Protein 4PGN (pdb70)

InterPro domains:
  IPR018389 TRAP transporter solute receptor DctP [PF03480] (42-314)
  IPR018389 TRAP transporter solute receptor DctP [PTHR33376] (1-319)
  IPR038404 TRAP transporter solute receptor DctP superfamily [G3DSA:3.40.190.170] (29-340)

Solvent-accessible surface area: 48695 Å² total; per-residue (Å²): 120,52,60,5,47,0,0,0,9,3,52,61,56,4,8,8,1,53,0,0,48,45,0,0,50,36,0,11,39,87,6,158,5,127,1,5,2,54,27,59,42,44,29,108,45,2,23,13,99,56,1,25,64,2,0,58,88,40,106,1,24,0,0,0,1,2,2,2,43,14,52,32,40,7,23,10,0,17,0,1,6,3,33,20,62,23,123,31,0,46,15,0,0,17,0,0,29,68,0,14,37,60,62,136,14,71,41,2,128,172,13,30,2,1,0,0,0,0,4,5,14,0,21,0,0,0,54,70,43,0,136,14,30,160,52,0,58,19,28,33,0,2,0,4,26,13,0,10,34,0,0,119,86,8,27,7,57,35,5,50,18,11,20,59,74,0,22,89,7,10,113,102,45,22,2,80,0,0,0,6,2,14,2,7,0,86,20,22,54,0,5,106,42,0,26,34,4,0,139,5,67,10,4,6,8,0,13,0,0,0,0,8,26,97,3,32,126,172,13,56,95,109,16,40,128,39,0,70,47,3,2,62,94,3,0,17,71,0,0,113,55,0,36,56,28,24,120,64,0,21,123,52,0,79,134,148,66,49,8,96,76,20,93,10,49,134,122,22,44,58,31,7,157,184,19,5,106,66,12,58,109,41,6,25,104,96,0,48,87,126,72,28,79,18,102,26,6,61,156,34,2,97,49,18,75,85,135,135,210,78,49,74,5,48,0,0,0,9,2,53,61,58,4,7,8,1,56,0,0,74,44,1,0,98,40,0,83,79,88,13,227,46,101,0,58,4,97,27,59,42,44,29,108,56,2,22,12,147,54,0,20,63,1,0,56,67,39,108,1,26,0,0,0,1,2,3,4,37,24,113,54,64,6,17,9,0,18,0,1,6,3,9,4,30,23,125,31,0,46,15,0,0,15,0,0,32,74,0,11,44,61,61,144,15,70,38,2,113,166,5,20,4,2,0,0,0,0,3,6,14,0,19,0,0,0,64,70,41,0,134,11,45,157,52,1,54,15,27,40,0,2,0,4,27,15,0,10,37,0,0,53,42,2,9,7,24,20,13,72,18,10,22,57,66,0,25,109,10,15,121,142,42,85,1,92,0,0,0,6,2,15,3,7,0,86,18,22,56,0,5,108,44,0,27,35,3,0,128,20,75,19,4,6,7,0,12,0,0,0,0,8,70,93,4,21,110,178,13,44,113,110,4,40,116,33,0,62,39,3,2,59,95,3,0,18,70,0,0,116,56,0,37,60,25,16,124,53,0,20,135,55,0,82,134,144,66,51,9,97,75,19,93,14,46,80,120,22,74,56,47,12,89,104,48,0,40,18,18,12,50,24,4,4,35,105,0,48,87,127,68,29,77,12,33,21,5,2,137,36,0,31,39,25,49,68,139,130,144,70,58,8,46,0,0,0,10,2,54,61,57,5,8,8,1,54,0,0,38,42,1,0,33,35,0,9,29,88,9,165,5,111,2,5,2,63,28,55,39,43,30,109,45,1,22,13,182,53,0,26,138,0,0,61,79,39,97,1,26,0,0,0,0,1,3,5,31,19,117,68,64,7,22,11,0,17,0,0,6,2,26,22,42,7,106,31,0,60,8,0,0,20,0,0,25,56,3,9,43,71,79,137,12,72,37,3,115,178,5,18,6,1,0,0,0,0,3,5,13,0,24,0,0,0,50,64,45,2,144,30,34,197,68,0,88,50,18,70,0,2,0,4,33,15,0,9,38,0,0,98,80,7,26,6,59,43,41,74,19,14,23,55,87,0,26,101,4,14,125,131,51,89,1,86,0,0,0,6,2,15,3,6,0,76,17,20,63,0,5,120,43,0,26,42,2,0,126,11,66,17,5,6,8,0,12,0,0,0,0,8,75,98,3,21,112,177,16,46,100,71,13,42,132,36,0,69,48,4,4,50,98,3,0,18,74,0,0,119,53,0,38,61,28,16,123,88,0,21,47,57,0,75,126,104,62,50,10,99,61,16,95,8,65,152,127,31,46,41,23,5,150,161,43,1,86,68,13,49,94,33,6,25,112,120,0,56,127,147,72,26,86,12,112,30,8,37,163,51,1,87,58,28,50,77,145,97,64,36,143,72,78,12,49,0,0,0,9,3,54,58,58,4,8,7,1,57,0,0,71,42,1,0,96,38,0,79,76,84,14,213,55,124,1,64,5,96,28,55,41,44,29,108,44,2,22,12,182,73,0,27,193,4,0,62,87,39,105,1,25,0,0,0,1,2,3,3,31,22,110,75,63,5,17,9,0,17,0,1,6,3,28,20,44,8,109,30,0,60,9,0,0,20,0,0,20,13,2,13,28,52,81,103,14,69,39,3,131,170,13,28,6,2,0,0,0,0,3,5,15,0,24,0,0,0,71,71,50,0,133,10,34,178,56,0,93,45,18,62,0,1,0,4,28,16,0,9,34,0,0,114,88,4,25,7,60,42,39,72,20,12,24,53,88,0,26,99,4,15,129,135,57,92,2,101,0,0,0,5,2,18,3,6,0,84,18,23,57,0,6,129,41,0,26,33,1,0,132,20,68,19,5,6,8,0,12,0,0,0,0,9,29,100,4,31,92,175,15,53,72,103,20,40,90,34,0,66,47,3,4,39,97,3,0,20,66,0,0,116,51,0,38,60,28,24,137,57,0,18,122,43,0,81,127,143,85,59,9,93,72,16,94,7,62,84,75,27,74,45,25,9,155,161,36,3,90,71,16,48,92,31,6,23,112,120,0,53,121,144,73,29,85,13,82,27,8,37,48,45,1,15,8,10,13,6,13,31,54,28

Sequence (1237 aa):
PVTLNYANFPPASTFPCIQMEQWAHEVRTRTRGKVDVLTYPGGTLLGARNMLRGVMSGQADIGCISLAYHPGVFPVMSVFELPLGFTSAEAASSVLWELYSGLRPAELERVKVLTMFTSAPSHFMTVTPVRSLRDLQGMEIRGAGTLSAILEKLGATPVSMPMPEVPEAVQKGIIKGLFTSLDVMKDMNFAEMTGHVTRADQAVYPFAVIMNREAWERLSPDVQQVLDGLAAEHAAWTGRYLDAHVQDSMRWAEEKHGVQVHTLPEEDIAAMRRSVQPLFDAWAQRAADKGADPDAVMRTVDALKAQYQPVTLNYANFPPASTFPCIQMEQWAHEVRTRTRGKVDVLTYPGGTLLGARNMLRGVMSGQADIGCISLAYHPGVFPVMSVFELPLGFTSAEAASSVLWELYSGLRPAELERVKVLTMFTSAPSHFMTVTPVRSLRDLQGMEIRGAGTLSAILEKLGATPVSMPMPEVPEAVQKGIIKGLFTSLDVMKDMNFAEMTGHVTRADQAVYPFAVIMNREAWERLSPDVQQVLDGLAAEHAAWTGRYLDAHVQDSMRWAEEKHGVQVHTLPEEDIAAMRRSVQPLFDAWAQRAADKGADPDAVMRTVDALKAQYPVTLNYANFPPASTFPCIQMEQWAHEVRTRTRGKVDVLTYPGGTLLGARNMLRGVMSGQADIGCISLAYHPGVFPVMSVFELPLGFTSAEAASSVLWELYSGLRPAELERVKVLTMFTSAPSHFMTVTPVRSLRDLQGMEIRGAGTLSAILEKLGATPVSMPMPEVPEAVQKGIIKGLFTSLDVMKDMNFAEMTGHVTRADQAVYPFAVIMNREAWERLSPDVQQVLDGLAAEHAAWTGRYLDAHVQDSMRWAEEKHGVQVHTLPEEDIAAMRRSSVQPLFDAWAQRAADKGADPDAVMRTVDALKAQYGGPVTLNYANFPPASTFPCIQMEQWAHEVRTRTRGKVDVLTYPGGTLLGARNMLRGVMSGQADIGCISLAYHPGVFPVMSVFELPLGFTSAEAASSVLWELYSGLRPAELERVKVLTMFTSAPSHFMTVTPVRSLRDLQGMEIRGAGTLSAILEKLGATPVSMPMPEVPEAVQKGIIKGLFTSLDVMKDMNFAEMTGHVTRADQAVYPFAVIMNREAWERLSPDVQQVLDGLAAEHAAWTGRYLDAHVQDSMRWAEEKHGVQVHTLPEEDIAAMRRSVQPLFDAWAQRAADKGADPDAVMRTVDALKAQYGG

Foldseek 3Di:
DEEFEEEEAAACLDLVNVLVVVLQVLLCVLVVNPYHYHYDPNQPQHHAQCQVVCQQVVSGFKYKYFCLQDPLLCLQLCVLQAFPPDQFQLLSLLLSFVLCVVPVDPSQVQWDFLAKTWAGFKWKFFQDEDAELVVQAQAEEEDGHVRQVLSVLSRHHYDYDDPVCPVVCQVVVVGGIYIAAQLCCPSVVCLQRGQEIEGQRGGITMMTITGHPVSLVPDDPVSNVSSNVCHSVSSNVSRVVNRVSSVVSVVCSCPPRVRYYHYYDPVRSVVSVVSSVCVLVVSQVSQVVVPHHVVVSVVSSVVSSVVD/DAEEFEEEEAAACLDLVNVLVVVLQVLLCVLVVNRYHYDYDPNQPQHHAQCQVVCQQVPSGFKYKYFCLQPELLCLQLCVLQFFPPDQFQLLSLLLSFVLCVVPVDPSQVSWAFLAKTWAGFKWKFFQDEDAELVSQAAAEEEDGHVNQVLSVLSRHNYDYDDPVCPVVCLVVVVGGIYIAAQLCCPSVVCLQRGQEIEDQRTGITMMTITGHPVSLVPDDPVSNVSSNVCHSVSSNVSRVVNRVSSVVRVVCSCVPRVRYYYYYDPVSSVSSVVSSVCVLVVSQVSCVVVVHHVVVSVVSSVVSSVVD/DEEFEEEEAAACLDLVNVLVVVLQVLLCVVVVNPYHYDYHYRQPQHHAQCQVVCQQVPSGFKYKYFCLSPPPLCLQLCVLQAFLLDQFQLLSLLLSFVLCVVCVDPSQVSWAFLAKTWAGFKWKFFQDEDAELVSQAQAEEEDGHVVQVLSVLSRHHYDYDDPVCVVVCLVVVVHGIYIAAQLCCASVVCLQRGQEIEGQRGGITMMTITGHPVSLVPDDPVSNCSSNVCHSVSSSVSRVVNRVSSVVSVVCSCPVRVRYYHYYDPVRNVSSVVSRVCVLVVSCVSCVVVPDRNVVSVVSSVVSSVVSVD/DEEFEEEEAAACLDLVNVLVVVLQVLLCVVVVNPYHYHYHYRQPQHHAQCQVVCQQVVSGFKYKYFCLSPPLLCLQLCVQQAFLQDQFQLLSLLLSFVLCVVPVDPSQVSWAFLAKTWAGFKWKFFQDEDAELVSQAAAEEEDGHVNQVLSVLSRHHYDYDDDRCPVVCLVVVVGGIYIAAQLCCASVVCLVRGQEIEDQRGGITMMTMTGHPVSLVPDDPVSNCSSNVCHSVSSSVSRVVNRVSSVVSVVCSCPVRVRYYHYYDPVRSVSSVVSRPVVLVVSQVSQVVVVDHSVVSVVSSVVSSVVSVD

Secondary structure (DSSP, 8-state):
-EEEEEE--S-TTSHHHHHHHHHHHHHHHHTTTSEEEEEEGGGSSS-TTTHHHHHHTTSSSEEEEEGGGSTTT-TTGGGGGS------HHHHHHHHHHHHHHH--GGGTTSEEEEEEE-PPEEEEESS---SHHHHTT-EEEE-HHHHHHHHHHT-EEEE--GGGHHHHHHTTS-SEEEE-TTHHHHT-GGGT--EEEEEEEPPPEEEEEE-HHHHHTS-HHHHHHHHTTHHHHHHHHHHHHHHHHHHHHHHHHHHH--EEE---HHHHHHHHHHHTHHHHHHHHHHHHTT--HHHHHHHHHHHHHH-/--EEEEEE--S-TTSHHHHHHHHHHHHHHHHTTTSEEEEEEGGGSS--TTTHHHHHHTTSSSEEEEEGGGSTTT-TTGGGGGS------HHHHHHHHHHHHHHH--GGGTTSEEEEEEE-PPEEEEESS---SHHHHTT-EEEE-HHHHHHHHHTT-EEEE--GGGHHHHHHTTS-SEEEE-TTHHHHT-GGGT--EEEEEEEPPPEEEEEE-HHHHHTS-HHHHHHHHHHHHHHHHHHHHHHHHHHHHHHHHHHHHH--EEE---HHHHHHHHHHHHHHHHHHHHHHHHTT--HHHHHHHHHHHHHH-/-EEEEEE--S-TTSHHHHHHHHHHHHHHHHTTTSEEEEEEGGGSSS-TTTHHHHHHHTSSSEEEEEGGGSTTT-TTGGGGGS------HHHHHHHHHHHHHHH--GGGTTSEEEEEEE---EEEEESS---SHHHHTT-EEEE-HHHHHHHHHHT-EEEE--GGGHHHHHHTTS-SEEEE-TTHHHHT-GGGT--EEEEEEEPPPEEEEEE-HHHHHTS-HHHHHHHHHHHHHHHHHHHHHHHHHHHHHHHHHHHHH--EEE---HHHHHHHHHHHTHHHHHHHHHHHHTT--HHHHHHHHHHHHHHTT-/-EEEEEE--S-TTSHHHHHHHHHHHHHHHHTTTSEEEEEEGGGSSS-TTTHHHHHHHTSSSEEEEEGGGSTTT-TTGGGGGS------HHHHHHHHHHHHHHH--GGGTTEEEEEEEE---EEEEESS---STTTTTT-EEEE-HHHHHHHHHTT-EEEE--GGGHHHHHHTTS-SEEEE-TTHHHHT-GGGT--EEEEEEEPPPEEEEEEEHHHHHTS-HHHHHHHHHHHHHHHHHHHHHHHHHHHHHHHHHHHHH--EEE---HHHHHHHHHHHTHHHHHHHHHHHHTT--HHHHHHHHHHHHHHTT-

Radius of gyration: 35.67 Å; Cα contacts (8 Å, |Δi|>4): 2626; chains: 4; bounding box: 60×96×100 Å

Structure (mmCIF, N/CA/C/O backbone):
data_4PGN
#
_entry.id   4PGN
#
_cell.length_a   50.122
_cell.length_b   144.459
_cell.length_c   95.466
_cell.angle_alpha   90.000
_cell.angle_beta   90.330
_cell.angle_gamma   90.000
#
_symmetry.space_group_name_H-M   'P 1 21 1'
#
loop_
_entity.id
_entity.type
_entity.pdbx_description
1 polymer 'Extracellular solute-binding protein, family 7'
2 non-polymer '3-(1H-INDOL-3-YL)-2-OXOPROPANOIC ACID'
3 non-polymer 1,2-ETHANEDIOL
4 water water
#
loop_
_atom_site.group_PDB
_atom_site.id
_atom_site.type_symbol
_atom_site.label_atom_id
_atom_site.label_alt_id
_atom_site.label_comp_id
_atom_site.label_asym_id
_atom_site.label_entity_id
_atom_site.label_seq_id
_atom_site.pdbx_PDB_ins_code
_atom_site.Cartn_x
_atom_site.Cartn_y
_atom_site.Cartn_z
_atom_site.occupancy
_atom_site.B_iso_or_equiv
_atom_site.auth_seq_id
_atom_site.auth_comp_id
_atom_site.auth_asym_id
_atom_site.auth_atom_id
_atom_site.pdbx_PDB_model_num
ATOM 1 N N . PRO A 1 25 ? 12.418 35.164 41.819 1.00 43.83 32 PRO A N 1
ATOM 2 C CA . PRO A 1 25 ? 13.309 34.066 42.230 1.00 34.45 32 PRO A CA 1
ATOM 3 C C . PRO A 1 25 ? 13.402 33.906 43.736 1.00 28.57 32 PRO A C 1
ATOM 4 O O . PRO A 1 25 ? 13.540 34.889 44.451 1.00 33.74 32 PRO A O 1
ATOM 15 N N . VAL A 1 26 ? 13.368 32.666 44.205 1.00 35.05 33 VAL A N 1
ATOM 16 C CA . VAL A 1 26 ? 13.570 32.384 45.618 1.00 33.63 33 VAL A CA 1
ATOM 17 C C . VAL A 1 26 ? 14.895 31.638 45.771 1.00 28.41 33 VAL A C 1
ATOM 18 O O . VAL A 1 26 ? 15.244 30.823 44.916 1.00 27.34 33 VAL A O 1
ATOM 31 N N . THR A 1 27 ? 15.616 31.918 46.858 1.00 27.37 34 THR A N 1
ATOM 32 C CA . THR A 1 27 ? 16.824 31.173 47.190 1.00 23.74 34 THR A CA 1
ATOM 33 C C . THR A 1 27 ? 16.662 30.420 48.508 1.00 24.53 34 THR A C 1
ATOM 34 O O . THR A 1 27 ? 16.337 31.006 49.546 1.00 32.53 34 THR A O 1
ATOM 45 N N . LEU A 1 28 ? 16.883 29.107 48.435 1.00 25.89 35 LEU A N 1
ATOM 46 C CA . LEU A 1 28 ? 16.769 28.207 49.573 1.00 23.13 35 LEU A CA 1
ATOM 47 C C . LEU A 1 28 ? 18.156 27.801 50.096 1.00 24.06 35 LEU A C 1
ATOM 48 O O . LEU A 1 28 ? 19.017 27.374 49.332 1.00 24.57 35 LEU A O 1
ATOM 64 N N . ASN A 1 29 ? 18.359 27.930 51.403 1.00 22.68 36 ASN A N 1
ATOM 65 C CA . ASN A 1 29 ? 19.610 27.555 52.035 1.00 23.16 36 ASN A CA 1
ATOM 66 C C . ASN A 1 29 ? 19.528 26.090 52.428 1.00 22.69 36 ASN A C 1
ATOM 67 O O . ASN A 1 29 ? 18.644 25.702 53.189 1.00 21.79 36 ASN A O 1
ATOM 78 N N . TYR A 1 30 ? 20.440 25.299 51.878 1.00 19.50 37 TYR A N 1
ATOM 79 C CA . TYR A 1 30 ? 20.482 23.851 52.075 1.00 19.26 37 TYR A CA 1
ATOM 80 C C . TYR A 1 30 ? 21.698 23.526 52.945 1.00 20.01 37 TYR A C 1
ATOM 81 O O . TYR A 1 30 ? 22.843 23.617 52.486 1.00 21.75 37 TYR A O 1
ATOM 99 N N . ALA A 1 31 ? 21.423 23.112 54.186 1.00 19.32 38 ALA A N 1
ATOM 100 C CA . ALA A 1 31 ? 22.444 22.664 55.128 1.00 18.30 38 ALA A CA 1
ATOM 101 C C . ALA A 1 31 ? 22.778 21.183 54.963 1.00 20.08 38 ALA A C 1
ATOM 102 O O . ALA A 1 31 ? 21.906 20.366 54.690 1.00 16.27 38 ALA A O 1
ATOM 109 N N . ASN A 1 32 ? 24.043 20.845 55.168 1.00 17.80 39 ASN A N 1
ATOM 110 C CA . ASN A 1 32 ? 24.459 19.449 55.196 1.00 19.38 39 ASN A CA 1
ATOM 111 C C . ASN A 1 32 ? 25.591 19.313 56.197 1.00 16.24 39 ASN A C 1
ATOM 112 O O . ASN A 1 32 ? 26.208 20.319 56.555 1.00 14.15 39 ASN A O 1
ATOM 123 N N . PHE A 1 33 ? 25.861 18.086 56.663 1.00 13.18 40 PHE A N 1
ATOM 124 C CA . PHE A 1 33 ? 26.752 17.884 57.808 1.00 17.16 40 PHE A CA 1
ATOM 125 C C . PHE A 1 33 ? 28.159 17.357 57.492 1.00 18.53 40 PHE A C 1
ATOM 126 O O . PHE A 1 33 ? 29.108 17.794 58.127 1.00 18.11 40 PHE A O 1
ATOM 143 N N . PRO A 1 34 ? 28.306 16.483 56.489 1.00 14.72 41 PRO A N 1
ATOM 144 C CA . PRO A 1 34 ? 29.625 15.883 56.250 1.00 14.72 41 PRO A CA 1
ATOM 145 C C . PRO A 1 34 ? 30.391 16.695 55.195 1.00 15.56 41 PRO A C 1
ATOM 146 O O . PRO A 1 34 ? 29.889 17.685 54.643 1.00 13.38 41 PRO A O 1
ATOM 157 N N . PRO A 1 35 ? 31.626 16.277 54.901 1.00 14.30 42 PRO A N 1
ATOM 158 C CA . PRO A 1 35 ? 32.446 17.056 53.967 1.00 19.85 42 PRO A CA 1
ATOM 159 C C . PRO A 1 35 ? 31.890 17.058 52.547 1.00 20.73 42 PRO A C 1
ATOM 160 O O . PRO A 1 35 ? 31.192 16.131 52.153 1.00 17.38 42 PRO A O 1
ATOM 171 N N . ALA A 1 36 ? 32.234 18.087 51.784 1.00 18.19 43 ALA A N 1
ATOM 172 C CA . ALA A 1 36 ? 31.770 18.249 50.404 1.00 18.39 43 ALA A CA 1
ATOM 173 C C . ALA A 1 36 ? 32.070 17.040 49.522 1.00 15.11 43 ALA A C 1
ATOM 174 O O . ALA A 1 36 ? 31.352 16.769 48.577 1.00 22.50 43 ALA A O 1
ATOM 181 N N . SER A 1 37 ? 33.134 16.307 49.830 1.00 16.71 44 SER A N 1
ATOM 182 C CA . SER A 1 37 ? 33.545 15.190 48.992 1.00 18.16 44 SER A CA 1
ATOM 183 C C . SER A 1 37 ? 32.661 13.959 49.176 1.00 16.52 44 SER A C 1
ATOM 184 O O . SER A 1 37 ? 32.692 13.045 48.366 1.00 17.11 44 SER A O 1
ATOM 192 N N . THR A 1 38 ? 31.903 13.914 50.259 1.00 15.46 45 THR A N 1
ATOM 193 C CA . THR A 1 38 ? 31.165 12.700 50.573 1.00 14.58 45 THR A CA 1
ATOM 194 C C . THR A 1 38 ? 29.806 12.666 49.889 1.00 16.92 45 THR A C 1
ATOM 195 O O . THR A 1 38 ? 29.239 13.710 49.525 1.00 12.58 45 THR A O 1
ATOM 206 N N . PHE A 1 39 ? 29.241 11.468 49.770 1.00 15.63 46 PHE A N 1
ATOM 207 C CA . PHE A 1 39 ? 28.057 11.279 48.938 1.00 15.71 46 PHE A CA 1
ATOM 208 C C . PHE A 1 39 ? 26.804 12.070 49.348 1.00 11.32 46 PHE A C 1
ATOM 209 O O . PHE A 1 39 ? 26.081 12.513 48.487 1.00 15.19 46 PHE A O 1
ATOM 226 N N . PRO A 1 40 ? 26.568 12.315 50.651 1.00 12.05 47 PRO A N 1
ATOM 227 C CA . PRO A 1 40 ? 25.385 13.137 50.922 1.00 12.25 47 PRO A CA 1
ATOM 228 C C . PRO A 1 40 ? 25.530 14.567 50.424 1.00 18.20 47 PRO A C 1
ATOM 229 O O . PRO A 1 40 ? 24.509 15.203 50.159 1.00 15.03 47 PRO A O 1
ATOM 240 N N . CYS A 1 41 ? 26.755 15.064 50.310 1.00 16.77 48 CYS A N 1
ATOM 241 C CA . CYS A 1 41 ? 26.977 16.390 49.728 1.00 16.64 48 CYS A CA 1
ATOM 242 C C . CYS A 1 41 ? 26.992 16.358 48.194 1.00 18.22 48 CYS A C 1
ATOM 243 O O . CYS A 1 41 ? 26.461 17.253 47.557 1.00 16.25 48 CYS A O 1
ATOM 251 N N . ILE A 1 42 ? 27.591 15.332 47.611 1.00 13.50 49 ILE A N 1
ATOM 252 C CA . ILE A 1 42 ? 27.561 15.157 46.168 1.00 14.80 49 ILE A CA 1
ATOM 253 C C . ILE A 1 42 ? 26.101 15.163 45.658 1.00 17.04 49 ILE A C 1
ATOM 254 O O . ILE A 1 42 ? 25.769 15.844 44.693 1.00 15.67 49 ILE A O 1
ATOM 270 N N . GLN A 1 43 ? 25.234 14.424 46.326 1.00 14.99 50 GLN A N 1
ATOM 271 C CA . GLN A 1 43 ? 23.856 14.347 45.876 1.00 15.14 50 GLN A CA 1
ATOM 272 C C . GLN A 1 43 ? 23.165 15.681 46.047 1.00 13.25 50 GLN A C 1
ATOM 273 O O . GLN A 1 43 ? 22.303 16.028 45.257 1.00 14.76 50 GLN A O 1
ATOM 287 N N . MET A 1 44 ? 23.519 16.419 47.095 1.00 15.73 51 MET A N 1
ATOM 288 C CA . MET A 1 44 ? 22.910 17.735 47.339 1.00 15.70 51 MET A CA 1
ATOM 289 C C . MET A 1 44 ? 23.203 18.695 46.168 1.00 14.75 51 MET A C 1
ATOM 290 O O . MET A 1 44 ? 22.325 19.437 45.698 1.00 15.76 51 MET A O 1
ATOM 304 N N . GLU A 1 45 ? 24.442 18.660 45.694 1.00 14.71 52 GLU A N 1
ATOM 305 C CA . GLU A 1 45 ? 24.846 19.505 44.562 1.00 22.02 52 GLU A CA 1
ATOM 306 C C . GLU A 1 45 ? 24.112 19.148 43.272 1.00 24.27 52 GLU A C 1
ATOM 307 O O . GLU A 1 45 ? 23.718 20.044 42.504 1.00 17.02 52 GLU A O 1
ATOM 319 N N . GLN A 1 46 ? 23.939 17.843 43.038 1.00 17.22 53 GLN A N 1
ATOM 320 C CA . GLN A 1 46 ? 23.232 17.358 41.867 1.00 19.80 53 GLN A CA 1
ATOM 321 C C . GLN A 1 46 ? 21.776 17.808 41.922 1.00 17.83 53 GLN A C 1
ATOM 322 O O . GLN A 1 46 ? 21.247 18.331 40.928 1.00 18.87 53 GLN A O 1
ATOM 336 N N . TRP A 1 47 ? 21.138 17.601 43.082 1.00 16.90 54 TRP A N 1
ATOM 337 C CA . TRP A 1 47 ? 19.756 18.051 43.307 1.00 22.13 54 TRP A CA 1
ATOM 338 C C . TRP A 1 47 ? 19.622 19.567 43.075 1.00 21.95 54 TRP A C 1
ATOM 339 O O . TRP A 1 47 ? 18.700 20.014 42.413 1.00 20.88 54 TRP A O 1
ATOM 360 N N . ALA A 1 48 ? 20.534 20.369 43.631 1.00 17.70 55 ALA A N 1
ATOM 361 C CA . ALA A 1 48 ? 20.457 21.807 43.416 1.00 21.03 55 ALA A CA 1
ATOM 362 C C . ALA A 1 48 ? 20.531 22.118 41.933 1.00 18.56 55 ALA A C 1
ATOM 363 O O . ALA A 1 48 ? 19.798 22.973 41.451 1.00 18.63 55 ALA A O 1
ATOM 370 N N . HIS A 1 49 ? 21.423 21.443 41.203 1.00 17.57 56 HIS A N 1
ATOM 371 C CA . HIS A 1 49 ? 21.573 21.696 39.770 1.00 18.31 56 HIS A CA 1
ATOM 372 C C . HIS A 1 49 ? 20.260 21.448 39.026 1.00 20.81 56 HIS A C 1
ATOM 373 O O . HIS A 1 49 ? 19.821 22.250 38.176 1.00 19.81 56 HIS A O 1
ATOM 388 N N . GLU A 1 50 ? 19.618 20.333 39.351 1.00 21.17 57 GLU A N 1
ATOM 389 C CA . GLU A 1 50 ? 18.345 20.003 38.709 1.00 20.18 57 GLU A CA 1
ATOM 390 C C . GLU A 1 50 ? 17.246 20.985 39.061 1.00 19.61 57 GLU A C 1
ATOM 391 O O . GLU A 1 50 ? 16.422 21.304 38.211 1.00 20.53 57 GLU A O 1
ATOM 403 N N . VAL A 1 51 ? 17.194 21.415 40.316 1.00 22.07 58 VAL A N 1
ATOM 404 C CA . VAL A 1 51 ? 16.192 22.390 40.744 1.00 19.95 58 VAL A CA 1
ATOM 405 C C . VAL A 1 51 ? 16.333 23.712 39.963 1.00 21.75 58 VAL A C 1
ATOM 406 O O . VAL A 1 51 ? 15.350 24.237 39.471 1.00 22.28 58 VAL A O 1
ATOM 419 N N . ARG A 1 52 ? 17.558 24.227 39.844 1.00 20.76 59 ARG A N 1
ATOM 420 C CA . ARG A 1 52 ? 17.815 25.446 39.087 1.00 21.71 59 ARG A CA 1
ATOM 421 C C . ARG A 1 52 ? 17.352 25.268 37.650 1.00 26.20 59 ARG A C 1
ATOM 422 O O . ARG A 1 52 ? 16.671 26.120 37.071 1.00 25.88 59 ARG A O 1
ATOM 443 N N . THR A 1 53 ? 17.743 24.148 37.071 1.00 24.31 60 THR A N 1
ATOM 444 C CA . THR A 1 53 ? 17.431 23.869 35.677 1.00 23.97 60 THR A CA 1
ATOM 445 C C . THR A 1 53 ? 15.919 23.736 35.477 1.00 23.53 60 THR A C 1
ATOM 446 O O . THR A 1 53 ? 15.316 24.395 34.625 1.00 24.70 60 THR A O 1
ATOM 457 N N . ARG A 1 54 ? 15.299 22.845 36.250 1.00 25.13 61 ARG A N 1
ATOM 458 C CA . ARG A 1 54 ? 13.879 22.551 36.035 1.00 26.71 61 ARG A CA 1
ATOM 459 C C . ARG A 1 54 ? 12.906 23.685 36.403 1.00 27.37 61 ARG A C 1
ATOM 460 O O . ARG A 1 54 ? 11.796 23.727 35.879 1.00 29.51 61 ARG A O 1
ATOM 481 N N . THR A 1 55 ? 13.292 24.576 37.312 1.00 27.18 62 THR A N 1
ATOM 482 C CA . THR A 1 55 ? 12.470 25.739 37.622 1.00 25.29 62 THR A CA 1
ATOM 483 C C . THR A 1 55 ? 12.854 26.929 36.747 1.00 27.80 62 THR A C 1
ATOM 484 O O . THR A 1 55 ? 12.367 28.028 36.965 1.00 31.09 62 THR A O 1
ATOM 495 N N . ARG A 1 56 ? 13.715 26.701 35.756 1.00 27.43 63 ARG A N 1
ATOM 496 C CA . ARG A 1 56 ? 14.171 27.773 34.865 1.00 27.12 63 ARG A CA 1
ATOM 497 C C . ARG A 1 56 ? 14.675 28.988 35.628 1.00 29.95 63 ARG A C 1
ATOM 498 O O . ARG A 1 56 ? 14.398 30.125 35.255 1.00 28.34 63 ARG A O 1
ATOM 519 N N . GLY A 1 57 ? 15.411 28.751 36.701 1.00 26.06 64 GLY A N 1
ATOM 520 C CA . GLY A 1 57 ? 16.015 29.836 37.456 1.00 30.13 64 GLY A CA 1
ATOM 521 C C . GLY A 1 57 ? 15.092 30.487 38.474 1.00 33.70 64 GLY A C 1
ATOM 522 O O . GLY A 1 57 ? 15.494 31.426 39.154 1.00 35.81 64 GLY A O 1
ATOM 526 N N . LYS A 1 58 ? 13.866 29.987 38.601 1.00 26.84 65 LYS A N 1
ATOM 527 C CA . LYS A 1 58 ? 12.924 30.536 39.566 1.00 31.70 65 LYS A CA 1
ATOM 528 C C . LYS A 1 58 ? 13.310 30.194 41.001 1.00 30.27 65 LYS A C 1
ATOM 529 O O . LYS A 1 58 ? 13.077 30.991 41.920 1.00 28.39 65 LYS A O 1
ATOM 548 N N . VAL A 1 59 ? 13.929 29.029 41.188 1.00 25.22 66 VAL A N 1
ATOM 549 C CA . VAL A 1 59 ? 14.415 28.624 42.495 1.00 27.06 66 VAL A CA 1
ATOM 550 C C . VAL A 1 59 ? 15.933 28.395 42.431 1.00 25.78 66 VAL A C 1
ATOM 551 O O . VAL A 1 59 ? 16.414 27.717 41.520 1.00 27.48 66 VAL A O 1
ATOM 564 N N . ASP A 1 60 ? 16.661 29.003 43.365 1.00 22.91 67 ASP A N 1
ATOM 565 C CA . ASP A 1 60 ? 18.093 28.756 43.523 1.00 22.06 67 ASP A CA 1
ATOM 566 C C . ASP A 1 60 ? 18.325 28.103 44.879 1.00 21.16 67 ASP A C 1
ATOM 567 O O . ASP A 1 60 ? 17.474 28.149 45.769 1.00 24.34 67 ASP A O 1
ATOM 576 N N . VAL A 1 61 ? 19.472 27.449 45.010 1.00 20.27 68 VAL A N 1
ATOM 577 C CA . VAL A 1 61 ? 19.845 26.750 46.227 1.00 21.73 68 VAL A CA 1
ATOM 578 C C . VAL A 1 61 ? 21.264 27.205 46.582 1.00 24.60 68 VAL A C 1
ATOM 579 O O . VAL A 1 61 ? 22.161 27.198 45.739 1.00 26.43 68 VAL A O 1
ATOM 592 N N . LEU A 1 62 ? 21.430 27.648 47.821 1.00 19.43 69 LEU A N 1
ATOM 593 C CA . LEU A 1 62 ? 22.738 27.981 48.358 1.00 19.09 69 LEU A CA 1
ATOM 594 C C . LEU A 1 62 ? 23.097 26.851 49.345 1.00 18.16 69 LEU A C 1
ATOM 595 O O . LEU A 1 62 ? 22.387 26.627 50.346 1.00 20.56 69 LEU A O 1
ATOM 611 N N . THR A 1 63 ? 24.161 26.117 49.035 1.00 17.53 70 THR A N 1
ATOM 612 C CA . THR A 1 63 ? 24.526 24.943 49.832 1.00 16.68 70 THR A CA 1
ATOM 613 C C . THR A 1 63 ? 25.604 25.230 50.878 1.00 18.78 70 THR A C 1
ATOM 614 O O . THR A 1 63 ? 26.497 26.074 50.668 1.00 17.13 70 THR A O 1
ATOM 625 N N . TYR A 1 64 ? 25.510 24.512 51.998 1.00 17.84 71 TYR A N 1
ATOM 626 C CA . TYR A 1 64 ? 26.412 24.676 53.147 1.00 16.57 71 TYR A CA 1
ATOM 627 C C . TYR A 1 64 ? 26.975 23.321 53.570 1.00 16.76 71 TYR A C 1
ATOM 628 O O . TYR A 1 64 ? 26.523 22.739 54.572 1.00 18.11 71 TYR A O 1
ATOM 646 N N . PRO A 1 65 ? 27.932 22.788 52.792 1.00 17.27 72 PRO A N 1
ATOM 647 C CA . PRO A 1 65 ? 28.498 21.495 53.204 1.00 14.67 72 PRO A CA 1
ATOM 648 C C . PRO A 1 65 ? 29.345 21.643 54.439 1.00 21.37 72 PRO A C 1
ATOM 649 O O . PRO A 1 65 ? 29.754 22.774 54.755 1.00 17.40 72 PRO A O 1
ATOM 660 N N . GLY A 1 66 ? 29.636 20.520 55.097 1.00 18.00 73 GLY A N 1
ATOM 661 C CA . GLY A 1 66 ? 30.602 20.480 56.165 1.00 22.72 73 GLY A CA 1
ATOM 662 C C . GLY A 1 66 ? 30.140 21.127 57.447 1.00 22.25 73 GLY A C 1
ATOM 663 O O . GLY A 1 66 ? 30.973 21.513 58.280 1.00 22.16 73 GLY A O 1
ATOM 667 N N . GLY A 1 67 ? 28.825 21.238 57.620 1.00 17.41 74 GLY A N 1
ATOM 668 C CA . GLY A 1 67 ? 28.243 21.659 58.891 1.00 19.24 74 GLY A CA 1
ATOM 669 C C . GLY A 1 67 ? 28.366 23.124 59.274 1.00 21.64 74 GLY A C 1
ATOM 670 O O . GLY A 1 67 ? 28.222 23.493 60.450 1.00 23.40 74 GLY A O 1
ATOM 674 N N . THR A 1 68 ? 28.611 23.972 58.287 1.00 18.66 75 THR A N 1
ATOM 675 C CA . THR A 1 68 ? 28.814 25.395 58.527 1.00 27.49 75 THR A CA 1
ATOM 676 C C . THR A 1 68 ? 27.527 26.148 58.853 1.00 23.27 75 THR A C 1
ATOM 677 O O . THR A 1 68 ? 27.572 27.199 59.454 1.00 23.06 75 THR A O 1
ATOM 688 N N . LEU A 1 69 ? 26.375 25.600 58.491 1.00 20.55 76 LEU A N 1
ATOM 689 C CA . LEU A 1 69 ? 25.104 26.239 58.862 1.00 20.98 76 LEU A CA 1
ATOM 690 C C . LEU A 1 69 ? 24.415 25.435 59.952 1.00 20.54 76 LEU A C 1
ATOM 691 O O . LEU A 1 69 ? 24.085 25.954 61.022 1.00 22.51 76 LEU A O 1
ATOM 707 N N . LEU A 1 70 ? 24.149 24.168 59.652 1.00 20.09 77 LEU A N 1
ATOM 708 C CA . LEU A 1 70 ? 23.697 23.207 60.658 1.00 19.68 77 LEU A CA 1
ATOM 709 C C . LEU A 1 70 ? 24.569 21.958 60.584 1.00 19.82 77 LEU A C 1
ATOM 710 O O . LEU A 1 70 ? 25.008 21.567 59.489 1.00 19.79 77 LEU A O 1
ATOM 726 N N . GLY A 1 71 ? 24.807 21.372 61.755 1.00 23.77 78 GLY A N 1
ATOM 727 C CA . GLY A 1 71 ? 25.565 20.138 61.906 1.00 23.13 78 GLY A CA 1
ATOM 728 C C . GLY A 1 71 ? 24.671 18.915 62.058 1.00 20.07 78 GLY A C 1
ATOM 729 O O . GLY A 1 71 ? 23.452 18.959 61.899 1.00 24.45 78 GLY A O 1
ATOM 733 N N . ALA A 1 72 ? 25.281 17.779 62.360 1.00 19.15 79 ALA A N 1
ATOM 734 C CA . ALA A 1 72 ? 24.525 16.524 62.304 1.00 21.26 79 ALA A CA 1
ATOM 735 C C . ALA A 1 72 ? 23.418 16.450 63.358 1.00 25.25 79 ALA A C 1
ATOM 736 O O . ALA A 1 72 ? 22.333 15.893 63.104 1.00 33.54 79 ALA A O 1
ATOM 743 N N . ARG A 1 73 ? 23.690 17.019 64.527 1.00 23.34 80 ARG A N 1
ATOM 744 C CA . ARG A 1 73 ? 22.790 16.905 65.667 1.00 33.49 80 ARG A CA 1
ATOM 745 C C . ARG A 1 73 ? 21.614 17.876 65.619 1.00 34.96 80 ARG A C 1
ATOM 746 O O . ARG A 1 73 ? 20.478 17.506 65.957 1.00 32.65 80 ARG A O 1
ATOM 767 N N . ASN A 1 74 ? 21.889 19.106 65.209 1.00 29.51 81 ASN A N 1
ATOM 768 C CA . ASN A 1 74 ? 20.869 20.136 65.240 1.00 26.40 81 ASN A CA 1
ATOM 769 C C . ASN A 1 74 ? 20.220 20.298 63.864 1.00 22.68 81 ASN A C 1
ATOM 770 O O . ASN A 1 74 ? 19.526 21.268 63.611 1.00 27.26 81 ASN A O 1
ATOM 781 N N . MET A 1 75 ? 20.460 19.349 62.965 1.00 21.61 82 MET A N 1
ATOM 782 C CA . MET A 1 75 ? 19.952 19.463 61.602 1.00 18.24 82 MET A CA 1
ATOM 783 C C . MET A 1 75 ? 18.421 19.501 61.572 1.00 23.08 82 MET A C 1
ATOM 784 O O . MET A 1 75 ? 17.812 20.411 60.969 1.00 22.95 82 MET A O 1
ATOM 798 N N . LEU A 1 76 ? 17.812 18.527 62.240 1.00 20.01 83 LEU A N 1
ATOM 799 C CA . LEU A 1 76 ? 16.363 18.390 62.268 1.00 23.35 83 LEU A CA 1
ATOM 800 C C . LEU A 1 76 ? 15.713 19.589 62.939 1.00 25.46 83 LEU A C 1
ATOM 801 O O . LEU A 1 76 ? 14.801 20.209 62.371 1.00 21.82 83 LEU A O 1
ATOM 817 N N . ARG A 1 77 ? 16.196 19.974 64.118 1.00 27.98 84 ARG A N 1
ATOM 818 C CA . ARG A 1 77 ? 15.589 21.107 64.818 1.00 29.04 84 ARG A CA 1
ATOM 819 C C . ARG A 1 77 ? 15.872 22.429 64.111 1.00 29.58 84 ARG A C 1
ATOM 820 O O . ARG A 1 77 ? 15.079 23.365 64.166 1.00 25.51 84 ARG A O 1
ATOM 841 N N . GLY A 1 78 ? 17.002 22.512 63.422 1.00 19.69 85 GLY A N 1
ATOM 842 C CA . GLY A 1 78 ? 17.384 23.761 62.771 1.00 25.00 85 GLY A CA 1
ATOM 843 C C . GLY A 1 78 ? 16.617 24.002 61.492 1.00 20.16 85 GLY A C 1
ATOM 844 O O . GLY A 1 78 ? 16.341 25.146 61.114 1.00 26.78 85 GLY A O 1
ATOM 848 N N . VAL A 1 79 ? 16.258 22.919 60.816 1.00 24.95 86 VAL A N 1
ATOM 849 C CA . VAL A 1 79 ? 15.370 23.029 59.669 1.00 21.34 86 VAL A CA 1
ATOM 850 C C . VAL A 1 79 ? 13.966 23.391 60.175 1.00 24.23 86 VAL A C 1
ATOM 851 O O . VAL A 1 79 ? 13.298 24.227 59.580 1.00 24.65 86 VAL A O 1
ATOM 864 N N . MET A 1 80 ? 13.520 22.781 61.275 1.00 22.83 87 MET A N 1
ATOM 865 C CA . MET A 1 80 ? 12.171 23.052 61.786 1.00 29.03 87 MET A CA 1
ATOM 866 C C . MET A 1 80 ? 12.009 24.477 62.320 1.00 36.12 87 MET A C 1
ATOM 867 O O . MET A 1 80 ? 10.911 25.045 62.248 1.00 33.90 87 MET A O 1
ATOM 881 N N . SER A 1 81 ? 13.088 25.061 62.842 1.00 30.40 88 SER A N 1
ATOM 882 C CA . SER A 1 81 ? 13.044 26.443 63.334 1.00 33.24 88 SER A CA 1
ATOM 883 C C . SER A 1 81 ? 13.286 27.416 62.206 1.00 34.84 88 SER A C 1
ATOM 884 O O . SER A 1 81 ? 13.155 28.626 62.387 1.00 36.15 88 SER A O 1
ATOM 892 N N . GLY A 1 82 ? 13.684 26.893 61.049 1.00 33.44 89 GLY A N 1
ATOM 893 C CA . GLY A 1 82 ? 13.898 27.723 59.874 1.00 30.89 89 GLY A CA 1
ATOM 894 C C . GLY A 1 82 ? 15.271 28.364 59.798 1.00 31.19 89 GLY A C 1
ATOM 895 O O . GLY A 1 82 ? 15.492 29.284 59.019 1.00 31.52 89 GLY A O 1
ATOM 899 N N . GLN A 1 83 ? 16.211 27.877 60.597 1.00 30.60 90 GLN A N 1
ATOM 900 C CA . GLN A 1 83 ? 17.583 28.364 60.538 1.00 27.53 90 GLN A CA 1
ATOM 901 C C . GLN A 1 83 ? 18.173 27.985 59.180 1.00 31.19 90 GLN A C 1
ATOM 902 O O . GLN A 1 83 ? 19.087 28.634 58.674 1.00 29.63 90 GLN A O 1
ATOM 916 N N . ALA A 1 84 ? 17.641 26.916 58.604 1.00 29.10 91 ALA A N 1
ATOM 917 C CA . ALA A 1 84 ? 17.959 26.518 57.242 1.00 26.47 91 ALA A CA 1
ATOM 918 C C . ALA A 1 84 ? 16.643 26.187 56.566 1.00 20.35 91 ALA A C 1
ATOM 919 O O . ALA A 1 84 ? 15.704 25.755 57.229 1.00 26.18 91 ALA A O 1
ATOM 926 N N . ASP A 1 85 ? 16.557 26.361 55.254 1.00 21.70 92 ASP A N 1
ATOM 927 C CA . ASP A 1 85 ? 15.341 25.956 54.559 1.00 21.31 92 ASP A CA 1
ATOM 928 C C . ASP A 1 85 ? 15.282 24.457 54.322 1.00 19.43 92 ASP A C 1
ATOM 929 O O . ASP A 1 85 ? 14.217 23.825 54.453 1.00 20.88 92 ASP A O 1
ATOM 938 N N . ILE A 1 86 ? 16.432 23.898 53.964 1.00 20.45 93 ILE A N 1
ATOM 939 C CA . ILE A 1 86 ? 16.551 22.489 53.635 1.00 17.46 93 ILE A CA 1
ATOM 940 C C . ILE A 1 86 ? 17.748 21.886 54.366 1.00 16.64 93 ILE A C 1
ATOM 941 O O . ILE A 1 86 ? 18.725 22.579 54.679 1.00 17.58 93 ILE A O 1
ATOM 957 N N . GLY A 1 87 ? 17.652 20.592 54.650 1.00 15.93 94 GLY A N 1
ATOM 958 C CA . GLY A 1 87 ? 18.717 19.876 55.321 1.00 15.96 94 GLY A CA 1
ATOM 959 C C . GLY A 1 87 ? 18.687 18.398 54.980 1.00 18.53 94 GLY A C 1
ATOM 960 O O . GLY A 1 87 ? 17.746 17.882 54.364 1.00 18.60 94 GLY A O 1
ATOM 964 N N . CYS A 1 88 ? 19.759 17.717 55.368 1.00 15.22 95 CYS A N 1
ATOM 965 C CA . CYS A 1 88 ? 19.941 16.318 55.060 1.00 13.87 95 CYS A CA 1
ATOM 966 C C . CYS A 1 88 ? 20.174 15.618 56.393 1.00 13.78 95 CYS A C 1
ATOM 967 O O . CYS A 1 88 ? 21.084 15.982 57.133 1.00 16.90 95 CYS A O 1
ATOM 975 N N . ILE A 1 89 ? 19.308 14.694 56.755 1.00 12.65 96 ILE A N 1
ATOM 976 C CA . ILE A 1 89 ? 19.462 14.011 58.031 1.00 12.50 96 ILE A CA 1
ATOM 977 C C . ILE A 1 89 ? 19.751 12.523 57.810 1.00 17.33 96 ILE A C 1
ATOM 978 O O . ILE A 1 89 ? 19.182 11.881 56.915 1.00 13.26 96 ILE A O 1
ATOM 994 N N . SER A 1 90 ? 20.632 11.992 58.639 1.00 13.32 97 SER A N 1
ATOM 995 C CA . SER A 1 90 ? 20.820 10.558 58.772 1.00 16.83 97 SER A CA 1
ATOM 996 C C . SER A 1 90 ? 19.865 10.041 59.832 1.00 15.39 97 SER A C 1
ATOM 997 O O . SER A 1 90 ? 20.020 10.350 60.999 1.00 12.98 97 SER A O 1
ATOM 1005 N N . LEU A 1 91 ? 18.875 9.233 59.450 1.00 12.63 98 LEU A N 1
ATOM 1006 C CA . LEU A 1 91 ? 17.841 8.849 60.404 1.00 11.55 98 LEU A CA 1
ATOM 1007 C C . LEU A 1 91 ? 18.369 8.151 61.655 1.00 11.78 98 LEU A C 1
ATOM 1008 O O . LEU A 1 91 ? 17.773 8.252 62.740 1.00 13.28 98 LEU A O 1
ATOM 1024 N N . ALA A 1 92 ? 19.459 7.417 61.504 1.00 10.96 99 ALA A N 1
ATOM 1025 C CA . ALA A 1 92 ? 20.030 6.666 62.602 1.00 11.58 99 ALA A CA 1
ATOM 1026 C C . ALA A 1 92 ? 20.540 7.555 63.715 1.00 12.46 99 ALA A C 1
ATOM 1027 O O . ALA A 1 92 ? 20.706 7.093 64.814 1.00 14.79 99 ALA A O 1
ATOM 1034 N N . TYR A 1 93 ? 20.761 8.833 63.426 1.00 13.72 100 TYR A N 1
ATOM 1035 C CA . TYR A 1 93 ? 21.267 9.752 64.433 1.00 16.13 100 TYR A CA 1
ATOM 1036 C C . TYR A 1 93 ? 20.184 10.169 65.436 1.00 23.20 100 TYR A C 1
ATOM 1037 O O . TYR A 1 93 ? 20.485 10.820 66.446 1.00 21.23 100 TYR A O 1
ATOM 1055 N N . HIS A 1 94 ? 18.939 9.781 65.165 1.00 21.54 101 HIS A N 1
ATOM 1056 C CA . HIS A 1 94 ? 17.783 10.236 65.946 1.00 23.48 101 HIS A CA 1
ATOM 1057 C C . HIS A 1 94 ? 16.984 9.091 66.560 1.00 20.15 101 HIS A C 1
ATOM 1058 O O . HIS A 1 94 ? 15.867 8.832 66.136 1.00 24.19 101 HIS A O 1
ATOM 1073 N N . PRO A 1 95 ? 17.560 8.398 67.546 1.00 32.08 102 PRO A N 1
ATOM 1074 C CA . PRO A 1 95 ? 16.847 7.295 68.206 1.00 33.39 102 PRO A CA 1
ATOM 1075 C C . PRO A 1 95 ? 15.445 7.685 68.671 1.00 30.39 102 PRO A C 1
ATOM 1076 O O . PRO A 1 95 ? 15.184 8.834 69.089 1.00 29.12 102 PRO A O 1
ATOM 1087 N N . GLY A 1 96 ? 14.514 6.741 68.548 1.00 26.50 103 GLY A N 1
ATOM 1088 C CA . GLY A 1 96 ? 13.175 6.960 69.048 1.00 21.48 103 GLY A CA 1
ATOM 1089 C C . GLY A 1 96 ? 12.306 7.838 68.188 1.00 28.14 103 GLY A C 1
ATOM 1090 O O . GLY A 1 96 ? 11.100 7.836 68.332 1.00 36.44 103 GLY A O 1
ATOM 1094 N N . VAL A 1 97 ? 12.904 8.578 67.270 1.00 28.09 104 VAL A N 1
ATOM 1095 C CA . VAL A 1 97 ? 12.180 9.625 66.568 1.00 23.90 104 VAL A CA 1
ATOM 1096 C C . VAL A 1 97 ? 11.421 9.134 65.327 1.00 26.95 104 VAL A C 1
ATOM 1097 O O . VAL A 1 97 ? 10.391 9.693 64.941 1.00 22.71 104 VAL A O 1
ATOM 1110 N N . PHE A 1 98 ? 11.922 8.074 64.709 1.00 18.50 105 PHE A N 1
ATOM 1111 C CA . PHE A 1 98 ? 11.369 7.568 63.454 1.00 19.13 105 PHE A CA 1
ATOM 1112 C C . PHE A 1 98 ? 11.021 6.064 63.587 1.00 20.69 105 PHE A C 1
ATOM 1113 O O . PHE A 1 98 ? 11.699 5.192 63.019 1.00 18.31 105 PHE A O 1
ATOM 1130 N N . PRO A 1 99 ? 9.965 5.757 64.344 1.00 18.68 106 PRO A N 1
ATOM 1131 C CA . PRO A 1 99 ? 9.612 4.353 64.569 1.00 18.45 106 PRO A CA 1
ATOM 1132 C C . PRO A 1 99 ? 9.334 3.576 63.288 1.00 17.84 106 PRO A C 1
ATOM 1133 O O . PRO A 1 99 ? 9.710 2.392 63.213 1.00 20.88 106 PRO A O 1
ATOM 1144 N N . VAL A 1 100 ? 8.710 4.189 62.294 1.00 15.19 107 VAL A N 1
ATOM 1145 C CA . VAL A 1 100 ? 8.445 3.475 61.051 1.00 16.71 107 VAL A CA 1
ATOM 1146 C C . VAL A 1 100 ? 9.639 3.437 60.084 1.00 21.74 107 VAL A C 1
ATOM 1147 O O . VAL A 1 100 ? 10.064 2.353 59.649 1.00 17.45 107 VAL A O 1
ATOM 1160 N N . MET A 1 101 ? 10.202 4.600 59.744 1.00 16.25 108 MET A N 1
ATOM 1161 C CA . MET A 1 101 ? 11.249 4.615 58.719 1.00 13.59 108 MET A CA 1
ATOM 1162 C C . MET A 1 101 ? 12.558 3.980 59.196 1.00 12.71 108 MET A C 1
ATOM 1163 O O . MET A 1 101 ? 13.362 3.571 58.357 1.00 13.46 108 MET A O 1
ATOM 1177 N N . SER A 1 102 ? 12.737 3.834 60.512 1.00 18.03 109 SER A N 1
ATOM 1178 C CA . SER A 1 102 ? 13.893 3.111 61.051 1.00 20.21 109 SER A CA 1
ATOM 1179 C C . SER A 1 102 ? 13.915 1.612 60.687 1.00 15.03 109 SER A C 1
ATOM 1180 O O . SER A 1 102 ? 14.898 0.927 60.958 1.00 15.33 109 SER A O 1
ATOM 1188 N N . VAL A 1 103 ? 12.840 1.100 60.078 1.00 11.68 110 VAL A N 1
ATOM 1189 C CA . VAL A 1 103 ? 12.856 -0.264 59.570 1.00 12.40 110 VAL A CA 1
ATOM 1190 C C . VAL A 1 103 ? 14.022 -0.418 58.586 1.00 18.41 110 VAL A C 1
ATOM 1191 O O . VAL A 1 103 ? 14.589 -1.499 58.445 1.00 11.04 110 VAL A O 1
ATOM 1204 N N . PHE A 1 104 ? 14.381 0.673 57.910 1.00 12.25 111 PHE A N 1
ATOM 1205 C CA . PHE A 1 104 ? 15.446 0.640 56.927 1.00 10.37 111 PHE A CA 1
ATOM 1206 C C . PHE A 1 104 ? 16.866 0.629 57.510 1.00 10.99 111 PHE A C 1
ATOM 1207 O O . PHE A 1 104 ? 17.825 0.680 56.751 1.00 13.25 111 PHE A O 1
ATOM 1224 N N . GLU A 1 105 ? 16.981 0.564 58.841 1.00 12.58 112 GLU A N 1
ATOM 1225 C CA . GLU A 1 105 ? 18.260 0.355 59.502 1.00 11.98 112 GLU A CA 1
ATOM 1226 C C . GLU A 1 105 ? 18.466 -1.111 59.893 1.00 12.79 112 GLU A C 1
ATOM 1227 O O . GLU A 1 105 ? 19.503 -1.459 60.473 1.00 11.83 112 GLU A O 1
ATOM 1239 N N . LEU A 1 106 ? 17.452 -1.941 59.628 1.00 10.70 113 LEU A N 1
ATOM 1240 C CA . LEU A 1 106 ? 17.520 -3.394 59.811 1.00 11.25 113 LEU A CA 1
ATOM 1241 C C . LEU A 1 106 ? 18.136 -4.016 58.556 1.00 10.26 113 LEU A C 1
ATOM 1242 O O . LEU A 1 106 ? 18.125 -3.402 57.478 1.00 11.20 113 LEU A O 1
ATOM 1258 N N . PRO A 1 107 ? 18.679 -5.236 58.675 1.00 11.61 114 PRO A N 1
ATOM 1259 C CA . PRO A 1 107 ? 19.183 -5.881 57.459 1.00 12.08 114 PRO A CA 1
ATOM 1260 C C . PRO A 1 107 ? 18.060 -6.429 56.561 1.00 15.32 114 PRO A C 1
ATOM 1261 O O . PRO A 1 107 ? 17.473 -7.465 56.867 1.00 16.62 114 PRO A O 1
ATOM 1272 N N . LEU A 1 108 ? 17.779 -5.726 55.463 1.00 14.45 115 LEU A N 1
ATOM 1273 C CA . LEU A 1 108 ? 16.601 -5.987 54.632 1.00 13.11 115 LEU A CA 1
ATOM 1274 C C . LEU A 1 108 ? 17.043 -6.633 53.326 1.00 12.76 115 LEU A C 1
ATOM 1275 O O . LEU A 1 108 ? 16.264 -6.758 52.351 1.00 13.88 115 LEU A O 1
ATOM 1291 N N . GLY A 1 109 ? 18.302 -7.060 53.301 1.00 15.05 116 GLY A N 1
ATOM 1292 C CA . GLY A 1 109 ? 18.817 -7.845 52.189 1.00 17.17 116 GLY A CA 1
ATOM 1293 C C . GLY A 1 109 ? 19.337 -7.088 50.980 1.00 17.23 116 GLY A C 1
ATOM 1294 O O . GLY A 1 109 ? 19.764 -7.708 49.987 1.00 17.16 116 GLY A O 1
ATOM 1298 N N . PHE A 1 110 ? 19.309 -5.759 51.025 1.00 16.29 117 PHE A N 1
ATOM 1299 C CA . PHE A 1 110 ? 19.764 -4.983 49.881 1.00 14.12 117 PHE A CA 1
ATOM 1300 C C . PHE A 1 110 ? 21.272 -5.150 49.625 1.00 14.49 117 PHE A C 1
ATOM 1301 O O . PHE A 1 110 ? 22.084 -5.144 50.547 1.00 14.13 117 PHE A O 1
ATOM 1318 N N . THR A 1 111 ? 21.619 -5.293 48.357 1.00 15.22 118 THR A N 1
ATOM 1319 C CA . THR A 1 111 ? 23.009 -5.408 47.967 1.00 18.36 118 THR A CA 1
ATOM 1320 C C . THR A 1 111 ? 23.465 -4.161 47.239 1.00 17.87 118 THR A C 1
ATOM 1321 O O . THR A 1 111 ? 24.621 -4.067 46.853 1.00 16.62 118 THR A O 1
ATOM 1332 N N . SER A 1 112 ? 22.577 -3.195 47.019 1.00 14.58 119 SER A N 1
ATOM 1333 C CA . SER A 1 112 ? 23.014 -1.967 46.360 1.00 21.03 119 SER A CA 1
ATOM 1334 C C . SER A 1 112 ? 22.279 -0.767 46.926 1.00 18.17 119 SER A C 1
ATOM 1335 O O . SER A 1 112 ? 21.136 -0.898 47.361 1.00 16.29 119 SER A O 1
ATOM 1343 N N . ALA A 1 113 ? 22.958 0.383 46.941 1.00 15.37 120 ALA A N 1
ATOM 1344 C CA . ALA A 1 113 ? 22.367 1.642 47.379 1.00 14.97 120 ALA A CA 1
ATOM 1345 C C . ALA A 1 113 ? 21.271 2.100 46.401 1.00 15.62 120 ALA A C 1
ATOM 1346 O O . ALA A 1 113 ? 20.313 2.741 46.787 1.00 14.37 120 ALA A O 1
ATOM 1353 N N . GLU A 1 114 ? 21.417 1.779 45.129 1.00 15.39 121 GLU A N 1
ATOM 1354 C CA . GLU A 1 114 ? 20.416 2.208 44.152 1.00 17.76 121 GLU A CA 1
ATOM 1355 C C . GLU A 1 114 ? 19.031 1.583 44.444 1.00 16.88 121 GLU A C 1
ATOM 1356 O O . GLU A 1 114 ? 18.022 2.291 44.523 1.00 15.96 121 GLU A O 1
ATOM 1368 N N . ALA A 1 115 ? 19.009 0.284 44.693 1.00 17.76 122 ALA A N 1
ATOM 1369 C CA . ALA A 1 115 ? 17.758 -0.408 45.017 1.00 20.06 122 ALA A CA 1
ATOM 1370 C C . ALA A 1 115 ? 17.205 0.012 46.381 1.00 14.74 122 ALA A C 1
ATOM 1371 O O . ALA A 1 115 ? 16.022 0.288 46.521 1.00 14.58 122 ALA A O 1
ATOM 1378 N N . ALA A 1 116 ? 18.076 0.067 47.388 1.00 13.89 123 ALA A N 1
ATOM 1379 C CA . ALA A 1 116 ? 17.658 0.451 48.721 1.00 13.14 123 ALA A CA 1
ATOM 1380 C C . ALA A 1 116 ? 17.095 1.866 48.726 1.00 14.00 123 ALA A C 1
ATOM 1381 O O . ALA A 1 116 ? 16.076 2.106 49.364 1.00 12.82 123 ALA A O 1
ATOM 1388 N N . SER A 1 117 ? 17.743 2.797 48.018 1.00 11.74 124 SER A N 1
ATOM 1389 C CA . SER A 1 117 ? 17.295 4.199 47.974 1.00 15.87 124 SER A CA 1
ATOM 1390 C C . SER A 1 117 ? 15.913 4.317 47.338 1.00 14.02 124 SER A C 1
ATOM 1391 O O . SER A 1 117 ? 15.029 5.053 47.803 1.00 14.97 124 SER A O 1
ATOM 1399 N N . SER A 1 118 ? 15.736 3.594 46.247 1.00 14.17 125 SER A N 1
ATOM 1400 C CA . SER A 1 118 ? 14.472 3.613 45.522 1.00 17.65 125 SER A CA 1
ATOM 1401 C C . SER A 1 118 ? 13.356 3.044 46.372 1.00 19.68 125 SER A C 1
ATOM 1402 O O . SER A 1 118 ? 12.277 3.644 46.476 1.00 17.15 125 SER A O 1
ATOM 1410 N N . VAL A 1 119 ? 13.603 1.908 47.010 1.00 16.57 126 VAL A N 1
ATOM 1411 C CA . VAL A 1 119 ? 12.580 1.320 47.862 1.00 14.06 126 VAL A CA 1
ATOM 1412 C C . VAL A 1 119 ? 12.286 2.153 49.099 1.00 12.95 126 VAL A C 1
ATOM 1413 O O . VAL A 1 119 ? 11.125 2.244 49.498 1.00 17.08 126 VAL A O 1
ATOM 1426 N N . LEU A 1 120 ? 13.305 2.777 49.678 1.00 12.74 127 LEU A N 1
ATOM 1427 C CA . LEU A 1 120 ? 13.095 3.679 50.808 1.00 13.60 127 LEU A CA 1
ATOM 1428 C C . LEU A 1 120 ? 12.151 4.846 50.432 1.00 12.95 127 LEU A C 1
ATOM 1429 O O . LEU A 1 120 ? 11.199 5.173 51.165 1.00 13.79 127 LEU A O 1
ATOM 1445 N N . TRP A 1 121 ? 12.408 5.464 49.293 1.00 13.00 128 TRP A N 1
ATOM 1446 C CA . TRP A 1 121 ? 11.597 6.606 48.889 1.00 13.71 128 TRP A CA 1
ATOM 1447 C C . TRP A 1 121 ? 10.159 6.165 48.602 1.00 14.48 128 TRP A C 1
ATOM 1448 O O . TRP A 1 121 ? 9.195 6.853 48.963 1.00 16.98 128 TRP A O 1
ATOM 1469 N N . GLU A 1 122 ? 10.008 4.991 47.998 1.00 17.69 129 GLU A N 1
ATOM 1470 C CA . GLU A 1 122 ? 8.672 4.459 47.698 1.00 19.95 129 GLU A CA 1
ATOM 1471 C C . GLU A 1 122 ? 7.919 4.090 48.968 1.00 20.57 129 GLU A C 1
ATOM 1472 O O . GLU A 1 122 ? 6.703 4.251 49.042 1.00 20.05 129 GLU A O 1
ATOM 1484 N N . LEU A 1 123 ? 8.626 3.598 49.977 1.00 15.79 130 LEU A N 1
ATOM 1485 C CA . LEU A 1 123 ? 7.993 3.262 51.245 1.00 19.32 130 LEU A CA 1
ATOM 1486 C C . LEU A 1 123 ? 7.492 4.518 51.943 1.00 17.48 130 LEU A C 1
ATOM 1487 O O . LEU A 1 123 ? 6.359 4.553 52.465 1.00 16.84 130 LEU A O 1
ATOM 1503 N N . TYR A 1 124 ? 8.348 5.538 51.994 1.00 16.78 131 TYR A N 1
ATOM 1504 C CA . TYR A 1 124 ? 7.921 6.782 52.589 1.00 15.35 131 TYR A CA 1
ATOM 1505 C C . TYR A 1 124 ? 6.727 7.336 51.838 1.00 19.76 131 TYR A C 1
ATOM 1506 O O . TYR A 1 124 ? 5.719 7.764 52.426 1.00 23.19 131 TYR A O 1
ATOM 1524 N N . SER A 1 125 ? 6.840 7.318 50.519 1.00 16.92 132 SER A N 1
ATOM 1525 C CA . SER A 1 125 ? 5.852 7.959 49.665 1.00 25.27 132 SER A CA 1
ATOM 1526 C C . SER A 1 125 ? 4.512 7.309 49.865 1.00 29.48 132 SER A C 1
ATOM 1527 O O . SER A 1 125 ? 3.469 7.974 49.833 1.00 27.59 132 SER A O 1
ATOM 1535 N N . GLY A 1 126 ? 4.542 5.996 50.068 1.00 25.91 133 GLY A N 1
ATOM 1536 C CA . GLY A 1 126 ? 3.323 5.215 50.136 1.00 27.30 133 GLY A CA 1
ATOM 1537 C C . GLY A 1 126 ? 2.678 5.165 51.503 1.00 35.75 133 GLY A C 1
ATOM 1538 O O . GLY A 1 126 ? 1.485 4.888 51.605 1.00 36.96 133 GLY A O 1
ATOM 1542 N N . LEU A 1 127 ? 3.453 5.412 52.554 1.00 25.91 134 LEU A N 1
ATOM 1543 C CA . LEU A 1 127 ? 2.925 5.353 53.911 1.00 21.28 134 LEU A CA 1
ATOM 1544 C C . LEU A 1 127 ? 2.789 6.720 54.598 1.00 28.74 134 LEU A C 1
ATOM 1545 O O . LEU A 1 127 ? 1.961 6.898 55.487 1.00 27.47 134 LEU A O 1
ATOM 1561 N N . ARG A 1 128 ? 3.615 7.671 54.192 1.00 25.04 135 ARG A N 1
ATOM 1562 C CA . ARG A 1 128 ? 3.644 8.992 54.795 1.00 25.01 135 ARG A CA 1
ATOM 1563 C C . ARG A 1 128 ? 3.400 8.968 56.287 1.00 34.23 135 ARG A C 1
ATOM 1564 O O . ARG A 1 128 ? 2.419 9.515 56.780 1.00 31.64 135 ARG A O 1
ATOM 1585 N N . PRO A 1 129 ? 4.322 8.354 57.021 1.00 24.43 136 PRO A N 1
ATOM 1586 C CA . PRO A 1 129 ? 4.153 8.147 58.458 1.00 28.28 136 PRO A CA 1
ATOM 1587 C C . PRO A 1 129 ? 4.193 9.458 59.239 1.00 28.38 136 PRO A C 1
ATOM 1588 O O . PRO A 1 129 ? 4.926 10.377 58.882 1.00 26.66 136 PRO A O 1
ATOM 1599 N N . ALA A 1 130 ? 3.420 9.518 60.316 1.00 32.81 137 ALA A N 1
ATOM 1600 C CA . ALA A 1 130 ? 3.238 10.755 61.083 1.00 32.75 137 ALA A CA 1
ATOM 1601 C C . ALA A 1 130 ? 4.534 11.284 61.682 1.00 31.77 137 ALA A C 1
ATOM 1602 O O . ALA A 1 130 ? 4.647 12.464 62.022 1.00 32.64 137 ALA A O 1
ATOM 1609 N N . GLU A 1 131 ? 5.524 10.412 61.816 1.00 28.79 138 GLU A N 1
ATOM 1610 C CA . GLU A 1 131 ? 6.798 10.816 62.401 1.00 28.15 138 GLU A CA 1
ATOM 1611 C C . GLU A 1 131 ? 7.488 11.923 61.610 1.00 28.35 138 GLU A C 1
ATOM 1612 O O . GLU A 1 131 ? 8.332 12.621 62.159 1.00 28.56 138 GLU A O 1
ATOM 1624 N N . LEU A 1 132 ? 7.155 12.065 60.327 1.00 22.78 139 LEU A N 1
ATOM 1625 C CA . LEU A 1 132 ? 7.792 13.060 59.495 1.00 24.51 139 LEU A CA 1
ATOM 1626 C C . LEU A 1 132 ? 6.841 14.187 59.070 1.00 27.01 139 LEU A C 1
ATOM 1627 O O . LEU A 1 132 ? 7.215 15.007 58.241 1.00 28.82 139 LEU A O 1
ATOM 1643 N N . GLU A 1 133 ? 5.644 14.245 59.667 1.00 28.19 140 GLU A N 1
ATOM 1644 C CA . GLU A 1 133 ? 4.602 15.179 59.227 1.00 32.24 140 GLU A CA 1
ATOM 1645 C C . GLU A 1 133 ? 4.987 16.645 59.420 1.00 34.85 140 GLU A C 1
ATOM 1646 O O . GLU A 1 133 ? 4.436 17.518 58.765 1.00 30.77 140 GLU A O 1
ATOM 1658 N N . ARG A 1 134 ? 5.942 16.919 60.299 1.00 33.87 141 ARG A N 1
ATOM 1659 C CA . ARG A 1 134 ? 6.226 18.297 60.686 1.00 41.34 141 ARG A CA 1
ATOM 1660 C C . ARG A 1 134 ? 7.298 18.938 59.830 1.00 36.27 141 ARG A C 1
ATOM 1661 O O . ARG A 1 134 ? 7.626 20.106 60.012 1.00 34.72 141 ARG A O 1
ATOM 1682 N N . VAL A 1 135 ? 7.843 18.160 58.898 1.00 26.02 142 VAL A N 1
ATOM 1683 C CA . VAL A 1 135 ? 8.679 18.706 57.839 1.00 27.06 142 VAL A CA 1
ATOM 1684 C C . VAL A 1 135 ? 8.116 18.244 56.507 1.00 25.61 142 VAL A C 1
ATOM 1685 O O . VAL A 1 135 ? 7.279 17.364 56.460 1.00 28.14 142 VAL A O 1
ATOM 1698 N N . LYS A 1 136 ? 8.561 18.871 55.430 1.00 25.23 143 LYS A N 1
ATOM 1699 C CA . LYS A 1 136 ? 8.313 18.355 54.099 1.00 22.88 143 LYS A CA 1
ATOM 1700 C C . LYS A 1 136 ? 9.483 17.447 53.731 1.00 25.24 143 LYS A C 1
ATOM 1701 O O . LYS A 1 136 ? 10.624 17.859 53.862 1.00 21.13 143 LYS A O 1
ATOM 1720 N N . VAL A 1 137 ? 9.205 16.233 53.252 1.00 21.58 144 VAL A N 1
ATOM 1721 C CA . VAL A 1 137 ? 10.276 15.329 52.800 1.00 20.51 144 VAL A CA 1
ATOM 1722 C C . VAL A 1 137 ? 10.437 15.428 51.297 1.00 22.51 144 VAL A C 1
ATOM 1723 O O . VAL A 1 137 ? 9.542 15.057 50.539 1.00 22.57 144 VAL A O 1
ATOM 1736 N N . LEU A 1 138 ? 11.576 15.962 50.854 1.00 19.38 145 LEU A N 1
ATOM 1737 C CA . LEU A 1 138 ? 11.763 16.249 49.435 1.00 19.63 145 LEU A CA 1
ATOM 1738 C C . LEU A 1 138 ? 12.210 15.015 48.652 1.00 19.35 145 LEU A C 1
ATOM 1739 O O . LEU A 1 138 ? 11.888 14.862 47.481 1.00 19.57 145 LEU A O 1
ATOM 1755 N N . THR A 1 139 ? 13.026 14.181 49.292 1.00 18.25 146 THR A N 1
ATOM 1756 C CA . THR A 1 139 ? 13.480 12.922 48.719 1.00 17.36 146 THR A CA 1
ATOM 1757 C C . THR A 1 139 ? 14.190 12.151 49.838 1.00 16.37 146 THR A C 1
ATOM 1758 O O . THR A 1 139 ? 14.315 12.669 50.966 1.00 18.30 146 THR A O 1
ATOM 1769 N N . MET A 1 140 ? 14.561 10.899 49.554 1.00 16.15 147 MET A N 1
ATOM 1770 C CA . MET A 1 140 ? 15.274 10.053 50.495 1.00 15.04 147 MET A CA 1
ATOM 1771 C C . MET A 1 140 ? 16.258 9.173 49.744 1.00 14.38 147 MET A C 1
ATOM 1772 O O . MET A 1 140 ? 16.123 8.957 48.552 1.00 21.89 147 MET A O 1
ATOM 1786 N N . PHE A 1 141 ? 17.230 8.631 50.472 1.00 13.54 148 PHE A N 1
ATOM 1787 C CA . PHE A 1 141 ? 18.214 7.737 49.865 1.00 12.95 148 PHE A CA 1
ATOM 1788 C C . PHE A 1 141 ? 18.987 7.023 50.963 1.00 13.88 148 PHE A C 1
ATOM 1789 O O . PHE A 1 141 ? 18.814 7.315 52.149 1.00 13.54 148 PHE A O 1
ATOM 1806 N N . THR A 1 142 ? 19.823 6.062 50.581 1.00 12.24 149 THR A N 1
ATOM 1807 C CA . THR A 1 142 ? 20.548 5.301 51.582 1.00 11.24 149 THR A CA 1
ATOM 1808 C C . THR A 1 142 ? 22.034 5.217 51.238 1.00 10.76 149 THR A C 1
ATOM 1809 O O . THR A 1 142 ? 22.464 5.450 50.104 1.00 12.31 149 THR A O 1
ATOM 1820 N N . SER A 1 143 ? 22.822 4.853 52.224 1.00 12.73 150 SER A N 1
ATOM 1821 C CA . SER A 1 143 ? 24.174 4.397 51.928 1.00 11.33 150 SER A CA 1
ATOM 1822 C C . SER A 1 143 ? 24.132 3.045 51.220 1.00 12.86 150 SER A C 1
ATOM 1823 O O . SER A 1 143 ? 23.061 2.444 51.034 1.00 12.22 150 SER A O 1
ATOM 1831 N N . ALA A 1 144 ? 25.318 2.541 50.860 1.00 14.55 151 ALA A N 1
ATOM 1832 C CA . ALA A 1 144 ? 25.463 1.171 50.390 1.00 14.17 151 ALA A CA 1
ATOM 1833 C C . ALA A 1 144 ? 25.562 0.205 51.584 1.00 11.01 151 ALA A C 1
ATOM 1834 O O . ALA A 1 144 ? 25.575 0.632 52.758 1.00 12.35 151 ALA A O 1
ATOM 1841 N N . PRO A 1 145 ? 25.560 -1.110 51.327 1.00 12.96 152 PRO A N 1
ATOM 1842 C CA . PRO A 1 145 ? 25.608 -2.018 52.484 1.00 13.70 152 PRO A CA 1
ATOM 1843 C C . PRO A 1 145 ? 26.805 -1.775 53.417 1.00 11.68 152 PRO A C 1
ATOM 1844 O O . PRO A 1 145 ? 27.884 -1.360 52.976 1.00 12.71 152 PRO A O 1
ATOM 1855 N N . SER A 1 146 ? 26.609 -2.006 54.696 1.00 11.23 153 SER A N 1
ATOM 1856 C CA . SER A 1 146 ? 27.668 -1.712 55.668 1.00 11.15 153 SER A CA 1
ATOM 1857 C C . SER A 1 146 ? 28.664 -2.880 55.709 1.00 11.41 153 SER A C 1
ATOM 1858 O O . SER A 1 146 ? 28.286 -4.025 55.563 1.00 11.47 153 SER A O 1
ATOM 1866 N N . HIS A 1 147 ? 29.929 -2.536 55.934 1.00 10.42 154 HIS A N 1
ATOM 1867 C CA . HIS A 1 147 ? 31.022 -3.497 56.136 1.00 12.53 154 HIS A CA 1
ATOM 1868 C C . HIS A 1 147 ? 31.867 -3.007 57.306 1.00 14.06 154 HIS A C 1
ATOM 1869 O O . HIS A 1 147 ? 31.684 -1.885 57.770 1.00 11.57 154 HIS A O 1
ATOM 1884 N N . PHE A 1 148 ? 32.810 -3.828 57.786 1.00 13.59 155 PHE A N 1
ATOM 1885 C CA . PHE A 1 148 ? 33.685 -3.415 58.867 1.00 10.99 155 PHE A CA 1
ATOM 1886 C C . PHE A 1 148 ? 34.973 -2.797 58.294 1.00 18.76 155 PHE A C 1
ATOM 1887 O O . PHE A 1 148 ? 35.601 -3.357 57.393 1.00 14.53 155 PHE A O 1
ATOM 1904 N N . MET A 1 149 ? 35.333 -1.626 58.802 1.00 11.22 156 MET A N 1
ATOM 1905 C CA . MET A 1 149 ? 36.652 -1.018 58.566 1.00 14.17 156 MET A CA 1
ATOM 1906 C C . MET A 1 149 ? 37.346 -0.948 59.918 1.00 15.99 156 MET A C 1
ATOM 1907 O O . MET A 1 149 ? 36.847 -0.311 60.855 1.00 13.13 156 MET A O 1
ATOM 1921 N N . THR A 1 150 ? 38.508 -1.582 60.043 1.00 16.45 157 THR A N 1
ATOM 1922 C CA . THR A 1 150 ? 39.130 -1.716 61.361 1.00 13.67 157 THR A CA 1
ATOM 1923 C C . THR A 1 150 ? 40.634 -1.510 61.318 1.00 15.97 157 THR A C 1
ATOM 1924 O O . THR A 1 150 ? 41.260 -1.655 60.264 1.00 13.99 157 THR A O 1
ATOM 1935 N N . VAL A 1 151 ? 41.210 -1.225 62.479 1.00 14.71 158 VAL A N 1
ATOM 1936 C CA . VAL A 1 151 ? 42.645 -0.970 62.574 1.00 15.56 158 VAL A CA 1
ATOM 1937 C C . VAL A 1 151 ? 43.451 -2.268 62.611 1.00 21.58 158 VAL A C 1
ATOM 1938 O O . VAL A 1 151 ? 44.628 -2.275 62.227 1.00 21.76 158 VAL A O 1
ATOM 1951 N N . THR A 1 152 ? 42.821 -3.350 63.084 1.00 17.76 159 THR A N 1
ATOM 1952 C CA . THR A 1 152 ? 43.436 -4.686 63.139 1.00 17.57 159 THR A CA 1
ATOM 1953 C C . THR A 1 152 ? 42.499 -5.664 62.442 1.00 17.86 159 THR A C 1
ATOM 1954 O O . THR A 1 152 ? 41.298 -5.407 62.344 1.00 17.80 159 THR A O 1
ATOM 1965 N N . PRO A 1 153 ? 43.041 -6.761 61.914 1.00 16.41 160 PRO A N 1
ATOM 1966 C CA . PRO A 1 153 ? 42.181 -7.636 61.099 1.00 17.29 160 PRO A CA 1
ATOM 1967 C C . PRO A 1 153 ? 41.080 -8.381 61.855 1.00 21.67 160 PRO A C 1
ATOM 1968 O O . PRO A 1 153 ? 41.285 -8.876 62.963 1.00 25.48 160 PRO A O 1
ATOM 1979 N N . VAL A 1 154 ? 39.906 -8.423 61.230 1.00 20.42 161 VAL A N 1
ATOM 1980 C CA . VAL A 1 154 ? 38.793 -9.207 61.699 1.00 19.41 161 VAL A CA 1
ATOM 1981 C C . VAL A 1 154 ? 38.522 -10.281 60.667 1.00 16.27 161 VAL A C 1
ATOM 1982 O O . VAL A 1 154 ? 37.998 -10.003 59.569 1.00 21.20 161 VAL A O 1
ATOM 1995 N N . ARG A 1 155 ? 38.909 -11.517 61.011 1.00 17.47 162 ARG A N 1
ATOM 1996 C CA . ARG A 1 155 ? 38.697 -12.657 60.108 1.00 18.61 162 ARG A CA 1
ATOM 1997 C C . ARG A 1 155 ? 37.654 -13.615 60.631 1.00 21.54 162 ARG A C 1
ATOM 1998 O O . ARG A 1 155 ? 37.433 -14.665 60.044 1.00 25.00 162 ARG A O 1
ATOM 2019 N N . SER A 1 156 ? 37.058 -13.293 61.768 1.00 23.24 163 SER A N 1
ATOM 2020 C CA . SER A 1 156 ? 36.020 -14.147 62.353 1.00 34.65 163 SER A CA 1
ATOM 2021 C C . SER A 1 156 ? 35.260 -13.391 63.429 1.00 27.79 163 SER A C 1
ATOM 2022 O O . SER A 1 156 ? 35.710 -12.351 63.889 1.00 22.62 163 SER A O 1
ATOM 2030 N N . LEU A 1 157 ? 34.125 -13.930 63.856 1.00 22.23 164 LEU A N 1
ATOM 2031 C CA . LEU A 1 157 ? 33.299 -13.228 64.846 1.00 24.98 164 LEU A CA 1
ATOM 2032 C C . LEU A 1 157 ? 34.028 -13.133 66.168 1.00 16.10 164 LEU A C 1
ATOM 2033 O O . LEU A 1 157 ? 33.843 -12.175 66.914 1.00 20.82 164 LEU A O 1
ATOM 2049 N N . ARG A 1 158 ? 34.858 -14.132 66.444 1.00 17.80 165 ARG A N 1
ATOM 2050 C CA . ARG A 1 158 ? 35.681 -14.137 67.621 1.00 18.94 165 ARG A CA 1
ATOM 2051 C C . ARG A 1 158 ? 36.486 -12.839 67.735 1.00 27.77 165 ARG A C 1
ATOM 2052 O O . ARG A 1 158 ? 36.587 -12.270 68.829 1.00 23.92 165 ARG A O 1
ATOM 2073 N N . ASP A 1 159 ? 37.063 -12.388 66.614 1.00 25.65 166 ASP A N 1
ATOM 2074 C CA . ASP A 1 159 ? 37.881 -11.164 66.588 1.00 21.22 166 ASP A CA 1
ATOM 2075 C C . ASP A 1 159 ? 37.112 -9.868 66.946 1.00 22.83 166 ASP A C 1
ATOM 2076 O O . ASP A 1 159 ? 37.717 -8.881 67.347 1.00 22.35 166 ASP A O 1
ATOM 2085 N N . LEU A 1 160 ? 35.785 -9.884 66.822 1.00 17.62 167 LEU A N 1
ATOM 2086 C CA . LEU A 1 160 ? 34.948 -8.711 67.024 1.00 16.17 167 LEU A CA 1
ATOM 2087 C C . LEU A 1 160 ? 34.583 -8.559 68.492 1.00 25.00 167 LEU A C 1
ATOM 2088 O O . LEU A 1 160 ? 34.131 -7.497 68.927 1.00 24.86 167 LEU A O 1
ATOM 2104 N N . GLN A 1 161 ? 34.739 -9.632 69.269 1.00 23.44 168 GLN A N 1
ATOM 2105 C CA . GLN A 1 161 ? 34.164 -9.639 70.608 1.00 17.64 168 GLN A CA 1
ATOM 2106 C C . GLN A 1 161 ? 34.821 -8.564 71.482 1.00 24.64 168 GLN A C 1
ATOM 2107 O O . GLN A 1 161 ? 36.030 -8.559 71.679 1.00 25.47 168 GLN A O 1
ATOM 2121 N N . GLY A 1 162 ? 33.993 -7.657 71.989 1.00 20.20 169 GLY A N 1
ATOM 2122 C CA . GLY A 1 162 ? 34.436 -6.562 72.813 1.00 20.88 169 GLY A CA 1
ATOM 2123 C C . GLY A 1 162 ? 35.175 -5.450 72.073 1.00 23.25 169 GLY A C 1
ATOM 2124 O O . GLY A 1 162 ? 35.717 -4.542 72.709 1.00 23.56 169 GLY A O 1
ATOM 2128 N N . MET A 1 163 ? 35.209 -5.514 70.751 1.00 18.77 170 MET A N 1
ATOM 2129 C CA . MET A 1 163 ? 35.923 -4.505 69.970 1.00 19.07 170 MET A CA 1
ATOM 2130 C C . MET A 1 163 ? 35.064 -3.256 69.842 1.00 18.03 170 MET A C 1
ATOM 2131 O O . MET A 1 163 ? 33.901 -3.343 69.478 1.00 15.05 170 MET A O 1
ATOM 2145 N N . GLU A 1 164 ? 35.645 -2.102 70.144 1.00 17.28 171 GLU A N 1
ATOM 2146 C CA . GLU A 1 164 ? 34.908 -0.831 70.064 1.00 14.57 171 GLU A CA 1
ATOM 2147 C C . GLU A 1 164 ? 34.772 -0.423 68.599 1.00 13.76 171 GLU A C 1
ATOM 2148 O O . GLU A 1 164 ? 35.753 -0.067 67.961 1.00 16.64 171 GLU A O 1
ATOM 2160 N N . ILE A 1 165 ? 33.547 -0.497 68.067 1.00 13.03 172 ILE A N 1
ATOM 2161 C CA . ILE A 1 165 ? 33.266 -0.179 66.666 1.00 12.19 172 ILE A CA 1
ATOM 2162 C C . ILE A 1 165 ? 32.181 0.892 66.574 1.00 13.44 172 ILE A C 1
ATOM 2163 O O . ILE A 1 165 ? 31.131 0.791 67.230 1.00 13.67 172 ILE A O 1
ATOM 2179 N N . ARG A 1 166 ? 32.416 1.899 65.748 1.00 12.26 173 ARG A N 1
ATOM 2180 C CA . ARG A 1 166 ? 31.418 2.942 65.547 1.00 12.78 173 ARG A CA 1
ATOM 2181 C C . ARG A 1 166 ? 30.239 2.513 64.672 1.00 11.07 173 ARG A C 1
ATOM 2182 O O . ARG A 1 166 ? 30.416 1.905 63.627 1.00 11.43 173 ARG A O 1
ATOM 2203 N N . GLY A 1 167 ? 29.044 2.874 65.129 1.00 13.33 174 GLY A N 1
ATOM 2204 C CA . GLY A 1 167 ? 27.824 2.785 64.360 1.00 11.23 174 GLY A CA 1
ATOM 2205 C C . GLY A 1 167 ? 26.933 3.951 64.772 1.00 11.06 174 GLY A C 1
ATOM 2206 O O . GLY A 1 167 ? 27.389 4.915 65.413 1.00 11.81 174 GLY A O 1
ATOM 2210 N N . ALA A 1 168 ? 25.670 3.881 64.375 1.00 11.53 175 ALA A N 1
ATOM 2211 C CA . ALA A 1 168 ? 24.624 4.746 64.913 1.00 11.78 175 ALA A CA 1
ATOM 2212 C C . ALA A 1 168 ? 23.291 4.030 64.817 1.00 12.93 175 ALA A C 1
ATOM 2213 O O . ALA A 1 168 ? 23.111 3.175 63.950 1.00 16.32 175 ALA A O 1
ATOM 2220 N N . GLY A 1 169 ? 22.382 4.358 65.739 1.00 15.10 176 GLY A N 1
ATOM 2221 C CA . GLY A 1 169 ? 21.010 3.871 65.681 1.00 17.31 176 GLY A CA 1
ATOM 2222 C C . GLY A 1 169 ? 21.000 2.357 65.693 1.00 13.84 176 GLY A C 1
ATOM 2223 O O . GLY A 1 169 ? 21.713 1.730 66.486 1.00 15.00 176 GLY A O 1
ATOM 2227 N N . THR A 1 170 ? 20.205 1.760 64.807 1.00 16.65 177 THR A N 1
ATOM 2228 C CA . THR A 1 170 ? 20.066 0.298 64.808 1.00 15.54 177 THR A CA 1
ATOM 2229 C C . THR A 1 170 ? 21.311 -0.386 64.322 1.00 14.65 177 THR A C 1
ATOM 2230 O O . THR A 1 170 ? 21.572 -1.525 64.719 1.00 13.29 177 THR A O 1
ATOM 2241 N N . LEU A 1 171 ? 22.145 0.312 63.538 1.00 12.97 178 LEU A N 1
ATOM 2242 C CA . LEU A 1 171 ? 23.444 -0.243 63.198 1.00 14.63 178 LEU A CA 1
ATOM 2243 C C . LEU A 1 171 ? 24.338 -0.499 64.415 1.00 17.06 178 LEU A C 1
ATOM 2244 O O . LEU A 1 171 ? 25.069 -1.498 64.465 1.00 13.66 178 LEU A O 1
ATOM 2260 N N . SER A 1 172 ? 24.258 0.367 65.413 1.00 13.92 179 SER A N 1
ATOM 2261 C CA . SER A 1 172 ? 24.903 0.097 66.685 1.00 11.90 179 SER A CA 1
ATOM 2262 C C . SER A 1 172 ? 24.283 -1.107 67.406 1.00 14.08 179 SER A C 1
ATOM 2263 O O . SER A 1 172 ? 24.989 -1.910 68.034 1.00 13.71 179 SER A O 1
ATOM 2271 N N . ALA A 1 173 ? 22.979 -1.232 67.326 1.00 11.99 180 ALA A N 1
ATOM 2272 C CA . ALA A 1 173 ? 22.290 -2.388 67.937 1.00 14.73 180 ALA A CA 1
ATOM 2273 C C . ALA A 1 173 ? 22.756 -3.699 67.306 1.00 15.45 180 ALA A C 1
ATOM 2274 O O . ALA A 1 173 ? 22.869 -4.731 67.979 1.00 15.55 180 ALA A O 1
ATOM 2281 N N . ILE A 1 174 ? 22.977 -3.658 65.995 1.00 12.13 181 ILE A N 1
ATOM 2282 C CA . ILE A 1 174 ? 23.501 -4.807 65.257 1.00 14.56 181 ILE A CA 1
ATOM 2283 C C . ILE A 1 174 ? 24.884 -5.169 65.779 1.00 19.79 181 ILE A C 1
ATOM 2284 O O . ILE A 1 174 ? 25.169 -6.345 66.022 1.00 17.12 181 ILE A O 1
ATOM 2300 N N . LEU A 1 175 ? 25.748 -4.164 65.960 1.00 13.87 182 LEU A N 1
ATOM 2301 C CA . LEU A 1 175 ? 27.057 -4.410 66.559 1.00 12.59 182 LEU A CA 1
ATOM 2302 C C . LEU A 1 175 ? 26.972 -5.072 67.936 1.00 12.56 182 LEU A C 1
ATOM 2303 O O . LEU A 1 175 ? 27.724 -6.009 68.249 1.00 14.26 182 LEU A O 1
ATOM 2319 N N . GLU A 1 176 ? 26.077 -4.587 68.778 1.00 16.75 183 GLU A N 1
ATOM 2320 C CA . GLU A 1 176 ? 25.916 -5.153 70.103 1.00 15.23 183 GLU A CA 1
ATOM 2321 C C . GLU A 1 176 ? 25.455 -6.624 70.012 1.00 15.10 183 GLU A C 1
ATOM 2322 O O . GLU A 1 176 ? 25.964 -7.466 70.751 1.00 15.87 183 GLU A O 1
ATOM 2334 N N . LYS A 1 177 ? 24.515 -6.935 69.113 1.00 13.27 184 LYS A N 1
ATOM 2335 C CA . LYS A 1 177 ? 24.067 -8.327 68.957 1.00 20.57 184 LYS A CA 1
ATOM 2336 C C . LYS A 1 177 ? 25.211 -9.245 68.515 1.00 20.54 184 LYS A C 1
ATOM 2337 O O . LYS A 1 177 ? 25.257 -10.418 68.888 1.00 18.84 184 LYS A O 1
ATOM 2356 N N . LEU A 1 178 ? 26.123 -8.711 67.712 1.00 17.97 185 LEU A N 1
ATOM 2357 C CA . LEU A 1 178 ? 27.259 -9.473 67.211 1.00 20.75 185 LEU A CA 1
ATOM 2358 C C . LEU A 1 178 ? 28.376 -9.616 68.233 1.00 21.02 185 LEU A C 1
ATOM 2359 O O . LEU A 1 178 ? 29.334 -10.377 68.031 1.00 22.10 185 LEU A O 1
ATOM 2375 N N . GLY A 1 179 ? 28.258 -8.897 69.343 1.00 17.92 186 GLY A N 1
ATOM 2376 C CA . GLY A 1 179 ? 29.199 -9.057 70.438 1.00 16.12 186 GLY A CA 1
ATOM 2377 C C . GLY A 1 179 ? 30.264 -7.978 70.459 1.00 18.36 186 GLY A C 1
ATOM 2378 O O . GLY A 1 179 ? 31.156 -8.022 71.297 1.00 18.63 186 GLY A O 1
ATOM 2382 N N . ALA A 1 180 ? 30.174 -7.023 69.539 1.00 17.03 187 ALA A N 1
ATOM 2383 C CA . ALA A 1 180 ? 31.069 -5.880 69.564 1.00 15.10 187 ALA A CA 1
ATOM 2384 C C . ALA A 1 180 ? 30.599 -4.884 70.596 1.00 17.95 187 ALA A C 1
ATOM 2385 O O . ALA A 1 180 ? 29.496 -5.014 71.157 1.00 17.89 187 ALA A O 1
ATOM 2392 N N . THR A 1 181 ? 31.456 -3.901 70.888 1.00 15.69 188 THR A N 1
ATOM 2393 C CA . THR A 1 181 ? 31.049 -2.769 71.715 1.00 16.76 188 THR A CA 1
ATOM 2394 C C . THR A 1 181 ? 30.763 -1.583 70.815 1.00 20.10 188 THR A C 1
ATOM 2395 O O . THR A 1 181 ? 31.692 -0.894 70.359 1.00 17.19 188 THR A O 1
ATOM 2406 N N . PRO A 1 182 ? 29.484 -1.327 70.557 1.00 18.21 189 PRO A N 1
ATOM 2407 C CA . PRO A 1 182 ? 29.179 -0.139 69.748 1.00 12.71 189 PRO A CA 1
ATOM 2408 C C . PRO A 1 182 ? 29.496 1.161 70.464 1.00 13.23 189 PRO A C 1
ATOM 2409 O O . PRO A 1 182 ? 29.297 1.282 71.672 1.00 15.75 189 PRO A O 1
ATOM 2420 N N . VAL A 1 183 ? 29.973 2.126 69.698 1.00 13.09 190 VAL A N 1
ATOM 2421 C CA . VAL A 1 183 ? 30.058 3.508 70.148 1.00 15.32 190 VAL A CA 1
ATOM 2422 C C . VAL A 1 183 ? 29.349 4.345 69.105 1.00 14.98 190 VAL A C 1
ATOM 2423 O O . VAL A 1 183 ? 29.785 4.436 67.952 1.00 16.60 190 VAL A O 1
ATOM 2436 N N . SER A 1 184 ? 28.206 4.912 69.480 1.00 13.30 191 SER A N 1
ATOM 2437 C CA . SER A 1 184 ? 27.466 5.724 68.533 1.00 13.01 191 SER A CA 1
ATOM 2438 C C . SER A 1 184 ? 27.985 7.157 68.407 1.00 17.38 191 SER A C 1
ATOM 2439 O O . SER A 1 184 ? 28.177 7.847 69.404 1.00 17.73 191 SER A O 1
ATOM 2447 N N . MET A 1 185 ? 28.150 7.617 67.170 1.00 15.29 192 MET A N 1
ATOM 2448 C CA . MET A 1 185 ? 28.519 9.000 66.915 1.00 13.98 192 MET A CA 1
ATOM 2449 C C . MET A 1 185 ? 28.237 9.368 65.466 1.00 14.83 192 MET A C 1
ATOM 2450 O O . MET A 1 185 ? 28.155 8.495 64.590 1.00 14.09 192 MET A O 1
ATOM 2464 N N . PRO A 1 186 ? 28.073 10.662 65.205 1.00 16.49 193 PRO A N 1
ATOM 2465 C CA . PRO A 1 186 ? 27.880 11.107 63.825 1.00 15.07 193 PRO A CA 1
ATOM 2466 C C . PRO A 1 186 ? 29.174 11.051 63.005 1.00 16.69 193 PRO A C 1
ATOM 2467 O O . PRO A 1 186 ? 30.276 11.122 63.572 1.00 17.72 193 PRO A O 1
ATOM 2478 N N . MET A 1 187 ? 29.042 10.915 61.688 1.00 17.94 194 MET A N 1
ATOM 2479 C CA . MET A 1 187 ? 30.186 10.618 60.828 1.00 19.72 194 MET A CA 1
ATOM 2480 C C . MET A 1 187 ? 31.345 11.639 60.961 1.00 20.20 194 MET A C 1
ATOM 2481 O O . MET A 1 187 ? 32.501 11.238 60.964 1.00 17.99 194 MET A O 1
ATOM 2495 N N . PRO A 1 188 ? 31.046 12.944 61.083 1.00 18.91 195 PRO A N 1
ATOM 2496 C CA . PRO A 1 188 ? 32.190 13.868 61.163 1.00 19.90 195 PRO A CA 1
ATOM 2497 C C . PRO A 1 188 ? 33.113 13.676 62.391 1.00 22.31 195 PRO A C 1
ATOM 2498 O O . PRO A 1 188 ? 34.264 14.117 62.367 1.00 23.43 195 PRO A O 1
ATOM 2509 N N . GLU A 1 189 ? 32.628 13.029 63.442 1.00 20.72 196 GLU A N 1
ATOM 2510 C CA . GLU A 1 189 ? 33.457 12.772 64.622 1.00 20.02 196 GLU A CA 1
ATOM 2511 C C . GLU A 1 189 ? 34.285 11.493 64.523 1.00 16.07 196 GLU A C 1
ATOM 2512 O O . GLU A 1 189 ? 35.144 11.246 65.375 1.00 19.79 196 GLU A O 1
ATOM 2524 N N . VAL A 1 190 ? 34.021 10.678 63.516 1.00 16.48 197 VAL A N 1
ATOM 2525 C CA . VAL A 1 190 ? 34.635 9.355 63.455 1.00 14.02 197 VAL A CA 1
ATOM 2526 C C . VAL A 1 190 ? 36.164 9.336 63.213 1.00 17.50 197 VAL A C 1
ATOM 2527 O O . VAL A 1 190 ? 36.880 8.560 63.853 1.00 19.92 197 VAL A O 1
ATOM 2540 N N . PRO A 1 191 ? 36.669 10.177 62.299 1.00 17.44 198 PRO A N 1
ATOM 2541 C CA . PRO A 1 191 ? 38.124 10.149 62.092 1.00 21.44 198 PRO A CA 1
ATOM 2542 C C . PRO A 1 191 ? 38.932 10.384 63.366 1.00 22.25 198 PRO A C 1
ATOM 2543 O O . PRO A 1 191 ? 39.890 9.645 63.611 1.00 22.76 198 PRO A O 1
ATOM 2554 N N . GLU A 1 192 ? 38.572 11.390 64.158 1.00 21.17 199 GLU A N 1
ATOM 2555 C CA . GLU A 1 192 ? 39.351 11.707 65.362 1.00 26.20 199 GLU A CA 1
ATOM 2556 C C . GLU A 1 192 ? 39.281 10.527 66.345 1.00 21.54 199 GLU A C 1
ATOM 2557 O O . GLU A 1 192 ? 40.286 10.143 66.959 1.00 26.61 199 GLU A O 1
ATOM 2569 N N . ALA A 1 193 ? 38.089 9.932 66.455 1.00 19.08 200 ALA A N 1
ATOM 2570 C CA . ALA A 1 193 ? 37.856 8.837 67.388 1.00 24.42 200 ALA A CA 1
ATOM 2571 C C . ALA A 1 193 ? 38.764 7.655 67.053 1.00 24.19 200 ALA A C 1
ATOM 2572 O O . ALA A 1 193 ? 39.308 7.027 67.957 1.00 22.70 200 ALA A O 1
ATOM 2579 N N . VAL A 1 194 ? 38.920 7.367 65.759 1.00 20.77 201 VAL A N 1
ATOM 2580 C CA . VAL A 1 194 ? 39.833 6.324 65.323 1.00 19.25 201 VAL A CA 1
ATOM 2581 C C . VAL A 1 194 ? 41.274 6.732 65.542 1.00 22.15 201 VAL A C 1
ATOM 2582 O O . VAL A 1 194 ? 42.093 5.952 66.062 1.00 23.60 201 VAL A O 1
ATOM 2595 N N . GLN A 1 195 ? 41.609 7.929 65.080 1.00 23.93 202 GLN A N 1
ATOM 2596 C CA . GLN A 1 195 ? 42.989 8.407 65.179 1.00 26.69 202 GLN A CA 1
ATOM 2597 C C . GLN A 1 195 ? 43.487 8.330 66.615 1.00 29.44 202 GLN A C 1
ATOM 2598 O O . GLN A 1 195 ? 44.639 7.988 66.878 1.00 29.90 202 GLN A O 1
ATOM 2612 N N . LYS A 1 196 ? 42.609 8.628 67.559 1.00 29.36 203 LYS A N 1
ATOM 2613 C CA . LYS A 1 196 ? 43.023 8.747 68.948 1.00 30.29 203 LYS A CA 1
ATOM 2614 C C . LYS A 1 196 ? 42.706 7.504 69.779 1.00 32.83 203 LYS A C 1
ATOM 2615 O O . LYS A 1 196 ? 42.909 7.490 70.991 1.00 36.12 203 LYS A O 1
ATOM 2634 N N . GLY A 1 197 ? 42.209 6.463 69.127 1.00 24.35 204 GLY A N 1
ATOM 2635 C CA . GLY A 1 197 ? 42.053 5.170 69.765 1.00 24.25 204 GLY A CA 1
ATOM 2636 C C . GLY A 1 197 ? 40.800 4.995 70.608 1.00 29.47 204 GLY A C 1
ATOM 2637 O O . GLY A 1 197 ? 40.652 4.006 71.315 1.00 33.14 204 GLY A O 1
ATOM 2641 N N . ILE A 1 198 ? 39.875 5.939 70.509 1.00 30.23 205 ILE A N 1
ATOM 2642 C CA . ILE A 1 198 ? 38.586 5.807 71.181 1.00 29.81 205 ILE A CA 1
ATOM 2643 C C . ILE A 1 198 ? 37.740 4.670 70.583 1.00 31.30 205 ILE A C 1
ATOM 2644 O O . ILE A 1 198 ? 36.953 4.027 71.280 1.00 29.71 205 ILE A O 1
ATOM 2660 N N . ILE A 1 199 ? 37.917 4.409 69.292 1.00 21.20 206 ILE A N 1
ATOM 2661 C CA . ILE A 1 199 ? 37.304 3.260 68.661 1.00 15.45 206 ILE A CA 1
ATOM 2662 C C . ILE A 1 199 ? 38.391 2.556 67.844 1.00 17.27 206 ILE A C 1
ATOM 2663 O O . ILE A 1 199 ? 39.427 3.155 67.571 1.00 16.06 206 ILE A O 1
ATOM 2679 N N . LYS A 1 200 ? 38.147 1.299 67.467 1.00 18.88 207 LYS A N 1
ATOM 2680 C CA . LYS A 1 200 ? 39.082 0.506 66.645 1.00 17.15 207 LYS A CA 1
ATOM 2681 C C . LYS A 1 200 ? 38.595 0.339 65.229 1.00 17.32 207 LYS A C 1
ATOM 2682 O O . LYS A 1 200 ? 39.249 -0.329 64.421 1.00 15.09 207 LYS A O 1
ATOM 2701 N N . GLY A 1 201 ? 37.410 0.857 64.924 1.00 14.61 208 GLY A N 1
ATOM 2702 C CA . GLY A 1 201 ? 36.889 0.690 63.593 1.00 13.41 208 GLY A CA 1
ATOM 2703 C C . GLY A 1 201 ? 35.517 1.297 63.473 1.00 17.43 208 GLY A C 1
ATOM 2704 O O . GLY A 1 201 ? 35.011 1.881 64.423 1.00 13.70 208 GLY A O 1
ATOM 2708 N N . LEU A 1 202 ? 34.930 1.140 62.301 1.00 12.05 209 LEU A N 1
ATOM 2709 C CA . LEU A 1 202 ? 33.607 1.694 62.008 1.00 11.33 209 LEU A CA 1
ATOM 2710 C C . LEU A 1 202 ? 32.844 0.741 61.089 1.00 12.78 209 LEU A C 1
ATOM 2711 O O . LEU A 1 202 ? 33.445 -0.060 60.384 1.00 14.09 209 LEU A O 1
ATOM 2727 N N . PHE A 1 203 ? 31.515 0.853 61.108 1.00 11.56 210 PHE A N 1
ATOM 2728 C CA . PHE A 1 203 ? 30.603 -0.069 60.443 1.00 10.14 210 PHE A CA 1
ATOM 2729 C C . PHE A 1 203 ? 29.712 0.793 59.539 1.00 12.69 210 PHE A C 1
ATOM 2730 O O . PHE A 1 203 ? 28.768 1.427 60.006 1.00 11.92 210 PHE A O 1
ATOM 2747 N N . THR A 1 204 ? 30.039 0.841 58.262 1.00 12.29 211 THR A N 1
ATOM 2748 C CA . THR A 1 204 ? 29.265 1.611 57.304 1.00 9.96 211 THR A CA 1
ATOM 2749 C C . THR A 1 204 ? 29.719 1.302 55.894 1.00 12.34 211 THR A C 1
ATOM 2750 O O . THR A 1 204 ? 30.462 0.327 55.689 1.00 11.08 211 THR A O 1
ATOM 2761 N N . SER A 1 205 ? 29.283 2.076 54.904 1.00 10.24 212 SER A N 1
ATOM 2762 C CA . SER A 1 205 ? 29.661 1.766 53.510 1.00 10.51 212 SER A CA 1
ATOM 2763 C C . SER A 1 205 ? 31.077 2.217 53.187 1.00 12.38 212 SER A C 1
ATOM 2764 O O . SER A 1 205 ? 31.638 3.060 53.892 1.00 14.36 212 SER A O 1
ATOM 2772 N N . LEU A 1 206 ? 31.655 1.613 52.150 1.00 13.05 213 LEU A N 1
ATOM 2773 C CA . LEU A 1 206 ? 33.097 1.733 51.901 1.00 15.19 213 LEU A CA 1
ATOM 2774 C C . LEU A 1 206 ? 33.543 2.971 51.141 1.00 12.67 213 LEU A C 1
ATOM 2775 O O . LEU A 1 206 ? 34.760 3.206 50.983 1.00 11.84 213 LEU A O 1
ATOM 2791 N N . ASP A 1 207 ? 32.584 3.773 50.666 1.00 13.42 214 ASP A N 1
ATOM 2792 C CA . ASP A 1 207 ? 32.893 5.075 50.068 1.00 14.62 214 ASP A CA 1
ATOM 2793 C C . ASP A 1 207 ? 33.796 5.942 50.972 1.00 13.02 214 ASP A C 1
ATOM 2794 O O . ASP A 1 207 ? 34.581 6.751 50.467 1.00 14.15 214 ASP A O 1
ATOM 2803 N N . VAL A 1 208 ? 33.684 5.782 52.282 1.00 11.57 215 VAL A N 1
ATOM 2804 C CA . VAL A 1 208 ? 34.409 6.652 53.215 1.00 14.29 215 VAL A CA 1
ATOM 2805 C C . VAL A 1 208 ? 35.911 6.296 53.269 1.00 12.09 215 VAL A C 1
ATOM 2806 O O . VAL A 1 208 ? 36.729 7.087 53.752 1.00 14.04 215 VAL A O 1
ATOM 2819 N N . MET A 1 209 ? 36.266 5.130 52.757 1.00 11.96 216 MET A N 1
ATOM 2820 C CA . MET A 1 209 ? 37.689 4.758 52.685 1.00 13.18 216 MET A CA 1
ATOM 2821 C C . MET A 1 209 ? 38.481 5.811 51.897 1.00 14.68 216 MET A C 1
ATOM 2822 O O . MET A 1 209 ? 39.610 6.215 52.286 1.00 16.96 216 MET A O 1
ATOM 2836 N N . LYS A 1 210 ? 37.869 6.313 50.825 1.00 14.48 217 LYS A N 1
ATOM 2837 C CA . LYS A 1 210 ? 38.425 7.430 50.067 1.00 17.54 217 LYS A CA 1
ATOM 2838 C C . LYS A 1 210 ? 37.914 8.787 50.522 1.00 18.67 217 LYS A C 1
ATOM 2839 O O . LYS A 1 210 ? 38.712 9.696 50.759 1.00 16.77 217 LYS A O 1
ATOM 2858 N N . ASP A 1 211 ? 36.593 8.943 50.635 1.00 17.22 218 ASP A N 1
ATOM 2859 C CA . ASP A 1 211 ? 36.007 10.267 50.734 1.00 17.22 218 ASP A CA 1
ATOM 2860 C C . ASP A 1 211 ? 36.331 10.913 52.072 1.00 18.63 218 ASP A C 1
ATOM 2861 O O . ASP A 1 211 ? 36.328 12.138 52.195 1.00 19.87 218 ASP A O 1
ATOM 2870 N N . MET A 1 212 ? 36.559 10.083 53.079 1.00 16.75 219 MET A N 1
ATOM 2871 C CA . MET A 1 212 ? 37.066 10.578 54.342 1.00 14.42 219 MET A CA 1
ATOM 2872 C C . MET A 1 212 ? 38.424 10.023 54.730 1.00 16.61 219 MET A C 1
ATOM 2873 O O . MET A 1 212 ? 38.851 10.142 55.875 1.00 19.27 219 MET A O 1
ATOM 2887 N N . ASN A 1 213 ? 39.097 9.432 53.758 1.00 17.02 220 ASN A N 1
ATOM 2888 C CA . ASN A 1 213 ? 40.460 8.967 53.930 1.00 16.90 220 ASN A CA 1
ATOM 2889 C C . ASN A 1 213 ? 40.600 7.913 55.017 1.00 21.04 220 ASN A C 1
ATOM 2890 O O . ASN A 1 213 ? 41.652 7.819 55.654 1.00 19.59 220 ASN A O 1
ATOM 2901 N N . PHE A 1 214 ? 39.562 7.089 55.231 1.00 14.14 221 PHE A N 1
ATOM 2902 C CA . PHE A 1 214 ? 39.751 6.008 56.204 1.00 15.21 221 PHE A CA 1
ATOM 2903 C C . PHE A 1 214 ? 40.781 4.974 55.764 1.00 13.96 221 PHE A C 1
ATOM 2904 O O . PHE A 1 214 ? 41.313 4.235 56.604 1.00 20.00 221 PHE A O 1
ATOM 2921 N N . ALA A 1 215 ? 41.121 4.947 54.474 1.00 16.55 222 ALA A N 1
ATOM 2922 C CA . ALA A 1 215 ? 42.178 4.044 54.008 1.00 18.73 222 ALA A CA 1
ATOM 2923 C C . ALA A 1 215 ? 43.519 4.278 54.713 1.00 22.22 222 ALA A C 1
ATOM 2924 O O . ALA A 1 215 ? 44.349 3.356 54.818 1.00 21.49 222 ALA A O 1
ATOM 2931 N N . GLU A 1 216 ? 43.731 5.495 55.216 1.00 18.41 223 GLU A N 1
ATOM 2932 C CA . GLU A 1 216 ? 44.965 5.833 55.942 1.00 21.48 223 GLU A CA 1
ATOM 2933 C C . GLU A 1 216 ? 44.860 5.654 57.449 1.00 24.53 223 GLU A C 1
ATOM 2934 O O . GLU A 1 216 ? 45.841 5.868 58.169 1.00 26.23 223 GLU A O 1
ATOM 2946 N N . MET A 1 217 ? 43.692 5.223 57.911 1.00 17.99 224 MET A N 1
ATOM 2947 C CA . MET A 1 217 ? 43.406 5.085 59.329 1.00 22.19 224 MET A CA 1
ATOM 2948 C C . MET A 1 217 ? 43.047 3.628 59.674 1.00 21.86 224 MET A C 1
ATOM 2949 O O . MET A 1 217 ? 43.510 3.070 60.674 1.00 23.39 224 MET A O 1
ATOM 2963 N N . THR A 1 218 ? 42.178 3.045 58.866 1.00 20.98 225 THR A N 1
ATOM 2964 C CA . THR A 1 218 ? 41.741 1.661 59.038 1.00 19.10 225 THR A CA 1
ATOM 2965 C C . THR A 1 218 ? 42.216 0.842 57.832 1.00 22.71 225 THR A C 1
ATOM 2966 O O . THR A 1 218 ? 41.623 0.882 56.765 1.00 21.44 225 THR A O 1
ATOM 2977 N N . GLY A 1 219 ? 43.280 0.086 58.031 1.00 19.44 226 GLY A N 1
ATOM 2978 C CA . GLY A 1 219 ? 43.907 -0.669 56.945 1.00 24.38 226 GLY A CA 1
ATOM 2979 C C . GLY A 1 219 ? 43.336 -2.047 56.648 1.00 17.52 226 GLY A C 1
ATOM 2980 O O . GLY A 1 219 ? 43.925 -2.802 55.846 1.00 17.84 226 GLY A O 1
ATOM 2984 N N . HIS A 1 220 ? 42.213 -2.379 57.290 1.00 14.90 227 HIS A N 1
ATOM 2985 C CA . HIS A 1 220 ? 41.558 -3.696 57.171 1.00 14.04 227 HIS A CA 1
ATOM 2986 C C . HIS A 1 220 ? 40.061 -3.540 56.967 1.00 15.07 227 HIS A C 1
ATOM 2987 O O . HIS A 1 220 ? 39.418 -2.760 57.661 1.00 15.91 227 HIS A O 1
ATOM 3002 N N . VAL A 1 221 ? 39.532 -4.267 55.987 1.00 13.46 228 VAL A N 1
ATOM 3003 C CA . VAL A 1 221 ? 38.106 -4.282 55.691 1.00 12.98 228 VAL A CA 1
ATOM 3004 C C . VAL A 1 221 ? 37.595 -5.722 55.742 1.00 19.92 228 VAL A C 1
ATOM 3005 O O . VAL A 1 221 ? 38.204 -6.627 55.171 1.00 17.59 228 VAL A O 1
ATOM 3018 N N . THR A 1 222 ? 36.486 -5.931 56.438 1.00 15.97 229 THR A N 1
ATOM 3019 C CA . THR A 1 222 ? 35.855 -7.242 56.511 1.00 13.31 229 THR A CA 1
ATOM 3020 C C . THR A 1 222 ? 34.445 -7.121 55.957 1.00 12.99 229 THR A C 1
ATOM 3021 O O . THR A 1 222 ? 33.654 -6.290 56.418 1.00 12.38 229 THR A O 1
ATOM 3032 N N . ARG A 1 223 ? 34.164 -7.932 54.943 1.00 17.05 230 ARG A N 1
ATOM 3033 C CA . ARG A 1 223 ? 32.847 -7.985 54.332 1.00 18.41 230 ARG A CA 1
ATOM 3034 C C . ARG A 1 223 ? 31.821 -8.408 55.375 1.00 18.66 230 ARG A C 1
ATOM 3035 O O . ARG A 1 223 ? 32.046 -9.337 56.143 1.00 17.23 230 ARG A O 1
ATOM 3056 N N . ALA A 1 224 ? 30.663 -7.754 55.359 1.00 12.97 231 ALA A N 1
ATOM 3057 C CA . ALA A 1 224 ? 29.583 -8.015 56.306 1.00 17.19 231 ALA A CA 1
ATOM 3058 C C . ALA A 1 224 ? 28.244 -8.050 55.557 1.00 14.32 231 ALA A C 1
ATOM 3059 O O . ALA A 1 224 ? 27.328 -8.751 55.991 1.00 16.32 231 ALA A O 1
ATOM 3066 N N . ASP A 1 225 ? 28.140 -7.311 54.441 1.00 12.86 232 ASP A N 1
ATOM 3067 C CA . ASP A 1 225 ? 26.913 -7.220 53.627 1.00 19.51 232 ASP A CA 1
ATOM 3068 C C . ASP A 1 225 ? 25.729 -6.860 54.504 1.00 17.02 232 ASP A C 1
ATOM 3069 O O . ASP A 1 225 ? 24.664 -7.497 54.465 1.00 15.76 232 ASP A O 1
ATOM 3078 N N . GLN A 1 226 ? 25.919 -5.832 55.314 1.00 13.71 233 GLN A N 1
ATOM 3079 C CA . GLN A 1 226 ? 24.981 -5.539 56.369 1.00 12.01 233 GLN A CA 1
ATOM 3080 C C . GLN A 1 226 ? 24.007 -4.394 55.995 1.00 12.98 233 GLN A C 1
ATOM 3081 O O . GLN A 1 226 ? 23.998 -3.939 54.848 1.00 12.85 233 GLN A O 1
ATOM 3095 N N . ALA A 1 227 ? 23.166 -4.001 56.957 1.00 11.33 234 ALA A N 1
ATOM 3096 C CA . ALA A 1 227 ? 22.163 -2.949 56.780 1.00 10.43 234 ALA A CA 1
ATOM 3097 C C . ALA A 1 227 ? 22.766 -1.656 56.245 1.00 10.72 234 ALA A C 1
ATOM 3098 O O . ALA A 1 227 ? 23.981 -1.413 56.393 1.00 11.32 234 ALA A O 1
ATOM 3105 N N . VAL A 1 228 ? 21.896 -0.843 55.645 1.00 11.43 235 VAL A N 1
ATOM 3106 C CA . VAL A 1 228 ? 22.255 0.489 55.159 1.00 11.47 235 VAL A CA 1
ATOM 3107 C C . VAL A 1 228 ? 21.805 1.578 56.134 1.00 13.83 235 VAL A C 1
ATOM 3108 O O . VAL A 1 228 ? 21.022 1.310 57.050 1.00 11.18 235 VAL A O 1
ATOM 3121 N N . TYR A 1 229 ? 22.342 2.796 55.957 1.00 11.19 236 TYR A N 1
ATOM 3122 C CA . TYR A 1 229 ? 21.922 3.966 56.709 1.00 9.11 236 TYR A CA 1
ATOM 3123 C C . TYR A 1 229 ? 20.965 4.767 55.822 1.00 9.18 236 TYR A C 1
ATOM 3124 O O . TYR A 1 229 ? 21.351 5.147 54.719 1.00 10.94 236 TYR A O 1
ATOM 3142 N N . PRO A 1 230 ? 19.697 4.968 56.277 1.00 9.29 237 PRO A N 1
ATOM 3143 C CA . PRO A 1 230 ? 18.731 5.779 55.547 1.00 10.93 237 PRO A CA 1
ATOM 3144 C C . PRO A 1 230 ? 18.834 7.251 55.833 1.00 9.52 237 PRO A C 1
ATOM 3145 O O . PRO A 1 230 ? 19.101 7.627 56.994 1.00 9.57 237 PRO A O 1
ATOM 3156 N N . PHE A 1 231 ? 18.585 8.064 54.808 1.00 12.06 238 PHE A N 1
ATOM 3157 C CA . PHE A 1 231 ? 18.660 9.517 54.923 1.00 12.64 238 PHE A CA 1
ATOM 3158 C C . PHE A 1 231 ? 17.364 10.123 54.426 1.00 19.59 238 PHE A C 1
ATOM 3159 O O . PHE A 1 231 ? 16.679 9.552 53.549 1.00 13.56 238 PHE A O 1
ATOM 3176 N N . ALA A 1 232 ? 17.035 11.297 54.957 1.00 12.82 239 ALA A N 1
ATOM 3177 C CA . ALA A 1 232 ? 15.984 12.115 54.371 1.00 14.34 239 ALA A CA 1
ATOM 3178 C C . ALA A 1 232 ? 16.492 13.495 54.045 1.00 15.59 239 ALA A C 1
ATOM 3179 O O . ALA A 1 232 ? 17.285 14.071 54.781 1.00 17.16 239 ALA A O 1
ATOM 3186 N N . VAL A 1 233 ? 16.004 14.031 52.935 1.00 14.53 240 VAL A N 1
ATOM 3187 C CA . VAL A 1 233 ? 16.196 15.428 52.611 1.00 16.05 240 VAL A CA 1
ATOM 3188 C C . VAL A 1 233 ? 14.904 16.110 53.014 1.00 18.48 240 VAL A C 1
ATOM 3189 O O . VAL A 1 233 ? 13.826 15.833 52.463 1.00 19.71 240 VAL A O 1
ATOM 3202 N N . ILE A 1 234 ? 15.031 16.972 54.015 1.00 16.29 241 ILE A N 1
ATOM 3203 C CA . ILE A 1 234 ? 13.881 17.608 54.660 1.00 16.81 241 ILE A CA 1
ATOM 3204 C C . ILE A 1 234 ? 13.849 19.097 54.402 1.00 18.73 241 ILE A C 1
ATOM 3205 O O . ILE A 1 234 ? 14.909 19.748 54.257 1.00 19.51 241 ILE A O 1
ATOM 3221 N N . MET A 1 235 ? 12.628 19.646 54.366 1.00 19.21 242 MET A N 1
ATOM 3222 C CA . MET A 1 235 ? 12.436 21.074 54.141 1.00 20.47 242 MET A CA 1
ATOM 3223 C C . MET A 1 235 ? 11.514 21.656 55.195 1.00 21.75 242 MET A C 1
ATOM 3224 O O . MET A 1 235 ? 10.536 21.024 55.612 1.00 22.19 242 MET A O 1
ATOM 3238 N N . ASN A 1 236 ? 11.875 22.831 55.678 1.00 22.47 243 ASN A N 1
ATOM 3239 C CA . ASN A 1 236 ? 11.020 23.599 56.582 1.00 25.98 243 ASN A CA 1
ATOM 3240 C C . ASN A 1 236 ? 9.627 23.734 55.989 1.00 26.65 243 ASN A C 1
ATOM 3241 O O . ASN A 1 236 ? 9.478 24.103 54.834 1.00 27.22 243 ASN A O 1
ATOM 3252 N N . ARG A 1 237 ? 8.614 23.383 56.773 1.00 28.41 244 ARG A N 1
ATOM 3253 C CA . ARG A 1 237 ? 7.229 23.363 56.303 1.00 33.68 244 ARG A CA 1
ATOM 3254 C C . ARG A 1 237 ? 6.789 24.708 55.742 1.00 33.43 244 ARG A C 1
ATOM 3255 O O . ARG A 1 237 ? 6.171 24.778 54.686 1.00 30.07 244 ARG A O 1
ATOM 3259 N N . GLU A 1 238 ? 7.130 25.770 56.458 1.00 31.92 245 GLU A N 1
ATOM 3260 C CA . GLU A 1 238 ? 6.765 27.123 56.049 1.00 37.01 245 GLU A CA 1
ATOM 3261 C C . GLU A 1 238 ? 7.464 27.548 54.753 1.00 33.85 245 GLU A C 1
ATOM 3262 O O . GLU A 1 238 ? 6.873 28.240 53.920 1.00 32.78 245 GLU A O 1
ATOM 3274 N N . ALA A 1 239 ? 8.711 27.134 54.566 1.00 32.49 246 ALA A N 1
ATOM 3275 C CA . ALA A 1 239 ? 9.416 27.447 53.332 1.00 35.71 246 ALA A CA 1
ATOM 3276 C C . ALA A 1 239 ? 8.765 26.717 52.163 1.00 29.04 246 ALA A C 1
ATOM 3277 O O . ALA A 1 239 ? 8.646 27.254 51.079 1.00 29.77 246 ALA A O 1
ATOM 3284 N N . TRP A 1 240 ? 8.331 25.486 52.394 1.00 32.42 247 TRP A N 1
ATOM 3285 C CA . TRP A 1 240 ? 7.725 24.704 51.331 1.00 28.22 247 TRP A CA 1
ATOM 3286 C C . TRP A 1 240 ? 6.395 25.351 50.952 1.00 33.99 247 TRP A C 1
ATOM 3287 O O . TRP A 1 240 ? 6.070 25.472 49.773 1.00 30.96 247 TRP A O 1
ATOM 3308 N N . GLU A 1 241 ? 5.647 25.770 51.968 1.00 33.92 248 GLU A N 1
ATOM 3309 C CA . GLU A 1 241 ? 4.310 26.328 51.763 1.00 39.88 248 GLU A CA 1
ATOM 3310 C C . GLU A 1 241 ? 4.363 27.698 51.086 1.00 41.89 248 GLU A C 1
ATOM 3311 O O . GLU A 1 241 ? 3.357 28.153 50.509 1.00 43.42 248 GLU A O 1
ATOM 3323 N N . ARG A 1 242 ? 5.521 28.358 51.165 1.00 42.13 249 ARG A N 1
ATOM 3324 C CA . ARG A 1 242 ? 5.731 29.636 50.483 1.00 40.21 249 ARG A CA 1
ATOM 3325 C C . ARG A 1 242 ? 6.076 29.446 49.012 1.00 38.77 249 ARG A C 1
ATOM 3326 O O . ARG A 1 242 ? 6.170 30.421 48.274 1.00 37.93 249 ARG A O 1
ATOM 3347 N N . LEU A 1 243 ? 6.262 28.200 48.580 1.00 38.46 250 LEU A N 1
ATOM 3348 C CA . LEU A 1 243 ? 6.477 27.922 47.156 1.00 34.94 250 LEU A CA 1
ATOM 3349 C C . LEU A 1 243 ? 5.151 27.778 46.424 1.00 34.96 250 LEU A C 1
ATOM 3350 O O . LEU A 1 243 ? 4.182 27.250 46.970 1.00 40.95 250 LEU A O 1
ATOM 3366 N N . SER A 1 244 ? 5.112 28.240 45.178 1.00 35.85 251 SER A N 1
ATOM 3367 C CA . SER A 1 244 ? 3.903 28.160 44.366 1.00 37.50 251 SER A CA 1
ATOM 3368 C C . SER A 1 244 ? 3.605 26.719 43.990 1.00 36.63 251 SER A C 1
ATOM 3369 O O . SER A 1 244 ? 4.526 25.901 43.950 1.00 34.78 251 SER A O 1
ATOM 3377 N N . PRO A 1 245 ? 2.322 26.395 43.709 1.00 38.09 252 PRO A N 1
ATOM 3378 C CA . PRO A 1 245 ? 2.009 25.027 43.265 1.00 37.48 252 PRO A CA 1
ATOM 3379 C C . PRO A 1 245 ? 2.905 24.511 42.108 1.00 40.20 252 PRO A C 1
ATOM 3380 O O . PRO A 1 245 ? 3.362 23.369 42.146 1.00 35.44 252 PRO A O 1
ATOM 3391 N N . ASP A 1 246 ? 3.184 25.336 41.108 1.00 37.31 253 ASP A N 1
ATOM 3392 C CA . ASP A 1 246 ? 4.016 24.883 39.989 1.00 37.25 253 ASP A CA 1
ATOM 3393 C C . ASP A 1 246 ? 5.457 24.500 40.398 1.00 35.28 253 ASP A C 1
ATOM 3394 O O . ASP A 1 246 ? 6.000 23.494 39.926 1.00 36.80 253 ASP A O 1
ATOM 3403 N N . VAL A 1 247 ? 6.071 25.298 41.264 1.00 33.81 254 VAL A N 1
ATOM 3404 C CA . VAL A 1 247 ? 7.407 24.987 41.775 1.00 31.86 254 VAL A CA 1
ATOM 3405 C C . VAL A 1 247 ? 7.382 23.731 42.663 1.00 30.40 254 VAL A C 1
ATOM 3406 O O . VAL A 1 247 ? 8.301 22.904 42.612 1.00 28.88 254 VAL A O 1
ATOM 3419 N N . GLN A 1 248 ? 6.338 23.580 43.474 1.00 30.98 255 GLN A N 1
ATOM 3420 C CA . GLN A 1 248 ? 6.200 22.369 44.272 1.00 33.93 255 GLN A CA 1
ATOM 3421 C C . GLN A 1 248 ? 6.184 21.100 43.410 1.00 34.18 255 GLN A C 1
ATOM 3422 O O . GLN A 1 248 ? 6.836 20.105 43.748 1.00 27.85 255 GLN A O 1
ATOM 3436 N N . GLN A 1 249 ? 5.423 21.125 42.314 1.00 31.15 256 GLN A N 1
ATOM 3437 C CA . GLN A 1 249 ? 5.315 19.955 41.442 1.00 30.72 256 GLN A CA 1
ATOM 3438 C C . GLN A 1 249 ? 6.657 19.636 40.807 1.00 31.76 256 GLN A C 1
ATOM 3439 O O . GLN A 1 249 ? 6.955 18.475 40.544 1.00 28.83 256 GLN A O 1
ATOM 3453 N N . VAL A 1 250 ? 7.480 20.652 40.578 1.00 29.40 257 VAL A N 1
ATOM 3454 C CA . VAL A 1 250 ? 8.805 20.395 40.034 1.00 31.61 257 VAL A CA 1
ATOM 3455 C C . VAL A 1 250 ? 9.671 19.642 41.049 1.00 26.41 257 VAL A C 1
ATOM 3456 O O . VAL A 1 250 ? 10.335 18.679 40.694 1.00 25.55 257 VAL A O 1
ATOM 3469 N N . LEU A 1 251 ? 9.677 20.106 42.296 1.00 25.91 258 LEU A N 1
ATOM 3470 C CA . LEU A 1 251 ? 10.501 19.477 43.324 1.00 24.18 258 LEU A CA 1
ATOM 3471 C C . LEU A 1 251 ? 9.981 18.061 43.632 1.00 25.14 258 LEU A C 1
ATOM 3472 O O . LEU A 1 251 ? 10.758 17.129 43.802 1.00 24.04 258 LEU A O 1
ATOM 3488 N N . ASP A 1 252 ? 8.664 17.904 43.677 1.00 27.75 259 ASP A N 1
ATOM 3489 C CA . ASP A 1 252 ? 8.066 16.584 43.879 1.00 29.90 259 ASP A CA 1
ATOM 3490 C C . ASP A 1 252 ? 8.417 15.649 42.730 1.00 26.77 259 ASP A C 1
ATOM 3491 O O . ASP A 1 252 ? 8.673 14.465 42.942 1.00 25.62 259 ASP A O 1
ATOM 3500 N N . GLY A 1 253 ? 8.469 16.199 41.523 1.00 29.45 260 GLY A N 1
ATOM 3501 C CA . GLY A 1 253 ? 8.730 15.414 40.333 1.00 25.74 260 GLY A CA 1
ATOM 3502 C C . GLY A 1 253 ? 10.178 15.016 40.164 1.00 32.13 260 GLY A C 1
ATOM 3503 O O . GLY A 1 253 ? 10.517 14.279 39.250 1.00 27.13 260 GLY A O 1
ATOM 3507 N N . LEU A 1 254 ? 11.039 15.523 41.042 1.00 27.37 261 LEU A N 1
ATOM 3508 C CA . LEU A 1 254 ? 12.457 15.203 41.013 1.00 25.13 261 LEU A CA 1
ATOM 3509 C C . LEU A 1 254 ? 12.777 14.053 41.983 1.00 21.65 261 LEU A C 1
ATOM 3510 O O . LEU A 1 254 ? 13.817 13.386 41.860 1.00 22.52 261 LEU A O 1
ATOM 3526 N N . ALA A 1 255 ? 11.878 13.822 42.937 1.00 20.64 262 ALA A N 1
ATOM 3527 C CA . ALA A 1 255 ? 12.214 13.064 44.157 1.00 21.18 262 ALA A CA 1
ATOM 3528 C C . ALA A 1 255 ? 12.641 11.621 43.868 1.00 18.79 262 ALA A C 1
ATOM 3529 O O . ALA A 1 255 ? 13.651 11.131 44.398 1.00 18.66 262 ALA A O 1
ATOM 3536 N N . ALA A 1 256 ? 11.860 10.935 43.036 1.00 20.26 263 ALA A N 1
ATOM 3537 C CA . ALA A 1 256 ? 12.078 9.508 42.797 1.00 20.80 263 ALA A CA 1
ATOM 3538 C C . ALA A 1 256 ? 13.344 9.317 41.965 1.00 20.88 263 ALA A C 1
ATOM 3539 O O . ALA A 1 256 ? 14.162 8.433 42.220 1.00 20.84 263 ALA A O 1
ATOM 3546 N N . GLU A 1 257 ? 13.477 10.140 40.935 1.00 21.61 264 GLU A N 1
ATOM 3547 C CA . GLU A 1 257 ? 14.623 10.057 40.036 1.00 22.37 264 GLU A CA 1
ATOM 3548 C C . GLU A 1 257 ? 15.886 10.307 40.783 1.00 18.77 264 GLU A C 1
ATOM 3549 O O . GLU A 1 257 ? 16.916 9.667 40.529 1.00 19.73 264 GLU A O 1
ATOM 3561 N N . HIS A 1 258 ? 15.830 11.258 41.713 1.00 19.47 265 HIS A N 1
ATOM 3562 C CA . HIS A 1 258 ? 17.018 11.625 42.486 1.00 18.92 265 HIS A CA 1
ATOM 3563 C C . HIS A 1 258 ? 17.443 10.552 43.526 1.00 16.10 265 HIS A C 1
ATOM 3564 O O . HIS A 1 258 ? 18.647 10.320 43.728 1.00 15.93 265 HIS A O 1
ATOM 3579 N N . ALA A 1 259 ? 16.466 9.913 44.167 1.00 16.35 266 ALA A N 1
ATOM 3580 C CA . ALA A 1 259 ? 16.738 8.789 45.061 1.00 14.93 266 ALA A CA 1
ATOM 3581 C C . ALA A 1 259 ? 17.581 7.731 44.348 1.00 14.84 266 ALA A C 1
ATOM 3582 O O . ALA A 1 259 ? 18.630 7.311 44.853 1.00 13.99 266 ALA A O 1
ATOM 3589 N N . ALA A 1 260 ? 17.142 7.350 43.159 1.00 15.90 267 ALA A N 1
ATOM 3590 C CA . ALA A 1 260 ? 17.824 6.348 42.350 1.00 16.76 267 ALA A CA 1
ATOM 3591 C C . ALA A 1 260 ? 19.203 6.835 41.923 1.00 16.78 267 ALA A C 1
ATOM 3592 O O . ALA A 1 260 ? 20.202 6.109 42.046 1.00 15.59 267 ALA A O 1
ATOM 3599 N N . TRP A 1 261 ? 19.247 8.058 41.409 1.00 19.64 268 TRP A N 1
ATOM 3600 C CA . TRP A 1 261 ? 20.516 8.685 41.008 1.00 17.51 268 TRP A CA 1
ATOM 3601 C C . TRP A 1 261 ? 21.557 8.621 42.141 1.00 18.89 268 TRP A C 1
ATOM 3602 O O . TRP A 1 261 ? 22.717 8.268 41.916 1.00 15.50 268 TRP A O 1
ATOM 3623 N N . THR A 1 262 ? 21.139 8.947 43.367 1.00 14.50 269 THR A N 1
ATOM 3624 C CA . THR A 1 262 ? 22.041 8.996 44.498 1.00 14.70 269 THR A CA 1
ATOM 3625 C C . THR A 1 262 ? 22.596 7.613 44.797 1.00 14.20 269 THR A C 1
ATOM 3626 O O . THR A 1 262 ? 23.807 7.448 44.934 1.00 14.06 269 THR A O 1
ATOM 3637 N N . GLY A 1 263 ? 21.724 6.604 44.864 1.00 16.68 270 GLY A N 1
ATOM 3638 C CA . GLY A 1 263 ? 22.191 5.243 45.064 1.00 15.50 270 GLY A CA 1
ATOM 3639 C C . GLY A 1 263 ? 23.116 4.751 43.945 1.00 14.92 270 GLY A C 1
ATOM 3640 O O . GLY A 1 263 ? 24.104 4.064 44.192 1.00 16.48 270 GLY A O 1
ATOM 3644 N N . ARG A 1 264 ? 22.777 5.075 42.717 1.00 16.80 271 ARG A N 1
ATOM 3645 C CA . ARG A 1 264 ? 23.571 4.668 41.559 1.00 20.54 271 ARG A CA 1
ATOM 3646 C C . ARG A 1 264 ? 24.980 5.271 41.586 1.00 15.21 271 ARG A C 1
ATOM 3647 O O . ARG A 1 264 ? 25.987 4.580 41.334 1.00 18.17 271 ARG A O 1
ATOM 3668 N N . TYR A 1 265 ? 25.040 6.555 41.897 1.00 16.47 272 TYR A N 1
ATOM 3669 C CA . TYR A 1 265 ? 26.330 7.237 42.060 1.00 16.45 272 TYR A CA 1
ATOM 3670 C C . TYR A 1 265 ? 27.138 6.488 43.125 1.00 15.13 272 TYR A C 1
ATOM 3671 O O . TYR A 1 265 ? 28.309 6.128 42.914 1.00 18.15 272 TYR A O 1
ATOM 3689 N N . LEU A 1 266 ? 26.500 6.222 44.260 1.00 15.21 273 LEU A N 1
ATOM 3690 C CA . LEU A 1 266 ? 27.210 5.680 45.403 1.00 14.41 273 LEU A CA 1
ATOM 3691 C C . LEU A 1 266 ? 27.742 4.275 45.117 1.00 18.57 273 LEU A C 1
ATOM 3692 O O . LEU A 1 266 ? 28.889 3.964 45.472 1.00 15.21 273 LEU A O 1
ATOM 3708 N N . ASP A 1 267 ? 26.918 3.446 44.479 1.00 18.32 274 ASP A N 1
ATOM 3709 C CA . ASP A 1 267 ? 27.324 2.098 44.113 1.00 20.43 274 ASP A CA 1
ATOM 3710 C C . ASP A 1 267 ? 28.624 2.102 43.290 1.00 23.88 274 ASP A C 1
ATOM 3711 O O . ASP A 1 267 ? 29.541 1.350 43.584 1.00 23.49 274 ASP A O 1
ATOM 3720 N N . ALA A 1 268 ? 28.695 2.943 42.269 1.00 16.73 275 ALA A N 1
ATOM 3721 C CA . ALA A 1 268 ? 29.880 3.016 41.430 1.00 22.81 275 ALA A CA 1
ATOM 3722 C C . ALA A 1 268 ? 31.061 3.585 42.235 1.00 18.64 275 ALA A C 1
ATOM 3723 O O . ALA A 1 268 ? 32.188 3.130 42.138 1.00 21.39 275 ALA A O 1
ATOM 3730 N N . HIS A 1 269 ? 30.772 4.586 43.049 1.00 16.16 276 HIS A N 1
ATOM 3731 C CA . HIS A 1 269 ? 31.811 5.254 43.778 1.00 16.48 276 HIS A CA 1
ATOM 3732 C C . HIS A 1 269 ? 32.412 4.347 44.862 1.00 18.11 276 HIS A C 1
ATOM 3733 O O . HIS A 1 269 ? 33.617 4.439 45.158 1.00 17.72 276 HIS A O 1
ATOM 3748 N N . VAL A 1 270 ? 31.605 3.457 45.433 1.00 17.31 277 VAL A N 1
ATOM 3749 C CA . VAL A 1 270 ? 32.139 2.489 46.395 1.00 16.14 277 VAL A CA 1
ATOM 3750 C C . VAL A 1 270 ? 33.209 1.625 45.721 1.00 18.61 277 VAL A C 1
ATOM 3751 O O . VAL A 1 270 ? 34.261 1.357 46.298 1.00 18.01 277 VAL A O 1
ATOM 3764 N N . GLN A 1 271 ? 32.980 1.216 44.484 1.00 17.28 278 GLN A N 1
ATOM 3765 C CA . GLN A 1 271 ? 33.954 0.384 43.810 1.00 19.99 278 GLN A CA 1
ATOM 3766 C C . GLN A 1 271 ? 35.246 1.166 43.542 1.00 20.30 278 GLN A C 1
ATOM 3767 O O . GLN A 1 271 ? 36.337 0.652 43.753 1.00 22.03 278 GLN A O 1
ATOM 3781 N N . ASP A 1 272 ? 35.119 2.401 43.066 1.00 22.88 279 ASP A N 1
ATOM 3782 C CA . ASP A 1 272 ? 36.277 3.274 42.865 1.00 22.19 279 ASP A CA 1
ATOM 3783 C C . ASP A 1 272 ? 37.065 3.486 44.164 1.00 28.72 279 ASP A C 1
ATOM 3784 O O . ASP A 1 272 ? 38.298 3.486 44.177 1.00 23.83 279 ASP A O 1
ATOM 3793 N N . SER A 1 273 ? 36.343 3.731 45.244 1.00 17.38 280 SER A N 1
ATOM 3794 C CA . SER A 1 273 ? 36.951 3.976 46.548 1.00 18.39 280 SER A CA 1
ATOM 3795 C C . SER A 1 273 ? 37.770 2.790 47.037 1.00 18.49 280 SER A C 1
ATOM 3796 O O . SER A 1 273 ? 38.900 2.955 47.486 1.00 19.82 280 SER A O 1
ATOM 3804 N N . MET A 1 274 ? 37.236 1.581 46.918 1.00 16.22 281 MET A N 1
ATOM 3805 C CA . MET A 1 274 ? 37.986 0.403 47.345 1.00 18.29 281 MET A CA 1
ATOM 3806 C C . MET A 1 274 ? 39.170 0.085 46.450 1.00 27.09 281 MET A C 1
ATOM 3807 O O . MET A 1 274 ? 40.199 -0.396 46.929 1.00 23.47 281 MET A O 1
ATOM 3821 N N . ARG A 1 275 ? 39.027 0.348 45.160 1.00 28.64 282 ARG A N 1
ATOM 3822 C CA . ARG A 1 275 ? 40.127 0.164 44.231 1.00 30.94 282 ARG A CA 1
ATOM 3823 C C . ARG A 1 275 ? 41.302 1.063 44.640 1.00 28.70 282 ARG A C 1
ATOM 3824 O O . ARG A 1 275 ? 42.452 0.628 44.732 1.00 25.89 282 ARG A O 1
ATOM 3845 N N . TRP A 1 276 ? 41.008 2.329 44.884 1.00 23.87 283 TRP A N 1
ATOM 3846 C CA . TRP A 1 276 ? 42.018 3.282 45.344 1.00 25.50 283 TRP A CA 1
ATOM 3847 C C . TRP A 1 276 ? 42.609 2.842 46.689 1.00 25.03 283 TRP A C 1
ATOM 3848 O O . TRP A 1 276 ? 43.821 2.885 46.894 1.00 25.91 283 TRP A O 1
ATOM 3869 N N . ALA A 1 277 ? 41.763 2.396 47.604 1.00 22.07 284 ALA A N 1
ATOM 3870 C CA . ALA A 1 277 ? 42.250 1.999 48.924 1.00 21.52 284 ALA A CA 1
ATOM 3871 C C . ALA A 1 277 ? 43.233 0.805 48.849 1.00 19.08 284 ALA A C 1
ATOM 3872 O O . ALA A 1 277 ? 44.306 0.819 49.469 1.00 25.19 284 ALA A O 1
ATOM 3879 N N . GLU A 1 278 ? 42.881 -0.202 48.051 1.00 22.99 285 GLU A N 1
ATOM 3880 C CA . GLU A 1 278 ? 43.700 -1.402 47.942 1.00 21.24 285 GLU A CA 1
ATOM 3881 C C . GLU A 1 278 ? 45.000 -1.110 47.201 1.00 33.80 285 GLU A C 1
ATOM 3882 O O . GLU A 1 278 ? 46.083 -1.557 47.608 1.00 31.09 285 GLU A O 1
ATOM 3894 N N . GLU A 1 279 ? 44.890 -0.364 46.110 1.00 29.32 286 GLU A N 1
ATOM 3895 C CA . GLU A 1 279 ? 46.031 -0.165 45.217 1.00 35.78 286 GLU A CA 1
ATOM 3896 C C . GLU A 1 279 ? 47.003 0.858 45.770 1.00 37.04 286 GLU A C 1
ATOM 3897 O O . GLU A 1 279 ? 48.216 0.698 45.641 1.00 35.50 286 GLU A O 1
ATOM 3909 N N . LYS A 1 280 ? 46.477 1.907 46.385 1.00 27.86 287 LYS A N 1
ATOM 3910 C CA . LYS A 1 280 ? 47.316 3.012 46.817 1.00 32.46 287 LYS A CA 1
ATOM 3911 C C . LYS A 1 280 ? 47.624 3.049 48.312 1.00 33.04 287 LYS A C 1
ATOM 3912 O O . LYS A 1 280 ? 48.559 3.731 48.731 1.00 33.23 287 LYS A O 1
ATOM 3931 N N . HIS A 1 281 ? 46.873 2.307 49.121 1.00 26.65 288 HIS A N 1
ATOM 3932 C CA . HIS A 1 281 ? 47.109 2.323 50.553 1.00 22.56 288 HIS A CA 1
ATOM 3933 C C . HIS A 1 281 ? 47.187 0.948 51.186 1.00 23.99 288 HIS A C 1
ATOM 3934 O O . HIS A 1 281 ? 47.075 0.820 52.395 1.00 23.58 288 HIS A O 1
ATOM 3949 N N . GLY A 1 282 ? 47.347 -0.075 50.363 1.00 19.35 289 GLY A N 1
ATOM 3950 C CA . GLY A 1 282 ? 47.572 -1.425 50.851 1.00 22.48 289 GLY A CA 1
ATOM 3951 C C . GLY A 1 282 ? 46.519 -2.035 51.775 1.00 20.58 289 GLY A C 1
ATOM 3952 O O . GLY A 1 282 ? 46.841 -2.903 52.607 1.00 23.11 289 GLY A O 1
ATOM 3956 N N . VAL A 1 283 ? 45.265 -1.589 51.649 1.00 18.61 290 VAL A N 1
ATOM 3957 C CA . VAL A 1 283 ? 44.209 -2.065 52.524 1.00 17.96 290 VAL A CA 1
ATOM 3958 C C . VAL A 1 283 ? 44.007 -3.560 52.286 1.00 18.50 290 VAL A C 1
ATOM 3959 O O . VAL A 1 283 ? 44.048 -4.027 51.150 1.00 22.66 290 VAL A O 1
ATOM 3972 N N . GLN A 1 284 ? 43.869 -4.300 53.378 1.00 19.37 291 GLN A N 1
ATOM 3973 C CA . GLN A 1 284 ? 43.671 -5.753 53.350 1.00 21.75 291 GLN A CA 1
ATOM 3974 C C . GLN A 1 284 ? 42.183 -6.042 53.509 1.00 24.31 291 GLN A C 1
ATOM 3975 O O . GLN A 1 284 ? 41.512 -5.447 54.352 1.00 18.02 291 GLN A O 1
ATOM 3989 N N . VAL A 1 285 ? 41.694 -6.983 52.713 1.00 19.48 292 VAL A N 1
ATOM 3990 C CA . VAL A 1 285 ? 40.272 -7.337 52.707 1.00 20.88 292 VAL A CA 1
ATOM 3991 C C . VAL A 1 285 ? 40.098 -8.751 53.234 1.00 22.95 292 VAL A C 1
ATOM 3992 O O . VAL A 1 285 ? 40.863 -9.650 52.885 1.00 26.09 292 VAL A O 1
ATOM 4005 N N . HIS A 1 286 ? 39.115 -8.936 54.108 1.00 19.58 293 HIS A N 1
ATOM 4006 C CA . HIS A 1 286 ? 38.874 -10.224 54.722 1.00 20.19 293 HIS A CA 1
ATOM 4007 C C . HIS A 1 286 ? 37.422 -10.647 54.596 1.00 20.27 293 HIS A C 1
ATOM 4008 O O . HIS A 1 286 ? 36.547 -9.814 54.522 1.00 19.55 293 HIS A O 1
ATOM 4023 N N . THR A 1 287 ? 37.195 -11.947 54.631 1.00 21.27 294 THR A N 1
ATOM 4024 C CA . THR A 1 287 ? 35.852 -12.481 54.599 1.00 26.41 294 THR A CA 1
ATOM 4025 C C . THR A 1 287 ? 35.678 -13.405 55.779 1.00 28.35 294 THR A C 1
ATOM 4026 O O . THR A 1 287 ? 36.614 -14.107 56.190 1.00 31.03 294 THR A O 1
ATOM 4037 N N . LEU A 1 288 ? 34.468 -13.436 56.297 1.00 22.06 295 LEU A N 1
ATOM 4038 C CA . LEU A 1 288 ? 34.135 -14.302 57.409 1.00 25.07 295 LEU A CA 1
ATOM 4039 C C . LEU A 1 288 ? 33.790 -15.728 56.957 1.00 28.21 295 LEU A C 1
ATOM 4040 O O . LEU A 1 288 ? 33.301 -15.924 55.857 1.00 28.50 295 LEU A O 1
ATOM 4056 N N . PRO A 1 289 ? 34.023 -16.729 57.822 1.00 27.71 296 PRO A N 1
ATOM 4057 C CA . PRO A 1 289 ? 33.666 -18.091 57.413 1.00 29.76 296 PRO A CA 1
ATOM 4058 C C . PRO A 1 289 ? 32.160 -18.208 57.233 1.00 26.64 296 PRO A C 1
ATOM 4059 O O . PRO A 1 289 ? 31.401 -17.432 57.827 1.00 24.36 296 PRO A O 1
ATOM 4070 N N . GLU A 1 290 ? 31.719 -19.167 56.432 1.00 27.00 297 GLU A N 1
ATOM 4071 C CA . GLU A 1 290 ? 30.298 -19.379 56.225 1.00 27.20 297 GLU A CA 1
ATOM 4072 C C . GLU A 1 290 ? 29.522 -19.546 57.524 1.00 28.41 297 GLU A C 1
ATOM 4073 O O . GLU A 1 290 ? 28.419 -19.029 57.647 1.00 29.55 297 GLU A O 1
ATOM 4085 N N . GLU A 1 291 ? 30.090 -20.252 58.492 1.00 27.66 298 GLU A N 1
ATOM 4086 C CA . GLU A 1 291 ? 29.384 -20.527 59.741 1.00 32.00 298 GLU A CA 1
ATOM 4087 C C . GLU A 1 291 ? 29.206 -19.229 60.554 1.00 33.45 298 GLU A C 1
ATOM 4088 O O . GLU A 1 291 ? 28.218 -19.043 61.276 1.00 24.92 298 GLU A O 1
ATOM 4100 N N . ASP A 1 292 ? 30.149 -18.313 60.411 1.00 23.72 299 ASP A N 1
ATOM 4101 C CA . ASP A 1 292 ? 30.036 -17.045 61.113 1.00 25.58 299 ASP A CA 1
ATOM 4102 C C . ASP A 1 292 ? 28.945 -16.215 60.459 1.00 22.17 299 ASP A C 1
ATOM 4103 O O . ASP A 1 292 ? 28.184 -15.528 61.141 1.00 28.37 299 ASP A O 1
ATOM 4112 N N . ILE A 1 293 ? 28.838 -16.295 59.137 1.00 23.44 300 ILE A N 1
ATOM 4113 C CA . ILE A 1 293 ? 27.821 -15.529 58.438 1.00 21.73 300 ILE A CA 1
ATOM 4114 C C . ILE A 1 293 ? 26.438 -16.005 58.847 1.00 27.81 300 ILE A C 1
ATOM 4115 O O . ILE A 1 293 ? 25.538 -15.198 59.038 1.00 23.96 300 ILE A O 1
ATOM 4131 N N . ALA A 1 294 ? 26.275 -17.313 59.022 1.00 27.00 301 ALA A N 1
ATOM 4132 C CA . ALA A 1 294 ? 24.981 -17.858 59.413 1.00 24.12 301 ALA A CA 1
ATOM 4133 C C . ALA A 1 294 ? 24.646 -17.467 60.839 1.00 25.25 301 ALA A C 1
ATOM 4134 O O . ALA A 1 294 ? 23.502 -17.096 61.147 1.00 24.58 301 ALA A O 1
ATOM 4141 N N . ALA A 1 295 ? 25.641 -17.555 61.718 1.00 24.88 302 ALA A N 1
ATOM 4142 C CA . ALA A 1 295 ? 25.424 -17.185 63.112 1.00 27.41 302 ALA A CA 1
ATOM 4143 C C . ALA A 1 295 ? 25.119 -15.695 63.246 1.00 21.66 302 ALA A C 1
ATOM 4144 O O . ALA A 1 295 ? 24.284 -15.297 64.079 1.00 20.14 302 ALA A O 1
ATOM 4151 N N . MET A 1 296 ? 25.785 -14.866 62.433 1.00 20.55 303 MET A N 1
ATOM 4152 C CA . MET A 1 296 ? 25.553 -13.432 62.431 1.00 22.60 303 MET A CA 1
ATOM 4153 C C . MET A 1 296 ? 24.105 -13.140 62.085 1.00 21.83 303 MET A C 1
ATOM 4154 O O . MET A 1 296 ? 23.425 -12.318 62.732 1.00 21.33 303 MET A O 1
ATOM 4168 N N . ARG A 1 297 ? 23.600 -13.824 61.068 1.00 19.39 304 ARG A N 1
ATOM 4169 C CA . ARG A 1 297 ? 22.213 -13.616 60.689 1.00 18.95 304 ARG A CA 1
ATOM 4170 C C . ARG A 1 297 ? 21.255 -13.975 61.804 1.00 25.74 304 ARG A C 1
ATOM 4171 O O . ARG A 1 297 ? 20.260 -13.287 62.043 1.00 19.74 304 ARG A O 1
ATOM 4192 N N . ARG A 1 298 ? 21.532 -15.067 62.508 1.00 19.25 305 ARG A N 1
ATOM 4193 C CA . ARG A 1 298 ? 20.621 -15.476 63.557 1.00 19.20 305 ARG A CA 1
ATOM 4194 C C . ARG A 1 298 ? 20.651 -14.508 64.721 1.00 18.68 305 ARG A C 1
ATOM 4195 O O . ARG A 1 298 ? 19.618 -14.258 65.336 1.00 17.80 305 ARG A O 1
ATOM 4216 N N . SER A 1 299 ? 21.835 -13.997 65.053 1.00 17.61 306 SER A N 1
ATOM 4217 C CA . SER A 1 299 ? 21.950 -13.152 66.230 1.00 17.67 306 SER A CA 1
ATOM 4218 C C . SER A 1 299 ? 21.237 -11.801 66.033 1.00 18.55 306 SER A C 1
ATOM 4219 O O . SER A 1 299 ? 20.853 -11.168 66.998 1.00 15.97 306 SER A O 1
ATOM 4227 N N . VAL A 1 300 ? 21.056 -11.361 64.795 1.00 19.86 307 VAL A N 1
ATOM 4228 C CA . VAL A 1 300 ? 20.383 -10.067 64.589 1.00 17.49 307 VAL A CA 1
ATOM 4229 C C . VAL A 1 300 ? 18.867 -10.223 64.391 1.00 16.87 307 VAL A C 1
ATOM 4230 O O . VAL A 1 300 ? 18.157 -9.228 64.388 1.00 16.43 307 VAL A O 1
ATOM 4243 N N . GLN A 1 301 ? 18.389 -11.449 64.219 1.00 16.68 308 GLN A N 1
ATOM 4244 C CA . GLN A 1 301 ? 16.963 -11.687 63.984 1.00 18.59 308 GLN A CA 1
ATOM 4245 C C . GLN A 1 301 ? 16.047 -10.979 64.984 1.00 16.71 308 GLN A C 1
ATOM 4246 O O . GLN A 1 301 ? 15.015 -10.381 64.572 1.00 16.49 308 GLN A O 1
ATOM 4260 N N . PRO A 1 302 ? 16.380 -11.049 66.292 1.00 15.93 309 PRO A N 1
ATOM 4261 C CA . PRO A 1 302 ? 15.512 -10.430 67.309 1.00 21.73 309 PRO A CA 1
ATOM 4262 C C . PRO A 1 302 ? 15.339 -8.907 67.166 1.00 15.19 309 PRO A C 1
ATOM 4263 O O . PRO A 1 302 ? 14.400 -8.343 67.749 1.00 17.05 309 PRO A O 1
ATOM 4274 N N . LEU A 1 303 ? 16.249 -8.228 66.459 1.00 14.79 310 LEU A N 1
ATOM 4275 C CA . LEU A 1 303 ? 16.078 -6.783 66.267 1.00 18.79 310 LEU A CA 1
ATOM 4276 C C . LEU A 1 303 ? 14.822 -6.456 65.481 1.00 15.38 310 LEU A C 1
ATOM 4277 O O . LEU A 1 303 ? 14.291 -5.355 65.611 1.00 13.84 310 LEU A O 1
ATOM 4293 N N . PHE A 1 304 ? 14.351 -7.384 64.654 1.00 13.42 311 PHE A N 1
ATOM 4294 C CA . PHE A 1 304 ? 13.123 -7.140 63.884 1.00 13.12 311 PHE A CA 1
ATOM 4295 C C . PHE A 1 304 ? 11.947 -7.055 64.835 1.00 14.13 311 PHE A C 1
ATOM 4296 O O . PHE A 1 304 ? 11.063 -6.198 64.691 1.00 15.91 311 PHE A O 1
ATOM 4313 N N . ASP A 1 305 ? 11.915 -7.965 65.810 1.00 17.35 312 ASP A N 1
ATOM 4314 C CA . ASP A 1 305 ? 10.858 -7.973 66.806 1.00 18.95 312 ASP A CA 1
ATOM 4315 C C . ASP A 1 305 ? 10.913 -6.733 67.693 1.00 19.18 312 ASP A C 1
ATOM 4316 O O . ASP A 1 305 ? 9.877 -6.173 68.060 1.00 22.34 312 ASP A O 1
ATOM 4325 N N . ALA A 1 306 ? 12.114 -6.303 68.034 1.00 20.27 313 ALA A N 1
ATOM 4326 C CA . ALA A 1 306 ? 12.259 -5.119 68.884 1.00 18.03 313 ALA A CA 1
ATOM 4327 C C . ALA A 1 306 ? 11.803 -3.883 68.101 1.00 15.78 313 ALA A C 1
ATOM 4328 O O . ALA A 1 306 ? 11.125 -3.023 68.656 1.00 19.58 313 ALA A O 1
ATOM 4335 N N . TRP A 1 307 ? 12.159 -3.805 66.816 1.00 17.96 314 TRP A N 1
ATOM 4336 C CA . TRP A 1 307 ? 11.699 -2.694 65.957 1.00 16.25 314 TRP A CA 1
ATOM 4337 C C . TRP A 1 307 ? 10.163 -2.640 65.920 1.00 17.22 314 TRP A C 1
ATOM 4338 O O . TRP A 1 307 ? 9.553 -1.543 66.077 1.00 14.70 314 TRP A O 1
ATOM 4359 N N . ALA A 1 308 ? 9.551 -3.806 65.702 1.00 16.57 315 ALA A N 1
ATOM 4360 C CA . ALA A 1 308 ? 8.077 -3.921 65.622 1.00 15.51 315 ALA A CA 1
ATOM 4361 C C . ALA A 1 308 ? 7.394 -3.481 66.907 1.00 20.20 315 ALA A C 1
ATOM 4362 O O . ALA A 1 308 ? 6.351 -2.785 66.899 1.00 18.90 315 ALA A O 1
ATOM 4369 N N . GLN A 1 309 ? 7.958 -3.910 68.026 1.00 22.35 316 GLN A N 1
ATOM 4370 C CA . GLN A 1 309 ? 7.377 -3.577 69.318 1.00 28.07 316 GLN A CA 1
ATOM 4371 C C . GLN A 1 309 ? 7.453 -2.072 69.586 1.00 26.55 316 GLN A C 1
ATOM 4372 O O . GLN A 1 309 ? 6.492 -1.486 70.057 1.00 24.21 316 GLN A O 1
ATOM 4386 N N . ARG A 1 310 ? 8.585 -1.438 69.294 1.00 20.49 317 ARG A N 1
ATOM 4387 C CA . ARG A 1 310 ? 8.675 0.013 69.441 1.00 21.60 317 ARG A CA 1
ATOM 4388 C C . ARG A 1 310 ? 7.680 0.714 68.507 1.00 25.49 317 ARG A C 1
ATOM 4389 O O . ARG A 1 310 ? 7.069 1.718 68.868 1.00 26.38 317 ARG A O 1
ATOM 4410 N N . ALA A 1 311 ? 7.524 0.191 67.295 1.00 23.79 318 ALA A N 1
ATOM 4411 C CA . ALA A 1 311 ? 6.632 0.823 66.341 1.00 19.18 318 ALA A CA 1
ATOM 4412 C C . ALA A 1 311 ? 5.202 0.783 66.883 1.00 18.35 318 ALA A C 1
ATOM 4413 O O . ALA A 1 311 ? 4.479 1.778 66.863 1.00 23.57 318 ALA A O 1
ATOM 4420 N N . ALA A 1 312 ? 4.793 -0.388 67.335 1.00 22.15 319 ALA A N 1
ATOM 4421 C CA . ALA A 1 312 ? 3.450 -0.541 67.886 1.00 20.97 319 ALA A CA 1
ATOM 4422 C C . ALA A 1 312 ? 3.292 0.308 69.151 1.00 28.51 319 ALA A C 1
ATOM 4423 O O . ALA A 1 312 ? 2.256 0.933 69.360 1.00 25.91 319 ALA A O 1
ATOM 4430 N N . ASP A 1 313 ? 4.324 0.371 69.986 1.00 31.02 320 ASP A N 1
ATOM 4431 C CA . ASP A 1 313 ? 4.223 1.198 71.192 1.00 28.73 320 ASP A CA 1
ATOM 4432 C C . ASP A 1 313 ? 3.928 2.653 70.811 1.00 34.52 320 ASP A C 1
ATOM 4433 O O . ASP A 1 313 ? 3.265 3.379 71.566 1.00 33.77 320 ASP A O 1
ATOM 4442 N N . LYS A 1 314 ? 4.384 3.068 69.629 1.00 34.29 321 LYS A N 1
ATOM 4443 C CA . LYS A 1 314 ? 4.180 4.440 69.157 1.00 33.71 321 LYS A CA 1
ATOM 4444 C C . LYS A 1 314 ? 2.938 4.605 68.271 1.00 33.88 321 LYS A C 1
ATOM 4445 O O . LYS A 1 314 ? 2.712 5.666 67.698 1.00 31.33 321 LYS A O 1
ATOM 4464 N N . GLY A 1 315 ? 2.133 3.567 68.148 1.00 33.57 322 GLY A N 1
ATOM 4465 C CA . GLY A 1 315 ? 0.872 3.693 67.446 1.00 30.50 322 GLY A CA 1
ATOM 4466 C C . GLY A 1 315 ? 0.908 3.302 65.984 1.00 29.63 322 GLY A C 1
ATOM 4467 O O . GLY A 1 315 ? -0.100 3.407 65.279 1.00 29.44 322 GLY A O 1
ATOM 4471 N N . ALA A 1 316 ? 2.064 2.853 65.508 1.00 23.78 323 ALA A N 1
ATOM 4472 C CA . ALA A 1 316 ? 2.192 2.469 64.120 1.00 25.57 323 ALA A CA 1
ATOM 4473 C C . ALA A 1 316 ? 1.859 0.979 63.938 1.00 26.27 323 ALA A C 1
ATOM 4474 O O . ALA A 1 316 ? 1.733 0.240 64.915 1.00 22.88 323 ALA A O 1
ATOM 4481 N N . ASP A 1 317 ? 1.705 0.567 62.683 1.00 25.97 324 ASP A N 1
ATOM 4482 C CA . ASP A 1 317 ? 1.387 -0.823 62.324 1.00 19.05 324 ASP A CA 1
ATOM 4483 C C . ASP A 1 317 ? 2.570 -1.546 61.644 1.00 16.89 324 ASP A C 1
ATOM 4484 O O . ASP A 1 317 ? 2.726 -1.520 60.427 1.00 18.15 324 ASP A O 1
ATOM 4493 N N . PRO A 1 318 ? 3.398 -2.235 62.438 1.00 16.05 325 PRO A N 1
ATOM 4494 C CA . PRO A 1 318 ? 4.581 -2.832 61.806 1.00 14.32 325 PRO A CA 1
ATOM 4495 C C . PRO A 1 318 ? 4.266 -3.943 60.824 1.00 16.28 325 PRO A C 1
ATOM 4496 O O . PRO A 1 318 ? 5.045 -4.151 59.894 1.00 16.66 325 PRO A O 1
ATOM 4507 N N . ASP A 1 319 ? 3.164 -4.661 61.008 1.00 15.45 326 ASP A N 1
ATOM 4508 C CA . ASP A 1 319 ? 2.805 -5.693 60.019 1.00 14.91 326 ASP A CA 1
ATOM 4509 C C . ASP A 1 319 ? 2.589 -5.049 58.654 1.00 22.97 326 ASP A C 1
ATOM 4510 O O . ASP A 1 319 ? 3.023 -5.558 57.612 1.00 16.21 326 ASP A O 1
ATOM 4519 N N . ALA A 1 320 ? 1.891 -3.925 58.650 1.00 16.78 327 ALA A N 1
ATOM 4520 C CA . ALA A 1 320 ? 1.615 -3.223 57.402 1.00 16.58 327 ALA A CA 1
ATOM 4521 C C . ALA A 1 320 ? 2.924 -2.714 56.783 1.00 14.33 327 ALA A C 1
ATOM 4522 O O . ALA A 1 320 ? 3.132 -2.778 55.588 1.00 16.47 327 ALA A O 1
ATOM 4529 N N . VAL A 1 321 ? 3.794 -2.185 57.619 1.00 14.62 328 VAL A N 1
ATOM 4530 C CA . VAL A 1 321 ? 5.064 -1.659 57.127 1.00 14.24 328 VAL A CA 1
ATOM 4531 C C . VAL A 1 321 ? 5.843 -2.785 56.454 1.00 15.01 328 VAL A C 1
ATOM 4532 O O . VAL A 1 321 ? 6.384 -2.607 55.372 1.00 15.82 328 VAL A O 1
ATOM 4545 N N . MET A 1 322 ? 5.936 -3.933 57.120 1.00 15.36 329 MET A N 1
ATOM 4546 C CA . MET A 1 322 ? 6.699 -5.059 56.562 1.00 15.54 329 MET A CA 1
ATOM 4547 C C . MET A 1 322 ? 6.055 -5.654 55.313 1.00 17.46 329 MET A C 1
ATOM 4548 O O . MET A 1 322 ? 6.767 -6.053 54.386 1.00 17.47 329 MET A O 1
ATOM 4562 N N . ARG A 1 323 ? 4.712 -5.702 55.271 1.00 17.03 330 ARG A N 1
ATOM 4563 C CA . ARG A 1 323 ? 3.992 -6.093 54.062 1.00 15.92 330 ARG A CA 1
ATOM 4564 C C . ARG A 1 323 ? 4.385 -5.149 52.885 1.00 16.66 330 ARG A C 1
ATOM 4565 O O . ARG A 1 323 ? 4.581 -5.575 51.744 1.00 18.62 330 ARG A O 1
ATOM 4586 N N . THR A 1 324 ? 4.496 -3.854 53.159 1.00 14.55 331 THR A N 1
ATOM 4587 C CA . THR A 1 324 ? 4.869 -2.886 52.121 1.00 15.50 331 THR A CA 1
ATOM 4588 C C . THR A 1 324 ? 6.339 -2.970 51.701 1.00 17.72 331 THR A C 1
ATOM 4589 O O . THR A 1 324 ? 6.650 -2.894 50.510 1.00 18.41 331 THR A O 1
ATOM 4600 N N . VAL A 1 325 ? 7.230 -3.139 52.672 1.00 14.51 332 VAL A N 1
ATOM 4601 C CA . VAL A 1 325 ? 8.648 -3.365 52.352 1.00 12.76 332 VAL A CA 1
ATOM 4602 C C . VAL A 1 325 ? 8.733 -4.590 51.407 1.00 14.57 332 VAL A C 1
ATOM 4603 O O . VAL A 1 325 ? 9.413 -4.560 50.403 1.00 14.48 332 VAL A O 1
ATOM 4616 N N . ASP A 1 326 ? 8.041 -5.675 51.749 1.00 18.73 333 ASP A N 1
ATOM 4617 C CA . ASP A 1 326 ? 8.129 -6.927 50.986 1.00 17.03 333 ASP A CA 1
ATOM 4618 C C . ASP A 1 326 ? 7.636 -6.725 49.561 1.00 17.28 333 ASP A C 1
ATOM 4619 O O . ASP A 1 326 ? 8.296 -7.143 48.623 1.00 19.39 333 ASP A O 1
ATOM 4628 N N . ALA A 1 327 ? 6.486 -6.059 49.406 1.00 16.03 334 ALA A N 1
ATOM 4629 C CA . ALA A 1 327 ? 5.899 -5.776 48.105 1.00 19.48 334 ALA A CA 1
ATOM 4630 C C . ALA A 1 327 ? 6.805 -4.877 47.261 1.00 18.27 334 ALA A C 1
ATOM 4631 O O . ALA A 1 327 ? 6.986 -5.092 46.069 1.00 18.73 334 ALA A O 1
ATOM 4638 N N . LEU A 1 328 ? 7.370 -3.857 47.874 1.00 16.36 335 LEU A N 1
ATOM 4639 C CA . LEU A 1 328 ? 8.198 -2.934 47.101 1.00 19.21 335 LEU A CA 1
ATOM 4640 C C . LEU A 1 328 ? 9.502 -3.604 46.646 1.00 22.34 335 LEU A C 1
ATOM 4641 O O . LEU A 1 328 ? 9.948 -3.408 45.512 1.00 23.05 335 LEU A O 1
ATOM 4657 N N . LYS A 1 329 ? 10.107 -4.415 47.508 1.00 17.61 336 LYS A N 1
ATOM 4658 C CA . LYS A 1 329 ? 11.269 -5.205 47.086 1.00 19.93 336 LYS A CA 1
ATOM 4659 C C . LYS A 1 329 ? 10.937 -6.154 45.919 1.00 27.59 336 LYS A C 1
ATOM 4660 O O . LYS A 1 329 ? 11.762 -6.376 45.016 1.00 22.31 336 LYS A O 1
ATOM 4679 N N . ALA A 1 330 ? 9.741 -6.733 45.939 1.00 23.70 337 ALA A N 1
ATOM 4680 C CA . ALA A 1 330 ? 9.362 -7.701 44.897 1.00 30.71 337 ALA A CA 1
ATOM 4681 C C . ALA A 1 330 ? 9.134 -7.009 43.550 1.00 34.91 337 ALA A C 1
ATOM 4682 O O . ALA A 1 330 ? 9.492 -7.532 42.496 1.00 40.93 337 ALA A O 1
ATOM 4689 N N . GLN A 1 331 ? 8.507 -5.839 43.613 1.00 30.16 338 GLN A N 1
ATOM 4690 C CA . GLN A 1 331 ? 8.222 -5.008 42.457 1.00 41.07 338 GLN A CA 1
ATOM 4691 C C . GLN A 1 331 ? 9.496 -4.624 41.754 1.00 43.39 338 GLN A C 1
ATOM 4692 O O . GLN A 1 331 ? 9.563 -4.579 40.527 1.00 51.26 338 GLN A O 1
ATOM 4706 N N . TYR A 1 332 ? 10.504 -4.312 42.557 1.00 39.80 339 TYR A N 1
ATOM 4707 C CA . TYR A 1 332 ? 11.651 -3.571 42.079 1.00 35.56 339 TYR A CA 1
ATOM 4708 C C . TYR A 1 332 ? 12.258 -4.130 40.781 1.00 38.74 339 TYR A C 1
ATOM 4709 O O . TYR A 1 332 ? 12.589 -5.316 40.675 1.00 46.23 339 TYR A O 1
ATOM 4727 N N . GLN B 1 24 ? 37.155 56.167 100.292 1.00 61.41 31 GLN B N 1
ATOM 4728 C CA . GLN B 1 24 ? 38.038 55.155 100.865 1.00 52.78 31 GLN B CA 1
ATOM 4729 C C . GLN B 1 24 ? 37.639 53.714 100.506 1.00 37.20 31 GLN B C 1
ATOM 4730 O O . GLN B 1 24 ? 38.470 52.937 100.064 1.00 29.39 31 GLN B O 1
ATOM 4743 N N . PRO B 1 25 ? 36.363 53.342 100.680 1.00 36.90 32 PRO B N 1
ATOM 4744 C CA . PRO B 1 25 ? 36.112 51.962 100.261 1.00 22.76 32 PRO B CA 1
ATOM 4745 C C . PRO B 1 25 ? 36.067 51.759 98.733 1.00 19.29 32 PRO B C 1
ATOM 4746 O O . PRO B 1 25 ? 35.946 52.704 97.947 1.00 24.48 32 PRO B O 1
ATOM 4757 N N . VAL B 1 26 ? 36.134 50.498 98.334 1.00 18.50 33 VAL B N 1
ATOM 4758 C CA . VAL B 1 26 ? 35.977 50.098 96.952 1.00 18.51 33 VAL B CA 1
ATOM 4759 C C . VAL B 1 26 ? 34.671 49.309 96.856 1.00 22.76 33 VAL B C 1
ATOM 4760 O O . VAL B 1 26 ? 34.375 48.501 97.710 1.00 26.57 33 VAL B O 1
ATOM 4773 N N . THR B 1 27 ? 33.903 49.573 95.806 1.00 17.62 34 THR B N 1
ATOM 4774 C CA . THR B 1 27 ? 32.706 48.810 95.516 1.00 16.03 34 THR B CA 1
ATOM 4775 C C . THR B 1 27 ? 32.895 48.065 94.198 1.00 23.55 34 THR B C 1
ATOM 4776 O O . THR B 1 27 ? 33.231 48.657 93.164 1.00 21.76 34 THR B O 1
ATOM 4787 N N . LEU B 1 28 ? 32.683 46.760 94.267 1.00 20.13 35 LEU B N 1
ATOM 4788 C CA . LEU B 1 28 ? 32.767 45.892 93.112 1.00 18.12 35 LEU B CA 1
ATOM 4789 C C . LEU B 1 28 ? 31.374 45.523 92.600 1.00 20.20 35 LEU B C 1
ATOM 4790 O O . LEU B 1 28 ? 30.492 45.114 93.365 1.00 18.61 35 LEU B O 1
ATOM 4806 N N . ASN B 1 29 ? 31.199 45.617 91.296 1.00 14.05 36 ASN B N 1
ATOM 4807 C CA . ASN B 1 29 ? 29.971 45.157 90.674 1.00 14.83 36 ASN B CA 1
ATOM 4808 C C . ASN B 1 29 ? 30.006 43.661 90.349 1.00 16.99 36 ASN B C 1
ATOM 4809 O O . ASN B 1 29 ? 30.883 43.189 89.623 1.00 16.93 36 ASN B O 1
ATOM 4820 N N . TYR B 1 30 ? 29.029 42.927 90.873 1.00 14.05 37 TYR B N 1
ATOM 4821 C CA . TYR B 1 30 ? 28.973 41.458 90.707 1.00 12.86 37 TYR B CA 1
ATOM 4822 C C . TYR B 1 30 ? 27.748 41.072 89.862 1.00 12.64 37 TYR B C 1
ATOM 4823 O O . TYR B 1 30 ? 26.602 41.198 90.308 1.00 14.52 37 TYR B O 1
ATOM 4841 N N . ALA B 1 31 ? 28.010 40.611 88.648 1.00 13.07 38 ALA B N 1
ATOM 4842 C CA . ALA B 1 31 ? 26.965 40.207 87.704 1.00 14.32 38 ALA B CA 1
ATOM 4843 C C . ALA B 1 31 ? 26.609 38.753 87.912 1.00 15.70 38 ALA B C 1
ATOM 4844 O O . ALA B 1 31 ? 27.483 37.931 88.156 1.00 14.13 38 ALA B O 1
ATOM 4851 N N . ASN B 1 32 ? 25.325 38.434 87.815 1.00 14.28 39 ASN B N 1
ATOM 4852 C CA . ASN B 1 32 ? 24.924 37.045 87.791 1.00 12.28 39 ASN B CA 1
ATOM 4853 C C . ASN B 1 32 ? 23.782 36.861 86.796 1.00 13.14 39 ASN B C 1
ATOM 4854 O O . ASN B 1 32 ? 23.129 37.839 86.398 1.00 12.75 39 ASN B O 1
ATOM 4865 N N . PHE B 1 33 ? 23.521 35.612 86.396 1.00 10.64 40 PHE B N 1
ATOM 4866 C CA . PHE B 1 33 ? 22.622 35.374 85.253 1.00 11.67 40 PHE B CA 1
ATOM 4867 C C . PHE B 1 33 ? 21.222 34.841 85.600 1.00 14.95 40 PHE B C 1
ATOM 4868 O O . PHE B 1 33 ? 20.266 35.253 84.963 1.00 13.92 40 PHE B O 1
ATOM 4885 N N . PRO B 1 34 ? 21.082 33.995 86.638 1.00 13.83 41 PRO B N 1
ATOM 4886 C CA . PRO B 1 34 ? 19.734 33.500 86.928 1.00 10.78 41 PRO B CA 1
ATOM 4887 C C . PRO B 1 34 ? 18.986 34.345 87.958 1.00 11.94 41 PRO B C 1
ATOM 4888 O O . PRO B 1 34 ? 19.510 35.301 88.509 1.00 10.81 41 PRO B O 1
ATOM 4899 N N . PRO B 1 35 ? 17.723 33.991 88.233 1.00 13.75 42 PRO B N 1
ATOM 4900 C CA . PRO B 1 35 ? 16.967 34.793 89.196 1.00 14.40 42 PRO B CA 1
ATOM 4901 C C . PRO B 1 35 ? 17.568 34.796 90.598 1.00 14.46 42 PRO B C 1
ATOM 4902 O O . PRO B 1 35 ? 18.246 33.843 90.995 1.00 14.48 42 PRO B O 1
ATOM 4913 N N . ALA B 1 36 ? 17.252 35.853 91.347 1.00 13.92 43 ALA B N 1
ATOM 4914 C CA . ALA B 1 36 ? 17.702 36.051 92.721 1.00 13.37 43 ALA B CA 1
ATOM 4915 C C . ALA B 1 36 ? 17.369 34.890 93.633 1.00 14.00 43 ALA B C 1
ATOM 4916 O O . ALA B 1 36 ? 18.113 34.620 94.576 1.00 18.09 43 ALA B O 1
ATOM 4923 N N . SER B 1 37 ? 16.281 34.174 93.356 1.00 16.18 44 SER B N 1
ATOM 4924 C CA . SER B 1 37 ? 15.904 33.049 94.215 1.00 13.50 44 SER B CA 1
ATOM 4925 C C . SER B 1 37 ? 16.786 31.802 94.068 1.00 14.91 44 SER B C 1
ATOM 4926 O O . SER B 1 37 ? 16.751 30.919 94.923 1.00 14.85 44 SER B O 1
ATOM 4934 N N . THR B 1 38 ? 17.531 31.711 92.973 1.00 12.34 45 THR B N 1
ATOM 4935 C CA . THR B 1 38 ? 18.274 30.480 92.666 1.00 10.91 45 THR B CA 1
ATOM 4936 C C . THR B 1 38 ? 19.623 30.428 93.354 1.00 12.49 45 THR B C 1
ATOM 4937 O O . THR B 1 38 ? 20.150 31.461 93.791 1.00 11.90 45 THR B O 1
ATOM 4948 N N . PHE B 1 39 ? 20.197 29.232 93.452 1.00 13.30 46 PHE B N 1
ATOM 4949 C CA . PHE B 1 39 ? 21.353 29.050 94.334 1.00 9.99 46 PHE B CA 1
ATOM 4950 C C . PHE B 1 39 ? 22.605 29.845 93.891 1.00 9.72 46 PHE B C 1
ATOM 4951 O O . PHE B 1 39 ? 23.330 30.332 94.742 1.00 12.39 46 PHE B O 1
ATOM 4968 N N . PRO B 1 40 ? 22.820 30.019 92.579 1.00 12.24 47 PRO B N 1
ATOM 4969 C CA . PRO B 1 40 ? 23.998 30.835 92.260 1.00 11.10 47 PRO B CA 1
ATOM 4970 C C . PRO B 1 40 ? 23.876 32.287 92.723 1.00 13.09 47 PRO B C 1
ATOM 4971 O O . PRO B 1 40 ? 24.903 32.937 92.933 1.00 13.45 47 PRO B O 1
ATOM 4982 N N . CYS B 1 41 ? 22.649 32.796 92.874 1.00 11.06 48 CYS B N 1
ATOM 4983 C CA . CYS B 1 41 ? 22.468 34.152 93.387 1.00 12.15 48 CYS B CA 1
ATOM 4984 C C . CYS B 1 41 ? 22.488 34.169 94.910 1.00 12.69 48 CYS B C 1
ATOM 4985 O O . CYS B 1 41 ? 23.064 35.081 95.513 1.00 13.79 48 CYS B O 1
ATOM 4993 N N . ILE B 1 42 ? 21.928 33.135 95.524 1.00 12.31 49 ILE B N 1
ATOM 4994 C CA . ILE B 1 42 ? 21.942 33.018 96.976 1.00 12.80 49 ILE B CA 1
ATOM 4995 C C . ILE B 1 42 ? 23.396 33.025 97.462 1.00 12.36 49 ILE B C 1
ATOM 4996 O O . ILE B 1 42 ? 23.759 33.733 98.427 1.00 13.25 49 ILE B O 1
ATOM 5012 N N . GLN B 1 43 ? 24.241 32.240 96.804 1.00 11.49 50 GLN B N 1
ATOM 5013 C CA . GLN B 1 43 ? 25.628 32.171 97.228 1.00 15.61 50 GLN B CA 1
ATOM 5014 C C . GLN B 1 43 ? 26.341 33.482 97.024 1.00 12.87 50 GLN B C 1
ATOM 5015 O O . GLN B 1 43 ? 27.200 33.832 97.816 1.00 12.23 50 GLN B O 1
ATOM 5029 N N . MET B 1 44 ? 25.989 34.199 95.959 1.00 11.20 51 MET B N 1
ATOM 5030 C CA . MET B 1 44 ? 26.585 35.499 95.678 1.00 13.12 51 MET B CA 1
ATOM 5031 C C . MET B 1 44 ? 26.305 36.518 96.808 1.00 13.06 51 MET B C 1
ATOM 5032 O O . MET B 1 44 ? 27.218 37.263 97.256 1.00 11.41 51 MET B O 1
ATOM 5046 N N . GLU B 1 45 ? 25.063 36.511 97.299 1.00 12.66 52 GLU B N 1
ATOM 5047 C CA . GLU B 1 45 ? 24.671 37.377 98.410 1.00 14.84 52 GLU B CA 1
ATOM 5048 C C . GLU B 1 45 ? 25.415 36.995 99.708 1.00 15.19 52 GLU B C 1
ATOM 5049 O O . GLU B 1 45 ? 25.837 37.884 100.477 1.00 15.55 52 GLU B O 1
ATOM 5061 N N . GLN B 1 46 ? 25.623 35.693 99.939 1.00 16.17 53 GLN B N 1
ATOM 5062 C CA . GLN B 1 46 ? 26.353 35.250 101.116 1.00 13.23 53 GLN B CA 1
ATOM 5063 C C . GLN B 1 46 ? 27.815 35.677 101.032 1.00 12.31 53 GLN B C 1
ATOM 5064 O O . GLN B 1 46 ? 28.389 36.187 102.010 1.00 12.88 53 GLN B O 1
ATOM 5078 N N . TRP B 1 47 ? 28.412 35.476 99.870 1.00 11.94 54 TRP B N 1
ATOM 5079 C CA . TRP B 1 47 ? 29.808 35.883 99.648 1.00 15.53 54 TRP B CA 1
ATOM 5080 C C . TRP B 1 47 ? 29.986 37.389 99.866 1.00 15.57 54 TRP B C 1
ATOM 5081 O O . TRP B 1 47 ? 30.943 37.833 100.517 1.00 14.83 54 TRP B O 1
ATOM 5102 N N . ALA B 1 48 ? 29.064 38.184 99.332 1.00 14.61 55 ALA B N 1
ATOM 5103 C CA . ALA B 1 48 ? 29.138 39.618 99.463 1.00 14.20 55 ALA B CA 1
ATOM 5104 C C . ALA B 1 48 ? 29.080 39.996 100.953 1.00 12.23 55 ALA B C 1
ATOM 5105 O O . ALA B 1 48 ? 29.867 40.830 101.425 1.00 12.51 55 ALA B O 1
ATOM 5112 N N . HIS B 1 49 ? 28.184 39.339 101.696 1.00 13.04 56 HIS B N 1
ATOM 5113 C CA . HIS B 1 49 ? 28.068 39.587 103.131 1.00 17.14 56 HIS B CA 1
ATOM 5114 C C . HIS B 1 49 ? 29.379 39.323 103.854 1.00 18.31 56 HIS B C 1
ATOM 5115 O O . HIS B 1 49 ? 29.841 40.115 104.683 1.00 14.86 56 HIS B O 1
ATOM 5130 N N . GLU B 1 50 ? 30.014 38.209 103.521 1.00 14.61 57 GLU B N 1
ATOM 5131 C CA . GLU B 1 50 ? 31.262 37.873 104.189 1.00 13.71 57 GLU B CA 1
ATOM 5132 C C . GLU B 1 50 ? 32.377 38.826 103.753 1.00 13.48 57 GLU B C 1
ATOM 5133 O O . GLU B 1 50 ? 33.246 39.166 104.566 1.00 14.15 57 GLU B O 1
ATOM 5145 N N . VAL B 1 51 ? 32.371 39.266 102.499 1.00 13.09 58 VAL B N 1
ATOM 5146 C CA . VAL B 1 51 ? 33.411 40.213 102.063 1.00 16.34 58 VAL B CA 1
ATOM 5147 C C . VAL B 1 51 ? 33.312 41.531 102.852 1.00 14.50 58 VAL B C 1
ATOM 5148 O O . VAL B 1 51 ? 34.323 42.059 103.341 1.00 14.75 58 VAL B O 1
ATOM 5161 N N . ARG B 1 52 ? 32.091 42.043 102.987 1.00 16.15 59 ARG B N 1
ATOM 5162 C CA . ARG B 1 52 ? 31.854 43.277 103.708 1.00 15.14 59 ARG B CA 1
ATOM 5163 C C . ARG B 1 52 ? 32.325 43.170 105.156 1.00 19.49 59 ARG B C 1
ATOM 5164 O O . ARG B 1 52 ? 32.950 44.074 105.689 1.00 18.23 59 ARG B O 1
ATOM 5185 N N . THR B 1 53 ? 31.987 42.051 105.773 1.00 14.99 60 THR B N 1
ATOM 5186 C CA . THR B 1 53 ? 32.272 41.777 107.168 1.00 15.67 60 THR B CA 1
ATOM 5187 C C . THR B 1 53 ? 33.767 41.624 107.405 1.00 16.54 60 THR B C 1
ATOM 5188 O O . THR B 1 53 ? 34.347 42.246 108.303 1.00 17.28 60 THR B O 1
ATOM 5199 N N . ARG B 1 54 ? 34.383 40.766 106.599 1.00 20.74 61 ARG B N 1
ATOM 5200 C CA . ARG B 1 54 ? 35.786 40.437 106.777 1.00 19.11 61 ARG B CA 1
ATOM 5201 C C . ARG B 1 54 ? 36.744 41.592 106.399 1.00 21.18 61 ARG B C 1
ATOM 5202 O O . ARG B 1 54 ? 37.822 41.714 106.995 1.00 21.92 61 ARG B O 1
ATOM 5223 N N . THR B 1 55 ? 36.355 42.454 105.451 1.00 17.50 62 THR B N 1
ATOM 5224 C CA . THR B 1 55 ? 37.174 43.619 105.114 1.00 21.30 62 THR B CA 1
ATOM 5225 C C . THR B 1 55 ? 36.811 44.847 105.971 1.00 21.72 62 THR B C 1
ATOM 5226 O O . THR B 1 55 ? 37.274 45.955 105.681 1.00 21.62 62 THR B O 1
ATOM 5237 N N . ARG B 1 56 ? 35.965 44.641 106.986 1.00 21.10 63 ARG B N 1
ATOM 5238 C CA . ARG B 1 56 ? 35.453 45.717 107.852 1.00 19.94 63 ARG B CA 1
ATOM 5239 C C . ARG B 1 56 ? 34.970 46.916 107.058 1.00 22.25 63 ARG B C 1
ATOM 5240 O O . ARG B 1 56 ? 35.326 48.064 107.338 1.00 22.04 63 ARG B O 1
ATOM 5261 N N . GLY B 1 57 ? 34.166 46.625 106.052 1.00 19.08 64 GLY B N 1
ATOM 5262 C CA . GLY B 1 57 ? 33.573 47.665 105.244 1.00 24.81 64 GLY B CA 1
ATOM 5263 C C . GLY B 1 57 ? 34.496 48.276 104.195 1.00 22.31 64 GLY B C 1
ATOM 5264 O O . GLY B 1 57 ? 34.058 49.177 103.512 1.00 25.09 64 GLY B O 1
ATOM 5268 N N . LYS B 1 58 ? 35.748 47.819 104.055 1.00 17.94 65 LYS B N 1
ATOM 5269 C CA . LYS B 1 58 ? 36.636 48.426 103.072 1.00 24.24 65 LYS B CA 1
ATOM 5270 C C . LYS B 1 58 ? 36.289 48.004 101.638 1.00 22.06 65 LYS B C 1
ATOM 5271 O O . LYS B 1 58 ? 36.595 48.718 100.668 1.00 18.91 65 LYS B O 1
ATOM 5290 N N . VAL B 1 59 ? 35.645 46.854 101.492 1.00 16.63 66 VAL B N 1
ATOM 5291 C CA . VAL B 1 59 ? 35.163 46.438 100.190 1.00 15.92 66 VAL B CA 1
ATOM 5292 C C . VAL B 1 59 ? 33.644 46.209 100.268 1.00 15.26 66 VAL B C 1
ATOM 5293 O O . VAL B 1 59 ? 33.152 45.510 101.172 1.00 20.41 66 VAL B O 1
ATOM 5306 N N . ASP B 1 60 ? 32.930 46.768 99.303 1.00 16.23 67 ASP B N 1
ATOM 5307 C CA . ASP B 1 60 ? 31.501 46.498 99.173 1.00 14.59 67 ASP B CA 1
ATOM 5308 C C . ASP B 1 60 ? 31.264 45.844 97.816 1.00 14.99 67 ASP B C 1
ATOM 5309 O O . ASP B 1 60 ? 32.126 45.904 96.925 1.00 15.18 67 ASP B O 1
ATOM 5318 N N . VAL B 1 61 ? 30.102 45.221 97.676 1.00 15.00 68 VAL B N 1
ATOM 5319 C CA . VAL B 1 61 ? 29.703 44.518 96.470 1.00 16.20 68 VAL B CA 1
ATOM 5320 C C . VAL B 1 61 ? 28.271 44.923 96.105 1.00 15.81 68 VAL B C 1
ATOM 5321 O O . VAL B 1 61 ? 27.376 44.885 96.943 1.00 19.35 68 VAL B O 1
ATOM 5334 N N . LEU B 1 62 ? 28.086 45.382 94.880 1.00 14.10 69 LEU B N 1
ATOM 5335 C CA . LEU B 1 62 ? 26.768 45.683 94.354 1.00 14.14 69 LEU B CA 1
ATOM 5336 C C . LEU B 1 62 ? 26.402 44.560 93.405 1.00 16.38 69 LEU B C 1
ATOM 5337 O O . LEU B 1 62 ? 27.103 44.308 92.419 1.00 15.41 69 LEU B O 1
ATOM 5353 N N . THR B 1 63 ? 25.332 43.858 93.736 1.00 15.14 70 THR B N 1
ATOM 5354 C CA . THR B 1 63 ? 24.973 42.666 92.974 1.00 18.35 70 THR B CA 1
ATOM 5355 C C . THR B 1 63 ? 23.918 42.979 91.923 1.00 14.37 70 THR B C 1
ATOM 5356 O O . THR B 1 63 ? 23.067 43.876 92.098 1.00 14.81 70 THR B O 1
ATOM 5367 N N . TYR B 1 64 ? 23.982 42.218 90.833 1.00 13.96 71 TYR B N 1
ATOM 5368 C CA . TYR B 1 64 ? 23.041 42.325 89.726 1.00 12.22 71 TYR B CA 1
ATOM 5369 C C . TYR B 1 64 ? 22.488 40.953 89.360 1.00 14.22 71 TYR B C 1
ATOM 5370 O O . TYR B 1 64 ? 22.918 40.334 88.377 1.00 19.76 71 TYR B O 1
ATOM 5388 N N . PRO B 1 65 ? 21.560 40.449 90.174 1.00 14.92 72 PRO B N 1
ATOM 5389 C CA . PRO B 1 65 ? 20.938 39.170 89.800 1.00 13.27 72 PRO B CA 1
ATOM 5390 C C . PRO B 1 65 ? 20.116 39.266 88.531 1.00 15.67 72 PRO B C 1
ATOM 5391 O O . PRO B 1 65 ? 19.709 40.362 88.127 1.00 15.07 72 PRO B O 1
ATOM 5402 N N . GLY B 1 66 ? 19.831 38.120 87.912 1.00 17.42 73 GLY B N 1
ATOM 5403 C CA . GLY B 1 66 ? 18.829 38.070 86.845 1.00 13.62 73 GLY B CA 1
ATOM 5404 C C . GLY B 1 66 ? 19.265 38.651 85.523 1.00 14.13 73 GLY B C 1
ATOM 5405 O O . GLY B 1 66 ? 18.430 39.012 84.690 1.00 16.51 73 GLY B O 1
ATOM 5409 N N . GLY B 1 67 ? 20.575 38.764 85.326 1.00 14.04 74 GLY B N 1
ATOM 5410 C CA . GLY B 1 67 ? 21.124 39.108 84.031 1.00 16.45 74 GLY B CA 1
ATOM 5411 C C . GLY B 1 67 ? 21.010 40.570 83.636 1.00 21.48 74 GLY B C 1
ATOM 5412 O O . GLY B 1 67 ? 21.124 40.899 82.465 1.00 19.01 74 GLY B O 1
ATOM 5416 N N . THR B 1 68 ? 20.833 41.464 84.609 1.00 16.46 75 THR B N 1
ATOM 5417 C CA . THR B 1 68 ? 20.636 42.889 84.308 1.00 16.64 75 THR B CA 1
ATOM 5418 C C . THR B 1 68 ? 21.907 43.633 83.894 1.00 19.85 75 THR B C 1
ATOM 5419 O O . THR B 1 68 ? 21.854 44.671 83.235 1.00 20.87 75 THR B O 1
ATOM 5430 N N . LEU B 1 69 ? 23.051 43.106 84.294 1.00 16.38 76 LEU B N 1
ATOM 5431 C CA . LEU B 1 69 ? 24.327 43.704 83.918 1.00 15.91 76 LEU B CA 1
ATOM 5432 C C . LEU B 1 69 ? 25.008 42.826 82.855 1.00 22.93 76 LEU B C 1
ATOM 5433 O O . LEU B 1 69 ? 25.345 43.308 81.777 1.00 21.54 76 LEU B O 1
ATOM 5449 N N . LEU B 1 70 ? 25.208 41.545 83.175 1.00 16.46 77 LEU B N 1
ATOM 5450 C CA . LEU B 1 70 ? 25.601 40.536 82.194 1.00 17.84 77 LEU B CA 1
ATOM 5451 C C . LEU B 1 70 ? 24.719 39.303 82.347 1.00 13.68 77 LEU B C 1
ATOM 5452 O O . LEU B 1 70 ? 24.278 38.973 83.446 1.00 15.54 77 LEU B O 1
ATOM 5468 N N . GLY B 1 71 ? 24.471 38.645 81.225 1.00 14.57 78 GLY B N 1
ATOM 5469 C CA . GLY B 1 71 ? 23.715 37.419 81.173 1.00 15.93 78 GLY B CA 1
ATOM 5470 C C . GLY B 1 71 ? 24.609 36.206 80.982 1.00 16.18 78 GLY B C 1
ATOM 5471 O O . GLY B 1 71 ? 25.840 36.269 81.054 1.00 17.51 78 GLY B O 1
ATOM 5475 N N . ALA B 1 72 ? 23.978 35.061 80.742 1.00 13.28 79 ALA B N 1
ATOM 5476 C CA . ALA B 1 72 ? 24.697 33.805 80.841 1.00 15.02 79 ALA B CA 1
ATOM 5477 C C . ALA B 1 72 ? 25.802 33.704 79.804 1.00 19.71 79 ALA B C 1
ATOM 5478 O O . ALA B 1 72 ? 26.878 33.207 80.102 1.00 25.25 79 ALA B O 1
ATOM 5485 N N . ARG B 1 73 ? 25.500 34.155 78.590 1.00 19.91 80 ARG B N 1
ATOM 5486 C CA . ARG B 1 73 ? 26.377 33.945 77.437 1.00 30.16 80 ARG B CA 1
ATOM 5487 C C . ARG B 1 73 ? 27.507 34.972 77.352 1.00 33.09 80 ARG B C 1
ATOM 5488 O O . ARG B 1 73 ? 28.587 34.668 76.847 1.00 30.58 80 ARG B O 1
ATOM 5509 N N . ASN B 1 74 ? 27.262 36.179 77.840 1.00 23.82 81 ASN B N 1
ATOM 5510 C CA . ASN B 1 74 ? 28.294 37.209 77.779 1.00 21.92 81 ASN B CA 1
ATOM 5511 C C . ASN B 1 74 ? 29.000 37.440 79.103 1.00 17.92 81 ASN B C 1
ATOM 5512 O O . ASN B 1 74 ? 29.776 38.392 79.240 1.00 17.65 81 ASN B O 1
ATOM 5523 N N . MET B 1 75 ? 28.735 36.574 80.076 1.00 16.31 82 MET B N 1
ATOM 5524 C CA . MET B 1 75 ? 29.333 36.716 81.405 1.00 18.38 82 MET B CA 1
ATOM 5525 C C . MET B 1 75 ? 30.854 36.725 81.366 1.00 23.05 82 MET B C 1
ATOM 5526 O O . MET B 1 75 ? 31.481 37.617 81.934 1.00 20.54 82 MET B O 1
ATOM 5540 N N . LEU B 1 76 ? 31.442 35.736 80.691 1.00 18.26 83 LEU B N 1
ATOM 5541 C CA . LEU B 1 76 ? 32.894 35.586 80.662 1.00 20.13 83 LEU B CA 1
ATOM 5542 C C . LEU B 1 76 ? 33.556 36.781 79.951 1.00 17.22 83 LEU B C 1
ATOM 5543 O O . LEU B 1 76 ? 34.455 37.415 80.510 1.00 16.32 83 LEU B O 1
ATOM 5559 N N . ARG B 1 77 ? 33.070 37.121 78.759 1.00 21.91 84 ARG B N 1
ATOM 5560 C CA . ARG B 1 77 ? 33.628 38.230 77.988 1.00 25.32 84 ARG B CA 1
ATOM 5561 C C . ARG B 1 77 ? 33.390 39.561 78.694 1.00 25.06 84 ARG B C 1
ATOM 5562 O O . ARG B 1 77 ? 34.231 40.461 78.633 1.00 25.00 84 ARG B O 1
ATOM 5583 N N . GLY B 1 78 ? 32.259 39.683 79.387 1.00 18.64 85 GLY B N 1
ATOM 5584 C CA . GLY B 1 78 ? 31.917 40.934 80.050 1.00 22.35 85 GLY B CA 1
ATOM 5585 C C . GLY B 1 78 ? 32.742 41.195 81.307 1.00 19.44 85 GLY B C 1
ATOM 5586 O O . GLY B 1 78 ? 33.046 42.343 81.657 1.00 19.09 85 GLY B O 1
ATOM 5590 N N . VAL B 1 79 ? 33.124 40.129 81.988 1.00 16.53 86 VAL B N 1
ATOM 5591 C CA . VAL B 1 79 ? 34.014 40.262 83.136 1.00 14.48 86 VAL B CA 1
ATOM 5592 C C . VAL B 1 79 ? 35.430 40.577 82.648 1.00 17.00 86 VAL B C 1
ATOM 5593 O O . VAL B 1 79 ? 36.133 41.416 83.252 1.00 19.95 86 VAL B O 1
ATOM 5606 N N . MET B 1 80 ? 35.868 39.907 81.584 1.00 18.21 87 MET B N 1
ATOM 5607 C CA . MET B 1 80 ? 37.211 40.176 81.044 1.00 20.11 87 MET B CA 1
ATOM 5608 C C . MET B 1 80 ? 37.357 41.598 80.520 1.00 25.60 87 MET B C 1
ATOM 5609 O O . MET B 1 80 ? 38.416 42.222 80.653 1.00 23.94 87 MET B O 1
ATOM 5623 N N . SER B 1 81 ? 36.298 42.116 79.919 1.00 24.45 88 SER B N 1
ATOM 5624 C CA . SER B 1 81 ? 36.329 43.469 79.385 1.00 30.10 88 SER B CA 1
ATOM 5625 C C . SER B 1 81 ? 36.075 44.522 80.456 1.00 30.28 88 SER B C 1
ATOM 5626 O O . SER B 1 81 ? 36.169 45.710 80.175 1.00 28.32 88 SER B O 1
ATOM 5634 N N . GLY B 1 82 ? 35.701 44.099 81.668 1.00 25.36 89 GLY B N 1
ATOM 5635 C CA . GLY B 1 82 ? 35.498 45.050 82.750 1.00 28.04 89 GLY B CA 1
ATOM 5636 C C . GLY B 1 82 ? 34.106 45.639 82.886 1.00 26.77 89 GLY B C 1
ATOM 5637 O O . GLY B 1 82 ? 33.884 46.473 83.741 1.00 26.80 89 GLY B O 1
ATOM 5641 N N . GLN B 1 83 ? 33.153 45.188 82.075 1.00 22.67 90 GLN B N 1
ATOM 5642 C CA . GLN B 1 83 ? 31.768 45.633 82.210 1.00 22.33 90 GLN B CA 1
ATOM 5643 C C . GLN B 1 83 ? 31.208 45.268 83.573 1.00 20.77 90 GLN B C 1
ATOM 5644 O O . GLN B 1 83 ? 30.289 45.925 84.078 1.00 20.52 90 GLN B O 1
ATOM 5658 N N . ALA B 1 84 ? 31.710 44.169 84.137 1.00 18.24 91 ALA B N 1
ATOM 5659 C CA . ALA B 1 84 ? 31.486 43.843 85.532 1.00 18.52 91 ALA B CA 1
ATOM 5660 C C . ALA B 1 84 ? 32.839 43.552 86.141 1.00 16.23 91 ALA B C 1
ATOM 5661 O O . ALA B 1 84 ? 33.740 43.097 85.436 1.00 21.45 91 ALA B O 1
ATOM 5668 N N . ASP B 1 85 ? 32.967 43.793 87.443 1.00 19.48 92 ASP B N 1
ATOM 5669 C CA . ASP B 1 85 ? 34.155 43.405 88.186 1.00 13.58 92 ASP B CA 1
ATOM 5670 C C . ASP B 1 85 ? 34.205 41.903 88.464 1.00 13.33 92 ASP B C 1
ATOM 5671 O O . ASP B 1 85 ? 35.275 41.296 88.380 1.00 15.80 92 ASP B O 1
ATOM 5680 N N . ILE B 1 86 ? 33.061 41.338 88.831 1.00 15.36 93 ILE B N 1
ATOM 5681 C CA . ILE B 1 86 ? 32.938 39.923 89.207 1.00 14.92 93 ILE B CA 1
ATOM 5682 C C . ILE B 1 86 ? 31.708 39.349 88.501 1.00 13.83 93 ILE B C 1
ATOM 5683 O O . ILE B 1 86 ? 30.725 40.039 88.286 1.00 12.64 93 ILE B O 1
ATOM 5699 N N . GLY B 1 87 ? 31.782 38.080 88.124 1.00 11.38 94 GLY B N 1
ATOM 5700 C CA . GLY B 1 87 ? 30.665 37.369 87.505 1.00 10.95 94 GLY B CA 1
ATOM 5701 C C . GLY B 1 87 ? 30.666 35.919 87.909 1.00 16.25 94 GLY B C 1
ATOM 5702 O O . GLY B 1 87 ? 31.604 35.423 88.513 1.00 13.84 94 GLY B O 1
ATOM 5706 N N . CYS B 1 88 ? 29.585 35.233 87.571 1.00 12.26 95 CYS B N 1
ATOM 5707 C CA . CYS B 1 88 ? 29.416 33.844 87.943 1.00 12.62 95 CYS B CA 1
ATOM 5708 C C . CYS B 1 88 ? 29.164 33.082 86.647 1.00 9.92 95 CYS B C 1
ATOM 5709 O O . CYS B 1 88 ? 28.200 33.357 85.956 1.00 14.42 95 CYS B O 1
ATOM 5717 N N . ILE B 1 89 ? 30.073 32.175 86.286 1.00 10.35 96 ILE B N 1
ATOM 5718 C CA . ILE B 1 89 ? 29.935 31.378 85.077 1.00 15.69 96 ILE B CA 1
ATOM 5719 C C . ILE B 1 89 ? 29.643 29.905 85.353 1.00 13.54 96 ILE B C 1
ATOM 5720 O O . ILE B 1 89 ? 30.219 29.278 86.246 1.00 11.21 96 ILE B O 1
ATOM 5736 N N . SER B 1 90 ? 28.760 29.369 84.543 1.00 9.87 97 SER B N 1
ATOM 5737 C CA . SER B 1 90 ? 28.544 27.925 84.467 1.00 12.43 97 SER B CA 1
ATOM 5738 C C . SER B 1 90 ? 29.495 27.389 83.387 1.00 10.33 97 SER B C 1
ATOM 5739 O O . SER B 1 90 ? 29.346 27.706 82.193 1.00 13.68 97 SER B O 1
ATOM 5747 N N . LEU B 1 91 ? 30.495 26.575 83.775 1.00 9.88 98 LEU B N 1
ATOM 5748 C CA . LEU B 1 91 ? 31.521 26.174 82.820 1.00 12.03 98 LEU B CA 1
ATOM 5749 C C . LEU B 1 91 ? 30.943 25.484 81.571 1.00 13.84 98 LEU B C 1
ATOM 5750 O O . LEU B 1 91 ? 31.465 25.622 80.460 1.00 13.87 98 LEU B O 1
ATOM 5766 N N . ALA B 1 92 ? 29.856 24.752 81.767 1.00 10.24 99 ALA B N 1
ATOM 5767 C CA . ALA B 1 92 ? 29.184 24.023 80.707 1.00 10.48 99 ALA B CA 1
ATOM 5768 C C . ALA B 1 92 ? 28.703 24.892 79.589 1.00 12.93 99 ALA B C 1
ATOM 5769 O O . ALA B 1 92 ? 28.505 24.424 78.465 1.00 15.25 99 ALA B O 1
ATOM 5776 N N . TYR B 1 93 ? 28.562 26.177 79.873 1.00 12.13 100 TYR B N 1
ATOM 5777 C CA . TYR B 1 93 ? 28.088 27.100 78.853 1.00 14.33 100 TYR B CA 1
ATOM 5778 C C . TYR B 1 93 ? 29.187 27.466 77.815 1.00 21.38 100 TYR B C 1
ATOM 5779 O O . TYR B 1 93 ? 28.910 28.136 76.824 1.00 17.10 100 TYR B O 1
ATOM 5797 N N . HIS B 1 94 ? 30.414 27.003 78.025 1.00 17.83 101 HIS B N 1
ATOM 5798 C CA . HIS B 1 94 ? 31.563 27.475 77.234 1.00 17.57 101 HIS B CA 1
ATOM 5799 C C . HIS B 1 94 ? 32.349 26.320 76.675 1.00 19.65 101 HIS B C 1
ATOM 5800 O O . HIS B 1 94 ? 33.432 26.016 77.162 1.00 22.25 101 HIS B O 1
ATOM 5815 N N . PRO B 1 95 ? 31.786 25.639 75.665 1.00 29.91 102 PRO B N 1
ATOM 5816 C CA . PRO B 1 95 ? 32.409 24.440 75.082 1.00 32.59 102 PRO B CA 1
ATOM 5817 C C . PRO B 1 95 ? 33.829 24.709 74.573 1.00 21.77 102 PRO B C 1
ATOM 5818 O O . PRO B 1 95 ? 34.082 25.765 74.002 1.00 24.67 102 PRO B O 1
ATOM 5829 N N . GLY B 1 96 ? 34.743 23.781 74.847 1.00 26.83 103 GLY B N 1
ATOM 5830 C CA . GLY B 1 96 ? 36.119 23.915 74.412 1.00 28.07 103 GLY B CA 1
ATOM 5831 C C . GLY B 1 96 ? 37.003 24.848 75.229 1.00 27.96 103 GLY B C 1
ATOM 5832 O O . GLY B 1 96 ? 38.225 24.746 75.171 1.00 31.26 103 GLY B O 1
ATOM 5836 N N . VAL B 1 97 ? 36.405 25.749 75.995 1.00 20.33 104 VAL B N 1
ATOM 5837 C CA . VAL B 1 97 ? 37.171 26.767 76.715 1.00 20.58 104 VAL B CA 1
ATOM 5838 C C . VAL B 1 97 ? 37.894 26.223 77.958 1.00 24.03 104 VAL B C 1
ATOM 5839 O O . VAL B 1 97 ? 38.944 26.735 78.346 1.00 17.40 104 VAL B O 1
ATOM 5852 N N . PHE B 1 98 ? 37.350 25.174 78.569 1.00 18.38 105 PHE B N 1
ATOM 5853 C CA . PHE B 1 98 ? 37.861 24.684 79.845 1.00 15.20 105 PHE B CA 1
ATOM 5854 C C . PHE B 1 98 ? 38.217 23.194 79.768 1.00 14.76 105 PHE B C 1
ATOM 5855 O O . PHE B 1 98 ? 37.556 22.355 80.391 1.00 14.75 105 PHE B O 1
ATOM 5872 N N . PRO B 1 99 ? 39.291 22.865 79.043 1.00 15.74 106 PRO B N 1
ATOM 5873 C CA . PRO B 1 99 ? 39.619 21.442 78.837 1.00 17.23 106 PRO B CA 1
ATOM 5874 C C . PRO B 1 99 ? 39.861 20.694 80.130 1.00 20.55 106 PRO B C 1
ATOM 5875 O O . PRO B 1 99 ? 39.435 19.542 80.258 1.00 20.24 106 PRO B O 1
ATOM 5886 N N . VAL B 1 100 ? 40.513 21.343 81.091 1.00 15.10 107 VAL B N 1
ATOM 5887 C CA . VAL B 1 100 ? 40.802 20.681 82.343 1.00 14.99 107 VAL B CA 1
ATOM 5888 C C . VAL B 1 100 ? 39.601 20.671 83.302 1.00 19.46 107 VAL B C 1
ATOM 5889 O O . VAL B 1 100 ? 39.160 19.602 83.767 1.00 20.02 107 VAL B O 1
ATOM 5902 N N . MET B 1 101 ? 39.053 21.850 83.594 1.00 13.47 108 MET B N 1
ATOM 5903 C CA . MET B 1 101 ? 38.023 21.948 84.617 1.00 11.87 108 MET B CA 1
ATOM 5904 C C . MET B 1 101 ? 36.704 21.282 84.193 1.00 12.37 108 MET B C 1
ATOM 5905 O O . MET B 1 101 ? 35.876 20.913 85.053 1.00 12.46 108 MET B O 1
ATOM 5919 N N . SER B 1 102 ? 36.517 21.108 82.888 1.00 14.09 109 SER B N 1
ATOM 5920 C CA . SER B 1 102 ? 35.351 20.375 82.383 1.00 16.29 109 SER B CA 1
ATOM 5921 C C . SER B 1 102 ? 35.316 18.898 82.774 1.00 17.47 109 SER B C 1
ATOM 5922 O O . SER B 1 102 ? 34.327 18.227 82.534 1.00 15.54 109 SER B O 1
ATOM 5930 N N . VAL B 1 103 ? 36.392 18.382 83.360 1.00 11.78 110 VAL B N 1
ATOM 5931 C CA . VAL B 1 103 ? 36.350 17.067 83.960 1.00 12.83 110 VAL B CA 1
ATOM 5932 C C . VAL B 1 103 ? 35.176 16.955 84.947 1.00 15.23 110 VAL B C 1
ATOM 5933 O O . VAL B 1 103 ? 34.611 15.894 85.073 1.00 13.30 110 VAL B O 1
ATOM 5946 N N . PHE B 1 104 ? 34.810 18.057 85.615 1.00 12.08 111 PHE B N 1
ATOM 5947 C CA . PHE B 1 104 ? 33.714 18.067 86.573 1.00 10.31 111 PHE B CA 1
ATOM 5948 C C . PHE B 1 104 ? 32.307 18.104 85.964 1.00 11.56 111 PHE B C 1
ATOM 5949 O O . PHE B 1 104 ? 31.349 18.261 86.689 1.00 15.09 111 PHE B O 1
ATOM 5966 N N . GLU B 1 105 ? 32.201 18.002 84.641 1.00 10.27 112 GLU B N 1
ATOM 5967 C CA . GLU B 1 105 ? 30.935 17.810 83.966 1.00 12.14 112 GLU B CA 1
ATOM 5968 C C . GLU B 1 105 ? 30.700 16.331 83.653 1.00 12.41 112 GLU B C 1
ATOM 5969 O O . GLU B 1 105 ? 29.688 15.976 83.036 1.00 13.85 112 GLU B O 1
ATOM 5981 N N . LEU B 1 106 ? 31.651 15.485 84.040 1.00 12.34 113 LEU B N 1
ATOM 5982 C CA . LEU B 1 106 ? 31.526 14.044 83.857 1.00 12.26 113 LEU B CA 1
ATOM 5983 C C . LEU B 1 106 ? 30.965 13.448 85.139 1.00 10.67 113 LEU B C 1
ATOM 5984 O O . LEU B 1 106 ? 31.036 14.050 86.199 1.00 11.81 113 LEU B O 1
ATOM 6000 N N . PRO B 1 107 ? 30.425 12.232 85.055 1.00 13.22 114 PRO B N 1
ATOM 6001 C CA . PRO B 1 107 ? 29.941 11.626 86.296 1.00 18.10 114 PRO B CA 1
ATOM 6002 C C . PRO B 1 107 ? 31.097 11.088 87.173 1.00 15.40 114 PRO B C 1
ATOM 6003 O O . PRO B 1 107 ? 31.659 10.013 86.914 1.00 16.84 114 PRO B O 1
ATOM 6014 N N . LEU B 1 108 ? 31.436 11.868 88.198 1.00 15.02 115 LEU B N 1
ATOM 6015 C CA . LEU B 1 108 ? 32.565 11.575 89.085 1.00 12.80 115 LEU B CA 1
ATOM 6016 C C . LEU B 1 108 ? 32.126 10.940 90.400 1.00 13.85 115 LEU B C 1
ATOM 6017 O O . LEU B 1 108 ? 32.931 10.716 91.290 1.00 15.65 115 LEU B O 1
ATOM 6033 N N . GLY B 1 109 ? 30.849 10.593 90.493 1.00 19.10 116 GLY B N 1
ATOM 6034 C CA . GLY B 1 109 ? 30.379 9.812 91.613 1.00 19.13 116 GLY B CA 1
ATOM 6035 C C . GLY B 1 109 ? 29.905 10.612 92.798 1.00 18.19 116 GLY B C 1
ATOM 6036 O O . GLY B 1 109 ? 29.494 10.035 93.810 1.00 18.36 116 GLY B O 1
ATOM 6040 N N . PHE B 1 110 ? 29.946 11.939 92.707 1.00 13.00 117 PHE B N 1
ATOM 6041 C CA . PHE B 1 110 ? 29.516 12.727 93.849 1.00 10.88 117 PHE B CA 1
ATOM 6042 C C . PHE B 1 110 ? 28.024 12.566 94.094 1.00 10.77 117 PHE B C 1
ATOM 6043 O O . PHE B 1 110 ? 27.232 12.530 93.157 1.00 15.04 117 PHE B O 1
ATOM 6060 N N . THR B 1 111 ? 27.675 12.481 95.369 1.00 13.59 118 THR B N 1
ATOM 6061 C CA . THR B 1 111 ? 26.274 12.370 95.787 1.00 16.32 118 THR B CA 1
ATOM 6062 C C . THR B 1 111 ? 25.818 13.647 96.471 1.00 20.42 118 THR B C 1
ATOM 6063 O O . THR B 1 111 ? 24.652 13.785 96.830 1.00 17.42 118 THR B O 1
ATOM 6074 N N . SER B 1 112 ? 26.726 14.590 96.684 1.00 14.09 119 SER B N 1
ATOM 6075 C CA . SER B 1 112 ? 26.328 15.852 97.317 1.00 19.78 119 SER B CA 1
ATOM 6076 C C . SER B 1 112 ? 27.033 17.031 96.677 1.00 21.82 119 SER B C 1
ATOM 6077 O O . SER B 1 112 ? 28.175 16.906 96.223 1.00 16.06 119 SER B O 1
ATOM 6085 N N . ALA B 1 113 ? 26.349 18.167 96.635 1.00 13.47 120 ALA B N 1
ATOM 6086 C CA . ALA B 1 113 ? 26.984 19.405 96.184 1.00 11.87 120 ALA B CA 1
ATOM 6087 C C . ALA B 1 113 ? 28.090 19.902 97.114 1.00 10.35 120 ALA B C 1
ATOM 6088 O O . ALA B 1 113 ? 29.063 20.535 96.677 1.00 12.48 120 ALA B O 1
ATOM 6095 N N . GLU B 1 114 ? 27.952 19.626 98.401 1.00 11.70 121 GLU B N 1
ATOM 6096 C CA . GLU B 1 114 ? 28.977 20.017 99.361 1.00 16.79 121 GLU B CA 1
ATOM 6097 C C . GLU B 1 114 ? 30.328 19.362 99.051 1.00 13.59 121 GLU B C 1
ATOM 6098 O O . GLU B 1 114 ? 31.361 20.024 98.986 1.00 16.80 121 GLU B O 1
ATOM 6110 N N . ALA B 1 115 ? 30.325 18.055 98.874 1.00 14.59 122 ALA B N 1
ATOM 6111 C CA . ALA B 1 115 ? 31.561 17.350 98.557 1.00 14.89 122 ALA B CA 1
ATOM 6112 C C . ALA B 1 115 ? 32.105 17.763 97.181 1.00 15.51 122 ALA B C 1
ATOM 6113 O O . ALA B 1 115 ? 33.296 18.042 97.024 1.00 15.46 122 ALA B O 1
ATOM 6120 N N . ALA B 1 116 ? 31.228 17.813 96.187 1.00 14.24 123 ALA B N 1
ATOM 6121 C CA . ALA B 1 116 ? 31.640 18.131 94.833 1.00 10.57 123 ALA B CA 1
ATOM 6122 C C . ALA B 1 116 ? 32.236 19.520 94.775 1.00 10.04 123 ALA B C 1
ATOM 6123 O O . ALA B 1 116 ? 33.255 19.727 94.118 1.00 11.08 123 ALA B O 1
ATOM 6130 N N . SER B 1 117 ? 31.597 20.466 95.466 1.00 12.04 124 SER B N 1
ATOM 6131 C CA . SER B 1 117 ? 32.064 21.864 95.477 1.00 12.14 124 SER B CA 1
ATOM 6132 C C . SER B 1 117 ? 33.442 21.981 96.063 1.00 13.71 124 SER B C 1
ATOM 6133 O O . SER B 1 117 ? 34.312 22.668 95.508 1.00 10.81 124 SER B O 1
ATOM 6141 N N . SER B 1 118 ? 33.644 21.327 97.201 1.00 14.08 125 SER B N 1
ATOM 6142 C CA . SER B 1 118 ? 34.924 21.342 97.852 1.00 15.65 125 SER B CA 1
ATOM 6143 C C . SER B 1 118 ? 36.040 20.731 97.007 1.00 17.74 125 SER B C 1
ATOM 6144 O O . SER B 1 118 ? 37.137 21.275 96.956 1.00 17.22 125 SER B O 1
ATOM 6152 N N . VAL B 1 119 ? 35.780 19.597 96.367 1.00 13.20 126 VAL B N 1
ATOM 6153 C CA . VAL B 1 119 ? 36.789 18.948 95.558 1.00 14.86 126 VAL B CA 1
ATOM 6154 C C . VAL B 1 119 ? 37.076 19.763 94.291 1.00 12.33 126 VAL B C 1
ATOM 6155 O O . VAL B 1 119 ? 38.231 19.904 93.891 1.00 13.11 126 VAL B O 1
ATOM 6168 N N . LEU B 1 120 ? 36.042 20.361 93.702 1.00 14.80 127 LEU B N 1
ATOM 6169 C CA . LEU B 1 120 ? 36.222 21.221 92.554 1.00 10.78 127 LEU B CA 1
ATOM 6170 C C . LEU B 1 120 ? 37.162 22.408 92.887 1.00 12.78 127 LEU B C 1
ATOM 6171 O O . LEU B 1 120 ? 38.099 22.699 92.136 1.00 12.37 127 LEU B O 1
ATOM 6187 N N . TRP B 1 121 ? 36.905 23.081 94.002 1.00 12.13 128 TRP B N 1
ATOM 6188 C CA . TRP B 1 121 ? 37.770 24.188 94.406 1.00 13.57 128 TRP B CA 1
ATOM 6189 C C . TRP B 1 121 ? 39.206 23.694 94.690 1.00 16.73 128 TRP B C 1
ATOM 6190 O O . TRP B 1 121 ? 40.188 24.291 94.257 1.00 14.53 128 TRP B O 1
ATOM 6211 N N . GLU B 1 122 ? 39.340 22.575 95.395 1.00 16.77 129 GLU B N 1
ATOM 6212 C CA . GLU B 1 122 ? 40.671 22.053 95.702 1.00 16.89 129 GLU B CA 1
ATOM 6213 C C . GLU B 1 122 ? 41.409 21.658 94.421 1.00 22.02 129 GLU B C 1
ATOM 6214 O O . GLU B 1 122 ? 42.621 21.869 94.286 1.00 16.72 129 GLU B O 1
ATOM 6226 N N . LEU B 1 123 ? 40.685 21.110 93.460 1.00 16.91 130 LEU B N 1
ATOM 6227 C CA . LEU B 1 123 ? 41.300 20.714 92.204 1.00 14.28 130 LEU B CA 1
ATOM 6228 C C . LEU B 1 123 ? 41.857 21.949 91.487 1.00 17.31 130 LEU B C 1
ATOM 6229 O O . LEU B 1 123 ? 43.004 21.926 91.021 1.00 15.32 130 LEU B O 1
ATOM 6245 N N . TYR B 1 124 ? 41.030 22.993 91.376 1.00 14.90 131 TYR B N 1
ATOM 6246 C CA . TYR B 1 124 ? 41.433 24.241 90.732 1.00 12.90 131 TYR B CA 1
ATOM 6247 C C . TYR B 1 124 ? 42.647 24.850 91.458 1.00 15.64 131 TYR B C 1
ATOM 6248 O O . TYR B 1 124 ? 43.659 25.160 90.829 1.00 16.99 131 TYR B O 1
ATOM 6266 N N . SER B 1 125 ? 42.561 24.938 92.784 1.00 16.05 132 SER B N 1
ATOM 6267 C CA . SER B 1 125 ? 43.557 25.647 93.576 1.00 21.00 132 SER B CA 1
ATOM 6268 C C . SER B 1 125 ? 44.895 24.947 93.437 1.00 18.04 132 SER B C 1
ATOM 6269 O O . SER B 1 125 ? 45.952 25.603 93.447 1.00 24.01 132 SER B O 1
ATOM 6277 N N . GLY B 1 126 ? 44.840 23.622 93.304 1.00 23.49 133 GLY B N 1
ATOM 6278 C CA . GLY B 1 126 ? 46.056 22.824 93.198 1.00 30.71 133 GLY B CA 1
ATOM 6279 C C . GLY B 1 126 ? 46.669 22.803 91.809 1.00 30.55 133 GLY B C 1
ATOM 6280 O O . GLY B 1 126 ? 47.888 22.698 91.666 1.00 27.96 133 GLY B O 1
ATOM 6284 N N . LEU B 1 127 ? 45.847 22.881 90.764 1.00 24.12 134 LEU B N 1
ATOM 6285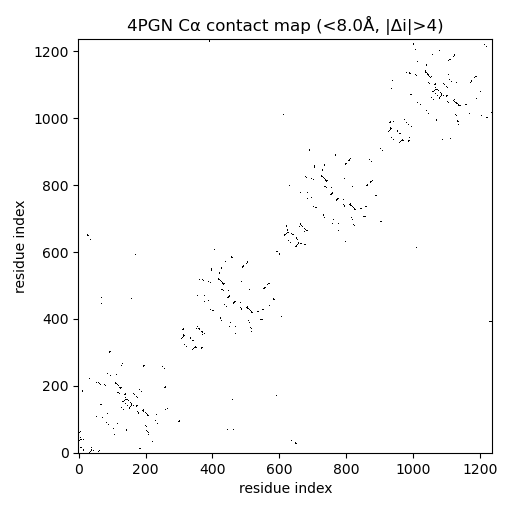 C CA . LEU B 1 127 ? 46.393 22.779 89.411 1.00 18.30 134 LEU B CA 1
ATOM 6286 C C . LEU B 1 127 ? 46.591 24.127 88.727 1.00 22.28 134 LEU B C 1
ATOM 6287 O O . LEU B 1 127 ? 47.495 24.288 87.912 1.00 24.39 134 LEU B O 1
ATOM 6303 N N . ARG B 1 128 ? 45.732 25.090 89.046 1.00 23.46 135 ARG B N 1
ATOM 6304 C CA . ARG B 1 128 ? 45.724 26.387 88.382 1.00 18.12 135 ARG B CA 1
ATOM 6305 C C . ARG B 1 128 ? 45.889 26.303 86.878 1.00 20.60 135 ARG B C 1
ATOM 6306 O O . ARG B 1 128 ? 46.820 26.897 86.322 1.00 21.52 135 ARG B O 1
ATOM 6327 N N . PRO B 1 129 ? 44.997 25.587 86.204 1.00 17.26 136 PRO B N 1
ATOM 6328 C CA . PRO B 1 129 ? 45.149 25.402 84.760 1.00 26.46 136 PRO B CA 1
ATOM 6329 C C . PRO B 1 129 ? 45.105 26.712 83.968 1.00 25.56 136 PRO B C 1
ATOM 6330 O O . PRO B 1 129 ? 44.361 27.647 84.295 1.00 21.35 136 PRO B O 1
ATOM 6341 N N . ALA B 1 130 ? 45.917 26.762 82.919 1.00 24.22 137 ALA B N 1
ATOM 6342 C CA . ALA B 1 130 ? 46.101 27.967 82.110 1.00 24.36 137 ALA B CA 1
ATOM 6343 C C . ALA B 1 130 ? 44.821 28.451 81.440 1.00 28.14 137 ALA B C 1
ATOM 6344 O O . ALA B 1 130 ? 44.715 29.620 81.086 1.00 23.64 137 ALA B O 1
ATOM 6351 N N . GLU B 1 131 ? 43.850 27.559 81.254 1.00 23.19 138 GLU B N 1
ATOM 6352 C CA . GLU B 1 131 ? 42.558 27.947 80.678 1.00 22.32 138 GLU B CA 1
ATOM 6353 C C . GLU B 1 131 ? 41.858 29.067 81.463 1.00 21.92 138 GLU B C 1
ATOM 6354 O O . GLU B 1 131 ? 40.994 29.769 80.918 1.00 23.67 138 GLU B O 1
ATOM 6366 N N . LEU B 1 132 ? 42.185 29.205 82.747 1.00 18.54 139 LEU B N 1
ATOM 6367 C CA . LEU B 1 132 ? 41.551 30.208 83.583 1.00 16.68 139 LEU B CA 1
ATOM 6368 C C . LEU B 1 132 ? 42.480 31.368 83.927 1.00 23.54 139 LEU B C 1
ATOM 6369 O O . LEU B 1 132 ? 42.111 32.215 84.713 1.00 19.52 139 LEU B O 1
ATOM 6385 N N . GLU B 1 133 ? 43.656 31.431 83.308 1.00 18.78 140 GLU B N 1
ATOM 6386 C CA . GLU B 1 133 ? 44.648 32.444 83.676 1.00 19.79 140 GLU B CA 1
ATOM 6387 C C . GLU B 1 133 ? 44.293 33.888 83.320 1.00 23.64 140 GLU B C 1
ATOM 6388 O O . GLU B 1 133 ? 44.928 34.819 83.808 1.00 21.75 140 GLU B O 1
ATOM 6400 N N . ARG B 1 134 ? 43.319 34.093 82.452 1.00 25.94 141 ARG B N 1
ATOM 6401 C CA . ARG B 1 134 ? 42.997 35.453 82.026 1.00 31.38 141 ARG B CA 1
ATOM 6402 C C . ARG B 1 134 ? 42.028 36.187 82.978 1.00 30.14 141 ARG B C 1
ATOM 6403 O O . ARG B 1 134 ? 41.750 37.363 82.786 1.00 24.64 141 ARG B O 1
ATOM 6424 N N . VAL B 1 135 ? 41.528 35.472 83.987 1.00 20.59 142 VAL B N 1
ATOM 6425 C CA . VAL B 1 135 ? 40.713 36.042 85.052 1.00 18.79 142 VAL B CA 1
ATOM 6426 C C . VAL B 1 135 ? 41.281 35.602 86.389 1.00 21.89 142 VAL B C 1
ATOM 6427 O O . VAL B 1 135 ? 42.115 34.700 86.462 1.00 22.27 142 VAL B O 1
ATOM 6440 N N . LYS B 1 136 ? 40.826 36.244 87.450 1.00 21.59 143 LYS B N 1
ATOM 6441 C CA . LYS B 1 136 ? 41.078 35.776 88.792 1.00 16.27 143 LYS B CA 1
ATOM 6442 C C . LYS B 1 136 ? 39.904 34.888 89.184 1.00 18.58 143 LYS B C 1
ATOM 6443 O O . LYS B 1 136 ? 38.760 35.311 89.058 1.00 16.96 143 LYS B O 1
ATOM 6462 N N . VAL B 1 137 ? 40.181 33.675 89.661 1.00 15.68 144 VAL B N 1
ATOM 6463 C CA . VAL B 1 137 ? 39.114 32.789 90.156 1.00 13.85 144 VAL B CA 1
ATOM 6464 C C . VAL B 1 137 ? 39.031 32.957 91.669 1.00 17.09 144 VAL B C 1
ATOM 6465 O O . VAL B 1 137 ? 39.947 32.574 92.412 1.00 17.26 144 VAL B O 1
ATOM 6478 N N . LEU B 1 138 ? 37.922 33.545 92.111 1.00 13.32 145 LEU B N 1
ATOM 6479 C CA . LEU B 1 138 ? 37.686 33.827 93.513 1.00 13.27 145 LEU B CA 1
ATOM 6480 C C . LEU B 1 138 ? 37.241 32.615 94.352 1.00 14.41 145 LEU B C 1
ATOM 6481 O O . LEU B 1 138 ? 37.591 32.497 95.532 1.00 13.56 145 LEU B O 1
ATOM 6497 N N . THR B 1 139 ? 36.408 31.774 93.752 1.00 14.93 146 THR B N 1
ATOM 6498 C CA . THR B 1 139 ? 35.943 30.534 94.368 1.00 12.91 146 THR B CA 1
ATOM 6499 C C . THR B 1 139 ? 35.225 29.734 93.286 1.00 14.13 146 THR B C 1
ATOM 6500 O O . THR B 1 139 ? 35.057 30.221 92.172 1.00 12.77 146 THR B O 1
ATOM 6511 N N . MET B 1 140 ? 34.817 28.507 93.607 1.00 10.78 147 MET B N 1
ATOM 6512 C CA . MET B 1 140 ? 34.076 27.656 92.667 1.00 12.53 147 MET B CA 1
ATOM 6513 C C . MET B 1 140 ? 33.147 26.799 93.481 1.00 10.01 147 MET B C 1
ATOM 6514 O O . MET B 1 140 ? 33.322 26.665 94.689 1.00 13.92 147 MET B O 1
ATOM 6528 N N . PHE B 1 141 ? 32.146 26.247 92.811 1.00 10.50 148 PHE B N 1
ATOM 6529 C CA . PHE B 1 141 ? 31.157 25.367 93.422 1.00 11.63 148 PHE B CA 1
ATOM 6530 C C . PHE B 1 141 ? 30.401 24.637 92.335 1.00 11.16 148 PHE B C 1
ATOM 6531 O O . PHE B 1 141 ? 30.554 24.918 91.147 1.00 12.33 148 PHE B O 1
ATOM 6548 N N . THR B 1 142 ? 29.548 23.721 92.740 1.00 11.37 149 THR B N 1
ATOM 6549 C CA . THR B 1 142 ? 28.782 22.951 91.782 1.00 10.58 149 THR B CA 1
ATOM 6550 C C . THR B 1 142 ? 27.317 22.900 92.176 1.00 10.90 149 THR B C 1
ATOM 6551 O O . THR B 1 142 ? 26.940 23.195 93.314 1.00 11.37 149 THR B O 1
ATOM 6562 N N . SER B 1 143 ? 26.497 22.458 91.226 1.00 12.65 150 SER B N 1
ATOM 6563 C CA . SER B 1 143 ? 25.124 22.079 91.512 1.00 10.99 150 SER B CA 1
ATOM 6564 C C . SER B 1 143 ? 25.128 20.742 92.248 1.00 11.56 150 SER B C 1
ATOM 6565 O O . SER B 1 143 ? 26.181 20.126 92.452 1.00 11.95 150 SER B O 1
ATOM 6573 N N . ALA B 1 144 ? 23.944 20.270 92.626 1.00 11.35 151 ALA B N 1
ATOM 6574 C CA . ALA B 1 144 ? 23.805 18.913 93.153 1.00 8.68 151 ALA B CA 1
ATOM 6575 C C . ALA B 1 144 ? 23.714 17.911 91.995 1.00 10.74 151 ALA B C 1
ATOM 6576 O O . ALA B 1 144 ? 23.659 18.307 90.843 1.00 12.23 151 ALA B O 1
ATOM 6583 N N . PRO B 1 145 ? 23.731 16.597 92.284 1.00 11.10 152 PRO B N 1
ATOM 6584 C CA . PRO B 1 145 ? 23.627 15.628 91.175 1.00 10.22 152 PRO B CA 1
ATOM 6585 C C . PRO B 1 145 ? 22.419 15.838 90.251 1.00 9.53 152 PRO B C 1
ATOM 6586 O O . PRO B 1 145 ? 21.328 16.271 90.683 1.00 13.42 152 PRO B O 1
ATOM 6597 N N . SER B 1 146 ? 22.628 15.604 88.958 1.00 11.24 153 SER B N 1
ATOM 6598 C CA . SER B 1 146 ? 21.580 15.877 87.976 1.00 12.17 153 SER B CA 1
ATOM 6599 C C . SER B 1 146 ? 20.552 14.731 87.992 1.00 15.38 153 SER B C 1
ATOM 6600 O O . SER B 1 146 ? 20.915 13.590 88.171 1.00 13.29 153 SER B O 1
ATOM 6608 N N . HIS B 1 147 ? 19.283 15.085 87.801 1.00 10.52 154 HIS B N 1
ATOM 6609 C CA . HIS B 1 147 ? 18.185 14.133 87.646 1.00 10.74 154 HIS B CA 1
ATOM 6610 C C . HIS B 1 147 ? 17.341 14.632 86.473 1.00 11.24 154 HIS B C 1
ATOM 6611 O O . HIS B 1 147 ? 17.549 15.734 85.989 1.00 13.47 154 HIS B O 1
ATOM 6626 N N . PHE B 1 148 ? 16.377 13.837 86.019 1.00 12.33 155 PHE B N 1
ATOM 6627 C CA . PHE B 1 148 ? 15.470 14.266 84.947 1.00 12.59 155 PHE B CA 1
ATOM 6628 C C . PHE B 1 148 ? 14.210 14.893 85.542 1.00 14.53 155 PHE B C 1
ATOM 6629 O O . PHE B 1 148 ? 13.616 14.354 86.493 1.00 15.98 155 PHE B O 1
ATOM 6646 N N . MET B 1 149 ? 13.802 16.018 84.967 1.00 13.04 156 MET B N 1
ATOM 6647 C CA . MET B 1 149 ? 12.501 16.632 85.213 1.00 11.71 156 MET B CA 1
ATOM 6648 C C . MET B 1 149 ? 11.788 16.689 83.873 1.00 17.28 156 MET B C 1
ATOM 6649 O O . MET B 1 149 ? 12.302 17.281 82.942 1.00 14.53 156 MET B O 1
ATOM 6663 N N . THR B 1 150 ? 10.625 16.047 83.754 1.00 15.25 157 THR B N 1
ATOM 6664 C CA . THR B 1 150 ? 9.997 15.822 82.450 1.00 14.49 157 THR B CA 1
ATOM 6665 C C . THR B 1 150 ? 8.497 16.077 82.501 1.00 14.97 157 THR B C 1
ATOM 6666 O O . THR B 1 150 ? 7.891 16.068 83.575 1.00 15.25 157 THR B O 1
ATOM 6677 N N . VAL B 1 151 ? 7.922 16.312 81.333 1.00 15.85 158 VAL B N 1
ATOM 6678 C CA . VAL B 1 151 ? 6.503 16.593 81.211 1.00 16.49 158 VAL B CA 1
ATOM 6679 C C . VAL B 1 151 ? 5.685 15.318 81.281 1.00 21.85 158 VAL B C 1
ATOM 6680 O O . VAL B 1 151 ? 4.550 15.345 81.777 1.00 21.49 158 VAL B O 1
ATOM 6693 N N . THR B 1 152 ? 6.259 14.231 80.763 1.00 17.41 159 THR B N 1
ATOM 6694 C CA . THR B 1 152 ? 5.678 12.896 80.849 1.00 19.10 159 THR B CA 1
ATOM 6695 C C . THR B 1 152 ? 6.627 11.957 81.612 1.00 20.02 159 THR B C 1
ATOM 6696 O O . THR B 1 152 ? 7.817 12.219 81.729 1.00 17.13 159 THR B O 1
ATOM 6707 N N . PRO B 1 153 ? 6.088 10.871 82.165 1.00 17.96 160 PRO B N 1
ATOM 6708 C CA . PRO B 1 153 ? 6.939 10.051 83.040 1.00 16.80 160 PRO B CA 1
ATOM 6709 C C . PRO B 1 153 ? 8.028 9.298 82.267 1.00 19.01 160 PRO B C 1
ATOM 6710 O O . PRO B 1 153 ? 7.785 8.803 81.167 1.00 25.74 160 PRO B O 1
ATOM 6721 N N . VAL B 1 154 ? 9.217 9.203 82.856 1.00 16.99 161 VAL B N 1
ATOM 6722 C CA . VAL B 1 154 ? 10.279 8.384 82.309 1.00 17.90 161 VAL B CA 1
ATOM 6723 C C . VAL B 1 154 ? 10.587 7.327 83.352 1.00 16.34 161 VAL B C 1
ATOM 6724 O O . VAL B 1 154 ? 11.128 7.641 84.434 1.00 20.70 161 VAL B O 1
ATOM 6737 N N . ARG B 1 155 ? 10.183 6.091 83.056 1.00 17.37 162 ARG B N 1
ATOM 6738 C CA . ARG B 1 155 ? 10.391 4.958 83.961 1.00 20.00 162 ARG B CA 1
ATOM 6739 C C . ARG B 1 155 ? 11.401 3.969 83.405 1.00 22.15 162 ARG B C 1
ATOM 6740 O O . ARG B 1 155 ? 11.621 2.888 83.979 1.00 23.32 162 ARG B O 1
ATOM 6761 N N . SER B 1 156 ? 11.974 4.297 82.257 1.00 21.55 163 SER B N 1
ATOM 6762 C CA . SER B 1 156 ? 12.844 3.349 81.574 1.00 25.46 163 SER B CA 1
ATOM 6763 C C . SER B 1 156 ? 13.689 4.078 80.569 1.00 24.48 163 SER B C 1
ATOM 6764 O O . SER B 1 156 ? 13.344 5.175 80.167 1.00 20.98 163 SER B O 1
ATOM 6772 N N . LEU B 1 157 ? 14.785 3.441 80.153 1.00 18.40 164 LEU B N 1
ATOM 6773 C CA . LEU B 1 157 ? 15.636 3.993 79.100 1.00 19.92 164 LEU B CA 1
ATOM 6774 C C . LEU B 1 157 ? 14.812 4.069 77.809 1.00 20.99 164 LEU B C 1
ATOM 6775 O O . LEU B 1 157 ? 14.916 5.016 77.028 1.00 24.79 164 LEU B O 1
ATOM 6791 N N . ARG B 1 158 ? 13.933 3.087 77.626 1.00 19.01 165 ARG B N 1
ATOM 6792 C CA . ARG B 1 158 ? 13.008 3.096 76.497 1.00 19.55 165 ARG B CA 1
ATOM 6793 C C . ARG B 1 158 ? 12.198 4.400 76.442 1.00 21.25 165 ARG B C 1
ATOM 6794 O O . ARG B 1 158 ? 12.045 4.975 75.369 1.00 24.91 165 ARG B O 1
ATOM 6815 N N . ASP B 1 159 ? 11.688 4.863 77.584 1.00 22.29 166 ASP B N 1
ATOM 6816 C CA . ASP B 1 159 ? 10.878 6.094 77.633 1.00 23.61 166 ASP B CA 1
ATOM 6817 C C . ASP B 1 159 ? 11.679 7.334 77.225 1.00 23.32 166 ASP B C 1
ATOM 6818 O O . ASP B 1 159 ? 11.129 8.301 76.704 1.00 22.42 166 ASP B O 1
ATOM 6827 N N . LEU B 1 160 ? 12.988 7.308 77.460 1.00 22.06 167 LEU B N 1
ATOM 6828 C CA . LEU B 1 160 ? 13.840 8.449 77.205 1.00 20.07 167 LEU B CA 1
ATOM 6829 C C . LEU B 1 160 ? 14.204 8.592 75.712 1.00 21.22 167 LEU B C 1
ATOM 6830 O O . LEU B 1 160 ? 14.534 9.690 75.234 1.00 20.71 167 LEU B O 1
ATOM 6846 N N . GLN B 1 161 ? 14.143 7.491 74.964 1.00 19.81 168 GLN B N 1
ATOM 6847 C CA . GLN B 1 161 ? 14.639 7.492 73.592 1.00 22.23 168 GLN B CA 1
ATOM 6848 C C . GLN B 1 161 ? 14.006 8.591 72.732 1.00 19.62 168 GLN B C 1
ATOM 6849 O O . GLN B 1 161 ? 12.795 8.639 72.562 1.00 24.16 168 GLN B O 1
ATOM 6863 N N . GLY B 1 162 ? 14.832 9.503 72.233 1.00 24.34 169 GLY B N 1
ATOM 6864 C CA . GLY B 1 162 ? 14.355 10.557 71.356 1.00 32.92 169 GLY B CA 1
ATOM 6865 C C . GLY B 1 162 ? 13.698 11.745 72.056 1.00 31.69 169 GLY B C 1
ATOM 6866 O O . GLY B 1 162 ? 13.348 12.721 71.399 1.00 32.24 169 GLY B O 1
ATOM 6870 N N . MET B 1 163 ? 13.514 11.661 73.374 1.00 24.01 170 MET B N 1
ATOM 6871 C CA . MET B 1 163 ? 12.879 12.741 74.120 1.00 18.99 170 MET B CA 1
ATOM 6872 C C . MET B 1 163 ? 13.805 13.927 74.148 1.00 15.40 170 MET B C 1
ATOM 6873 O O . MET B 1 163 ? 15.009 13.791 74.424 1.00 15.69 170 MET B O 1
ATOM 6887 N N . GLU B 1 164 ? 13.270 15.099 73.829 1.00 15.97 171 GLU B N 1
ATOM 6888 C CA . GLU B 1 164 ? 14.087 16.326 73.831 1.00 15.49 171 GLU B CA 1
ATOM 6889 C C . GLU B 1 164 ? 14.280 16.840 75.255 1.00 20.60 171 GLU B C 1
ATOM 6890 O O . GLU B 1 164 ? 13.327 17.260 75.916 1.00 16.30 171 GLU B O 1
ATOM 6902 N N . ILE B 1 165 ? 15.514 16.764 75.745 1.00 12.32 172 ILE B N 1
ATOM 6903 C CA . ILE B 1 165 ? 15.819 17.167 77.117 1.00 11.42 172 ILE B CA 1
ATOM 6904 C C . ILE B 1 165 ? 16.942 18.198 77.126 1.00 12.25 172 ILE B C 1
ATOM 6905 O O . ILE B 1 165 ? 17.973 18.003 76.479 1.00 13.99 172 ILE B O 1
ATOM 6921 N N . ARG B 1 166 ? 16.758 19.268 77.885 1.00 11.54 173 ARG B N 1
ATOM 6922 C CA . ARG B 1 166 ? 17.780 20.284 78.008 1.00 10.81 173 ARG B CA 1
ATOM 6923 C C . ARG B 1 166 ? 18.968 19.869 78.882 1.00 13.17 173 ARG B C 1
ATOM 6924 O O . ARG B 1 166 ? 18.805 19.320 79.965 1.00 11.34 173 ARG B O 1
ATOM 6945 N N . GLY B 1 167 ? 20.161 20.176 78.383 1.00 11.68 174 GLY B N 1
ATOM 6946 C CA . GLY B 1 167 ? 21.410 20.082 79.143 1.00 11.60 174 GLY B CA 1
ATOM 6947 C C . GLY B 1 167 ? 22.299 21.241 78.710 1.00 15.28 174 GLY B C 1
ATOM 6948 O O . GLY B 1 167 ? 21.829 22.175 78.043 1.00 12.43 174 GLY B O 1
ATOM 6952 N N . ALA B 1 168 ? 23.573 21.206 79.106 1.00 13.85 175 ALA B N 1
ATOM 6953 C CA . ALA B 1 168 ? 24.585 22.118 78.577 1.00 9.77 175 ALA B CA 1
ATOM 6954 C C . ALA B 1 168 ? 25.912 21.354 78.592 1.00 10.79 175 ALA B C 1
ATOM 6955 O O . ALA B 1 168 ? 26.083 20.469 79.420 1.00 13.21 175 ALA B O 1
ATOM 6962 N N . GLY B 1 169 ? 26.799 21.689 77.664 1.00 13.92 176 GLY B N 1
ATOM 6963 C CA . GLY B 1 169 ? 28.160 21.163 77.670 1.00 17.38 176 GLY B CA 1
ATOM 6964 C C . GLY B 1 169 ? 28.183 19.644 77.718 1.00 14.88 176 GLY B C 1
ATOM 6965 O O . GLY B 1 169 ? 27.450 18.976 76.986 1.00 14.47 176 GLY B O 1
ATOM 6969 N N . THR B 1 170 ? 29.030 19.082 78.575 1.00 16.55 177 THR B N 1
ATOM 6970 C CA . THR B 1 170 ? 29.152 17.627 78.657 1.00 14.40 177 THR B CA 1
ATOM 6971 C C . THR B 1 170 ? 27.916 16.957 79.205 1.00 12.25 177 THR B C 1
ATOM 6972 O O . THR B 1 170 ? 27.654 15.788 78.892 1.00 15.62 177 THR B O 1
ATOM 6983 N N . LEU B 1 171 ? 27.099 17.693 79.975 1.00 11.74 178 LEU B N 1
ATOM 6984 C CA . LEU B 1 171 ? 25.835 17.138 80.411 1.00 15.41 178 LEU B CA 1
ATOM 6985 C C . LEU B 1 171 ? 24.929 16.838 79.211 1.00 14.02 178 LEU B C 1
ATOM 6986 O O . LEU B 1 171 ? 24.176 15.852 79.235 1.00 12.90 178 LEU B O 1
ATOM 7002 N N . SER B 1 172 ? 25.001 17.651 78.159 1.00 11.95 179 SER B N 1
ATOM 7003 C CA . SER B 1 172 ? 24.318 17.288 76.910 1.00 12.09 179 SER B CA 1
ATOM 7004 C C . SER B 1 172 ? 24.933 16.058 76.249 1.00 11.42 179 SER B C 1
ATOM 7005 O O . SER B 1 172 ? 24.208 15.214 75.671 1.00 15.58 179 SER B O 1
ATOM 7013 N N . ALA B 1 173 ? 26.257 15.944 76.319 1.00 11.40 180 ALA B N 1
ATOM 7014 C CA . ALA B 1 173 ? 26.890 14.748 75.739 1.00 13.62 180 ALA B CA 1
ATOM 7015 C C . ALA B 1 173 ? 26.404 13.495 76.485 1.00 12.25 180 ALA B C 1
ATOM 7016 O O . ALA B 1 173 ? 26.150 12.434 75.884 1.00 15.86 180 ALA B O 1
ATOM 7023 N N . ILE B 1 174 ? 26.271 13.616 77.796 1.00 12.27 181 ILE B N 1
ATOM 7024 C CA . ILE B 1 174 ? 25.722 12.522 78.593 1.00 14.87 181 ILE B CA 1
ATOM 7025 C C . ILE B 1 174 ? 24.310 12.188 78.141 1.00 18.80 181 ILE B C 1
ATOM 7026 O O . ILE B 1 174 ? 23.973 11.026 77.950 1.00 15.98 181 ILE B O 1
ATOM 7042 N N . LEU B 1 175 ? 23.465 13.188 77.951 1.00 16.99 182 LEU B N 1
ATOM 7043 C CA . LEU B 1 175 ? 22.093 12.914 77.526 1.00 17.63 182 LEU B CA 1
ATOM 7044 C C . LEU B 1 175 ? 22.043 12.141 76.208 1.00 17.18 182 LEU B C 1
ATOM 7045 O O . LEU B 1 175 ? 21.234 11.223 76.012 1.00 19.53 182 LEU B O 1
ATOM 7061 N N . GLU B 1 176 ? 22.901 12.507 75.282 1.00 17.65 183 GLU B N 1
ATOM 7062 C CA . GLU B 1 176 ? 22.915 11.831 74.014 1.00 18.90 183 GLU B CA 1
ATOM 7063 C C . GLU B 1 176 ? 23.348 10.378 74.142 1.00 25.75 183 GLU B C 1
ATOM 7064 O O . GLU B 1 176 ? 22.850 9.520 73.409 1.00 24.28 183 GLU B O 1
ATOM 7076 N N . LYS B 1 177 ? 24.274 10.095 75.051 1.00 21.99 184 LYS B N 1
ATOM 7077 C CA . LYS B 1 177 ? 24.709 8.714 75.275 1.00 23.70 184 LYS B CA 1
ATOM 7078 C C . LYS B 1 177 ? 23.608 7.914 75.936 1.00 31.65 184 LYS B C 1
ATOM 7079 O O . LYS B 1 177 ? 23.526 6.701 75.748 1.00 29.52 184 LYS B O 1
ATOM 7098 N N . LEU B 1 178 ? 22.787 8.588 76.739 1.00 25.09 185 LEU B N 1
ATOM 7099 C CA . LEU B 1 178 ? 21.612 7.939 77.330 1.00 29.27 185 LEU B CA 1
ATOM 7100 C C . LEU B 1 178 ? 20.459 7.761 76.347 1.00 25.82 185 LEU B C 1
ATOM 7101 O O . LEU B 1 178 ? 19.464 7.129 76.684 1.00 38.75 185 LEU B O 1
ATOM 7117 N N . GLY B 1 179 ? 20.579 8.263 75.126 1.00 25.78 186 GLY B N 1
ATOM 7118 C CA . GLY B 1 179 ? 19.539 8.057 74.129 1.00 33.03 186 GLY B CA 1
ATOM 7119 C C . GLY B 1 179 ? 18.524 9.200 73.999 1.00 28.39 186 GLY B C 1
ATOM 7120 O O . GLY B 1 179 ? 17.689 9.196 73.084 1.00 23.38 186 GLY B O 1
ATOM 7124 N N . ALA B 1 180 ? 18.620 10.207 74.869 1.00 20.31 187 ALA B N 1
ATOM 7125 C CA . ALA B 1 180 ? 17.753 11.374 74.748 1.00 18.57 187 ALA B CA 1
ATOM 7126 C C . ALA B 1 180 ? 18.236 12.235 73.585 1.00 23.08 187 ALA B C 1
ATOM 7127 O O . ALA B 1 180 ? 19.317 12.009 73.044 1.00 25.27 187 ALA B O 1
ATOM 7134 N N . THR B 1 181 ? 17.402 13.172 73.152 1.00 19.34 188 THR B N 1
ATOM 7135 C CA . THR B 1 181 ? 17.827 14.210 72.215 1.00 22.03 188 THR B CA 1
ATOM 7136 C C . THR B 1 181 ? 18.173 15.435 73.038 1.00 17.63 188 THR B C 1
ATOM 7137 O O . THR B 1 181 ? 17.273 16.138 73.514 1.00 15.89 188 THR B O 1
ATOM 7148 N N . PRO B 1 182 ? 19.466 15.715 73.198 1.00 15.44 189 PRO B N 1
ATOM 7149 C CA . PRO B 1 182 ? 19.799 16.914 73.971 1.00 13.70 189 PRO B CA 1
ATOM 7150 C C . PRO B 1 182 ? 19.565 18.206 73.228 1.00 19.07 189 PRO B C 1
ATOM 7151 O O . PRO B 1 182 ? 19.803 18.314 72.023 1.00 18.46 189 PRO B O 1
ATOM 7162 N N . VAL B 1 183 ? 19.115 19.202 73.977 1.00 16.20 190 VAL B N 1
ATOM 7163 C CA . VAL B 1 183 ? 19.021 20.545 73.466 1.00 13.68 190 VAL B CA 1
ATOM 7164 C C . VAL B 1 183 ? 19.795 21.443 74.438 1.00 15.33 190 VAL B C 1
ATOM 7165 O O . VAL B 1 183 ? 19.435 21.545 75.603 1.00 16.09 190 VAL B O 1
ATOM 7178 N N . SER B 1 184 ? 20.896 22.037 73.980 1.00 14.32 191 SER B N 1
ATOM 7179 C CA . SER B 1 184 ? 21.762 22.825 74.876 1.00 14.72 191 SER B CA 1
ATOM 7180 C C . SER B 1 184 ? 21.332 24.291 74.971 1.00 16.97 191 SER B C 1
ATOM 7181 O O . SER B 1 184 ? 21.151 24.962 73.952 1.00 15.44 191 SER B O 1
ATOM 7189 N N . MET B 1 185 ? 21.201 24.789 76.189 1.00 12.20 192 MET B N 1
ATOM 7190 C CA . MET B 1 185 ? 20.860 26.180 76.409 1.00 11.44 192 MET B CA 1
ATOM 7191 C C . MET B 1 185 ? 21.125 26.545 77.867 1.00 10.91 192 MET B C 1
ATOM 7192 O O . MET B 1 185 ? 21.132 25.695 78.757 1.00 14.87 192 MET B O 1
ATOM 7206 N N . PRO B 1 186 ? 21.393 27.825 78.112 1.00 14.10 193 PRO B N 1
ATOM 7207 C CA . PRO B 1 186 ? 21.573 28.302 79.483 1.00 13.62 193 PRO B CA 1
ATOM 7208 C C . PRO B 1 186 ? 20.256 28.330 80.273 1.00 16.26 193 PRO B C 1
ATOM 7209 O O . PRO B 1 186 ? 19.171 28.438 79.666 1.00 17.12 193 PRO B O 1
ATOM 7220 N N . MET B 1 187 ? 20.356 28.196 81.598 1.00 14.29 194 MET B N 1
ATOM 7221 C CA . MET B 1 187 ? 19.186 28.030 82.467 1.00 17.42 194 MET B CA 1
ATOM 7222 C C . MET B 1 187 ? 18.064 29.073 82.238 1.00 17.57 194 MET B C 1
ATOM 7223 O O . MET B 1 187 ? 16.892 28.705 82.227 1.00 16.09 194 MET B O 1
ATOM 7237 N N . PRO B 1 188 ? 18.415 30.358 82.024 1.00 15.63 195 PRO B N 1
ATOM 7238 C CA . PRO B 1 188 ? 17.295 31.314 81.935 1.00 18.07 195 PRO B CA 1
ATOM 7239 C C . PRO B 1 188 ? 16.377 31.091 80.717 1.00 21.96 195 PRO B C 1
ATOM 7240 O O . PRO B 1 188 ? 15.273 31.619 80.694 1.00 22.49 195 PRO B O 1
ATOM 7251 N N . GLU B 1 189 ? 16.830 30.321 79.741 1.00 18.32 196 GLU B N 1
ATOM 7252 C CA . GLU B 1 189 ? 16.056 30.069 78.528 1.00 15.80 196 GLU B CA 1
ATOM 7253 C C . GLU B 1 189 ? 15.130 28.860 78.651 1.00 16.85 196 GLU B C 1
ATOM 7254 O O . GLU B 1 189 ? 14.267 28.637 77.784 1.00 19.14 196 GLU B O 1
ATOM 7266 N N . VAL B 1 190 ? 15.314 28.068 79.691 1.00 15.00 197 VAL B N 1
ATOM 7267 C CA . VAL B 1 190 ? 14.629 26.780 79.793 1.00 13.57 197 VAL B CA 1
ATOM 7268 C C . VAL B 1 190 ? 13.102 26.865 80.055 1.00 17.42 197 VAL B C 1
ATOM 7269 O O . VAL B 1 190 ? 12.320 26.092 79.480 1.00 19.07 197 VAL B O 1
ATOM 7282 N N . PRO B 1 191 ? 12.654 27.787 80.917 1.00 16.91 198 PRO B N 1
ATOM 7283 C CA . PRO B 1 191 ? 11.190 27.848 81.095 1.00 22.35 198 PRO B CA 1
ATOM 7284 C C . PRO B 1 191 ? 10.435 28.089 79.786 1.00 26.01 198 PRO B C 1
ATOM 7285 O O . PRO B 1 191 ? 9.494 27.345 79.505 1.00 24.73 198 PRO B O 1
ATOM 7296 N N . GLU B 1 192 ? 10.864 29.059 78.987 1.00 20.14 199 GLU B N 1
ATOM 7297 C CA . GLU B 1 192 ? 10.258 29.302 77.666 1.00 22.94 199 GLU B CA 1
ATOM 7298 C C . GLU B 1 192 ? 10.333 28.093 76.722 1.00 27.92 199 GLU B C 1
ATOM 7299 O O . GLU B 1 192 ? 9.359 27.778 76.009 1.00 28.77 199 GLU B O 1
ATOM 7311 N N . ALA B 1 193 ? 11.477 27.406 76.712 1.00 23.72 200 ALA B N 1
ATOM 7312 C CA . ALA B 1 193 ? 11.614 26.220 75.882 1.00 22.70 200 ALA B CA 1
ATOM 7313 C C . ALA B 1 193 ? 10.601 25.161 76.288 1.00 20.78 200 ALA B C 1
ATOM 7314 O O . ALA B 1 193 ? 10.063 24.479 75.426 1.00 24.54 200 ALA B O 1
ATOM 7321 N N . VAL B 1 194 ? 10.345 25.001 77.588 1.00 16.37 201 VAL B N 1
ATOM 7322 C CA . VAL B 1 194 ? 9.408 23.960 78.036 1.00 19.67 201 VAL B CA 1
ATOM 7323 C C . VAL B 1 194 ? 8.009 24.382 77.681 1.00 24.22 201 VAL B C 1
ATOM 7324 O O . VAL B 1 194 ? 7.206 23.596 77.141 1.00 23.85 201 VAL B O 1
ATOM 7337 N N . GLN B 1 195 ? 7.715 25.629 78.013 1.00 25.26 202 GLN B N 1
ATOM 7338 C CA . GLN B 1 195 ? 6.414 26.230 77.729 1.00 32.88 202 GLN B CA 1
ATOM 7339 C C . GLN B 1 195 ? 6.029 26.136 76.252 1.00 27.20 202 GLN B C 1
ATOM 7340 O O . GLN B 1 195 ? 4.882 25.838 75.927 1.00 32.96 202 GLN B O 1
ATOM 7354 N N . LYS B 1 196 ? 6.981 26.382 75.361 1.00 28.24 203 LYS B N 1
ATOM 7355 C CA . LYS B 1 196 ? 6.724 26.364 73.919 1.00 33.76 203 LYS B CA 1
ATOM 7356 C C . LYS B 1 196 ? 6.879 24.972 73.290 1.00 33.20 203 LYS B C 1
ATOM 7357 O O . LYS B 1 196 ? 6.692 24.825 72.090 1.00 35.43 203 LYS B O 1
ATOM 7376 N N . GLY B 1 197 ? 7.264 23.967 74.077 1.00 25.78 204 GLY B N 1
ATOM 7377 C CA . GLY B 1 197 ? 7.412 22.615 73.565 1.00 28.34 204 GLY B CA 1
ATOM 7378 C C . GLY B 1 197 ? 8.651 22.307 72.739 1.00 30.60 204 GLY B C 1
ATOM 7379 O O . GLY B 1 197 ? 8.712 21.280 72.055 1.00 30.69 204 GLY B O 1
ATOM 7383 N N . ILE B 1 198 ? 9.665 23.155 72.828 1.00 24.27 205 ILE B N 1
ATOM 7384 C CA . ILE B 1 198 ? 10.939 22.898 72.175 1.00 25.08 205 ILE B CA 1
ATOM 7385 C C . ILE B 1 198 ? 11.670 21.776 72.908 1.00 19.22 205 ILE B C 1
ATOM 7386 O O . ILE B 1 198 ? 12.499 21.077 72.327 1.00 24.58 205 ILE B O 1
ATOM 7402 N N . ILE B 1 199 ? 11.404 21.648 74.203 1.00 22.04 206 ILE B N 1
ATOM 7403 C CA . ILE B 1 199 ? 11.944 20.534 74.990 1.00 13.80 206 ILE B CA 1
ATOM 7404 C C . ILE B 1 199 ? 10.819 19.974 75.841 1.00 20.83 206 ILE B C 1
ATOM 7405 O O . ILE B 1 199 ? 9.840 20.664 76.076 1.00 19.69 206 ILE B O 1
ATOM 7421 N N . LYS B 1 200 ? 10.976 18.727 76.288 1.00 19.50 207 LYS B N 1
ATOM 7422 C CA . LYS B 1 200 ? 9.997 18.043 77.144 1.00 17.90 207 LYS B CA 1
ATOM 7423 C C . LYS B 1 200 ? 10.524 17.798 78.537 1.00 17.67 207 LYS B C 1
ATOM 7424 O O . LYS B 1 200 ? 9.887 17.117 79.345 1.00 15.37 207 LYS B O 1
ATOM 7443 N N . GLY B 1 201 ? 11.699 18.335 78.844 1.00 14.50 208 GLY B N 1
ATOM 7444 C CA . GLY B 1 201 ? 12.272 18.132 80.145 1.00 13.76 208 GLY B CA 1
ATOM 7445 C C . GLY B 1 201 ? 13.643 18.774 80.247 1.00 14.22 208 GLY B C 1
ATOM 7446 O O . GLY B 1 201 ? 14.097 19.397 79.296 1.00 12.85 208 GLY B O 1
ATOM 7450 N N . LEU B 1 202 ? 14.267 18.620 81.411 1.00 12.04 209 LEU B N 1
ATOM 7451 C CA . LEU B 1 202 ? 15.593 19.165 81.654 1.00 13.64 209 LEU B CA 1
ATOM 7452 C C . LEU B 1 202 ? 16.335 18.233 82.621 1.00 11.95 209 LEU B C 1
ATOM 7453 O O . LEU B 1 202 ? 15.737 17.427 83.320 1.00 12.04 209 LEU B O 1
ATOM 7469 N N . PHE B 1 203 ? 17.648 18.382 82.648 1.00 9.62 210 PHE B N 1
ATOM 7470 C CA . PHE B 1 203 ? 18.553 17.439 83.279 1.00 9.52 210 PHE B CA 1
ATOM 7471 C C . PHE B 1 203 ? 19.479 18.309 84.087 1.00 11.18 210 PHE B C 1
ATOM 7472 O O . PHE B 1 203 ? 20.404 18.930 83.541 1.00 12.92 210 PHE B O 1
ATOM 7489 N N . THR B 1 204 ? 19.158 18.424 85.363 1.00 12.60 211 THR B N 1
ATOM 7490 C CA . THR B 1 204 ? 19.936 19.223 86.276 1.00 9.13 211 THR B CA 1
ATOM 7491 C C . THR B 1 204 ? 19.497 18.921 87.700 1.00 11.29 211 THR B C 1
ATOM 7492 O O . THR B 1 204 ? 18.773 17.951 87.917 1.00 11.07 211 THR B O 1
ATOM 7503 N N . SER B 1 205 ? 19.952 19.709 88.670 1.00 9.49 212 SER B N 1
ATOM 7504 C CA . SER B 1 205 ? 19.595 19.464 90.072 1.00 9.95 212 SER B CA 1
ATOM 7505 C C . SER B 1 205 ? 18.175 19.962 90.390 1.00 13.81 212 SER B C 1
ATOM 7506 O O . SER B 1 205 ? 17.608 20.756 89.654 1.00 13.40 212 SER B O 1
ATOM 7514 N N . LEU B 1 206 ? 17.603 19.411 91.452 1.00 11.13 213 LEU B N 1
ATOM 7515 C CA . LEU B 1 206 ? 16.156 19.526 91.690 1.00 14.50 213 LEU B CA 1
ATOM 7516 C C . LEU B 1 206 ? 15.741 20.785 92.446 1.00 15.84 213 LEU B C 1
ATOM 7517 O O . LEU B 1 206 ? 14.544 21.010 92.647 1.00 15.20 213 LEU B O 1
ATOM 7533 N N . ASP B 1 207 ? 16.726 21.585 92.875 1.00 13.93 214 ASP B N 1
ATOM 7534 C CA . ASP B 1 207 ? 16.449 22.897 93.469 1.00 13.50 214 ASP B CA 1
ATOM 7535 C C . ASP B 1 207 ? 15.543 23.724 92.575 1.00 17.38 214 ASP B C 1
ATOM 7536 O O . ASP B 1 207 ? 14.741 24.516 93.048 1.00 15.16 214 ASP B O 1
ATOM 7545 N N . VAL B 1 208 ? 15.674 23.546 91.269 1.00 12.47 215 VAL B N 1
ATOM 7546 C CA . VAL B 1 208 ? 14.939 24.407 90.331 1.00 12.09 215 VAL B CA 1
ATOM 7547 C C . VAL B 1 208 ? 13.441 24.063 90.276 1.00 13.62 215 VAL B C 1
ATOM 7548 O O . VAL B 1 208 ? 12.632 24.830 89.744 1.00 14.83 215 VAL B O 1
ATOM 7561 N N . MET B 1 209 ? 13.068 22.918 90.827 1.00 12.79 216 MET B N 1
ATOM 7562 C CA . MET B 1 209 ? 11.623 22.589 90.882 1.00 15.96 216 MET B CA 1
ATOM 7563 C C . MET B 1 209 ? 10.867 23.697 91.595 1.00 15.77 216 MET B C 1
ATOM 7564 O O . MET B 1 209 ? 9.787 24.122 91.154 1.00 16.92 216 MET B O 1
ATOM 7578 N N . LYS B 1 210 ? 11.443 24.166 92.702 1.00 16.32 217 LYS B N 1
ATOM 7579 C CA . LYS B 1 210 ? 10.924 25.315 93.434 1.00 18.50 217 LYS B CA 1
ATOM 7580 C C . LYS B 1 210 ? 11.476 26.644 92.950 1.00 21.25 217 LYS B C 1
ATOM 7581 O O . LYS B 1 210 ? 10.703 27.573 92.752 1.00 19.68 217 LYS B O 1
ATOM 7600 N N . ASP B 1 211 ? 12.804 26.752 92.777 1.00 17.05 218 ASP B N 1
ATOM 7601 C CA . ASP B 1 211 ? 13.440 28.055 92.587 1.00 17.31 218 ASP B CA 1
ATOM 7602 C C . ASP B 1 211 ? 13.119 28.695 91.230 1.00 17.81 218 ASP B C 1
ATOM 7603 O O . ASP B 1 211 ? 13.089 29.921 91.120 1.00 22.35 218 ASP B O 1
ATOM 7612 N N . MET B 1 212 ? 12.814 27.871 90.228 1.00 16.55 219 MET B N 1
ATOM 7613 C CA . MET B 1 212 ? 12.304 28.376 88.953 1.00 16.60 219 MET B CA 1
ATOM 7614 C C . MET B 1 212 ? 10.921 27.843 88.582 1.00 19.34 219 MET B C 1
ATOM 7615 O O . MET B 1 212 ? 10.451 27.939 87.428 1.00 19.94 219 MET B O 1
ATOM 7629 N N . ASN B 1 213 ? 10.257 27.317 89.590 1.00 16.08 220 ASN B N 1
ATOM 7630 C CA . ASN B 1 213 ? 8.900 26.853 89.434 1.00 18.35 220 ASN B CA 1
ATOM 7631 C C . ASN B 1 213 ? 8.751 25.760 88.383 1.00 21.76 220 ASN B C 1
ATOM 7632 O O . ASN B 1 213 ? 7.704 25.662 87.761 1.00 20.29 220 ASN B O 1
ATOM 7643 N N . PHE B 1 214 ? 9.768 24.920 88.176 1.00 15.71 221 PHE B N 1
ATOM 7644 C CA . PHE B 1 214 ? 9.564 23.814 87.232 1.00 17.72 221 PHE B CA 1
ATOM 7645 C C . PHE B 1 214 ? 8.517 22.806 87.714 1.00 18.01 221 PHE B C 1
ATOM 7646 O O . PHE B 1 214 ? 7.942 22.111 86.896 1.00 20.38 221 PHE B O 1
ATOM 7663 N N . ALA B 1 215 ? 8.251 22.760 89.021 1.00 16.67 222 ALA B N 1
ATOM 7664 C CA . ALA B 1 215 ? 7.155 21.932 89.570 1.00 20.54 222 ALA B CA 1
ATOM 7665 C C . ALA B 1 215 ? 5.814 22.144 88.868 1.00 26.13 222 ALA B C 1
ATOM 7666 O O . ALA B 1 215 ? 5.002 21.217 88.789 1.00 25.47 222 ALA B O 1
ATOM 7673 N N . GLU B 1 216 ? 5.592 23.361 88.365 1.00 19.33 223 GLU B N 1
ATOM 7674 C CA . GLU B 1 216 ? 4.362 23.702 87.660 1.00 27.27 223 GLU B CA 1
ATOM 7675 C C . GLU B 1 216 ? 4.454 23.483 86.142 1.00 29.38 223 GLU B C 1
ATOM 7676 O O . GLU B 1 216 ? 3.504 23.788 85.409 1.00 26.13 223 GLU B O 1
ATOM 7688 N N . MET B 1 217 ? 5.587 22.945 85.687 1.00 22.71 224 MET B N 1
ATOM 7689 C CA . MET B 1 217 ? 5.864 22.773 84.262 1.00 22.78 224 MET B CA 1
ATOM 7690 C C . MET B 1 217 ? 6.200 21.316 83.913 1.00 24.17 224 MET B C 1
ATOM 7691 O O . MET B 1 217 ? 5.748 20.791 82.901 1.00 24.06 224 MET B O 1
ATOM 7705 N N . THR B 1 218 ? 7.031 20.700 84.746 1.00 18.73 225 THR B N 1
ATOM 7706 C CA . THR B 1 218 ? 7.461 19.317 84.604 1.00 22.68 225 THR B CA 1
ATOM 7707 C C . THR B 1 218 ? 7.035 18.580 85.872 1.00 22.97 225 THR B C 1
ATOM 7708 O O . THR B 1 218 ? 7.676 18.687 86.920 1.00 27.24 225 THR B O 1
ATOM 7719 N N . GLY B 1 219 ? 5.952 17.820 85.777 1.00 18.15 226 GLY B N 1
ATOM 7720 C CA . GLY B 1 219 ? 5.407 17.132 86.937 1.00 19.55 226 GLY B CA 1
ATOM 7721 C C . GLY B 1 219 ? 5.934 15.743 87.231 1.00 25.08 226 GLY B C 1
ATOM 7722 O O . GLY B 1 219 ? 5.390 15.032 88.078 1.00 20.75 226 GLY B O 1
ATOM 7726 N N . HIS B 1 220 ? 6.993 15.351 86.531 1.00 16.70 227 HIS B N 1
ATOM 7727 C CA . HIS B 1 220 ? 7.617 14.057 86.753 1.00 15.33 227 HIS B CA 1
ATOM 7728 C C . HIS B 1 220 ? 9.120 14.202 86.945 1.00 15.41 227 HIS B C 1
ATOM 7729 O O . HIS B 1 220 ? 9.778 14.962 86.250 1.00 16.62 227 HIS B O 1
ATOM 7744 N N . VAL B 1 221 ? 9.644 13.457 87.900 1.00 14.40 228 VAL B N 1
ATOM 7745 C CA . VAL B 1 221 ? 11.078 13.450 88.170 1.00 13.80 228 VAL B CA 1
ATOM 7746 C C . VAL B 1 221 ? 11.544 12.025 88.139 1.00 16.00 228 VAL B C 1
ATOM 7747 O O . VAL B 1 221 ? 10.910 11.127 88.732 1.00 17.00 228 VAL B O 1
ATOM 7760 N N . THR B 1 222 ? 12.643 11.791 87.437 1.00 13.70 229 THR B N 1
ATOM 7761 C CA . THR B 1 222 ? 13.257 10.487 87.409 1.00 13.80 229 THR B CA 1
ATOM 7762 C C . THR B 1 222 ? 14.678 10.578 87.943 1.00 17.41 229 THR B C 1
ATOM 7763 O O . THR B 1 222 ? 15.501 11.328 87.417 1.00 14.21 229 THR B O 1
ATOM 7774 N N . ARG B 1 223 ? 14.938 9.808 88.994 1.00 13.80 230 ARG B N 1
ATOM 7775 C CA . ARG B 1 223 ? 16.276 9.695 89.565 1.00 15.73 230 ARG B CA 1
ATOM 7776 C C . ARG B 1 223 ? 17.294 9.219 88.520 1.00 17.96 230 ARG B C 1
ATOM 7777 O O . ARG B 1 223 ? 17.051 8.252 87.821 1.00 19.41 230 ARG B O 1
ATOM 7798 N N . ALA B 1 224 ? 18.424 9.931 88.406 1.00 18.15 231 ALA B N 1
ATOM 7799 C CA . ALA B 1 224 ? 19.528 9.567 87.532 1.00 19.24 231 ALA B CA 1
ATOM 7800 C C . ALA B 1 224 ? 20.856 9.555 88.270 1.00 19.15 231 ALA B C 1
ATOM 7801 O O . ALA B 1 224 ? 21.775 8.876 87.824 1.00 15.32 231 ALA B O 1
ATOM 7808 N N . ASP B 1 225 ? 20.964 10.331 89.351 1.00 14.03 232 ASP B N 1
ATOM 7809 C CA . ASP B 1 225 ? 22.207 10.424 90.154 1.00 15.80 232 ASP B CA 1
ATOM 7810 C C . ASP B 1 225 ? 23.409 10.735 89.253 1.00 17.50 232 ASP B C 1
ATOM 7811 O O . ASP B 1 225 ? 24.459 10.041 89.272 1.00 17.78 232 ASP B O 1
ATOM 7820 N N . GLN B 1 226 ? 23.278 11.790 88.471 1.00 15.30 233 GLN B N 1
ATOM 7821 C CA . GLN B 1 226 ? 24.233 12.026 87.411 1.00 11.28 233 GLN B CA 1
ATOM 7822 C C . GLN B 1 226 ? 25.209 13.167 87.746 1.00 12.22 233 GLN B C 1
ATOM 7823 O O . GLN B 1 226 ? 25.229 13.672 88.877 1.00 12.24 233 GLN B O 1
ATOM 7837 N N . ALA B 1 227 ? 26.040 13.495 86.766 1.00 11.26 234 ALA B N 1
ATOM 7838 C CA . ALA B 1 227 ? 27.039 14.554 86.875 1.00 11.57 234 ALA B CA 1
ATOM 7839 C C . ALA B 1 227 ? 26.441 15.855 87.398 1.00 9.85 234 ALA B C 1
ATOM 7840 O O . ALA B 1 227 ? 25.223 16.069 87.343 1.00 11.05 234 ALA B O 1
ATOM 7847 N N . VAL B 1 228 ? 27.321 16.684 87.968 1.00 12.39 235 VAL B N 1
ATOM 7848 C CA . VAL B 1 228 ? 26.993 18.045 88.430 1.00 13.13 235 VAL B CA 1
ATOM 7849 C C . VAL B 1 228 ? 27.429 19.103 87.391 1.00 10.57 235 VAL B C 1
ATOM 7850 O O . VAL B 1 228 ? 28.199 18.822 86.473 1.00 10.83 235 VAL B O 1
ATOM 7863 N N . TYR B 1 229 ? 26.875 20.308 87.497 1.00 9.43 236 TYR B N 1
ATOM 7864 C CA . TYR B 1 229 ? 27.359 21.454 86.729 1.00 10.12 236 TYR B CA 1
ATOM 7865 C C . TYR B 1 229 ? 28.332 22.270 87.611 1.00 8.81 236 TYR B C 1
ATOM 7866 O O . TYR B 1 229 ? 27.949 22.732 88.683 1.00 11.72 236 TYR B O 1
ATOM 7884 N N . PRO B 1 230 ? 29.589 22.455 87.155 1.00 9.28 237 PRO B N 1
ATOM 7885 C CA . PRO B 1 230 ? 30.584 23.276 87.852 1.00 10.15 237 PRO B CA 1
ATOM 7886 C C . PRO B 1 230 ? 30.496 24.753 87.473 1.00 8.84 237 PRO B C 1
ATOM 7887 O O . PRO B 1 230 ? 30.276 25.082 86.300 1.00 9.43 237 PRO B O 1
ATOM 7898 N N . PHE B 1 231 ? 30.729 25.616 88.458 1.00 9.84 238 PHE B N 1
ATOM 7899 C CA . PHE B 1 231 ? 30.689 27.052 88.278 1.00 8.17 238 PHE B CA 1
ATOM 7900 C C . PHE B 1 231 ? 32.000 27.642 88.753 1.00 13.19 238 PHE B C 1
ATOM 7901 O O . PHE B 1 231 ? 32.674 27.085 89.645 1.00 12.44 238 PHE B O 1
ATOM 7918 N N . ALA B 1 232 ? 32.348 28.778 88.171 1.00 13.72 239 ALA B N 1
ATOM 7919 C CA . ALA B 1 232 ? 33.429 29.626 88.704 1.00 12.31 239 ALA B CA 1
ATOM 7920 C C . ALA B 1 232 ? 32.935 31.048 88.998 1.00 11.13 239 ALA B C 1
ATOM 7921 O O . ALA B 1 232 ? 32.139 31.594 88.255 1.00 12.97 239 ALA B O 1
ATOM 7928 N N . VAL B 1 233 ? 33.407 31.614 90.107 1.00 10.79 240 VAL B N 1
ATOM 7929 C CA . VAL B 1 233 ? 33.153 33.017 90.433 1.00 12.80 240 VAL B CA 1
ATOM 7930 C C . VAL B 1 233 ? 34.464 33.687 89.998 1.00 12.50 240 VAL B C 1
ATOM 7931 O O . VAL B 1 233 ? 35.543 33.382 90.518 1.00 11.52 240 VAL B O 1
ATOM 7944 N N . ILE B 1 234 ? 34.357 34.506 88.967 1.00 10.64 241 ILE B N 1
ATOM 7945 C CA . ILE B 1 234 ? 35.529 35.082 88.330 1.00 13.85 241 ILE B CA 1
ATOM 7946 C C . ILE B 1 234 ? 35.584 36.580 88.505 1.00 13.29 241 ILE B C 1
ATOM 7947 O O . ILE B 1 234 ? 34.553 37.269 88.592 1.00 13.87 241 ILE B O 1
ATOM 7963 N N . MET B 1 235 ? 36.806 37.107 88.504 1.00 15.40 242 MET B N 1
ATOM 7964 C CA . MET B 1 235 ? 36.987 38.532 88.681 1.00 13.91 242 MET B CA 1
ATOM 7965 C C . MET B 1 235 ? 37.918 39.068 87.621 1.00 14.13 242 MET B C 1
ATOM 7966 O O . MET B 1 235 ? 38.892 38.402 87.228 1.00 17.90 242 MET B O 1
ATOM 7980 N N . ASN B 1 236 ? 37.588 40.256 87.137 1.00 14.81 243 ASN B N 1
ATOM 7981 C CA . ASN B 1 236 ? 38.405 40.983 86.174 1.00 16.01 243 ASN B CA 1
ATOM 7982 C C . ASN B 1 236 ? 39.808 41.152 86.737 1.00 16.70 243 ASN B C 1
ATOM 7983 O O . ASN B 1 236 ? 39.999 41.560 87.886 1.00 17.37 243 ASN B O 1
ATOM 7994 N N . ARG B 1 237 ? 40.798 40.791 85.936 1.00 20.17 244 ARG B N 1
ATOM 7995 C CA . ARG B 1 237 ? 42.193 40.765 86.397 1.00 21.27 244 ARG B CA 1
ATOM 7996 C C . ARG B 1 237 ? 42.657 42.141 86.887 1.00 21.68 244 ARG B C 1
ATOM 7997 O O . ARG B 1 237 ? 43.294 42.269 87.927 1.00 23.44 244 ARG B O 1
ATOM 8018 N N . GLU B 1 238 ? 42.323 43.187 86.142 1.00 27.01 245 GLU B N 1
ATOM 8019 C CA . GLU B 1 238 ? 42.733 44.538 86.523 1.00 25.16 245 GLU B CA 1
ATOM 8020 C C . GLU B 1 238 ? 42.044 44.976 87.833 1.00 25.06 245 GLU B C 1
ATOM 8021 O O . GLU B 1 238 ? 42.625 45.654 88.685 1.00 23.35 245 GLU B O 1
ATOM 8033 N N . ALA B 1 239 ? 40.810 44.538 88.027 1.00 19.87 246 ALA B N 1
ATOM 8034 C CA . ALA B 1 239 ? 40.089 44.894 89.236 1.00 20.68 246 ALA B CA 1
ATOM 8035 C C . ALA B 1 239 ? 40.725 44.218 90.435 1.00 22.60 246 ALA B C 1
ATOM 8036 O O . ALA B 1 239 ? 40.827 44.819 91.495 1.00 19.78 246 ALA B O 1
ATOM 8043 N N . TRP B 1 240 ? 41.111 42.952 90.266 1.00 18.72 247 TRP B N 1
ATOM 8044 C CA . TRP B 1 240 ? 41.769 42.190 91.320 1.00 18.55 247 TRP B CA 1
ATOM 8045 C C . TRP B 1 240 ? 43.095 42.842 91.670 1.00 23.65 247 TRP B C 1
ATOM 8046 O O . TRP B 1 240 ? 43.422 43.001 92.829 1.00 20.02 247 TRP B O 1
ATOM 8067 N N . GLU B 1 241 ? 43.841 43.223 90.647 1.00 23.64 248 GLU B N 1
ATOM 8068 C CA . GLU B 1 241 ? 45.144 43.852 90.830 1.00 28.79 248 GLU B CA 1
ATOM 8069 C C . GLU B 1 241 ? 45.070 45.212 91.528 1.00 31.00 248 GLU B C 1
ATOM 8070 O O . GLU B 1 241 ? 46.055 45.648 92.143 1.00 30.44 248 GLU B O 1
ATOM 8082 N N . ARG B 1 242 ? 43.912 45.873 91.454 1.00 26.76 249 ARG B N 1
ATOM 8083 C CA . ARG B 1 242 ? 43.720 47.157 92.124 1.00 28.20 249 ARG B CA 1
ATOM 8084 C C . ARG B 1 242 ? 43.418 47.007 93.606 1.00 25.66 249 ARG B C 1
ATOM 8085 O O . ARG B 1 242 ? 43.405 48.001 94.319 1.00 27.85 249 ARG B O 1
ATOM 8106 N N . LEU B 1 243 ? 43.174 45.779 94.065 1.00 25.95 250 LEU B N 1
ATOM 8107 C CA . LEU B 1 243 ? 42.972 45.509 95.492 1.00 22.01 250 LEU B CA 1
ATOM 8108 C C . LEU B 1 243 ? 44.325 45.413 96.205 1.00 25.88 250 LEU B C 1
ATOM 8109 O O . LEU B 1 243 ? 45.307 44.963 95.620 1.00 28.91 250 LEU B O 1
ATOM 8125 N N . SER B 1 244 ? 44.359 45.815 97.474 1.00 30.11 251 SER B N 1
ATOM 8126 C CA . SER B 1 244 ? 45.580 45.763 98.265 1.00 29.69 251 SER B CA 1
ATOM 8127 C C . SER B 1 244 ? 45.890 44.347 98.693 1.00 22.49 251 SER B C 1
ATOM 8128 O O . SER B 1 244 ? 45.012 43.473 98.694 1.00 21.44 251 SER B O 1
ATOM 8136 N N . PRO B 1 245 ? 47.154 44.091 99.055 1.00 26.88 252 PRO B N 1
ATOM 8137 C CA . PRO B 1 245 ? 47.477 42.713 99.451 1.00 30.71 252 PRO B CA 1
ATOM 8138 C C . PRO B 1 245 ? 46.617 42.208 100.615 1.00 27.35 252 PRO B C 1
ATOM 8139 O O . PRO B 1 245 ? 46.208 41.063 100.585 1.00 25.36 252 PRO B O 1
ATOM 8150 N N . ASP B 1 246 ? 46.339 43.051 101.602 1.00 26.19 253 ASP B N 1
ATOM 8151 C CA . ASP B 1 246 ? 45.499 42.675 102.748 1.00 29.16 253 ASP B CA 1
ATOM 8152 C C . ASP B 1 246 ? 44.079 42.249 102.331 1.00 24.57 253 ASP B C 1
ATOM 8153 O O . ASP B 1 246 ? 43.562 41.217 102.791 1.00 28.14 253 ASP B O 1
ATOM 8162 N N . VAL B 1 247 ? 43.465 43.031 101.445 1.00 24.26 254 VAL B N 1
ATOM 8163 C CA . VAL B 1 247 ? 42.148 42.703 100.924 1.00 24.53 254 VAL B CA 1
ATOM 8164 C C . VAL B 1 247 ? 42.203 41.449 100.058 1.00 25.11 254 VAL B C 1
ATOM 8165 O O . VAL B 1 247 ? 41.323 40.582 100.142 1.00 20.66 254 VAL B O 1
ATOM 8178 N N . GLN B 1 248 ? 43.233 41.323 99.226 1.00 22.27 255 GLN B N 1
ATOM 8179 C CA . GLN B 1 248 ? 43.364 40.103 98.426 1.00 22.67 255 GLN B CA 1
ATOM 8180 C C . GLN B 1 248 ? 43.406 38.874 99.310 1.00 20.29 255 GLN B C 1
ATOM 8181 O O . GLN B 1 248 ? 42.770 37.863 99.009 1.00 18.95 255 GLN B O 1
ATOM 8195 N N . GLN B 1 249 ? 44.151 38.958 100.410 1.00 18.62 256 GLN B N 1
ATOM 8196 C CA . GLN B 1 249 ? 44.271 37.821 101.329 1.00 19.27 256 GLN B CA 1
ATOM 8197 C C . GLN B 1 249 ? 42.909 37.489 101.974 1.00 18.82 256 GLN B C 1
ATOM 8198 O O . GLN B 1 249 ? 42.570 36.329 102.187 1.00 20.59 256 GLN B O 1
ATOM 8212 N N . VAL B 1 250 ? 42.108 38.503 102.260 1.00 18.34 257 VAL B N 1
ATOM 8213 C CA . VAL B 1 250 ? 40.786 38.237 102.804 1.00 20.94 257 VAL B CA 1
ATOM 8214 C C . VAL B 1 250 ? 39.921 37.443 101.815 1.00 20.58 257 VAL B C 1
ATOM 8215 O O . VAL B 1 250 ? 39.274 36.449 102.191 1.00 19.61 257 VAL B O 1
ATOM 8228 N N . LEU B 1 251 ? 39.906 37.874 100.558 1.00 17.64 258 LEU B N 1
ATOM 8229 C CA . LEU B 1 251 ? 39.093 37.209 99.545 1.00 15.63 258 LEU B CA 1
ATOM 8230 C C . LEU B 1 251 ? 39.587 35.796 99.289 1.00 16.97 258 LEU B C 1
ATOM 8231 O O . LEU B 1 251 ? 38.796 34.849 99.147 1.00 17.19 258 LEU B O 1
ATOM 8247 N N . ASP B 1 252 ? 40.905 35.638 99.233 1.00 19.98 259 ASP B N 1
ATOM 8248 C CA . ASP B 1 252 ? 41.480 34.314 99.057 1.00 18.39 259 ASP B CA 1
ATOM 8249 C C . ASP B 1 252 ? 41.119 33.416 100.238 1.00 16.91 259 ASP B C 1
ATOM 8250 O O . ASP B 1 252 ? 40.929 32.208 100.075 1.00 18.18 259 ASP B O 1
ATOM 8259 N N . GLY B 1 253 ? 41.046 34.002 101.431 1.00 19.61 260 GLY B N 1
ATOM 8260 C CA . GLY B 1 253 ? 40.841 33.249 102.655 1.00 19.94 260 GLY B CA 1
ATOM 8261 C C . GLY B 1 253 ? 39.392 32.819 102.842 1.00 20.12 260 GLY B C 1
ATOM 8262 O O . GLY B 1 253 ? 39.062 32.036 103.724 1.00 19.68 260 GLY B O 1
ATOM 8266 N N . LEU B 1 254 ? 38.519 33.362 102.012 1.00 18.66 261 LEU B N 1
ATOM 8267 C CA . LEU B 1 254 ? 37.114 32.997 102.028 1.00 14.44 261 LEU B CA 1
ATOM 8268 C C . LEU B 1 254 ? 36.774 31.865 101.044 1.00 14.91 261 LEU B C 1
ATOM 8269 O O . LEU B 1 254 ? 35.721 31.211 101.146 1.00 15.80 261 LEU B O 1
ATOM 8285 N N . ALA B 1 255 ? 37.648 31.625 100.074 1.00 17.02 262 ALA B N 1
ATOM 8286 C CA . ALA B 1 255 ? 37.277 30.794 98.922 1.00 14.57 262 ALA B CA 1
ATOM 8287 C C . ALA B 1 255 ? 36.831 29.375 99.255 1.00 15.05 262 ALA B C 1
ATOM 8288 O O . ALA B 1 255 ? 35.792 28.927 98.765 1.00 16.45 262 ALA B O 1
ATOM 8295 N N . ALA B 1 256 ? 37.623 28.657 100.052 1.00 19.83 263 ALA B N 1
ATOM 8296 C CA . ALA B 1 256 ? 37.343 27.254 100.336 1.00 18.61 263 ALA B CA 1
ATOM 8297 C C . ALA B 1 256 ? 36.095 27.119 101.205 1.00 17.82 263 ALA B C 1
ATOM 8298 O O . ALA B 1 256 ? 35.225 26.270 100.944 1.00 13.66 263 ALA B O 1
ATOM 8305 N N . GLU B 1 257 ? 36.003 27.935 102.249 1.00 15.18 264 GLU B N 1
ATOM 8306 C CA . GLU B 1 257 ? 34.826 27.885 103.132 1.00 14.93 264 GLU B CA 1
ATOM 8307 C C . GLU B 1 257 ? 33.578 28.192 102.346 1.00 17.31 264 GLU B C 1
ATOM 8308 O O . GLU B 1 257 ? 32.520 27.592 102.575 1.00 13.88 264 GLU B O 1
ATOM 8320 N N . HIS B 1 258 ? 33.682 29.125 101.404 1.00 14.09 265 HIS B N 1
ATOM 8321 C CA . HIS B 1 258 ? 32.520 29.490 100.598 1.00 17.59 265 HIS B CA 1
ATOM 8322 C C . HIS B 1 258 ? 32.078 28.409 99.590 1.00 15.87 265 HIS B C 1
ATOM 8323 O O . HIS B 1 258 ? 30.880 28.208 99.378 1.00 14.25 265 HIS B O 1
ATOM 8338 N N . ALA B 1 259 ? 33.039 27.693 99.006 1.00 12.23 266 ALA B N 1
ATOM 8339 C CA . ALA B 1 259 ? 32.727 26.541 98.166 1.00 11.54 266 ALA B CA 1
ATOM 8340 C C . ALA B 1 259 ? 31.883 25.542 98.952 1.00 11.90 266 ALA B C 1
ATOM 8341 O O . ALA B 1 259 ? 30.851 25.108 98.470 1.00 10.79 266 ALA B O 1
ATOM 8348 N N . ALA B 1 260 ? 32.320 25.196 100.158 1.00 12.21 267 ALA B N 1
ATOM 8349 C CA . ALA B 1 260 ? 31.620 24.214 100.980 1.00 11.29 267 ALA B CA 1
ATOM 8350 C C . ALA B 1 260 ? 30.256 24.729 101.419 1.00 11.83 267 ALA B C 1
ATOM 8351 O O . ALA B 1 260 ? 29.257 23.973 101.363 1.00 12.41 267 ALA B O 1
ATOM 8358 N N . TRP B 1 261 ? 30.214 25.992 101.863 1.00 12.93 268 TRP B N 1
ATOM 8359 C CA . TRP B 1 261 ? 28.961 26.656 102.267 1.00 12.31 268 TRP B CA 1
ATOM 8360 C C . TRP B 1 261 ? 27.877 26.541 101.189 1.00 15.56 268 TRP B C 1
ATOM 8361 O O . TRP B 1 261 ? 26.703 26.224 101.479 1.00 12.99 268 TRP B O 1
ATOM 8382 N N . THR B 1 262 ? 28.276 26.812 99.956 1.00 12.16 269 THR B N 1
ATOM 8383 C CA . THR B 1 262 ? 27.380 26.847 98.826 1.00 11.54 269 THR B CA 1
ATOM 8384 C C . THR B 1 262 ? 26.788 25.462 98.556 1.00 13.24 269 THR B C 1
ATOM 8385 O O . THR B 1 262 ? 25.579 25.312 98.387 1.00 13.00 269 THR B O 1
ATOM 8396 N N . GLY B 1 263 ? 27.635 24.436 98.531 1.00 13.55 270 GLY B N 1
ATOM 8397 C CA . GLY B 1 263 ? 27.142 23.090 98.324 1.00 11.58 270 GLY B CA 1
ATOM 8398 C C . GLY B 1 263 ? 26.279 22.610 99.485 1.00 10.52 270 GLY B C 1
ATOM 8399 O O . GLY B 1 263 ? 25.292 21.898 99.302 1.00 12.08 270 GLY B O 1
ATOM 8403 N N . ARG B 1 264 ? 26.658 23.003 100.692 1.00 14.04 271 ARG B N 1
ATOM 8404 C CA . ARG B 1 264 ? 25.920 22.638 101.884 1.00 14.31 271 ARG B CA 1
ATOM 8405 C C . ARG B 1 264 ? 24.513 23.261 101.858 1.00 16.73 271 ARG B C 1
ATOM 8406 O O . ARG B 1 264 ? 23.512 22.610 102.167 1.00 15.22 271 ARG B O 1
ATOM 8427 N N . TYR B 1 265 ? 24.459 24.529 101.495 1.00 15.21 272 TYR B N 1
ATOM 8428 C CA . TYR B 1 265 ? 23.188 25.233 101.338 1.00 12.49 272 TYR B CA 1
ATOM 8429 C C . TYR B 1 265 ? 22.337 24.471 100.317 1.00 13.63 272 TYR B C 1
ATOM 8430 O O . TYR B 1 265 ? 21.175 24.157 100.568 1.00 14.38 272 TYR B O 1
ATOM 8448 N N . LEU B 1 266 ? 22.936 24.153 99.172 1.00 13.07 273 LEU B N 1
ATOM 8449 C CA . LEU B 1 266 ? 22.201 23.578 98.075 1.00 17.41 273 LEU B CA 1
ATOM 8450 C C . LEU B 1 266 ? 21.667 22.180 98.388 1.00 13.80 273 LEU B C 1
ATOM 8451 O O . LEU B 1 266 ? 20.525 21.881 98.033 1.00 15.61 273 LEU B O 1
ATOM 8467 N N . ASP B 1 267 ? 22.468 21.347 99.072 1.00 14.08 274 ASP B N 1
ATOM 8468 C CA . ASP B 1 267 ? 22.009 20.009 99.406 1.00 15.70 274 ASP B CA 1
ATOM 8469 C C . ASP B 1 267 ? 20.745 20.095 100.276 1.00 18.54 274 ASP B C 1
ATOM 8470 O O . ASP B 1 267 ? 19.841 19.308 100.103 1.00 20.38 274 ASP B O 1
ATOM 8479 N N . ALA B 1 268 ? 20.706 21.027 101.227 1.00 17.81 275 ALA B N 1
ATOM 8480 C CA . ALA B 1 268 ? 19.560 21.123 102.122 1.00 17.76 275 ALA B CA 1
ATOM 8481 C C . ALA B 1 268 ? 18.391 21.686 101.328 1.00 20.05 275 ALA B C 1
ATOM 8482 O O . ALA B 1 268 ? 17.267 21.262 101.499 1.00 17.72 275 ALA B O 1
ATOM 8489 N N . HIS B 1 269 ? 18.686 22.624 100.433 1.00 15.81 276 HIS B N 1
ATOM 8490 C CA . HIS B 1 269 ? 17.641 23.259 99.658 1.00 17.32 276 HIS B CA 1
ATOM 8491 C C . HIS B 1 269 ? 16.971 22.321 98.648 1.00 17.20 276 HIS B C 1
ATOM 8492 O O . HIS B 1 269 ? 15.777 22.435 98.392 1.00 15.67 276 HIS B O 1
ATOM 8507 N N . VAL B 1 270 ? 17.733 21.393 98.081 1.00 14.19 277 VAL B N 1
ATOM 8508 C CA . VAL B 1 270 ? 17.166 20.432 97.173 1.00 15.93 277 VAL B CA 1
ATOM 8509 C C . VAL B 1 270 ? 16.084 19.597 97.862 1.00 20.26 277 VAL B C 1
ATOM 8510 O O . VAL B 1 270 ? 15.066 19.250 97.245 1.00 20.59 277 VAL B O 1
ATOM 8523 N N . GLN B 1 271 ? 16.294 19.269 99.132 1.00 17.46 278 GLN B N 1
ATOM 8524 C CA . GLN B 1 271 ? 15.302 18.517 99.891 1.00 21.74 278 GLN B CA 1
ATOM 8525 C C . GLN B 1 271 ? 14.087 19.380 100.148 1.00 19.04 278 GLN B C 1
ATOM 8526 O O . GLN B 1 271 ? 12.962 18.913 99.973 1.00 25.11 278 GLN B O 1
ATOM 8540 N N . ASP B 1 272 ? 14.292 20.637 100.560 1.00 23.89 279 ASP B N 1
ATOM 8541 C CA . ASP B 1 272 ? 13.161 21.563 100.747 1.00 26.05 279 ASP B CA 1
ATOM 8542 C C . ASP B 1 272 ? 12.354 21.731 99.447 1.00 23.83 279 ASP B C 1
ATOM 8543 O O . ASP B 1 272 ? 11.125 21.702 99.464 1.00 24.54 279 ASP B O 1
ATOM 8552 N N . SER B 1 273 ? 13.059 21.901 98.333 1.00 17.68 280 SER B N 1
ATOM 8553 C CA . SER B 1 273 ? 12.444 22.059 97.013 1.00 21.79 280 SER B CA 1
ATOM 8554 C C . SER B 1 273 ? 11.577 20.867 96.619 1.00 20.10 280 SER B C 1
ATOM 8555 O O . SER B 1 273 ? 10.416 21.037 96.206 1.00 19.69 280 SER B O 1
ATOM 8563 N N . MET B 1 274 ? 12.112 19.655 96.768 1.00 18.93 281 MET B N 1
ATOM 8564 C CA . MET B 1 274 ? 11.359 18.465 96.397 1.00 17.86 281 MET B CA 1
ATOM 8565 C C . MET B 1 274 ? 10.200 18.176 97.338 1.00 22.55 281 MET B C 1
ATOM 8566 O O . MET B 1 274 ? 9.144 17.695 96.899 1.00 27.77 281 MET B O 1
ATOM 8580 N N . ARG B 1 275 ? 10.359 18.480 98.622 1.00 23.06 282 ARG B N 1
ATOM 8581 C CA . ARG B 1 275 ? 9.246 18.338 99.571 1.00 29.18 282 ARG B CA 1
ATOM 8582 C C . ARG B 1 275 ? 8.074 19.232 99.132 1.00 27.59 282 ARG B C 1
ATOM 8583 O O . ARG B 1 275 ? 6.904 18.796 99.051 1.00 27.96 282 ARG B O 1
ATOM 8604 N N . TRP B 1 276 ? 8.400 20.475 98.815 1.00 28.45 283 TRP B N 1
ATOM 8605 C CA . TRP B 1 276 ? 7.435 21.447 98.330 1.00 25.14 283 TRP B CA 1
ATOM 8606 C C . TRP B 1 276 ? 6.802 21.021 97.000 1.00 28.52 283 TRP B C 1
ATOM 8607 O O . TRP B 1 276 ? 5.620 21.247 96.777 1.00 30.44 283 TRP B O 1
ATOM 8628 N N . ALA B 1 277 ? 7.570 20.398 96.117 1.00 20.12 284 ALA B N 1
ATOM 8629 C CA . ALA B 1 277 ? 7.048 20.068 94.796 1.00 23.56 284 ALA B CA 1
ATOM 8630 C C . ALA B 1 277 ? 6.057 18.917 94.887 1.00 25.18 284 ALA B C 1
ATOM 8631 O O . ALA B 1 277 ? 4.995 18.912 94.224 1.00 25.89 284 ALA B O 1
ATOM 8638 N N . GLU B 1 278 ? 6.422 17.931 95.696 1.00 21.04 285 GLU B N 1
ATOM 8639 C CA . GLU B 1 278 ? 5.594 16.737 95.904 1.00 29.56 285 GLU B CA 1
ATOM 8640 C C . GLU B 1 278 ? 4.314 17.051 96.655 1.00 32.26 285 GLU B C 1
ATOM 8641 O O . GLU B 1 278 ? 3.207 16.573 96.296 1.00 28.68 285 GLU B O 1
ATOM 8653 N N . GLU B 1 279 ? 4.439 17.851 97.700 1.00 33.05 286 GLU B N 1
ATOM 8654 C CA . GLU B 1 279 ? 3.298 18.093 98.587 1.00 39.48 286 GLU B CA 1
ATOM 8655 C C . GLU B 1 279 ? 2.353 19.143 98.028 1.00 34.87 286 GLU B C 1
ATOM 8656 O O . GLU B 1 279 ? 1.141 19.110 98.279 1.00 33.50 286 GLU B O 1
ATOM 8668 N N . LYS B 1 280 ? 2.885 20.079 97.269 1.00 34.07 287 LYS B N 1
ATOM 8669 C CA . LYS B 1 280 ? 2.073 21.189 96.808 1.00 40.75 287 LYS B CA 1
ATOM 8670 C C . LYS B 1 280 ? 1.751 21.122 95.323 1.00 41.28 287 LYS B C 1
ATOM 8671 O O . LYS B 1 280 ? 0.808 21.755 94.874 1.00 35.00 287 LYS B O 1
ATOM 8690 N N . HIS B 1 281 ? 2.501 20.339 94.557 1.00 30.39 288 HIS B N 1
ATOM 8691 C CA . HIS B 1 281 ? 2.245 20.304 93.124 1.00 30.73 288 HIS B CA 1
ATOM 8692 C C . HIS B 1 281 ? 2.107 18.899 92.548 1.00 29.97 288 HIS B C 1
ATOM 8693 O O . HIS B 1 281 ? 2.134 18.725 91.332 1.00 35.15 288 HIS B O 1
ATOM 8708 N N . GLY B 1 282 ? 1.953 17.905 93.422 1.00 29.27 289 GLY B N 1
ATOM 8709 C CA . GLY B 1 282 ? 1.668 16.543 93.007 1.00 29.29 289 GLY B CA 1
ATOM 8710 C C . GLY B 1 282 ? 2.746 15.884 92.139 1.00 28.17 289 GLY B C 1
ATOM 8711 O O . GLY B 1 282 ? 2.457 15.000 91.346 1.00 28.22 289 GLY B O 1
ATOM 8715 N N . VAL B 1 283 ? 3.990 16.335 92.271 1.00 27.24 290 VAL B N 1
ATOM 8716 C CA . VAL B 1 283 ? 5.055 15.813 91.429 1.00 28.24 290 VAL B CA 1
ATOM 8717 C C . VAL B 1 283 ? 5.244 14.323 91.706 1.00 28.77 290 VAL B C 1
ATOM 8718 O O . VAL B 1 283 ? 5.205 13.884 92.844 1.00 27.94 290 VAL B O 1
ATOM 8731 N N . GLN B 1 284 ? 5.409 13.550 90.643 1.00 25.77 291 GLN B N 1
ATOM 8732 C CA . GLN B 1 284 ? 5.575 12.115 90.730 1.00 25.80 291 GLN B CA 1
ATOM 8733 C C . GLN B 1 284 ? 7.054 11.843 90.567 1.00 24.67 291 GLN B C 1
ATOM 8734 O O . GLN B 1 284 ? 7.684 12.446 89.721 1.00 23.94 291 GLN B O 1
ATOM 8748 N N . VAL B 1 285 ? 7.582 10.932 91.373 1.00 25.46 292 VAL B N 1
ATOM 8749 C CA . VAL B 1 285 ? 8.994 10.568 91.310 1.00 23.61 292 VAL B CA 1
ATOM 8750 C C . VAL B 1 285 ? 9.130 9.115 90.837 1.00 23.64 292 VAL B C 1
ATOM 8751 O O . VAL B 1 285 ? 8.336 8.239 91.214 1.00 24.52 292 VAL B O 1
ATOM 8764 N N . HIS B 1 286 ? 10.100 8.870 89.971 1.00 22.80 293 HIS B N 1
ATOM 8765 C CA . HIS B 1 286 ? 10.285 7.554 89.368 1.00 22.87 293 HIS B CA 1
ATOM 8766 C C . HIS B 1 286 ? 11.713 7.100 89.446 1.00 21.98 293 HIS B C 1
ATOM 8767 O O . HIS B 1 286 ? 12.634 7.909 89.523 1.00 21.21 293 HIS B O 1
ATOM 8782 N N . THR B 1 287 ? 11.903 5.794 89.356 1.00 23.33 294 THR B N 1
ATOM 8783 C CA . THR B 1 287 ? 13.252 5.266 89.292 1.00 24.56 294 THR B CA 1
ATOM 8784 C C . THR B 1 287 ? 13.420 4.387 88.074 1.00 25.98 294 THR B C 1
ATOM 8785 O O . THR B 1 287 ? 12.442 3.940 87.478 1.00 34.29 294 THR B O 1
ATOM 8796 N N . LEU B 1 288 ? 14.671 4.178 87.687 1.00 22.92 295 LEU B N 1
ATOM 8797 C CA . LEU B 1 288 ? 14.985 3.349 86.547 1.00 23.65 295 LEU B CA 1
ATOM 8798 C C . LEU B 1 288 ? 15.335 1.914 86.970 1.00 27.19 295 LEU B C 1
ATOM 8799 O O . LEU B 1 288 ? 15.903 1.695 88.039 1.00 26.84 295 LEU B O 1
ATOM 8815 N N . PRO B 1 289 ? 15.031 0.932 86.112 1.00 24.49 296 PRO B N 1
ATOM 8816 C CA . PRO B 1 289 ? 15.432 -0.438 86.436 1.00 30.74 296 PRO B CA 1
ATOM 8817 C C . PRO B 1 289 ? 16.954 -0.572 86.513 1.00 27.59 296 PRO B C 1
ATOM 8818 O O . PRO B 1 289 ? 17.694 0.104 85.802 1.00 22.84 296 PRO B O 1
ATOM 8829 N N . GLU B 1 290 ? 17.412 -1.475 87.367 1.00 25.35 297 GLU B N 1
ATOM 8830 C CA . GLU B 1 290 ? 18.835 -1.736 87.523 1.00 24.12 297 GLU B CA 1
ATOM 8831 C C . GLU B 1 290 ? 19.558 -2.000 86.200 1.00 23.92 297 GLU B C 1
ATOM 8832 O O . GLU B 1 290 ? 20.674 -1.500 85.982 1.00 22.93 297 GLU B O 1
ATOM 8836 N N . GLU B 1 291 ? 18.934 -2.776 85.311 1.00 24.92 298 GLU B N 1
ATOM 8837 C CA . GLU B 1 291 ? 19.534 -3.062 84.002 1.00 25.81 298 GLU B CA 1
ATOM 8838 C C . GLU B 1 291 ? 19.756 -1.789 83.155 1.00 26.98 298 GLU B C 1
ATOM 8839 O O . GLU B 1 291 ? 20.801 -1.595 82.506 1.00 22.82 298 GLU B O 1
ATOM 8851 N N . ASP B 1 292 ? 18.789 -0.890 83.187 1.00 23.11 299 ASP B N 1
ATOM 8852 C CA . ASP B 1 292 ? 18.913 0.339 82.437 1.00 21.95 299 ASP B CA 1
ATOM 8853 C C . ASP B 1 292 ? 20.040 1.176 83.012 1.00 20.69 299 ASP B C 1
ATOM 8854 O O . ASP B 1 292 ? 20.796 1.788 82.277 1.00 19.85 299 ASP B O 1
ATOM 8863 N N . ILE B 1 293 ? 20.178 1.199 84.329 1.00 24.80 300 ILE B N 1
ATOM 8864 C CA . ILE B 1 293 ? 21.246 1.992 84.945 1.00 19.57 300 ILE B CA 1
ATOM 8865 C C . ILE B 1 293 ? 22.639 1.480 84.557 1.00 19.38 300 ILE B C 1
ATOM 8866 O O . ILE B 1 293 ? 23.571 2.265 84.274 1.00 18.37 300 ILE B O 1
ATOM 8882 N N . ALA B 1 294 ? 22.788 0.160 84.513 1.00 20.44 301 ALA B N 1
ATOM 8883 C CA . ALA B 1 294 ? 24.059 -0.437 84.133 1.00 20.46 301 ALA B CA 1
ATOM 8884 C C . ALA B 1 294 ? 24.405 -0.110 82.668 1.00 19.96 301 ALA B C 1
ATOM 8885 O O . ALA B 1 294 ? 25.541 0.239 82.347 1.00 19.22 301 ALA B O 1
ATOM 8892 N N . ALA B 1 295 ? 23.399 -0.180 81.792 1.00 22.67 302 ALA B N 1
ATOM 8893 C CA . ALA B 1 295 ? 23.590 0.107 80.382 1.00 22.00 302 ALA B CA 1
ATOM 8894 C C . ALA B 1 295 ? 23.973 1.563 80.173 1.00 19.94 302 ALA B C 1
ATOM 8895 O O . ALA B 1 295 ? 24.873 1.879 79.384 1.00 20.32 302 ALA B O 1
ATOM 8902 N N . MET B 1 296 ? 23.276 2.451 80.875 1.00 19.13 303 MET B N 1
ATOM 8903 C CA . MET B 1 296 ? 23.589 3.857 80.863 1.00 18.07 303 MET B CA 1
ATOM 8904 C C . MET B 1 296 ? 24.995 4.180 81.328 1.00 18.18 303 MET B C 1
ATOM 8905 O O . MET B 1 296 ? 25.695 4.944 80.664 1.00 18.86 303 MET B O 1
ATOM 8919 N N . ARG B 1 297 ? 25.452 3.594 82.425 1.00 19.30 304 ARG B N 1
ATOM 8920 C CA . ARG B 1 297 ? 26.863 3.796 82.814 1.00 16.22 304 ARG B CA 1
ATOM 8921 C C . ARG B 1 297 ? 27.853 3.397 81.723 1.00 19.70 304 ARG B C 1
ATOM 8922 O O . ARG B 1 297 ? 28.816 4.117 81.424 1.00 16.35 304 ARG B O 1
ATOM 8943 N N . ARG B 1 298 ? 27.640 2.240 81.113 1.00 17.09 305 ARG B N 1
ATOM 8944 C CA . ARG B 1 298 ? 28.511 1.795 80.054 1.00 16.87 305 ARG B CA 1
ATOM 8945 C C . ARG B 1 298 ? 28.532 2.730 78.874 1.00 16.23 305 ARG B C 1
ATOM 8946 O O . ARG B 1 298 ? 29.614 3.019 78.321 1.00 19.45 305 ARG B O 1
ATOM 8967 N N . SER B 1 299 ? 27.358 3.239 78.510 1.00 16.12 306 SER B N 1
ATOM 8968 C CA . SER B 1 299 ? 27.260 4.084 77.340 1.00 15.58 306 SER B CA 1
ATOM 8969 C C . SER B 1 299 ? 28.041 5.374 77.534 1.00 16.00 306 SER B C 1
ATOM 8970 O O . SER B 1 299 ? 28.525 5.942 76.562 1.00 14.68 306 SER B O 1
ATOM 8978 N N . VAL B 1 300 ? 28.127 5.832 78.774 1.00 16.93 307 VAL B N 1
ATOM 8979 C CA . VAL B 1 300 ? 28.822 7.099 79.053 1.00 14.30 307 VAL B CA 1
ATOM 8980 C C . VAL B 1 300 ? 30.318 6.929 79.268 1.00 14.17 307 VAL B C 1
ATOM 8981 O O . VAL B 1 300 ? 31.060 7.922 79.234 1.00 13.69 307 VAL B O 1
ATOM 8994 N N . GLN B 1 301 ? 30.799 5.699 79.436 1.00 15.78 308 GLN B N 1
ATOM 8995 C CA . GLN B 1 301 ? 32.236 5.487 79.665 1.00 14.70 308 GLN B CA 1
ATOM 8996 C C . GLN B 1 301 ? 33.144 6.185 78.633 1.00 11.80 308 GLN B C 1
ATOM 8997 O O . GLN B 1 301 ? 34.168 6.761 78.999 1.00 13.96 308 GLN B O 1
ATOM 9011 N N . PRO B 1 302 ? 32.778 6.149 77.338 1.00 14.55 309 PRO B N 1
ATOM 9012 C CA . PRO B 1 302 ? 33.694 6.741 76.353 1.00 15.86 309 PRO B CA 1
ATOM 9013 C C . PRO B 1 302 ? 33.847 8.270 76.452 1.00 16.60 309 PRO B C 1
ATOM 9014 O O . PRO B 1 302 ? 34.782 8.850 75.866 1.00 17.43 309 PRO B O 1
ATOM 9025 N N . LEU B 1 303 ? 32.951 8.935 77.169 1.00 11.60 310 LEU B N 1
ATOM 9026 C CA . LEU B 1 303 ? 33.059 10.374 77.304 1.00 11.80 310 LEU B CA 1
ATOM 9027 C C . LEU B 1 303 ? 34.296 10.747 78.105 1.00 11.44 310 LEU B C 1
ATOM 9028 O O . LEU B 1 303 ? 34.874 11.819 77.869 1.00 11.73 310 LEU B O 1
ATOM 9044 N N . PHE B 1 304 ? 34.718 9.864 79.020 1.00 11.40 311 PHE B N 1
ATOM 9045 C CA . PHE B 1 304 ? 35.941 10.106 79.796 1.00 18.12 311 PHE B CA 1
ATOM 9046 C C . PHE B 1 304 ? 37.190 10.060 78.908 1.00 14.86 311 PHE B C 1
ATOM 9047 O O . PHE B 1 304 ? 38.108 10.865 79.091 1.00 15.04 311 PHE B O 1
ATOM 9064 N N . ASP B 1 305 ? 37.219 9.127 77.960 1.00 13.88 312 ASP B N 1
ATOM 9065 C CA . ASP B 1 305 ? 38.312 9.035 76.983 1.00 15.40 312 ASP B CA 1
ATOM 9066 C C . ASP B 1 305 ? 38.318 10.263 76.075 1.00 15.41 312 ASP B C 1
ATOM 9067 O O . ASP B 1 305 ? 39.373 10.767 75.699 1.00 16.97 312 ASP B O 1
ATOM 9076 N N . ALA B 1 306 ? 37.132 10.744 75.734 1.00 14.83 313 ALA B N 1
ATOM 9077 C CA . ALA B 1 306 ? 37.016 11.894 74.843 1.00 17.09 313 ALA B CA 1
ATOM 9078 C C . ALA B 1 306 ? 37.507 13.154 75.576 1.00 15.46 313 ALA B C 1
ATOM 9079 O O . ALA B 1 306 ? 38.228 13.959 75.013 1.00 18.91 313 ALA B O 1
ATOM 9086 N N . TRP B 1 307 ? 37.095 13.303 76.830 1.00 15.04 314 TRP B N 1
ATOM 9087 C CA . TRP B 1 307 ? 37.569 14.407 77.677 1.00 14.14 314 TRP B CA 1
ATOM 9088 C C . TRP B 1 307 ? 39.101 14.379 77.751 1.00 16.58 314 TRP B C 1
ATOM 9089 O O . TRP B 1 307 ? 39.762 15.412 77.602 1.00 15.11 314 TRP B O 1
ATOM 9110 N N . ALA B 1 308 ? 39.676 13.218 78.030 1.00 13.44 315 ALA B N 1
ATOM 9111 C CA . ALA B 1 308 ? 41.137 13.135 78.228 1.00 14.13 315 ALA B CA 1
ATOM 9112 C C . ALA B 1 308 ? 41.898 13.498 76.958 1.00 18.92 315 ALA B C 1
ATOM 9113 O O . ALA B 1 308 ? 42.955 14.166 76.993 1.00 15.64 315 ALA B O 1
ATOM 9120 N N . GLN B 1 309 ? 41.385 13.032 75.826 1.00 19.53 316 GLN B N 1
ATOM 9121 C CA . GLN B 1 309 ? 42.020 13.303 74.549 1.00 21.92 316 GLN B CA 1
ATOM 9122 C C . GLN B 1 309 ? 41.960 14.796 74.203 1.00 24.83 316 GLN B C 1
ATOM 9123 O O . GLN B 1 309 ? 42.934 15.360 73.677 1.00 24.92 316 GLN B O 1
ATOM 9137 N N . ARG B 1 310 ? 40.822 15.429 74.451 1.00 19.89 317 ARG B N 1
ATOM 9138 C CA . ARG B 1 310 ? 40.712 16.871 74.196 1.00 23.65 317 ARG B CA 1
ATOM 9139 C C . ARG B 1 310 ? 41.669 17.647 75.121 1.00 23.14 317 ARG B C 1
ATOM 9140 O O . ARG B 1 310 ? 42.284 18.619 74.702 1.00 25.85 317 ARG B O 1
ATOM 9161 N N . ALA B 1 311 ? 41.798 17.218 76.376 1.00 20.52 318 ALA B N 1
ATOM 9162 C CA . ALA B 1 311 ? 42.710 17.896 77.306 1.00 20.66 318 ALA B CA 1
ATOM 9163 C C . ALA B 1 311 ? 44.161 17.784 76.822 1.00 19.09 318 ALA B C 1
ATOM 9164 O O . ALA B 1 311 ? 44.926 18.747 76.884 1.00 22.23 318 ALA B O 1
ATOM 9171 N N . ALA B 1 312 ? 44.530 16.585 76.373 1.00 20.46 319 ALA B N 1
ATOM 9172 C CA . ALA B 1 312 ? 45.878 16.337 75.855 1.00 20.29 319 ALA B CA 1
ATOM 9173 C C . ALA B 1 312 ? 46.114 17.173 74.610 1.00 21.28 319 ALA B C 1
ATOM 9174 O O . ALA B 1 312 ? 47.179 17.770 74.458 1.00 28.13 319 ALA B O 1
ATOM 9181 N N . ASP B 1 313 ? 45.106 17.274 73.745 1.00 31.13 320 ASP B N 1
ATOM 9182 C CA . ASP B 1 313 ? 45.224 18.097 72.545 1.00 33.74 320 ASP B CA 1
ATOM 9183 C C . ASP B 1 313 ? 45.507 19.555 72.908 1.00 34.20 320 ASP B C 1
ATOM 9184 O O . ASP B 1 313 ? 46.182 20.258 72.166 1.00 36.71 320 ASP B O 1
ATOM 9193 N N . LYS B 1 314 ? 44.980 20.010 74.039 1.00 28.23 321 LYS B N 1
ATOM 9194 C CA . LYS B 1 314 ? 45.138 21.416 74.444 1.00 27.67 321 LYS B CA 1
ATOM 9195 C C . LYS B 1 314 ? 46.365 21.591 75.310 1.00 29.20 321 LYS B C 1
ATOM 9196 O O . LYS B 1 314 ? 46.623 22.670 75.827 1.00 30.02 321 LYS B O 1
ATOM 9215 N N . GLY B 1 315 ? 47.122 20.526 75.497 1.00 27.80 322 GLY B N 1
ATOM 9216 C CA . GLY B 1 315 ? 48.420 20.669 76.121 1.00 28.10 322 GLY B CA 1
ATOM 9217 C C . GLY B 1 315 ? 48.361 20.296 77.575 1.00 25.77 322 GLY B C 1
ATOM 9218 O O . GLY B 1 315 ? 49.369 20.373 78.268 1.00 27.23 322 GLY B O 1
ATOM 9222 N N . ALA B 1 316 ? 47.191 19.870 78.047 1.00 21.31 323 ALA B N 1
ATOM 9223 C CA . ALA B 1 316 ? 47.066 19.521 79.455 1.00 19.33 323 ALA B CA 1
ATOM 9224 C C . ALA B 1 316 ? 47.446 18.055 79.715 1.00 27.92 323 ALA B C 1
ATOM 9225 O O . ALA B 1 316 ? 47.699 17.292 78.780 1.00 33.92 323 ALA B O 1
ATOM 9232 N N . ASP B 1 317 ? 47.494 17.687 80.998 1.00 21.40 324 ASP B N 1
ATOM 9233 C CA . ASP B 1 317 ? 47.864 16.344 81.437 1.00 23.38 324 ASP B CA 1
ATOM 9234 C C . ASP B 1 317 ? 46.672 15.634 82.076 1.00 16.64 324 ASP B C 1
ATOM 9235 O O . ASP B 1 317 ? 46.498 15.714 83.297 1.00 17.74 324 ASP B O 1
ATOM 9244 N N . PRO B 1 318 ? 45.853 14.952 81.270 1.00 16.23 325 PRO B N 1
ATOM 9245 C CA . PRO B 1 318 ? 44.670 14.336 81.887 1.00 15.28 325 PRO B CA 1
ATOM 9246 C C . PRO B 1 318 ? 44.956 13.256 82.925 1.00 17.23 325 PRO B C 1
ATOM 9247 O O . PRO B 1 318 ? 44.143 13.075 83.847 1.00 16.89 325 PRO B O 1
ATOM 9258 N N . ASP B 1 319 ? 46.078 12.535 82.789 1.00 16.21 326 ASP B N 1
ATOM 9259 C CA . ASP B 1 319 ? 46.410 11.520 83.765 1.00 16.43 326 ASP B CA 1
ATOM 9260 C C . ASP B 1 319 ? 46.576 12.185 85.110 1.00 19.87 326 ASP B C 1
ATOM 9261 O O . ASP B 1 319 ? 46.133 11.669 86.114 1.00 19.88 326 ASP B O 1
ATOM 9270 N N . ALA B 1 320 ? 47.249 13.330 85.132 1.00 20.24 327 ALA B N 1
ATOM 9271 C CA . ALA B 1 320 ? 47.543 13.983 86.380 1.00 21.03 327 ALA B CA 1
ATOM 9272 C C . ALA B 1 320 ? 46.242 14.535 86.975 1.00 17.04 327 ALA B C 1
ATOM 9273 O O . ALA B 1 320 ? 46.065 14.515 88.174 1.00 16.26 327 ALA B O 1
ATOM 9280 N N . VAL B 1 321 ? 45.344 15.001 86.121 1.00 15.15 328 VAL B N 1
ATOM 9281 C CA . VAL B 1 321 ? 44.048 15.533 86.579 1.00 15.94 328 VAL B CA 1
ATOM 9282 C C . VAL B 1 321 ? 43.244 14.443 87.264 1.00 18.65 328 VAL B C 1
ATOM 9283 O O . VAL B 1 321 ? 42.711 14.639 88.348 1.00 15.02 328 VAL B O 1
ATOM 9296 N N . MET B 1 322 ? 43.206 13.262 86.662 1.00 17.66 329 MET B N 1
ATOM 9297 C CA . MET B 1 322 ? 42.413 12.198 87.240 1.00 13.58 329 MET B CA 1
ATOM 9298 C C . MET B 1 322 ? 43.039 11.660 88.543 1.00 15.70 329 MET B C 1
ATOM 9299 O O . MET B 1 322 ? 42.319 11.347 89.497 1.00 18.88 329 MET B O 1
ATOM 9313 N N . ARG B 1 323 ? 44.381 11.601 88.581 1.00 19.94 330 ARG B N 1
ATOM 9314 C CA . ARG B 1 323 ? 45.132 11.251 89.783 1.00 22.48 330 ARG B CA 1
ATOM 9315 C C . ARG B 1 323 ? 44.745 12.214 90.935 1.00 16.46 330 ARG B C 1
ATOM 9316 O O . ARG B 1 323 ? 44.493 11.797 92.064 1.00 21.79 330 ARG B O 1
ATOM 9337 N N . THR B 1 324 ? 44.671 13.503 90.630 1.00 15.00 331 THR B N 1
ATOM 9338 C CA . THR B 1 324 ? 44.321 14.533 91.627 1.00 15.76 331 THR B CA 1
ATOM 9339 C C . THR B 1 324 ? 42.850 14.423 92.079 1.00 17.22 331 THR B C 1
ATOM 9340 O O . THR B 1 324 ? 42.562 14.431 93.281 1.00 17.78 331 THR B O 1
ATOM 9351 N N . VAL B 1 325 ? 41.945 14.266 91.127 1.00 14.85 332 VAL B N 1
ATOM 9352 C CA . VAL B 1 325 ? 40.521 14.097 91.480 1.00 12.91 332 VAL B CA 1
ATOM 9353 C C . VAL B 1 325 ? 40.392 12.898 92.427 1.00 15.85 332 VAL B C 1
ATOM 9354 O O . VAL B 1 325 ? 39.728 12.968 93.452 1.00 15.75 332 VAL B O 1
ATOM 9367 N N . ASP B 1 326 ? 41.037 11.793 92.068 1.00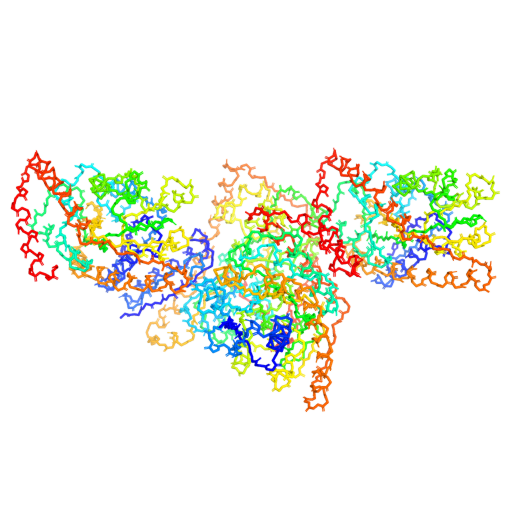 16.89 333 ASP B N 1
ATOM 9368 C CA . ASP B 1 326 ? 40.973 10.571 92.855 1.00 17.80 333 ASP B CA 1
ATOM 9369 C C . ASP B 1 326 ? 41.492 10.766 94.283 1.00 15.93 333 ASP B C 1
ATOM 9370 O O . ASP B 1 326 ? 40.833 10.350 95.234 1.00 20.57 333 ASP B O 1
ATOM 9379 N N . ALA B 1 327 ? 42.635 11.434 94.440 1.00 18.30 334 ALA B N 1
ATOM 9380 C CA . ALA B 1 327 ? 43.212 11.668 95.769 1.00 23.18 334 ALA B CA 1
ATOM 9381 C C . ALA B 1 327 ? 42.361 12.632 96.608 1.00 20.81 334 ALA B C 1
ATOM 9382 O O . ALA B 1 327 ? 42.234 12.487 97.819 1.00 21.47 334 ALA B O 1
ATOM 9389 N N . LEU B 1 328 ? 41.804 13.640 95.967 1.00 16.25 335 LEU B N 1
ATOM 9390 C CA . LEU B 1 328 ? 40.987 14.616 96.701 1.00 15.96 335 LEU B CA 1
ATOM 9391 C C . LEU B 1 328 ? 39.680 14.006 97.188 1.00 17.01 335 LEU B C 1
ATOM 9392 O O . LEU B 1 328 ? 39.204 14.308 98.304 1.00 22.36 335 LEU B O 1
ATOM 9408 N N . LYS B 1 329 ? 39.054 13.191 96.344 1.00 16.94 336 LYS B N 1
ATOM 9409 C CA . LYS B 1 329 ? 37.868 12.451 96.777 1.00 17.53 336 LYS B CA 1
ATOM 9410 C C . LYS B 1 329 ? 38.197 11.529 97.971 1.00 19.19 336 LYS B C 1
ATOM 9411 O O . LYS B 1 329 ? 37.387 11.384 98.905 1.00 26.09 336 LYS B O 1
ATOM 9430 N N . ALA B 1 330 ? 39.350 10.869 97.924 1.00 20.83 337 ALA B N 1
ATOM 9431 C CA . ALA B 1 330 ? 39.756 10.003 99.042 1.00 31.18 337 ALA B CA 1
ATOM 9432 C C . ALA B 1 330 ? 40.033 10.808 100.313 1.00 37.33 337 ALA B C 1
ATOM 9433 O O . ALA B 1 330 ? 39.634 10.404 101.402 1.00 42.68 337 ALA B O 1
ATOM 9440 N N . GLN B 1 331 ? 40.705 11.948 100.171 1.00 33.85 338 GLN B N 1
ATOM 9441 C CA . GLN B 1 331 ? 41.105 12.755 101.330 1.00 40.76 338 GLN B CA 1
ATOM 9442 C C . GLN B 1 331 ? 39.927 13.461 101.953 1.00 38.21 338 GLN B C 1
ATOM 9443 O O . GLN B 1 331 ? 40.005 13.999 103.055 1.00 48.36 338 GLN B O 1
ATOM 9451 N N . TYR B 1 332 ? 38.823 13.465 101.235 1.00 36.93 339 TYR B N 1
ATOM 9452 C CA . TYR B 1 332 ? 37.718 14.306 101.605 1.00 37.47 339 TYR B CA 1
ATOM 9453 C C . TYR B 1 332 ? 36.997 13.812 102.864 1.00 49.92 339 TYR B C 1
ATOM 9454 O O . TYR B 1 332 ? 36.377 12.744 102.871 1.00 58.55 339 TYR B O 1
ATOM 9472 N N . PRO C 1 25 ? 21.974 23.494 27.874 1.00 60.34 32 PRO C N 1
ATOM 9473 C CA . PRO C 1 25 ? 22.408 24.107 29.137 1.00 62.69 32 PRO C CA 1
ATOM 9474 C C . PRO C 1 25 ? 23.855 23.771 29.460 1.00 60.50 32 PRO C C 1
ATOM 9475 O O . PRO C 1 25 ? 24.351 22.733 29.028 1.00 66.36 32 PRO C O 1
ATOM 9486 N N . VAL C 1 26 ? 24.529 24.630 30.210 1.00 49.79 33 VAL C N 1
ATOM 9487 C CA . VAL C 1 26 ? 25.936 24.393 30.497 1.00 37.16 33 VAL C CA 1
ATOM 9488 C C . VAL C 1 26 ? 26.244 24.700 31.944 1.00 34.42 33 VAL C C 1
ATOM 9489 O O . VAL C 1 26 ? 25.540 25.478 32.590 1.00 29.22 33 VAL C O 1
ATOM 9502 N N . THR C 1 27 ? 27.279 24.049 32.455 1.00 31.01 34 THR C N 1
ATOM 9503 C CA . THR C 1 27 ? 27.715 24.263 33.831 1.00 27.40 34 THR C CA 1
ATOM 9504 C C . THR C 1 27 ? 29.177 24.699 33.861 1.00 32.96 34 THR C C 1
ATOM 9505 O O . THR C 1 27 ? 30.060 24.004 33.365 1.00 41.77 34 THR C O 1
ATOM 9516 N N . LEU C 1 28 ? 29.410 25.858 34.457 1.00 25.14 35 LEU C N 1
ATOM 9517 C CA . LEU C 1 28 ? 30.754 26.433 34.525 1.00 22.22 35 LEU C CA 1
ATOM 9518 C C . LEU C 1 28 ? 31.380 26.235 35.914 1.00 28.43 35 LEU C C 1
ATOM 9519 O O . LEU C 1 28 ? 30.713 26.405 36.942 1.00 22.33 35 LEU C O 1
ATOM 9535 N N . ASN C 1 29 ? 32.661 25.874 35.939 1.00 24.17 36 ASN C N 1
ATOM 9536 C CA . ASN C 1 29 ? 33.372 25.686 37.200 1.00 20.83 36 ASN C CA 1
ATOM 9537 C C . ASN C 1 29 ? 34.064 26.979 37.594 1.00 22.48 36 ASN C C 1
ATOM 9538 O O . ASN C 1 29 ? 34.882 27.498 36.838 1.00 25.41 36 ASN C O 1
ATOM 9549 N N . TYR C 1 30 ? 33.740 27.480 38.776 1.00 19.24 37 TYR C N 1
ATOM 9550 C CA . TYR C 1 30 ? 34.285 28.752 39.257 1.00 18.69 37 TYR C CA 1
ATOM 9551 C C . TYR C 1 30 ? 35.175 28.452 40.462 1.00 18.37 37 TYR C C 1
ATOM 9552 O O . TYR C 1 30 ? 34.688 28.069 41.537 1.00 21.86 37 TYR C O 1
ATOM 9570 N N . ALA C 1 31 ? 36.482 28.636 40.281 1.00 21.39 38 ALA C N 1
ATOM 9571 C CA . ALA C 1 31 ? 37.445 28.380 41.345 1.00 19.56 38 ALA C CA 1
ATOM 9572 C C . ALA C 1 31 ? 37.647 29.624 42.198 1.00 18.20 38 ALA C C 1
ATOM 9573 O O . ALA C 1 31 ? 37.677 30.726 41.682 1.00 17.74 38 ALA C O 1
ATOM 9580 N N . ASN C 1 32 ? 37.792 29.442 43.511 1.00 18.60 39 ASN C N 1
ATOM 9581 C CA . ASN C 1 32 ? 38.187 30.542 44.381 1.00 19.91 39 ASN C CA 1
ATOM 9582 C C . ASN C 1 32 ? 39.170 30.068 45.440 1.00 18.76 39 ASN C C 1
ATOM 9583 O O . ASN C 1 32 ? 39.289 28.864 45.685 1.00 21.56 39 ASN C O 1
ATOM 9594 N N . PHE C 1 33 ? 39.888 31.011 46.046 1.00 20.85 40 PHE C N 1
ATOM 9595 C CA . PHE C 1 33 ? 40.981 30.658 46.942 1.00 20.01 40 PHE C CA 1
ATOM 9596 C C . PHE C 1 33 ? 40.721 30.765 48.463 1.00 23.75 40 PHE C C 1
ATOM 9597 O O . PHE C 1 33 ? 41.195 29.908 49.212 1.00 21.13 40 PHE C O 1
ATOM 9614 N N . PRO C 1 34 ? 39.974 31.775 48.930 1.00 18.99 41 PRO C N 1
ATOM 9615 C CA . PRO C 1 34 ? 39.768 31.887 50.378 1.00 17.22 41 PRO C CA 1
ATOM 9616 C C . PRO C 1 34 ? 38.556 31.112 50.882 1.00 19.33 41 PRO C C 1
ATOM 9617 O O . PRO C 1 34 ? 37.821 30.529 50.070 1.00 24.28 41 PRO C O 1
ATOM 9628 N N . PRO C 1 35 ? 38.318 31.125 52.206 1.00 24.68 42 PRO C N 1
ATOM 9629 C CA . PRO C 1 35 ? 37.181 30.370 52.743 1.00 26.69 42 PRO C CA 1
ATOM 9630 C C . PRO C 1 35 ? 35.835 30.920 52.309 1.00 23.78 42 PRO C C 1
ATOM 9631 O O . PRO C 1 35 ? 35.690 32.108 51.990 1.00 20.25 42 PRO C O 1
ATOM 9642 N N . ALA C 1 36 ? 34.835 30.048 52.297 1.00 22.41 43 ALA C N 1
ATOM 9643 C CA . ALA C 1 36 ? 33.504 30.403 51.817 1.00 22.35 43 ALA C CA 1
ATOM 9644 C C . ALA C 1 36 ? 32.914 31.632 52.517 1.00 21.76 43 ALA C C 1
ATOM 9645 O O . ALA C 1 36 ? 32.125 32.382 51.928 1.00 22.15 43 ALA C O 1
ATOM 9652 N N . SER C 1 37 ? 33.271 31.840 53.778 1.00 31.14 44 SER C N 1
ATOM 9653 C CA . SER C 1 37 ? 32.711 32.958 54.539 1.00 19.95 44 SER C CA 1
ATOM 9654 C C . SER C 1 37 ? 33.248 34.333 54.108 1.00 20.37 44 SER C C 1
ATOM 9655 O O . SER C 1 37 ? 32.624 35.345 54.397 1.00 21.88 44 SER C O 1
ATOM 9663 N N . THR C 1 38 ? 34.415 34.361 53.448 1.00 18.13 45 THR C N 1
ATOM 9664 C CA . THR C 1 38 ? 35.042 35.623 53.062 1.00 17.58 45 THR C CA 1
ATOM 9665 C C . THR C 1 38 ? 34.410 36.282 51.818 1.00 19.35 45 THR C C 1
ATOM 9666 O O . THR C 1 38 ? 33.708 35.637 51.001 1.00 19.86 45 THR C O 1
ATOM 9677 N N . PHE C 1 39 ? 34.649 37.575 51.694 1.00 17.55 46 PHE C N 1
ATOM 9678 C CA . PHE C 1 39 ? 33.928 38.367 50.718 1.00 17.57 46 PHE C CA 1
ATOM 9679 C C . PHE C 1 39 ? 34.216 37.967 49.272 1.00 17.21 46 PHE C C 1
ATOM 9680 O O . PHE C 1 39 ? 33.332 38.039 48.447 1.00 17.21 46 PHE C O 1
ATOM 9697 N N . PRO C 1 40 ? 35.418 37.453 48.963 1.00 17.59 47 PRO C N 1
ATOM 9698 C CA . PRO C 1 40 ? 35.544 37.079 47.550 1.00 19.37 47 PRO C CA 1
ATOM 9699 C C . PRO C 1 40 ? 34.703 35.847 47.196 1.00 22.49 47 PRO C C 1
ATOM 9700 O O . PRO C 1 40 ? 34.342 35.668 46.043 1.00 18.33 47 PRO C O 1
ATOM 9711 N N . CYS C 1 41 ? 34.398 35.003 48.178 1.00 17.45 48 CYS C N 1
ATOM 9712 C CA . CYS C 1 41 ? 33.545 33.846 47.921 1.00 16.61 48 CYS C CA 1
ATOM 9713 C C . CYS C 1 41 ? 32.059 34.231 47.990 1.00 20.10 48 CYS C C 1
ATOM 9714 O O . CYS C 1 41 ? 31.252 33.762 47.176 1.00 23.13 48 CYS C O 1
ATOM 9722 N N . ILE C 1 42 ? 31.728 35.099 48.940 1.00 20.13 49 ILE C N 1
ATOM 9723 C CA . ILE C 1 42 ? 30.376 35.639 49.040 1.00 19.32 49 ILE C CA 1
ATOM 9724 C C . ILE C 1 42 ? 29.967 36.291 47.723 1.00 19.49 49 ILE C C 1
ATOM 9725 O O . ILE C 1 42 ? 28.854 36.061 47.237 1.00 18.53 49 ILE C O 1
ATOM 9741 N N . GLN C 1 43 ? 30.851 37.089 47.122 1.00 17.27 50 GLN C N 1
ATOM 9742 C CA . GLN C 1 43 ? 30.490 37.744 45.872 1.00 17.85 50 GLN C CA 1
ATOM 9743 C C . GLN C 1 43 ? 30.388 36.751 44.733 1.00 17.34 50 GLN C C 1
ATOM 9744 O O . GLN C 1 43 ? 29.568 36.926 43.831 1.00 17.62 50 GLN C O 1
ATOM 9758 N N . MET C 1 44 ? 31.213 35.700 44.767 1.00 17.04 51 MET C N 1
ATOM 9759 C CA . MET C 1 44 ? 31.118 34.628 43.781 1.00 17.07 51 MET C CA 1
ATOM 9760 C C . MET C 1 44 ? 29.714 33.953 43.794 1.00 17.27 51 MET C C 1
ATOM 9761 O O . MET C 1 44 ? 29.110 33.692 42.751 1.00 17.54 51 MET C O 1
ATOM 9775 N N . GLU C 1 45 ? 29.197 33.676 44.984 1.00 17.49 52 GLU C N 1
ATOM 9776 C CA . GLU C 1 45 ? 27.917 33.010 45.107 1.00 17.95 52 GLU C CA 1
ATOM 9777 C C . GLU C 1 45 ? 26.802 33.927 44.612 1.00 22.29 52 GLU C C 1
ATOM 9778 O O . GLU C 1 45 ? 25.873 33.469 43.957 1.00 18.51 52 GLU C O 1
ATOM 9790 N N . GLN C 1 46 ? 26.929 35.226 44.895 1.00 18.71 53 GLN C N 1
ATOM 9791 C CA . GLN C 1 46 ? 25.974 36.219 44.405 1.00 19.87 53 GLN C CA 1
ATOM 9792 C C . GLN C 1 46 ? 25.982 36.283 42.894 1.00 18.62 53 GLN C C 1
ATOM 9793 O O . GLN C 1 46 ? 24.929 36.297 42.283 1.00 21.86 53 GLN C O 1
ATOM 9807 N N . TRP C 1 47 ? 27.171 36.377 42.300 1.00 18.36 54 TRP C N 1
ATOM 9808 C CA . TRP C 1 47 ? 27.344 36.428 40.843 1.00 18.64 54 TRP C CA 1
ATOM 9809 C C . TRP C 1 47 ? 26.746 35.153 40.212 1.00 18.81 54 TRP C C 1
ATOM 9810 O O . TRP C 1 47 ? 25.987 35.216 39.238 1.00 19.35 54 TRP C O 1
ATOM 9831 N N . ALA C 1 48 ? 27.072 33.993 40.774 1.00 18.54 55 ALA C N 1
ATOM 9832 C CA . ALA C 1 48 ? 26.476 32.740 40.291 1.00 18.77 55 ALA C CA 1
ATOM 9833 C C . ALA C 1 48 ? 24.938 32.766 40.336 1.00 19.80 55 ALA C C 1
ATOM 9834 O O . ALA C 1 48 ? 24.280 32.288 39.415 1.00 19.78 55 ALA C O 1
ATOM 9841 N N . HIS C 1 49 ? 24.383 33.290 41.425 1.00 19.19 56 HIS C N 1
ATOM 9842 C CA . HIS C 1 49 ? 22.956 33.413 41.589 1.00 19.75 56 HIS C CA 1
ATOM 9843 C C . HIS C 1 49 ? 22.359 34.230 40.460 1.00 26.27 56 HIS C C 1
ATOM 9844 O O . HIS C 1 49 ? 21.344 33.857 39.877 1.00 20.92 56 HIS C O 1
ATOM 9859 N N . GLU C 1 50 ? 22.997 35.344 40.125 1.00 24.87 57 GLU C N 1
ATOM 9860 C CA . GLU C 1 50 ? 22.436 36.206 39.080 1.00 20.89 57 GLU C CA 1
ATOM 9861 C C . GLU C 1 50 ? 22.578 35.592 37.698 1.00 21.22 57 GLU C C 1
ATOM 9862 O O . GLU C 1 50 ? 21.747 35.824 36.835 1.00 23.64 57 GLU C O 1
ATOM 9874 N N . VAL C 1 51 ? 23.658 34.853 37.475 1.00 20.78 58 VAL C N 1
ATOM 9875 C CA . VAL C 1 51 ? 23.837 34.151 36.213 1.00 21.22 58 VAL C CA 1
ATOM 9876 C C . VAL C 1 51 ? 22.736 33.089 36.028 1.00 22.52 58 VAL C C 1
ATOM 9877 O O . VAL C 1 51 ? 22.164 32.971 34.951 1.00 22.49 58 VAL C O 1
ATOM 9890 N N . ARG C 1 52 ? 22.451 32.310 37.065 1.00 24.44 59 ARG C N 1
ATOM 9891 C CA . ARG C 1 52 ? 21.370 31.323 36.959 1.00 21.95 59 ARG C CA 1
ATOM 9892 C C . ARG C 1 52 ? 20.046 32.023 36.672 1.00 27.90 59 ARG C C 1
ATOM 9893 O O . ARG C 1 52 ? 19.279 31.591 35.814 1.00 27.43 59 ARG C O 1
ATOM 9914 N N . THR C 1 53 ? 19.772 33.082 37.426 1.00 24.48 60 THR C N 1
ATOM 9915 C CA . THR C 1 53 ? 18.480 33.763 37.355 1.00 23.28 60 THR C CA 1
ATOM 9916 C C . THR C 1 53 ? 18.293 34.425 36.015 1.00 23.99 60 THR C C 1
ATOM 9917 O O . THR C 1 53 ? 17.265 34.258 35.354 1.00 25.57 60 THR C O 1
ATOM 9928 N N . ARG C 1 54 ? 19.287 35.208 35.616 1.00 24.64 61 ARG C N 1
ATOM 9929 C CA . ARG C 1 54 ? 19.187 35.942 34.355 1.00 31.75 61 ARG C CA 1
ATOM 9930 C C . ARG C 1 54 ? 19.233 35.066 33.098 1.00 25.05 61 ARG C C 1
ATOM 9931 O O . ARG C 1 54 ? 18.708 35.471 32.055 1.00 29.79 61 ARG C O 1
ATOM 9952 N N . THR C 1 55 ? 19.846 33.887 33.177 1.00 26.36 62 THR C N 1
ATOM 9953 C CA . THR C 1 55 ? 19.843 32.949 32.042 1.00 28.87 62 THR C CA 1
ATOM 9954 C C . THR C 1 55 ? 18.705 31.930 32.112 1.00 30.87 62 THR C C 1
ATOM 9955 O O . THR C 1 55 ? 18.672 30.978 31.326 1.00 32.20 62 THR C O 1
ATOM 9966 N N . ARG C 1 56 ? 17.768 32.150 33.035 1.00 26.20 63 ARG C N 1
ATOM 9967 C CA . ARG C 1 56 ? 16.621 31.253 33.243 1.00 28.30 63 ARG C CA 1
ATOM 9968 C C . ARG C 1 56 ? 17.021 29.782 33.403 1.00 28.15 63 ARG C C 1
ATOM 9969 O O . ARG C 1 56 ? 16.367 28.892 32.865 1.00 31.12 63 ARG C O 1
ATOM 9990 N N . GLY C 1 57 ? 18.098 29.539 34.137 1.00 28.02 64 GLY C N 1
ATOM 9991 C CA . GLY C 1 57 ? 18.556 28.189 34.419 1.00 30.61 64 GLY C CA 1
ATOM 9992 C C . GLY C 1 57 ? 19.389 27.566 33.317 1.00 37.03 64 GLY C C 1
ATOM 9993 O O . GLY C 1 57 ? 19.841 26.435 33.456 1.00 35.02 64 GLY C O 1
ATOM 9997 N N . LYS C 1 58 ? 19.605 28.293 32.223 1.00 32.79 65 LYS C N 1
ATOM 9998 C CA . LYS C 1 58 ? 20.363 27.755 31.093 1.00 33.27 65 LYS C CA 1
ATOM 9999 C C . LYS C 1 58 ? 21.852 27.636 31.405 1.00 31.54 65 LYS C C 1
ATOM 10000 O O . LYS C 1 58 ? 22.544 26.789 30.837 1.00 38.70 65 LYS C O 1
ATOM 10019 N N . VAL C 1 59 ? 22.346 28.491 32.300 1.00 28.69 66 VAL C N 1
ATOM 10020 C CA . VAL C 1 59 ? 23.715 28.396 32.774 1.00 26.84 66 VAL C CA 1
ATOM 10021 C C . VAL C 1 59 ? 23.727 28.171 34.278 1.00 24.08 66 VAL C C 1
ATOM 10022 O O . VAL C 1 59 ? 23.026 28.869 35.040 1.00 24.31 66 VAL C O 1
ATOM 10035 N N . ASP C 1 60 ? 24.505 27.183 34.703 1.00 26.01 67 ASP C N 1
ATOM 10036 C CA . ASP C 1 60 ? 24.713 26.951 36.124 1.00 24.62 67 ASP C CA 1
ATOM 10037 C C . ASP C 1 60 ? 26.191 27.126 36.398 1.00 25.18 67 ASP C C 1
ATOM 10038 O O . ASP C 1 60 ? 27.013 27.031 35.491 1.00 26.42 67 ASP C O 1
ATOM 10047 N N . VAL C 1 61 ? 26.508 27.384 37.655 1.00 22.17 68 VAL C N 1
ATOM 10048 C CA . VAL C 1 61 ? 27.874 27.575 38.098 1.00 25.09 68 VAL C CA 1
ATOM 10049 C C . VAL C 1 61 ? 28.110 26.667 39.290 1.00 26.84 68 VAL C C 1
ATOM 10050 O O . VAL C 1 61 ? 27.338 26.686 40.257 1.00 23.96 68 VAL C O 1
ATOM 10063 N N . LEU C 1 62 ? 29.138 25.829 39.182 1.00 20.58 69 LEU C N 1
ATOM 10064 C CA . LEU C 1 62 ? 29.600 25.028 40.286 1.00 20.74 69 LEU C CA 1
ATOM 10065 C C . LEU C 1 62 ? 30.793 25.747 40.913 1.00 20.94 69 LEU C C 1
ATOM 10066 O O . LEU C 1 62 ? 31.796 25.956 40.266 1.00 24.51 69 LEU C O 1
ATOM 10082 N N . THR C 1 63 ? 30.659 26.134 42.171 1.00 23.87 70 THR C N 1
ATOM 10083 C CA . THR C 1 63 ? 31.671 26.940 42.838 1.00 19.77 70 THR C CA 1
ATOM 10084 C C . THR C 1 63 ? 32.584 26.098 43.735 1.00 23.91 70 THR C C 1
ATOM 10085 O O . THR C 1 63 ? 32.164 25.060 44.269 1.00 21.41 70 THR C O 1
ATOM 10096 N N . TYR C 1 64 ? 33.831 26.541 43.884 1.00 19.68 71 TYR C N 1
ATOM 10097 C CA . TYR C 1 64 ? 34.851 25.757 44.592 1.00 18.29 71 TYR C CA 1
ATOM 10098 C C . TYR C 1 64 ? 35.597 26.697 45.526 1.00 27.32 71 TYR C C 1
ATOM 10099 O O . TYR C 1 64 ? 36.744 27.100 45.259 1.00 23.19 71 TYR C O 1
ATOM 10117 N N . PRO C 1 65 ? 34.937 27.085 46.608 1.00 21.10 72 PRO C N 1
ATOM 10118 C CA . PRO C 1 65 ? 35.592 27.982 47.553 1.00 18.80 72 PRO C CA 1
ATOM 10119 C C . PRO C 1 65 ? 36.743 27.235 48.206 1.00 20.20 72 PRO C C 1
ATOM 10120 O O . PRO C 1 65 ? 36.783 26.004 48.122 1.00 20.41 72 PRO C O 1
ATOM 10131 N N . GLY C 1 66 ? 37.647 27.967 48.831 1.00 20.79 73 GLY C N 1
ATOM 10132 C CA . GLY C 1 66 ? 38.630 27.364 49.720 1.00 23.65 73 GLY C CA 1
ATOM 10133 C C . GLY C 1 66 ? 39.778 26.647 49.039 1.00 26.08 73 GLY C C 1
ATOM 10134 O O . GLY C 1 66 ? 40.449 25.826 49.662 1.00 21.50 73 GLY C O 1
ATOM 10138 N N . GLY C 1 67 ? 39.999 26.946 47.766 1.00 19.71 74 GLY C N 1
ATOM 10139 C CA . GLY C 1 67 ? 41.134 26.433 47.026 1.00 21.56 74 GLY C CA 1
ATOM 10140 C C . GLY C 1 67 ? 41.108 24.968 46.614 1.00 28.40 74 GLY C C 1
ATOM 10141 O O . GLY C 1 67 ? 42.159 24.403 46.295 1.00 23.89 74 GLY C O 1
ATOM 10145 N N . THR C 1 68 ? 39.918 24.370 46.551 1.00 23.49 75 THR C N 1
ATOM 10146 C CA . THR C 1 68 ? 39.792 22.941 46.280 1.00 24.00 75 THR C CA 1
ATOM 10147 C C . THR C 1 68 ? 39.968 22.603 44.799 1.00 27.29 75 THR C C 1
ATOM 10148 O O . THR C 1 68 ? 40.195 21.457 44.439 1.00 30.40 75 THR C O 1
ATOM 10159 N N . LEU C 1 69 ? 39.879 23.609 43.947 1.00 23.32 76 LEU C N 1
ATOM 10160 C CA . LEU C 1 69 ? 40.097 23.407 42.529 1.00 22.58 76 LEU C CA 1
ATOM 10161 C C . LEU C 1 69 ? 41.401 24.098 42.133 1.00 30.35 76 LEU C C 1
ATOM 10162 O O . LEU C 1 69 ? 42.326 23.477 41.605 1.00 26.71 76 LEU C O 1
ATOM 10178 N N . LEU C 1 70 ? 41.468 25.386 42.412 1.00 20.33 77 LEU C N 1
ATOM 10179 C CA . LEU C 1 70 ? 42.693 26.148 42.266 1.00 21.63 77 LEU C CA 1
ATOM 10180 C C . LEU C 1 70 ? 42.853 27.009 43.489 1.00 21.54 77 LEU C C 1
ATOM 10181 O O . LEU C 1 70 ? 41.860 27.454 44.060 1.00 21.37 77 LEU C O 1
ATOM 10197 N N . GLY C 1 71 ? 44.111 27.272 43.851 1.00 22.47 78 GLY C N 1
ATOM 10198 C CA . GLY C 1 71 ? 44.438 28.089 44.999 1.00 22.80 78 GLY C CA 1
ATOM 10199 C C . GLY C 1 71 ? 44.847 29.488 44.599 1.00 21.90 78 GLY C C 1
ATOM 10200 O O . GLY C 1 71 ? 44.687 29.864 43.460 1.00 21.17 78 GLY C O 1
ATOM 10204 N N . ALA C 1 72 ? 45.393 30.238 45.556 1.00 19.63 79 ALA C N 1
ATOM 10205 C CA . ALA C 1 72 ? 45.717 31.646 45.377 1.00 19.25 79 ALA C CA 1
ATOM 10206 C C . ALA C 1 72 ? 46.751 31.879 44.305 1.00 29.28 79 ALA C C 1
ATOM 10207 O O . ALA C 1 72 ? 46.624 32.815 43.520 1.00 26.92 79 ALA C O 1
ATOM 10214 N N . ARG C 1 73 ? 47.787 31.046 44.275 1.00 22.28 80 ARG C N 1
ATOM 10215 C CA . ARG C 1 73 ? 48.915 31.341 43.392 1.00 31.33 80 ARG C CA 1
ATOM 10216 C C . ARG C 1 73 ? 48.829 30.701 42.010 1.00 32.99 80 ARG C C 1
ATOM 10217 O O . ARG C 1 73 ? 49.457 31.199 41.075 1.00 37.86 80 ARG C O 1
ATOM 10238 N N . ASN C 1 74 ? 48.053 29.625 41.862 1.00 22.15 81 ASN C N 1
ATOM 10239 C CA . ASN C 1 74 ? 47.946 28.981 40.566 1.00 25.07 81 ASN C CA 1
ATOM 10240 C C . ASN C 1 74 ? 46.612 29.299 39.907 1.00 24.59 81 ASN C C 1
ATOM 10241 O O . ASN C 1 74 ? 46.251 28.694 38.900 1.00 24.58 81 ASN C O 1
ATOM 10252 N N . MET C 1 75 ? 45.899 30.273 40.476 1.00 22.39 82 MET C N 1
ATOM 10253 C CA . MET C 1 75 ? 44.597 30.685 39.958 1.00 22.00 82 MET C CA 1
ATOM 10254 C C . MET C 1 75 ? 44.704 31.186 38.526 1.00 22.81 82 MET C C 1
ATOM 10255 O O . MET C 1 75 ? 43.959 30.738 37.661 1.00 22.09 82 MET C O 1
ATOM 10269 N N . LEU C 1 76 ? 45.634 32.111 38.259 1.00 22.75 83 LEU C N 1
ATOM 10270 C CA . LEU C 1 76 ? 45.730 32.703 36.937 1.00 25.19 83 LEU C CA 1
ATOM 10271 C C . LEU C 1 76 ? 46.109 31.658 35.879 1.00 28.42 83 LEU C C 1
ATOM 10272 O O . LEU C 1 76 ? 45.465 31.550 34.833 1.00 27.86 83 LEU C O 1
ATOM 10288 N N . ARG C 1 77 ? 47.148 30.883 36.158 1.00 28.51 84 ARG C N 1
ATOM 10289 C CA . ARG C 1 77 ? 47.631 29.898 35.219 1.00 26.02 84 ARG C CA 1
ATOM 10290 C C . ARG C 1 77 ? 46.565 28.841 34.991 1.00 29.69 84 ARG C C 1
ATOM 10291 O O . ARG C 1 77 ? 46.365 28.375 33.864 1.00 31.14 84 ARG C O 1
ATOM 10312 N N . GLY C 1 78 ? 45.883 28.462 36.071 1.00 26.23 85 GLY C N 1
ATOM 10313 C CA . GLY C 1 78 ? 44.901 27.396 36.021 1.00 23.58 85 GLY C CA 1
ATOM 10314 C C . GLY C 1 78 ? 43.656 27.747 35.228 1.00 22.79 85 GLY C C 1
ATOM 10315 O O . GLY C 1 78 ? 43.044 26.887 34.599 1.00 29.67 85 GLY C O 1
ATOM 10319 N N . VAL C 1 79 ? 43.267 29.013 35.271 1.00 27.94 86 VAL C N 1
ATOM 10320 C CA . VAL C 1 79 ? 42.173 29.492 34.438 1.00 20.94 86 VAL C CA 1
ATOM 10321 C C . VAL C 1 79 ? 42.626 29.557 32.985 1.00 28.62 86 VAL C C 1
ATOM 10322 O O . VAL C 1 79 ? 41.892 29.134 32.072 1.00 27.56 86 VAL C O 1
ATOM 10335 N N . MET C 1 80 ? 43.848 30.050 32.764 1.00 26.21 87 MET C N 1
ATOM 10336 C CA . MET C 1 80 ? 44.361 30.158 31.412 1.00 25.72 87 MET C CA 1
ATOM 10337 C C . MET C 1 80 ? 44.485 28.776 30.772 1.00 38.82 87 MET C C 1
ATOM 10338 O O . MET C 1 80 ? 44.226 28.614 29.580 1.00 38.28 87 MET C O 1
ATOM 10352 N N . SER C 1 81 ? 44.840 27.771 31.564 1.00 36.11 88 SER C N 1
ATOM 10353 C CA . SER C 1 81 ? 45.019 26.433 31.020 1.00 33.22 88 SER C CA 1
ATOM 10354 C C . SER C 1 81 ? 43.691 25.699 30.858 1.00 34.92 88 SER C C 1
ATOM 10355 O O . SER C 1 81 ? 43.624 24.686 30.177 1.00 43.17 88 SER C O 1
ATOM 10363 N N . GLY C 1 82 ? 42.633 26.214 31.469 1.00 32.69 89 GLY C N 1
ATOM 10364 C CA . GLY C 1 82 ? 41.323 25.598 31.357 1.00 37.06 89 GLY C CA 1
ATOM 10365 C C . GLY C 1 82 ? 41.006 24.626 32.480 1.00 38.68 89 GLY C C 1
ATOM 10366 O O . GLY C 1 82 ? 39.950 24.007 32.484 1.00 35.85 89 GLY C O 1
ATOM 10370 N N . GLN C 1 83 ? 41.907 24.502 33.449 1.00 28.92 90 GLN C N 1
ATOM 10371 C CA . GLN C 1 83 ? 41.666 23.651 34.611 1.00 26.97 90 GLN C CA 1
ATOM 10372 C C . GLN C 1 83 ? 40.410 24.109 35.346 1.00 29.91 90 GLN C C 1
ATOM 10373 O O . GLN C 1 83 ? 39.725 23.308 35.982 1.00 28.75 90 GLN C O 1
ATOM 10387 N N . ALA C 1 84 ? 40.125 25.409 35.269 1.00 30.19 91 ALA C N 1
ATOM 10388 C CA . ALA C 1 84 ? 38.852 25.968 35.721 1.00 25.32 91 ALA C CA 1
ATOM 10389 C C . ALA C 1 84 ? 38.309 26.883 34.638 1.00 30.18 91 ALA C C 1
ATOM 10390 O O . ALA C 1 84 ? 39.080 27.461 33.878 1.00 26.99 91 ALA C O 1
ATOM 10397 N N . ASP C 1 85 ? 36.989 27.041 34.577 1.00 28.43 92 ASP C N 1
ATOM 10398 C CA . ASP C 1 85 ? 36.394 27.948 33.599 1.00 24.91 92 ASP C CA 1
ATOM 10399 C C . ASP C 1 85 ? 36.547 29.382 34.065 1.00 25.82 92 ASP C C 1
ATOM 10400 O O . ASP C 1 85 ? 36.898 30.262 33.284 1.00 22.54 92 ASP C O 1
ATOM 10409 N N . ILE C 1 86 ? 36.275 29.600 35.346 1.00 23.41 93 ILE C N 1
ATOM 10410 C CA . ILE C 1 86 ? 36.320 30.918 35.947 1.00 22.37 93 ILE C CA 1
ATOM 10411 C C . ILE C 1 86 ? 37.133 30.901 37.223 1.00 22.53 93 ILE C C 1
ATOM 10412 O O . ILE C 1 86 ? 37.210 29.896 37.911 1.00 22.84 93 ILE C O 1
ATOM 10428 N N . GLY C 1 87 ? 37.720 32.031 37.553 1.00 19.26 94 GLY C N 1
ATOM 10429 C CA . GLY C 1 87 ? 38.460 32.132 38.785 1.00 18.51 94 GLY C CA 1
ATOM 10430 C C . GLY C 1 87 ? 38.476 33.555 39.278 1.00 23.68 94 GLY C C 1
ATOM 10431 O O . GLY C 1 87 ? 38.099 34.471 38.562 1.00 20.71 94 GLY C O 1
ATOM 10435 N N . CYS C 1 88 ? 38.898 33.715 40.516 1.00 17.96 95 CYS C N 1
ATOM 10436 C CA . CYS C 1 88 ? 39.009 35.017 41.159 1.00 18.85 95 CYS C CA 1
ATOM 10437 C C . CYS C 1 88 ? 40.464 35.233 41.594 1.00 21.96 95 CYS C C 1
ATOM 10438 O O . CYS C 1 88 ? 40.996 34.473 42.419 1.00 19.42 95 CYS C O 1
ATOM 10446 N N . ILE C 1 89 ? 41.108 36.252 41.029 1.00 16.65 96 ILE C N 1
ATOM 10447 C CA . ILE C 1 89 ? 42.488 36.549 41.364 1.00 17.84 96 ILE C CA 1
ATOM 10448 C C . ILE C 1 89 ? 42.607 37.846 42.152 1.00 21.02 96 ILE C C 1
ATOM 10449 O O . ILE C 1 89 ? 41.859 38.799 41.928 1.00 19.18 96 ILE C O 1
ATOM 10465 N N . SER C 1 90 ? 43.541 37.866 43.095 1.00 17.16 97 SER C N 1
ATOM 10466 C CA . SER C 1 90 ? 43.912 39.117 43.727 1.00 18.40 97 SER C CA 1
ATOM 10467 C C . SER C 1 90 ? 45.152 39.613 42.975 1.00 17.77 97 SER C C 1
ATOM 10468 O O . SER C 1 90 ? 46.170 38.953 42.965 1.00 22.04 97 SER C O 1
ATOM 10476 N N . LEU C 1 91 ? 45.047 40.751 42.283 1.00 17.97 98 LEU C N 1
ATOM 10477 C CA . LEU C 1 91 ? 46.157 41.220 41.449 1.00 18.88 98 LEU C CA 1
ATOM 10478 C C . LEU C 1 91 ? 47.504 41.295 42.191 1.00 22.75 98 LEU C C 1
ATOM 10479 O O . LEU C 1 91 ? 48.563 41.067 41.599 1.00 20.83 98 LEU C O 1
ATOM 10495 N N . ALA C 1 92 ? 47.464 41.624 43.474 1.00 19.85 99 ALA C N 1
ATOM 10496 C CA . ALA C 1 92 ? 48.670 41.823 44.278 1.00 24.24 99 ALA C CA 1
ATOM 10497 C C . ALA C 1 92 ? 49.508 40.556 44.397 1.00 25.22 99 ALA C C 1
ATOM 10498 O O . ALA C 1 92 ? 50.675 40.611 44.801 1.00 23.88 99 ALA C O 1
ATOM 10505 N N . TYR C 1 93 ? 48.908 39.418 44.079 1.00 21.59 100 TYR C N 1
ATOM 10506 C CA . TYR C 1 93 ? 49.628 38.147 44.168 1.00 20.50 100 TYR C CA 1
ATOM 10507 C C . TYR C 1 93 ? 50.458 37.859 42.919 1.00 30.02 100 TYR C C 1
ATOM 10508 O O . TYR C 1 93 ? 51.084 36.799 42.836 1.00 23.87 100 TYR C O 1
ATOM 10526 N N . HIS C 1 94 ? 50.469 38.784 41.954 1.00 26.99 101 HIS C N 1
ATOM 10527 C CA . HIS C 1 94 ? 51.088 38.517 40.658 1.00 30.67 101 HIS C CA 1
ATOM 10528 C C . HIS C 1 94 ? 52.040 39.626 40.210 1.00 31.73 101 HIS C C 1
ATOM 10529 O O . HIS C 1 94 ? 51.753 40.341 39.247 1.00 30.69 101 HIS C O 1
ATOM 10544 N N . PRO C 1 95 ? 53.175 39.765 40.909 1.00 38.20 102 PRO C N 1
ATOM 10545 C CA . PRO C 1 95 ? 54.164 40.820 40.655 1.00 38.62 102 PRO C CA 1
ATOM 10546 C C . PRO C 1 95 ? 54.576 40.921 39.191 1.00 36.40 102 PRO C C 1
ATOM 10547 O O . PRO C 1 95 ? 54.855 39.907 38.558 1.00 38.83 102 PRO C O 1
ATOM 10558 N N . GLY C 1 96 ? 54.574 42.141 38.658 1.00 37.49 103 GLY C N 1
ATOM 10559 C CA . GLY C 1 96 ? 54.989 42.377 37.291 1.00 38.10 103 GLY C CA 1
ATOM 10560 C C . GLY C 1 96 ? 53.944 42.144 36.209 1.00 33.75 103 GLY C C 1
ATOM 10561 O O . GLY C 1 96 ? 54.073 42.690 35.115 1.00 32.25 103 GLY C O 1
ATOM 10565 N N . VAL C 1 97 ? 52.905 41.366 36.511 1.00 28.92 104 VAL C N 1
ATOM 10566 C CA . VAL C 1 97 ? 51.932 40.929 35.510 1.00 28.48 104 VAL C CA 1
ATOM 10567 C C . VAL C 1 97 ? 50.908 42.027 35.138 1.00 25.16 104 VAL C C 1
ATOM 10568 O O . VAL C 1 97 ? 50.418 42.100 33.996 1.00 28.64 104 VAL C O 1
ATOM 10581 N N . PHE C 1 98 ? 50.622 42.909 36.086 1.00 29.58 105 PHE C N 1
ATOM 10582 C CA . PHE C 1 98 ? 49.599 43.927 35.897 1.00 31.37 105 PHE C CA 1
ATOM 10583 C C . PHE C 1 98 ? 50.147 45.346 36.079 1.00 31.63 105 PHE C C 1
ATOM 10584 O O . PHE C 1 98 ? 49.817 46.047 37.047 1.00 27.97 105 PHE C O 1
ATOM 10601 N N . PRO C 1 99 ? 50.974 45.787 35.125 1.00 34.63 106 PRO C N 1
ATOM 10602 C CA . PRO C 1 99 ? 51.641 47.078 35.318 1.00 34.75 106 PRO C CA 1
ATOM 10603 C C . PRO C 1 99 ? 50.662 48.248 35.398 1.00 27.61 106 PRO C C 1
ATOM 10604 O O . PRO C 1 99 ? 50.936 49.205 36.129 1.00 36.15 106 PRO C O 1
ATOM 10615 N N . VAL C 1 100 ? 49.537 48.171 34.697 1.00 28.57 107 VAL C N 1
ATOM 10616 C CA . VAL C 1 100 ? 48.582 49.269 34.704 1.00 30.01 107 VAL C CA 1
ATOM 10617 C C . VAL C 1 100 ? 47.587 49.137 35.859 1.00 32.11 107 VAL C C 1
ATOM 10618 O O . VAL C 1 100 ? 47.482 50.044 36.683 1.00 30.40 107 VAL C O 1
ATOM 10631 N N . MET C 1 101 ? 46.873 48.014 35.933 1.00 27.99 108 MET C N 1
ATOM 10632 C CA . MET C 1 101 ? 45.820 47.871 36.932 1.00 23.74 108 MET C CA 1
ATOM 10633 C C . MET C 1 101 ? 46.366 47.802 38.367 1.00 26.00 108 MET C C 1
ATOM 10634 O O . MET C 1 101 ? 45.636 48.063 39.316 1.00 23.65 108 MET C O 1
ATOM 10648 N N . SER C 1 102 ? 47.644 47.477 38.532 1.00 24.48 109 SER C N 1
ATOM 10649 C CA . SER C 1 102 ? 48.263 47.618 39.846 1.00 26.50 109 SER C CA 1
ATOM 10650 C C . SER C 1 102 ? 48.283 49.082 40.337 1.00 23.82 109 SER C C 1
ATOM 10651 O O . SER C 1 102 ? 48.682 49.340 41.459 1.00 25.55 109 SER C O 1
ATOM 10659 N N . VAL C 1 103 ? 47.816 50.038 39.526 1.00 24.80 110 VAL C N 1
ATOM 10660 C CA . VAL C 1 103 ? 47.661 51.400 40.025 1.00 25.13 110 VAL C CA 1
ATOM 10661 C C . VAL C 1 103 ? 46.732 51.333 41.242 1.00 26.85 110 VAL C C 1
ATOM 10662 O O . VAL C 1 103 ? 46.872 52.106 42.189 1.00 27.47 110 VAL C O 1
ATOM 10675 N N . PHE C 1 104 ? 45.789 50.389 41.217 1.00 23.25 111 PHE C N 1
ATOM 10676 C CA . PHE C 1 104 ? 44.810 50.257 42.290 1.00 22.48 111 PHE C CA 1
ATOM 10677 C C . PHE C 1 104 ? 45.319 49.629 43.574 1.00 21.87 111 PHE C C 1
ATOM 10678 O O . PHE C 1 104 ? 44.542 49.403 44.500 1.00 24.44 111 PHE C O 1
ATOM 10695 N N . GLU C 1 105 ? 46.624 49.348 43.629 1.00 22.14 112 GLU C N 1
ATOM 10696 C CA . GLU C 1 105 ? 47.275 48.942 44.872 1.00 21.85 112 GLU C CA 1
ATOM 10697 C C . GLU C 1 105 ? 47.987 50.147 45.550 1.00 22.76 112 GLU C C 1
ATOM 10698 O O . GLU C 1 105 ? 48.534 50.017 46.639 1.00 25.85 112 GLU C O 1
ATOM 10710 N N . LEU C 1 106 ? 47.940 51.311 44.914 1.00 23.69 113 LEU C N 1
ATOM 10711 C CA . LEU C 1 106 ? 48.473 52.531 45.520 1.00 26.61 113 LEU C CA 1
ATOM 10712 C C . LEU C 1 106 ? 47.467 53.187 46.473 1.00 26.82 113 LEU C C 1
ATOM 10713 O O . LEU C 1 106 ? 46.251 52.927 46.404 1.00 25.31 113 LEU C O 1
ATOM 10729 N N . PRO C 1 107 ? 47.964 54.038 47.376 1.00 28.74 114 PRO C N 1
ATOM 10730 C CA . PRO C 1 107 ? 47.098 54.754 48.315 1.00 25.56 114 PRO C CA 1
ATOM 10731 C C . PRO C 1 107 ? 46.332 55.888 47.621 1.00 29.94 114 PRO C C 1
ATOM 10732 O O . PRO C 1 107 ? 46.691 57.049 47.735 1.00 33.35 114 PRO C O 1
ATOM 10743 N N . LEU C 1 108 ? 45.270 55.521 46.918 1.00 30.35 115 LEU C N 1
ATOM 10744 C CA . LEU C 1 108 ? 44.483 56.460 46.105 1.00 27.42 115 LEU C CA 1
ATOM 10745 C C . LEU C 1 108 ? 43.458 57.266 46.916 1.00 33.38 115 LEU C C 1
ATOM 10746 O O . LEU C 1 108 ? 42.790 58.154 46.384 1.00 30.17 115 LEU C O 1
ATOM 10762 N N . GLY C 1 109 ? 43.324 56.957 48.198 1.00 30.70 116 GLY C N 1
ATOM 10763 C CA . GLY C 1 109 ? 42.470 57.749 49.061 1.00 33.91 116 GLY C CA 1
ATOM 10764 C C . GLY C 1 109 ? 41.014 57.301 49.100 1.00 34.36 116 GLY C C 1
ATOM 10765 O O . GLY C 1 109 ? 40.178 58.012 49.637 1.00 28.45 116 GLY C O 1
ATOM 10769 N N . PHE C 1 110 ? 40.695 56.134 48.551 1.00 33.02 117 PHE C N 1
ATOM 10770 C CA . PHE C 1 110 ? 39.304 55.666 48.603 1.00 30.83 117 PHE C CA 1
ATOM 10771 C C . PHE C 1 110 ? 38.963 55.363 50.043 1.00 26.62 117 PHE C C 1
ATOM 10772 O O . PHE C 1 110 ? 39.787 54.808 50.777 1.00 25.14 117 PHE C O 1
ATOM 10789 N N . THR C 1 111 ? 37.738 55.703 50.436 1.00 25.63 118 THR C N 1
ATOM 10790 C CA . THR C 1 111 ? 37.275 55.400 51.788 1.00 28.32 118 THR C CA 1
ATOM 10791 C C . THR C 1 111 ? 36.185 54.345 51.807 1.00 31.16 118 THR C C 1
ATOM 10792 O O . THR C 1 111 ? 35.759 53.933 52.888 1.00 37.61 118 THR C O 1
ATOM 10803 N N . SER C 1 112 ? 35.738 53.897 50.635 1.00 32.68 119 SER C N 1
ATOM 10804 C CA . SER C 1 112 ? 34.846 52.738 50.591 1.00 31.39 119 SER C CA 1
ATOM 10805 C C . SER C 1 112 ? 35.142 51.741 49.453 1.00 25.50 119 SER C C 1
ATOM 10806 O O . SER C 1 112 ? 35.586 52.110 48.371 1.00 29.08 119 SER C O 1
ATOM 10814 N N . ALA C 1 113 ? 34.860 50.476 49.714 1.00 25.69 120 ALA C N 1
ATOM 10815 C CA . ALA C 1 113 ? 35.004 49.435 48.706 1.00 25.58 120 ALA C CA 1
ATOM 10816 C C . ALA C 1 113 ? 34.001 49.618 47.560 1.00 29.51 120 ALA C C 1
ATOM 10817 O O . ALA C 1 113 ? 34.294 49.276 46.422 1.00 26.47 120 ALA C O 1
ATOM 10824 N N . GLU C 1 114 ? 32.806 50.132 47.858 1.00 23.55 121 GLU C N 1
ATOM 10825 C CA . GLU C 1 114 ? 31.803 50.336 46.812 1.00 23.39 121 GLU C CA 1
ATOM 10826 C C . GLU C 1 114 ? 32.338 51.309 45.761 1.00 27.11 121 GLU C C 1
ATOM 10827 O O . GLU C 1 114 ? 32.290 51.054 44.564 1.00 24.20 121 GLU C O 1
ATOM 10839 N N . ALA C 1 115 ? 32.866 52.438 46.218 1.00 27.04 122 ALA C N 1
ATOM 10840 C CA . ALA C 1 115 ? 33.406 53.442 45.298 1.00 30.36 122 ALA C CA 1
ATOM 10841 C C . ALA C 1 115 ? 34.652 52.905 44.593 1.00 24.25 122 ALA C C 1
ATOM 10842 O O . ALA C 1 115 ? 34.760 52.965 43.372 1.00 27.13 122 ALA C O 1
ATOM 10849 N N . ALA C 1 116 ? 35.598 52.373 45.369 1.00 22.31 123 ALA C N 1
ATOM 10850 C CA . ALA C 1 116 ? 36.810 51.799 44.790 1.00 24.10 123 ALA C CA 1
ATOM 10851 C C . ALA C 1 116 ? 36.483 50.730 43.737 1.00 27.88 123 ALA C C 1
ATOM 10852 O O . ALA C 1 116 ? 37.071 50.710 42.655 1.00 21.44 123 ALA C O 1
ATOM 10859 N N . SER C 1 117 ? 35.525 49.862 44.049 1.00 22.97 124 SER C N 1
ATOM 10860 C CA . SER C 1 117 ? 35.187 48.749 43.158 1.00 20.61 124 SER C CA 1
ATOM 10861 C C . SER C 1 117 ? 34.612 49.290 41.853 1.00 20.72 124 SER C C 1
ATOM 10862 O O . SER C 1 117 ? 34.938 48.817 40.762 1.00 20.70 124 SER C O 1
ATOM 10870 N N . SER C 1 118 ? 33.720 50.271 41.967 1.00 23.58 125 SER C N 1
ATOM 10871 C CA . SER C 1 118 ? 33.087 50.813 40.781 1.00 26.80 125 SER C CA 1
ATOM 10872 C C . SER C 1 118 ? 34.103 51.539 39.918 1.00 26.60 125 SER C C 1
ATOM 10873 O O . SER C 1 118 ? 34.084 51.421 38.690 1.00 23.31 125 SER C O 1
ATOM 10881 N N . VAL C 1 119 ? 34.989 52.305 40.556 1.00 23.27 126 VAL C N 1
ATOM 10882 C CA . VAL C 1 119 ? 35.996 53.003 39.785 1.00 24.03 126 VAL C CA 1
ATOM 10883 C C . VAL C 1 119 ? 36.970 52.031 39.118 1.00 24.34 126 VAL C C 1
ATOM 10884 O O . VAL C 1 119 ? 37.334 52.216 37.959 1.00 24.14 126 VAL C O 1
ATOM 10897 N N . LEU C 1 120 ? 37.391 50.995 39.845 1.00 23.68 127 LEU C N 1
ATOM 10898 C CA . LEU C 1 120 ? 38.287 49.980 39.276 1.00 22.05 127 LEU C CA 1
ATOM 10899 C C . LEU C 1 120 ? 37.715 49.395 38.004 1.00 22.16 127 LEU C C 1
ATOM 10900 O O . LEU C 1 120 ? 38.422 49.210 37.014 1.00 22.58 127 LEU C O 1
ATOM 10916 N N . TRP C 1 121 ? 36.433 49.047 38.051 1.00 22.00 128 TRP C N 1
ATOM 10917 C CA . TRP C 1 121 ? 35.783 48.466 36.888 1.00 23.69 128 TRP C CA 1
ATOM 10918 C C . TRP C 1 121 ? 35.606 49.516 35.774 1.00 26.98 128 TRP C C 1
ATOM 10919 O O . TRP C 1 121 ? 35.815 49.218 34.596 1.00 23.73 128 TRP C O 1
ATOM 10940 N N . GLU C 1 122 ? 35.234 50.740 36.133 1.00 26.65 129 GLU C N 1
ATOM 10941 C CA . GLU C 1 122 ? 35.090 51.779 35.088 1.00 29.42 129 GLU C CA 1
ATOM 10942 C C . GLU C 1 122 ? 36.455 52.047 34.419 1.00 29.18 129 GLU C C 1
ATOM 10943 O O . GLU C 1 122 ? 36.522 52.250 33.204 1.00 26.70 129 GLU C O 1
ATOM 10955 N N . LEU C 1 123 ? 37.530 52.022 35.216 1.00 26.10 130 LEU C N 1
ATOM 10956 C CA . LEU C 1 123 ? 38.880 52.255 34.701 1.00 25.98 130 LEU C CA 1
ATOM 10957 C C . LEU C 1 123 ? 39.280 51.150 33.727 1.00 25.86 130 LEU C C 1
ATOM 10958 O O . LEU C 1 123 ? 39.737 51.420 32.632 1.00 26.85 130 LEU C O 1
ATOM 10974 N N . TYR C 1 124 ? 39.107 49.894 34.136 1.00 28.98 131 TYR C N 1
ATOM 10975 C CA . TYR C 1 124 ? 39.447 48.775 33.254 1.00 24.68 131 TYR C CA 1
ATOM 10976 C C . TYR C 1 124 ? 38.565 48.773 32.012 1.00 30.40 131 TYR C C 1
ATOM 10977 O O . TYR C 1 124 ? 39.034 48.556 30.901 1.00 30.11 131 TYR C O 1
ATOM 10995 N N . SER C 1 125 ? 37.273 48.978 32.208 1.00 25.23 132 SER C N 1
ATOM 10996 C CA . SER C 1 125 ? 36.341 49.019 31.078 1.00 27.25 132 SER C CA 1
ATOM 10997 C C . SER C 1 125 ? 36.778 49.993 29.987 1.00 33.34 132 SER C C 1
ATOM 10998 O O . SER C 1 125 ? 36.737 49.666 28.802 1.00 31.41 132 SER C O 1
ATOM 11006 N N . GLY C 1 126 ? 37.191 51.185 30.392 1.00 36.18 133 GLY C N 1
ATOM 11007 C CA . GLY C 1 126 ? 37.537 52.234 29.445 1.00 38.51 133 GLY C CA 1
ATOM 11008 C C . GLY C 1 126 ? 38.950 52.143 28.895 1.00 39.81 133 GLY C C 1
ATOM 11009 O O . GLY C 1 126 ? 39.248 52.711 27.855 1.00 46.13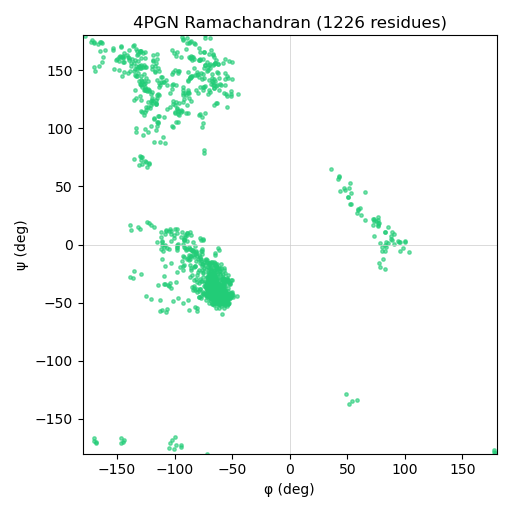 133 GLY C O 1
ATOM 11013 N N . LEU C 1 127 ? 39.828 51.424 29.580 1.00 34.40 134 LEU C N 1
ATOM 11014 C CA . LEU C 1 127 ? 41.228 51.361 29.164 1.00 40.54 134 LEU C CA 1
ATOM 11015 C C . LEU C 1 127 ? 41.592 50.043 28.465 1.00 39.71 134 LEU C C 1
ATOM 11016 O O . LEU C 1 127 ? 42.409 50.040 27.557 1.00 39.63 134 LEU C O 1
ATOM 11032 N N . ARG C 1 128 ? 40.960 48.943 28.886 1.00 36.66 135 ARG C N 1
ATOM 11033 C CA . ARG C 1 128 ? 41.258 47.579 28.397 1.00 31.79 135 ARG C CA 1
ATOM 11034 C C . ARG C 1 128 ? 42.750 47.262 28.226 1.00 40.07 135 ARG C C 1
ATOM 11035 O O . ARG C 1 128 ? 43.183 46.849 27.149 1.00 45.64 135 ARG C O 1
ATOM 11056 N N . PRO C 1 129 ? 43.537 47.416 29.294 1.00 40.00 136 PRO C N 1
ATOM 11057 C CA . PRO C 1 129 ? 44.993 47.301 29.141 1.00 41.48 136 PRO C CA 1
ATOM 11058 C C . PRO C 1 129 ? 45.428 45.885 28.737 1.00 36.62 136 PRO C C 1
ATOM 11059 O O . PRO C 1 129 ? 44.885 44.896 29.230 1.00 35.26 136 PRO C O 1
ATOM 11070 N N . ALA C 1 130 ? 46.419 45.814 27.855 1.00 37.06 137 ALA C N 1
ATOM 11071 C CA . ALA C 1 130 ? 46.863 44.558 27.239 1.00 35.22 137 ALA C CA 1
ATOM 11072 C C . ALA C 1 130 ? 47.299 43.455 28.215 1.00 38.36 137 ALA C C 1
ATOM 11073 O O . ALA C 1 130 ? 47.317 42.281 27.849 1.00 40.46 137 ALA C O 1
ATOM 11080 N N . GLU C 1 131 ? 47.665 43.826 29.438 1.00 34.93 138 GLU C N 1
ATOM 11081 C CA . GLU C 1 131 ? 48.087 42.862 30.436 1.00 27.45 138 GLU C CA 1
ATOM 11082 C C . GLU C 1 131 ? 47.022 41.799 30.716 1.00 27.87 138 GLU C C 1
ATOM 11083 O O . GLU C 1 131 ? 47.323 40.674 31.137 1.00 27.74 138 GLU C O 1
ATOM 11095 N N . LEU C 1 132 ? 45.770 42.171 30.515 1.00 31.82 139 LEU C N 1
ATOM 11096 C CA . LEU C 1 132 ? 44.661 41.281 30.829 1.00 33.60 139 LEU C CA 1
ATOM 11097 C C . LEU C 1 132 ? 44.055 40.650 29.578 1.00 28.78 139 LEU C C 1
ATOM 11098 O O . LEU C 1 132 ? 42.993 40.028 29.644 1.00 29.34 139 LEU C O 1
ATOM 11114 N N . GLU C 1 133 ? 44.748 40.764 28.447 1.00 31.23 140 GLU C N 1
ATOM 11115 C CA . GLU C 1 133 ? 44.186 40.305 27.165 1.00 36.56 140 GLU C CA 1
ATOM 11116 C C . GLU C 1 133 ? 44.061 38.786 26.994 1.00 30.32 140 GLU C C 1
ATOM 11117 O O . GLU C 1 133 ? 43.357 38.330 26.105 1.00 34.55 140 GLU C O 1
ATOM 11129 N N . ARG C 1 134 ? 44.741 38.008 27.823 1.00 35.66 141 ARG C N 1
ATOM 11130 C CA . ARG C 1 134 ? 44.822 36.561 27.613 1.00 38.51 141 ARG C CA 1
ATOM 11131 C C . ARG C 1 134 ? 43.683 35.818 28.319 1.00 38.64 141 ARG C C 1
ATOM 11132 O O . ARG C 1 134 ? 43.540 34.602 28.189 1.00 37.98 141 ARG C O 1
ATOM 11153 N N . VAL C 1 135 ? 42.882 36.564 29.071 1.00 29.34 142 VAL C N 1
ATOM 11154 C CA . VAL C 1 135 ? 41.695 36.024 29.697 1.00 27.13 142 VAL C CA 1
ATOM 11155 C C . VAL C 1 135 ? 40.543 36.948 29.340 1.00 30.10 142 VAL C C 1
ATOM 11156 O O . VAL C 1 135 ? 40.744 38.058 28.825 1.00 28.80 142 VAL C O 1
ATOM 11169 N N . LYS C 1 136 ? 39.333 36.474 29.589 1.00 28.06 143 LYS C N 1
ATOM 11170 C CA . LYS C 1 136 ? 38.156 37.328 29.547 1.00 28.52 143 LYS C CA 1
ATOM 11171 C C . LYS C 1 136 ? 37.988 37.879 30.965 1.00 27.18 143 LYS C C 1
ATOM 11172 O O . LYS C 1 136 ? 38.014 37.124 31.941 1.00 24.05 143 LYS C O 1
ATOM 11191 N N . VAL C 1 137 ? 37.852 39.190 31.095 1.00 23.42 144 VAL C N 1
ATOM 11192 C CA . VAL C 1 137 ? 37.578 39.776 32.410 1.00 23.25 144 VAL C CA 1
ATOM 11193 C C . VAL C 1 137 ? 36.060 39.966 32.583 1.00 21.56 144 VAL C C 1
ATOM 11194 O O . VAL C 1 137 ? 35.446 40.763 31.873 1.00 21.95 144 VAL C O 1
ATOM 11207 N N . LEU C 1 138 ? 35.467 39.225 33.511 1.00 23.14 145 LEU C N 1
ATOM 11208 C CA . LEU C 1 138 ? 34.016 39.235 33.719 1.00 21.87 145 LEU C CA 1
ATOM 11209 C C . LEU C 1 138 ? 33.580 40.399 34.590 1.00 22.47 145 LEU C C 1
ATOM 11210 O O . LEU C 1 138 ? 32.542 41.003 34.366 1.00 22.42 145 LEU C O 1
ATOM 11226 N N . THR C 1 139 ? 34.383 40.724 35.587 1.00 19.00 146 THR C N 1
ATOM 11227 C CA . THR C 1 139 ? 34.126 41.888 36.432 1.00 20.35 146 THR C CA 1
ATOM 11228 C C . THR C 1 139 ? 35.356 42.066 37.328 1.00 24.20 146 THR C C 1
ATOM 11229 O O . THR C 1 139 ? 36.298 41.256 37.277 1.00 19.53 146 THR C O 1
ATOM 11240 N N . MET C 1 140 ? 35.347 43.138 38.110 1.00 20.96 147 MET C N 1
ATOM 11241 C CA . MET C 1 140 ? 36.390 43.443 39.079 1.00 18.37 147 MET C CA 1
ATOM 11242 C C . MET C 1 140 ? 35.778 44.108 40.312 1.00 19.81 147 MET C C 1
ATOM 11243 O O . MET C 1 140 ? 34.647 44.641 40.275 1.00 21.21 147 MET C O 1
ATOM 11257 N N . PHE C 1 141 ? 36.543 44.095 41.397 1.00 17.81 148 PHE C N 1
ATOM 11258 C CA . PHE C 1 141 ? 36.148 44.724 42.638 1.00 17.75 148 PHE C CA 1
ATOM 11259 C C . PHE C 1 141 ? 37.389 44.872 43.544 1.00 17.65 148 PHE C C 1
ATOM 11260 O O . PHE C 1 141 ? 38.492 44.380 43.217 1.00 19.61 148 PHE C O 1
ATOM 11277 N N . THR C 1 142 ? 37.215 45.545 44.678 1.00 18.32 149 THR C N 1
ATOM 11278 C CA . THR C 1 142 ? 38.294 45.730 45.648 1.00 17.77 149 THR C CA 1
ATOM 11279 C C . THR C 1 142 ? 37.889 45.368 47.083 1.00 23.77 149 THR C C 1
ATOM 11280 O O . THR C 1 142 ? 36.728 45.250 47.427 1.00 22.38 149 THR C O 1
ATOM 11291 N N . SER C 1 143 ? 38.882 45.226 47.933 1.00 22.16 150 SER C N 1
ATOM 11292 C CA . SER C 1 143 ? 38.645 45.152 49.360 1.00 21.52 150 SER C CA 1
ATOM 11293 C C . SER C 1 143 ? 38.232 46.544 49.859 1.00 18.86 150 SER C C 1
ATOM 11294 O O . SER C 1 143 ? 38.163 47.507 49.091 1.00 18.63 150 SER C O 1
ATOM 11302 N N . ALA C 1 144 ? 37.976 46.666 51.151 1.00 20.52 151 ALA C N 1
ATOM 11303 C CA . ALA C 1 144 ? 37.757 47.983 51.730 1.00 24.46 151 ALA C CA 1
ATOM 11304 C C . ALA C 1 144 ? 39.147 48.536 52.087 1.00 24.71 151 ALA C C 1
ATOM 11305 O O . ALA C 1 144 ? 40.146 47.829 51.908 1.00 21.69 151 ALA C O 1
ATOM 11312 N N . PRO C 1 145 ? 39.238 49.793 52.543 1.00 26.20 152 PRO C N 1
ATOM 11313 C CA . PRO C 1 145 ? 40.558 50.332 52.923 1.00 22.48 152 PRO C CA 1
ATOM 11314 C C . PRO C 1 145 ? 41.307 49.488 53.951 1.00 25.58 152 PRO C C 1
ATOM 11315 O O . PRO C 1 145 ? 40.712 48.909 54.854 1.00 27.77 152 PRO C O 1
ATOM 11326 N N . SER C 1 146 ? 42.623 49.437 53.815 1.00 22.78 153 SER C N 1
ATOM 11327 C CA . SER C 1 146 ? 43.449 48.649 54.710 1.00 24.36 153 SER C CA 1
ATOM 11328 C C . SER C 1 146 ? 43.717 49.345 56.047 1.00 23.51 153 SER C C 1
ATOM 11329 O O . SER C 1 146 ? 43.839 50.578 56.123 1.00 25.64 153 SER C O 1
ATOM 11337 N N . HIS C 1 147 ? 43.815 48.520 57.089 1.00 26.59 154 HIS C N 1
ATOM 11338 C CA . HIS C 1 147 ? 44.135 48.966 58.437 1.00 28.60 154 HIS C CA 1
ATOM 11339 C C . HIS C 1 147 ? 45.083 47.954 59.041 1.00 27.97 154 HIS C C 1
ATOM 11340 O O . HIS C 1 147 ? 45.253 46.882 58.497 1.00 29.30 154 HIS C O 1
ATOM 11355 N N . PHE C 1 148 ? 45.707 48.295 60.165 1.00 29.24 155 PHE C N 1
ATOM 11356 C CA . PHE C 1 148 ? 46.576 47.348 60.824 1.00 27.87 155 PHE C CA 1
ATOM 11357 C C . PHE C 1 148 ? 45.775 46.492 61.806 1.00 37.45 155 PHE C C 1
ATOM 11358 O O . PHE C 1 148 ? 44.993 47.009 62.607 1.00 31.85 155 PHE C O 1
ATOM 11375 N N . MET C 1 149 ? 45.969 45.180 61.721 1.00 31.91 156 MET C N 1
ATOM 11376 C CA . MET C 1 149 ? 45.485 44.260 62.729 1.00 31.55 156 MET C CA 1
ATOM 11377 C C . MET C 1 149 ? 46.727 43.622 63.354 1.00 33.21 156 MET C C 1
ATOM 11378 O O . MET C 1 149 ? 47.539 43.021 62.640 1.00 31.43 156 MET C O 1
ATOM 11392 N N . THR C 1 150 ? 46.888 43.773 64.668 1.00 30.03 157 THR C N 1
ATOM 11393 C CA . THR C 1 150 ? 48.123 43.344 65.345 1.00 36.40 157 THR C CA 1
ATOM 11394 C C . THR C 1 150 ? 47.919 42.634 66.702 1.00 37.81 157 THR C C 1
ATOM 11395 O O . THR C 1 150 ? 46.905 42.820 67.385 1.00 36.01 157 THR C O 1
ATOM 11406 N N . VAL C 1 151 ? 48.898 41.817 67.088 1.00 32.42 158 VAL C N 1
ATOM 11407 C CA . VAL C 1 151 ? 48.783 41.037 68.309 1.00 35.44 158 VAL C CA 1
ATOM 11408 C C . VAL C 1 151 ? 49.010 41.931 69.530 1.00 41.44 158 VAL C C 1
ATOM 11409 O O . VAL C 1 151 ? 48.428 41.696 70.585 1.00 40.92 158 VAL C O 1
ATOM 11422 N N . THR C 1 152 ? 49.844 42.955 69.360 1.00 40.53 159 THR C N 1
ATOM 11423 C CA . THR C 1 152 ? 50.093 43.961 70.392 1.00 41.68 159 THR C CA 1
ATOM 11424 C C . THR C 1 152 ? 49.686 45.338 69.864 1.00 40.25 159 THR C C 1
ATOM 11425 O O . THR C 1 152 ? 49.683 45.572 68.649 1.00 37.59 159 THR C O 1
ATOM 11436 N N . PRO C 1 153 ? 49.331 46.255 70.772 1.00 48.58 160 PRO C N 1
ATOM 11437 C CA . PRO C 1 153 ? 48.840 47.584 70.377 1.00 46.06 160 PRO C CA 1
ATOM 11438 C C . PRO C 1 153 ? 49.878 48.454 69.673 1.00 44.74 160 PRO C C 1
ATOM 11439 O O . PRO C 1 153 ? 51.025 48.548 70.106 1.00 42.55 160 PRO C O 1
ATOM 11450 N N . VAL C 1 154 ? 49.445 49.079 68.582 1.00 39.14 161 VAL C N 1
ATOM 11451 C CA . VAL C 1 154 ? 50.259 50.003 67.794 1.00 40.26 161 VAL C CA 1
ATOM 11452 C C . VAL C 1 154 ? 49.636 51.393 67.866 1.00 35.23 161 VAL C C 1
ATOM 11453 O O . VAL C 1 154 ? 48.685 51.700 67.145 1.00 38.83 161 VAL C O 1
ATOM 11466 N N . ARG C 1 155 ? 50.178 52.225 68.754 1.00 36.53 162 ARG C N 1
ATOM 11467 C CA . ARG C 1 155 ? 49.576 53.528 69.048 1.00 39.39 162 ARG C CA 1
ATOM 11468 C C . ARG C 1 155 ? 50.342 54.685 68.430 1.00 37.56 162 ARG C C 1
ATOM 11469 O O . ARG C 1 155 ? 49.921 55.831 68.528 1.00 39.77 162 ARG C O 1
ATOM 11490 N N . SER C 1 156 ? 51.461 54.383 67.791 1.00 44.38 163 SER C N 1
ATOM 11491 C CA . SER C 1 156 ? 52.234 55.400 67.105 1.00 39.85 163 SER C CA 1
ATOM 11492 C C . SER C 1 156 ? 52.947 54.760 65.934 1.00 41.18 163 SER C C 1
ATOM 11493 O O . SER C 1 156 ? 53.132 53.539 65.904 1.00 40.06 163 SER C O 1
ATOM 11501 N N . LEU C 1 157 ? 53.352 55.586 64.974 1.00 35.35 164 LEU C N 1
ATOM 11502 C CA . LEU C 1 157 ? 54.156 55.129 63.843 1.00 37.68 164 LEU C CA 1
ATOM 11503 C C . LEU C 1 157 ? 55.442 54.487 64.360 1.00 34.86 164 LEU C C 1
ATOM 11504 O O . LEU C 1 157 ? 55.954 53.518 63.797 1.00 36.90 164 LEU C O 1
ATOM 11520 N N . ARG C 1 158 ? 55.955 55.039 65.453 1.00 48.34 165 ARG C N 1
ATOM 11521 C CA . ARG C 1 158 ? 57.130 54.493 66.107 1.00 53.59 165 ARG C CA 1
ATOM 11522 C C . ARG C 1 158 ? 56.933 53.015 66.402 1.00 51.84 165 ARG C C 1
ATOM 11523 O O . ARG C 1 158 ? 57.836 52.214 66.177 1.00 47.92 165 ARG C O 1
ATOM 11544 N N . ASP C 1 159 ? 55.756 52.653 66.908 1.00 45.01 166 ASP C N 1
ATOM 11545 C CA . ASP C 1 159 ? 55.494 51.262 67.298 1.00 48.72 166 ASP C CA 1
ATOM 11546 C C . ASP C 1 159 ? 55.611 50.297 66.114 1.00 45.28 166 ASP C C 1
ATOM 11547 O O . ASP C 1 159 ? 55.877 49.111 66.300 1.00 42.89 166 ASP C O 1
ATOM 11556 N N . LEU C 1 160 ? 55.394 50.808 64.906 1.00 37.07 167 LEU C N 1
ATOM 11557 C CA . LEU C 1 160 ? 55.433 49.973 63.703 1.00 44.09 167 LEU C CA 1
ATOM 11558 C C . LEU C 1 160 ? 56.848 49.623 63.285 1.00 50.74 167 LEU C C 1
ATOM 11559 O O . LEU C 1 160 ? 57.046 48.692 62.504 1.00 47.22 167 LEU C O 1
ATOM 11575 N N . GLN C 1 161 ? 57.833 50.380 63.767 1.00 43.71 168 GLN C N 1
ATOM 11576 C CA . GLN C 1 161 ? 59.172 50.271 63.208 1.00 38.82 168 GLN C CA 1
ATOM 11577 C C . GLN C 1 161 ? 59.725 48.880 63.453 1.00 36.41 168 GLN C C 1
ATOM 11578 O O . GLN C 1 161 ? 59.801 48.419 64.595 1.00 42.08 168 GLN C O 1
ATOM 11592 N N . GLY C 1 162 ? 60.076 48.210 62.358 1.00 37.14 169 GLY C N 1
ATOM 11593 C CA . GLY C 1 162 ? 60.684 46.895 62.417 1.00 48.03 169 GLY C CA 1
ATOM 11594 C C . GLY C 1 162 ? 59.668 45.795 62.637 1.00 51.39 169 GLY C C 1
ATOM 11595 O O . GLY C 1 162 ? 60.019 44.614 62.669 1.00 46.66 169 GLY C O 1
ATOM 11599 N N . MET C 1 163 ? 58.401 46.169 62.782 1.00 46.66 170 MET C N 1
ATOM 11600 C CA . MET C 1 163 ? 57.382 45.180 63.107 1.00 45.79 170 MET C CA 1
ATOM 11601 C C . MET C 1 163 ? 57.057 44.356 61.871 1.00 37.94 170 MET C C 1
ATOM 11602 O O . MET C 1 163 ? 56.874 44.902 60.787 1.00 37.60 170 MET C O 1
ATOM 11616 N N . GLU C 1 164 ? 57.010 43.038 62.042 1.00 33.05 171 GLU C N 1
ATOM 11617 C CA . GLU C 1 164 ? 56.687 42.127 60.948 1.00 33.69 171 GLU C CA 1
ATOM 11618 C C . GLU C 1 164 ? 55.193 42.108 60.692 1.00 31.59 171 GLU C C 1
ATOM 11619 O O . GLU C 1 164 ? 54.406 41.649 61.516 1.00 32.96 171 GLU C O 1
ATOM 11631 N N . ILE C 1 165 ? 54.812 42.635 59.543 1.00 28.83 172 ILE C N 1
ATOM 11632 C CA . ILE C 1 165 ? 53.402 42.780 59.191 1.00 29.60 172 ILE C CA 1
ATOM 11633 C C . ILE C 1 165 ? 53.159 42.200 57.806 1.00 27.81 172 ILE C C 1
ATOM 11634 O O . ILE C 1 165 ? 53.953 42.415 56.894 1.00 29.14 172 ILE C O 1
ATOM 11650 N N . ARG C 1 166 ? 52.057 41.466 57.656 1.00 26.14 173 ARG C N 1
ATOM 11651 C CA . ARG C 1 166 ? 51.714 40.836 56.390 1.00 23.84 173 ARG C CA 1
ATOM 11652 C C . ARG C 1 166 ? 51.129 41.824 55.396 1.00 22.80 173 ARG C C 1
ATOM 11653 O O . ARG C 1 166 ? 50.269 42.625 55.752 1.00 26.27 173 ARG C O 1
ATOM 11674 N N . GLY C 1 167 ? 51.587 41.745 54.146 1.00 23.86 174 GLY C N 1
ATOM 11675 C CA . GLY C 1 167 ? 50.926 42.399 53.026 1.00 25.66 174 GLY C CA 1
ATOM 11676 C C . GLY C 1 167 ? 51.033 41.544 51.763 1.00 27.65 174 GLY C C 1
ATOM 11677 O O . GLY C 1 167 ? 51.447 40.381 51.824 1.00 22.75 174 GLY C O 1
ATOM 11681 N N . ALA C 1 168 ? 50.659 42.107 50.619 1.00 23.57 175 ALA C N 1
ATOM 11682 C CA . ALA C 1 168 ? 51.039 41.527 49.334 1.00 21.68 175 ALA C CA 1
ATOM 11683 C C . ALA C 1 168 ? 51.214 42.621 48.293 1.00 24.57 175 ALA C C 1
ATOM 11684 O O . ALA C 1 168 ? 50.671 43.706 48.435 1.00 22.73 175 ALA C O 1
ATOM 11691 N N . GLY C 1 169 ? 51.971 42.324 47.243 1.00 24.35 176 GLY C N 1
ATOM 11692 C CA . GLY C 1 169 ? 52.196 43.278 46.170 1.00 28.54 176 GLY C CA 1
ATOM 11693 C C . GLY C 1 169 ? 52.596 44.635 46.708 1.00 24.19 176 GLY C C 1
ATOM 11694 O O . GLY C 1 169 ? 53.478 44.739 47.568 1.00 24.23 176 GLY C O 1
ATOM 11698 N N . THR C 1 170 ? 51.904 45.671 46.247 1.00 25.83 177 THR C N 1
ATOM 11699 C CA . THR C 1 170 ? 52.304 47.037 46.528 1.00 18.98 177 THR C CA 1
ATOM 11700 C C . THR C 1 170 ? 51.942 47.427 47.935 1.00 22.86 177 THR C C 1
ATOM 11701 O O . THR C 1 170 ? 52.545 48.336 48.500 1.00 24.66 177 THR C O 1
ATOM 11712 N N . LEU C 1 171 ? 50.976 46.734 48.533 1.00 21.63 178 LEU C N 1
ATOM 11713 C CA . LEU C 1 171 ? 50.690 46.964 49.947 1.00 19.52 178 LEU C CA 1
ATOM 11714 C C . LEU C 1 171 ? 51.879 46.569 50.867 1.00 20.36 178 LEU C C 1
ATOM 11715 O O . LEU C 1 171 ? 52.090 47.175 51.926 1.00 23.94 178 LEU C O 1
ATOM 11731 N N . SER C 1 172 ? 52.664 45.576 50.457 1.00 25.68 179 SER C N 1
ATOM 11732 C CA . SER C 1 172 ? 53.918 45.294 51.162 1.00 25.89 179 SER C CA 1
ATOM 11733 C C . SER C 1 172 ? 54.929 46.430 50.951 1.00 26.02 179 SER C C 1
ATOM 11734 O O . SER C 1 172 ? 55.610 46.816 51.889 1.00 24.88 179 SER C O 1
ATOM 11742 N N . ALA C 1 173 ? 55.008 46.985 49.737 1.00 23.90 180 ALA C N 1
ATOM 11743 C CA . ALA C 1 173 ? 55.906 48.113 49.491 1.00 26.83 180 ALA C CA 1
ATOM 11744 C C . ALA C 1 173 ? 55.496 49.313 50.345 1.00 23.87 180 ALA C C 1
ATOM 11745 O O . ALA C 1 173 ? 56.355 50.018 50.896 1.00 26.56 180 ALA C O 1
ATOM 11752 N N . ILE C 1 174 ? 54.191 49.507 50.518 1.00 29.04 181 ILE C N 1
ATOM 11753 C CA . ILE C 1 174 ? 53.693 50.547 51.414 1.00 24.70 181 ILE C CA 1
ATOM 11754 C C . ILE C 1 174 ? 54.204 50.289 52.830 1.00 31.06 181 ILE C C 1
ATOM 11755 O O . ILE C 1 174 ? 54.678 51.203 53.524 1.00 29.81 181 ILE C O 1
ATOM 11771 N N . LEU C 1 175 ? 54.112 49.043 53.275 1.00 31.29 182 LEU C N 1
ATOM 11772 C CA . LEU C 1 175 ? 54.541 48.712 54.625 1.00 28.49 182 LEU C CA 1
ATOM 11773 C C . LEU C 1 175 ? 56.009 49.075 54.793 1.00 26.46 182 LEU C C 1
ATOM 11774 O O . LEU C 1 175 ? 56.409 49.648 55.808 1.00 29.27 182 LEU C O 1
ATOM 11790 N N . GLU C 1 176 ? 56.810 48.762 53.780 1.00 28.06 183 GLU C N 1
ATOM 11791 C CA . GLU C 1 176 ? 58.254 49.012 53.856 1.00 33.17 183 GLU C CA 1
ATOM 11792 C C . GLU C 1 176 ? 58.552 50.524 53.917 1.00 30.09 183 GLU C C 1
ATOM 11793 O O . GLU C 1 176 ? 59.423 50.947 54.663 1.00 33.24 183 GLU C O 1
ATOM 11805 N N . LYS C 1 177 ? 57.802 51.327 53.162 1.00 32.84 184 LYS C N 1
ATOM 11806 C CA . LYS C 1 177 ? 57.919 52.790 53.237 1.00 37.34 184 LYS C CA 1
ATOM 11807 C C . LYS C 1 177 ? 57.586 53.315 54.629 1.00 36.35 184 LYS C C 1
ATOM 11808 O O . LYS C 1 177 ? 58.197 54.268 55.099 1.00 38.93 184 LYS C O 1
ATOM 11827 N N . LEU C 1 178 ? 56.628 52.681 55.296 1.00 34.16 185 LEU C N 1
ATOM 11828 C CA . LEU C 1 178 ? 56.195 53.123 56.618 1.00 32.10 185 LEU C CA 1
ATOM 11829 C C . LEU C 1 178 ? 57.154 52.666 57.707 1.00 42.11 185 LEU C C 1
ATOM 11830 O O . LEU C 1 178 ? 57.078 53.136 58.842 1.00 44.22 185 LEU C O 1
ATOM 11846 N N . GLY C 1 179 ? 58.062 51.758 57.368 1.00 43.89 186 GLY C N 1
ATOM 11847 C CA . GLY C 1 179 ? 59.100 51.362 58.306 1.00 41.68 186 GLY C CA 1
ATOM 11848 C C . GLY C 1 179 ? 58.855 50.013 58.953 1.00 39.25 186 GLY C C 1
ATOM 11849 O O . GLY C 1 179 ? 59.704 49.510 59.691 1.00 41.01 186 GLY C O 1
ATOM 11853 N N . ALA C 1 180 ? 57.684 49.431 58.692 1.00 39.00 187 ALA C N 1
ATOM 11854 C CA . ALA C 1 180 ? 57.407 48.066 59.115 1.00 35.56 187 ALA C CA 1
ATOM 11855 C C . ALA C 1 180 ? 58.281 47.124 58.304 1.00 31.71 187 ALA C C 1
ATOM 11856 O O . ALA C 1 180 ? 58.862 47.524 57.301 1.00 34.21 187 ALA C O 1
ATOM 11863 N N . THR C 1 181 ? 58.350 45.870 58.734 1.00 33.91 188 THR C N 1
ATOM 11864 C CA . THR C 1 181 ? 59.016 44.815 57.975 1.00 29.69 188 THR C CA 1
ATOM 11865 C C . THR C 1 181 ? 57.960 43.954 57.264 1.00 30.88 188 THR C C 1
ATOM 11866 O O . THR C 1 181 ? 57.322 43.114 57.881 1.00 32.58 188 THR C O 1
ATOM 11877 N N . PRO C 1 182 ? 57.762 44.162 55.956 1.00 31.53 189 PRO C N 1
ATOM 11878 C CA . PRO C 1 182 ? 56.687 43.384 55.332 1.00 35.51 189 PRO C CA 1
ATOM 11879 C C . PRO C 1 182 ? 57.017 41.907 55.175 1.00 33.79 189 PRO C C 1
ATOM 11880 O O . PRO C 1 182 ? 58.172 41.533 55.006 1.00 30.51 189 PRO C O 1
ATOM 11891 N N . VAL C 1 183 ? 55.982 41.079 55.232 1.00 28.62 190 VAL C N 1
ATOM 11892 C CA . VAL C 1 183 ? 56.085 39.683 54.858 1.00 29.75 190 VAL C CA 1
ATOM 11893 C C . VAL C 1 183 ? 54.961 39.416 53.871 1.00 27.30 190 VAL C C 1
ATOM 11894 O O . VAL C 1 183 ? 53.778 39.503 54.210 1.00 29.46 190 VAL C O 1
ATOM 11907 N N . SER C 1 184 ? 55.317 39.119 52.634 1.00 27.04 191 SER C N 1
ATOM 11908 C CA . SER C 1 184 ? 54.292 38.958 51.602 1.00 22.73 191 SER C CA 1
ATOM 11909 C C . SER C 1 184 ? 53.765 37.531 51.532 1.00 27.70 191 SER C C 1
ATOM 11910 O O . SER C 1 184 ? 54.538 36.577 51.495 1.00 27.17 191 SER C O 1
ATOM 11918 N N . MET C 1 185 ? 52.441 37.392 51.481 1.00 26.35 192 MET C N 1
ATOM 11919 C CA . MET C 1 185 ? 51.808 36.073 51.408 1.00 22.51 192 MET C CA 1
ATOM 11920 C C . MET C 1 185 ? 50.325 36.211 51.095 1.00 23.58 192 MET C C 1
ATOM 11921 O O . MET C 1 185 ? 49.706 37.213 51.441 1.00 22.12 192 MET C O 1
ATOM 11935 N N . PRO C 1 186 ? 49.762 35.215 50.404 1.00 23.31 193 PRO C N 1
ATOM 11936 C CA . PRO C 1 186 ? 48.313 35.181 50.121 1.00 22.06 193 PRO C CA 1
ATOM 11937 C C . PRO C 1 186 ? 47.491 35.044 51.402 1.00 24.75 193 PRO C C 1
ATOM 11938 O O . PRO C 1 186 ? 47.977 34.522 52.414 1.00 23.00 193 PRO C O 1
ATOM 11949 N N . MET C 1 187 ? 46.235 35.482 51.350 1.00 20.97 194 MET C N 1
ATOM 11950 C CA . MET C 1 187 ? 45.383 35.524 52.549 1.00 25.46 194 MET C CA 1
ATOM 11951 C C . MET C 1 187 ? 45.229 34.176 53.277 1.00 24.33 194 MET C C 1
ATOM 11952 O O . MET C 1 187 ? 45.227 34.133 54.497 1.00 26.26 194 MET C O 1
ATOM 11966 N N . PRO C 1 188 ? 45.094 33.072 52.533 1.00 23.24 195 PRO C N 1
ATOM 11967 C CA . PRO C 1 188 ? 44.820 31.816 53.244 1.00 29.06 195 PRO C CA 1
ATOM 11968 C C . PRO C 1 188 ? 45.962 31.377 54.162 1.00 35.85 195 PRO C C 1
ATOM 11969 O O . PRO C 1 188 ? 45.740 30.550 55.055 1.00 31.79 195 PRO C O 1
ATOM 11980 N N . GLU C 1 189 ? 47.161 31.921 53.942 1.00 31.89 196 GLU C N 1
ATOM 11981 C CA . GLU C 1 189 ? 48.335 31.526 54.729 1.00 30.82 196 GLU C CA 1
ATOM 11982 C C . GLU C 1 189 ? 48.499 32.361 56.003 1.00 30.62 196 GLU C C 1
ATOM 11983 O O . GLU C 1 189 ? 49.321 32.045 56.872 1.00 28.87 196 GLU C O 1
ATOM 11995 N N . VAL C 1 190 ? 47.744 33.445 56.106 1.00 31.01 197 VAL C N 1
ATOM 11996 C CA . VAL C 1 190 ? 47.985 34.432 57.166 1.00 28.23 197 VAL C CA 1
ATOM 11997 C C . VAL C 1 190 ? 47.661 33.916 58.577 1.00 33.67 197 VAL C C 1
ATOM 11998 O O . VAL C 1 190 ? 48.416 34.164 59.507 1.00 32.67 197 VAL C O 1
ATOM 12011 N N . PRO C 1 191 ? 46.550 33.185 58.747 1.00 32.68 198 PRO C N 1
ATOM 12012 C CA . PRO C 1 191 ? 46.257 32.675 60.099 1.00 35.71 198 PRO C CA 1
ATOM 12013 C C . PRO C 1 191 ? 47.419 31.884 60.728 1.00 35.65 198 PRO C C 1
ATOM 12014 O O . PRO C 1 191 ? 47.832 32.151 61.860 1.00 35.83 198 PRO C O 1
ATOM 12025 N N . GLU C 1 192 ? 47.942 30.914 59.992 1.00 38.15 199 GLU C N 1
ATOM 12026 C CA . GLU C 1 192 ? 49.043 30.098 60.486 1.00 39.83 199 GLU C CA 1
ATOM 12027 C C . GLU C 1 192 ? 50.247 30.998 60.773 1.00 35.37 199 GLU C C 1
ATOM 12028 O O . GLU C 1 192 ? 50.954 30.806 61.755 1.00 43.27 199 GLU C O 1
ATOM 12040 N N . ALA C 1 193 ? 50.468 31.996 59.920 1.00 31.91 200 ALA C N 1
ATOM 12041 C CA . ALA C 1 193 ? 51.587 32.913 60.110 1.00 31.31 200 ALA C CA 1
ATOM 12042 C C . ALA C 1 193 ? 51.476 33.651 61.439 1.00 31.28 200 ALA C C 1
ATOM 12043 O O . ALA C 1 193 ? 52.475 33.799 62.140 1.00 36.74 200 ALA C O 1
ATOM 12050 N N . VAL C 1 194 ? 50.281 34.107 61.807 1.00 33.90 201 VAL C N 1
ATOM 12051 C CA . VAL C 1 194 ? 50.141 34.766 63.115 1.00 35.91 201 VAL C CA 1
ATOM 12052 C C . VAL C 1 194 ? 50.282 33.749 64.246 1.00 37.01 201 VAL C C 1
ATOM 12053 O O . VAL C 1 194 ? 50.910 34.031 65.263 1.00 39.76 201 VAL C O 1
ATOM 12066 N N . GLN C 1 195 ? 49.701 32.567 64.061 1.00 41.45 202 GLN C N 1
ATOM 12067 C CA . GLN C 1 195 ? 49.703 31.543 65.111 1.00 44.38 202 GLN C CA 1
ATOM 12068 C C . GLN C 1 195 ? 51.103 31.018 65.380 1.00 44.97 202 GLN C C 1
ATOM 12069 O O . GLN C 1 195 ? 51.396 30.553 66.475 1.00 50.42 202 GLN C O 1
ATOM 12083 N N . LYS C 1 196 ? 51.972 31.110 64.383 1.00 47.50 203 LYS C N 1
ATOM 12084 C CA . LYS C 1 196 ? 53.350 30.657 64.521 1.00 48.07 203 LYS C CA 1
ATOM 12085 C C . LYS C 1 196 ? 54.322 31.789 64.841 1.00 48.22 203 LYS C C 1
ATOM 12086 O O . LYS C 1 196 ? 55.519 31.558 64.984 1.00 58.91 203 LYS C O 1
ATOM 12105 N N . GLY C 1 197 ? 53.815 33.011 64.944 1.00 43.28 204 GLY C N 1
ATOM 12106 C CA . GLY C 1 197 ? 54.650 34.148 65.271 1.00 45.24 204 GLY C CA 1
ATOM 12107 C C . GLY C 1 197 ? 55.568 34.580 64.142 1.00 48.13 204 GLY C C 1
ATOM 12108 O O . GLY C 1 197 ? 56.527 35.312 64.370 1.00 47.31 204 GLY C O 1
ATOM 12112 N N . ILE C 1 198 ? 55.277 34.136 62.924 1.00 46.71 205 ILE C N 1
ATOM 12113 C CA . ILE C 1 198 ? 56.018 34.572 61.742 1.00 38.94 205 ILE C CA 1
ATOM 12114 C C . ILE C 1 198 ? 55.720 36.045 61.429 1.00 37.05 205 ILE C C 1
ATOM 12115 O O . ILE C 1 198 ? 56.563 36.773 60.895 1.00 36.46 205 ILE C O 1
ATOM 12131 N N . ILE C 1 199 ? 54.495 36.463 61.727 1.00 41.03 206 ILE C N 1
ATOM 12132 C CA . ILE C 1 199 ? 54.108 37.863 61.632 1.00 35.26 206 ILE C CA 1
ATOM 12133 C C . ILE C 1 199 ? 53.467 38.224 62.956 1.00 35.10 206 ILE C C 1
ATOM 12134 O O . ILE C 1 199 ? 53.025 37.338 63.703 1.00 33.49 206 ILE C O 1
ATOM 12150 N N . LYS C 1 200 ? 53.409 39.520 63.238 1.00 32.01 207 LYS C N 1
ATOM 12151 C CA . LYS C 1 200 ? 52.763 40.021 64.446 1.00 32.55 207 LYS C CA 1
ATOM 12152 C C . LYS C 1 200 ? 51.470 40.783 64.116 1.00 33.39 207 LYS C C 1
ATOM 12153 O O . LYS C 1 200 ? 50.766 41.258 65.009 1.00 31.64 207 LYS C O 1
ATOM 12172 N N . GLY C 1 201 ? 51.151 40.866 62.830 1.00 30.04 208 GLY C N 1
ATOM 12173 C CA . GLY C 1 201 ? 49.920 41.500 62.390 1.00 32.88 208 GLY C CA 1
ATOM 12174 C C . GLY C 1 201 ? 49.740 41.424 60.876 1.00 32.00 208 GLY C C 1
ATOM 12175 O O . GLY C 1 201 ? 50.575 40.878 60.164 1.00 27.52 208 GLY C O 1
ATOM 12179 N N . LEU C 1 202 ? 48.639 41.972 60.390 1.00 34.02 209 LEU C N 1
ATOM 12180 C CA . LEU C 1 202 ? 48.337 41.980 58.965 1.00 26.23 209 LEU C CA 1
ATOM 12181 C C . LEU C 1 202 ? 47.740 43.321 58.563 1.00 27.88 209 LEU C C 1
ATOM 12182 O O . LEU C 1 202 ? 47.175 44.036 59.391 1.00 29.05 209 LEU C O 1
ATOM 12198 N N . PHE C 1 203 ? 47.840 43.615 57.270 1.00 26.03 210 PHE C N 1
ATOM 12199 C CA . PHE C 1 203 ? 47.524 44.916 56.719 1.00 23.12 210 PHE C CA 1
ATOM 12200 C C . PHE C 1 203 ? 46.534 44.707 55.563 1.00 23.96 210 PHE C C 1
ATOM 12201 O O . PHE C 1 203 ? 46.921 44.399 54.425 1.00 25.82 210 PHE C O 1
ATOM 12218 N N . THR C 1 204 ? 45.249 44.820 55.880 1.00 22.37 211 THR C N 1
ATOM 12219 C CA . THR C 1 204 ? 44.181 44.616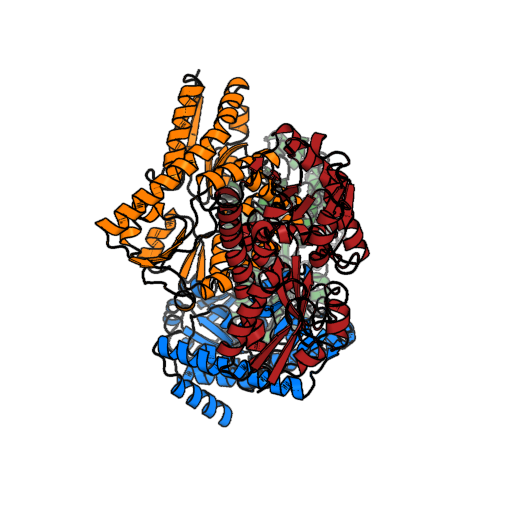 54.906 1.00 26.28 211 THR C CA 1
ATOM 12220 C C . THR C 1 204 ? 42.857 45.098 55.513 1.00 24.11 211 THR C C 1
ATOM 12221 O O . THR C 1 204 ? 42.844 45.742 56.562 1.00 23.43 211 THR C O 1
ATOM 12232 N N . SER C 1 205 ? 41.741 44.826 54.851 1.00 22.96 212 SER C N 1
ATOM 12233 C CA . SER C 1 205 ? 40.457 45.314 55.367 1.00 21.09 212 SER C CA 1
ATOM 12234 C C . SER C 1 205 ? 39.905 44.466 56.530 1.00 28.22 212 SER C C 1
ATOM 12235 O O . SER C 1 205 ? 40.271 43.314 56.697 1.00 25.53 212 SER C O 1
ATOM 12243 N N . LEU C 1 206 ? 39.008 45.051 57.322 1.00 24.06 213 LEU C N 1
ATOM 12244 C CA . LEU C 1 206 ? 38.664 44.527 58.641 1.00 25.25 213 LEU C CA 1
ATOM 12245 C C . LEU C 1 206 ? 37.591 43.441 58.650 1.00 28.96 213 LEU C C 1
ATOM 12246 O O . LEU C 1 206 ? 37.313 42.834 59.693 1.00 25.73 213 LEU C O 1
ATOM 12262 N N . ASP C 1 207 ? 37.031 43.164 57.479 1.00 22.89 214 ASP C N 1
ATOM 12263 C CA . ASP C 1 207 ? 36.102 42.050 57.320 1.00 23.05 214 ASP C CA 1
ATOM 12264 C C . ASP C 1 207 ? 36.717 40.748 57.829 1.00 30.07 214 ASP C C 1
ATOM 12265 O O . ASP C 1 207 ? 36.003 39.865 58.296 1.00 28.73 214 ASP C O 1
ATOM 12274 N N . VAL C 1 208 ? 38.037 40.622 57.741 1.00 26.32 215 VAL C N 1
ATOM 12275 C CA . VAL C 1 208 ? 38.674 39.359 58.144 1.00 26.44 215 VAL C CA 1
ATOM 12276 C C . VAL C 1 208 ? 38.667 39.138 59.654 1.00 28.13 215 VAL C C 1
ATOM 12277 O O . VAL C 1 208 ? 38.899 38.022 60.126 1.00 27.32 215 VAL C O 1
ATOM 12290 N N . MET C 1 209 ? 38.402 40.187 60.420 1.00 30.94 216 MET C N 1
ATOM 12291 C CA . MET C 1 209 ? 38.388 40.053 61.867 1.00 31.91 216 MET C CA 1
ATOM 12292 C C . MET C 1 209 ? 37.351 39.006 62.255 1.00 30.73 216 MET C C 1
ATOM 12293 O O . MET C 1 209 ? 37.564 38.237 63.192 1.00 33.90 216 MET C O 1
ATOM 12307 N N . LYS C 1 210 ? 36.253 38.958 61.496 1.00 32.23 217 LYS C N 1
ATOM 12308 C CA . LYS C 1 210 ? 35.191 37.990 61.746 1.00 34.03 217 LYS C CA 1
ATOM 12309 C C . LYS C 1 210 ? 35.268 36.828 60.768 1.00 32.43 217 LYS C C 1
ATOM 12310 O O . LYS C 1 210 ? 35.211 35.669 61.174 1.00 33.67 217 LYS C O 1
ATOM 12329 N N . ASP C 1 211 ? 35.394 37.151 59.486 1.00 31.30 218 ASP C N 1
ATOM 12330 C CA . ASP C 1 211 ? 35.315 36.150 58.429 1.00 25.61 218 ASP C CA 1
ATOM 12331 C C . ASP C 1 211 ? 36.419 35.083 58.508 1.00 28.67 218 ASP C C 1
ATOM 12332 O O . ASP C 1 211 ? 36.206 33.960 58.078 1.00 31.45 218 ASP C O 1
ATOM 12341 N N . MET C 1 212 ? 37.579 35.437 59.057 1.00 29.34 219 MET C N 1
ATOM 12342 C CA . MET C 1 212 ? 38.653 34.470 59.288 1.00 27.12 219 MET C CA 1
ATOM 12343 C C . MET C 1 212 ? 39.106 34.432 60.751 1.00 29.25 219 MET C C 1
ATOM 12344 O O . MET C 1 212 ? 40.214 33.953 61.061 1.00 28.12 219 MET C O 1
ATOM 12358 N N . ASN C 1 213 ? 38.229 34.936 61.624 1.00 28.41 220 ASN C N 1
ATOM 12359 C CA . ASN C 1 213 ? 38.400 34.935 63.068 1.00 29.81 220 ASN C CA 1
ATOM 12360 C C . ASN C 1 213 ? 39.725 35.518 63.538 1.00 35.79 220 ASN C C 1
ATOM 12361 O O . ASN C 1 213 ? 40.274 35.060 64.529 1.00 34.23 220 ASN C O 1
ATOM 12372 N N . PHE C 1 214 ? 40.230 36.535 62.841 1.00 32.30 221 PHE C N 1
ATOM 12373 C CA . PHE C 1 214 ? 41.414 37.243 63.325 1.00 31.78 221 PHE C CA 1
ATOM 12374 C C . PHE C 1 214 ? 41.132 37.958 64.638 1.00 34.93 221 PHE C C 1
ATOM 12375 O O . PHE C 1 214 ? 42.064 38.352 65.352 1.00 37.91 221 PHE C O 1
ATOM 12392 N N . ALA C 1 215 ? 39.858 38.126 64.974 1.00 32.35 222 ALA C N 1
ATOM 12393 C CA . ALA C 1 215 ? 39.531 38.760 66.245 1.00 41.26 222 ALA C CA 1
ATOM 12394 C C . ALA C 1 215 ? 40.153 37.960 67.394 1.00 42.99 222 ALA C C 1
ATOM 12395 O O . ALA C 1 215 ? 40.561 38.525 68.403 1.00 42.20 222 ALA C O 1
ATOM 12402 N N . GLU C 1 216 ? 40.252 36.647 67.206 1.00 44.82 223 GLU C N 1
ATOM 12403 C CA . GLU C 1 216 ? 40.773 35.731 68.216 1.00 48.37 223 GLU C CA 1
ATOM 12404 C C . GLU C 1 216 ? 42.308 35.662 68.207 1.00 51.86 223 GLU C C 1
ATOM 12405 O O . GLU C 1 216 ? 42.919 35.109 69.121 1.00 57.06 223 GLU C O 1
ATOM 12417 N N . MET C 1 217 ? 42.933 36.235 67.187 1.00 44.57 224 MET C N 1
ATOM 12418 C CA . MET C 1 217 ? 44.383 36.143 67.033 1.00 38.44 224 MET C CA 1
ATOM 12419 C C . MET C 1 217 ? 45.051 37.503 67.209 1.00 37.77 224 MET C C 1
ATOM 12420 O O . MET C 1 217 ? 46.055 37.625 67.908 1.00 39.74 224 MET C O 1
ATOM 12434 N N . THR C 1 218 ? 44.516 38.517 66.539 1.00 40.93 225 THR C N 1
ATOM 12435 C CA . THR C 1 218 ? 45.030 39.877 66.654 1.00 33.99 225 THR C CA 1
ATOM 12436 C C . THR C 1 218 ? 43.953 40.744 67.291 1.00 39.56 225 THR C C 1
ATOM 12437 O O . THR C 1 218 ? 42.967 41.083 66.646 1.00 42.43 225 THR C O 1
ATOM 12448 N N . GLY C 1 219 ? 44.142 41.081 68.566 1.00 47.44 226 GLY C N 1
ATOM 12449 C CA . GLY C 1 219 ? 43.131 41.779 69.346 1.00 46.29 226 GLY C CA 1
ATOM 12450 C C . GLY C 1 219 ? 43.208 43.298 69.273 1.00 42.75 226 GLY C C 1
ATOM 12451 O O . GLY C 1 219 ? 42.432 43.991 69.928 1.00 42.07 226 GLY C O 1
ATOM 12455 N N . HIS C 1 220 ? 44.127 43.820 68.468 1.00 36.56 227 HIS C N 1
ATOM 12456 C CA . HIS C 1 220 ? 44.271 45.264 68.324 1.00 44.52 227 HIS C CA 1
ATOM 12457 C C . HIS C 1 220 ? 44.189 45.687 66.867 1.00 42.47 227 HIS C C 1
ATOM 12458 O O . HIS C 1 220 ? 44.727 45.029 65.970 1.00 36.64 227 HIS C O 1
ATOM 12473 N N . VAL C 1 221 ? 43.497 46.796 66.643 1.00 40.12 228 VAL C N 1
ATOM 12474 C CA . VAL C 1 221 ? 43.359 47.371 65.316 1.00 38.38 228 VAL C CA 1
ATOM 12475 C C . VAL C 1 221 ? 43.801 48.808 65.357 1.00 37.76 228 VAL C C 1
ATOM 12476 O O . VAL C 1 221 ? 43.411 49.558 66.247 1.00 40.17 228 VAL C O 1
ATOM 12489 N N . THR C 1 222 ? 44.629 49.188 64.395 1.00 38.96 229 THR C N 1
ATOM 12490 C CA . THR C 1 222 ? 45.063 50.569 64.280 1.00 34.40 229 THR C CA 1
ATOM 12491 C C . THR C 1 222 ? 44.623 51.105 62.930 1.00 30.80 229 THR C C 1
ATOM 12492 O O . THR C 1 222 ? 44.904 50.514 61.888 1.00 27.83 229 THR C O 1
ATOM 12503 N N . ARG C 1 223 ? 43.911 52.223 62.962 1.00 34.42 230 ARG C N 1
ATOM 12504 C CA . ARG C 1 223 ? 43.390 52.834 61.754 1.00 33.50 230 ARG C CA 1
ATOM 12505 C C . ARG C 1 223 ? 44.506 53.367 60.859 1.00 35.32 230 ARG C C 1
ATOM 12506 O O . ARG C 1 223 ? 45.434 53.990 61.353 1.00 40.44 230 ARG C O 1
ATOM 12527 N N . ALA C 1 224 ? 44.394 53.145 59.547 1.00 28.61 231 ALA C N 1
ATOM 12528 C CA . ALA C 1 224 ? 45.374 53.59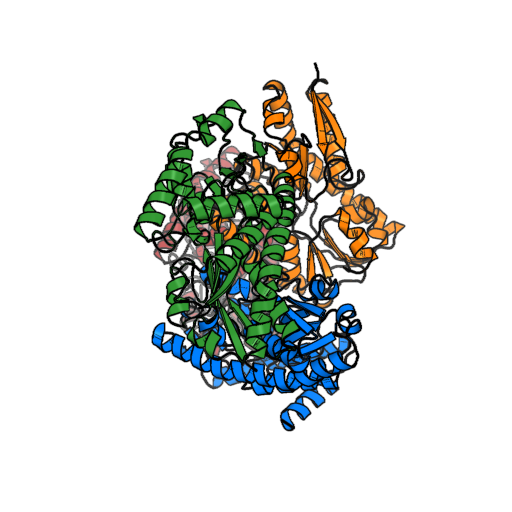4 58.562 1.00 32.22 231 ALA C CA 1
ATOM 12529 C C . ALA C 1 224 ? 44.711 54.223 57.337 1.00 29.30 231 ALA C C 1
ATOM 12530 O O . ALA C 1 224 ? 45.354 54.990 56.626 1.00 35.38 231 ALA C O 1
ATOM 12537 N N . ASP C 1 225 ? 43.445 53.883 57.083 1.00 28.12 232 ASP C N 1
ATOM 12538 C CA . ASP C 1 225 ? 42.728 54.301 55.861 1.00 27.00 232 ASP C CA 1
ATOM 12539 C C . ASP C 1 225 ? 43.569 54.164 54.614 1.00 27.73 232 ASP C C 1
ATOM 12540 O O . ASP C 1 225 ? 43.597 55.053 53.758 1.00 23.17 232 ASP C O 1
ATOM 12549 N N . GLN C 1 226 ? 44.228 53.025 54.485 1.00 27.89 233 GLN C N 1
ATOM 12550 C CA . GLN C 1 226 ? 45.193 52.832 53.413 1.00 29.30 233 GLN C CA 1
ATOM 12551 C C . GLN C 1 226 ? 44.624 52.164 52.158 1.00 24.32 233 GLN C C 1
ATOM 12552 O O . GLN C 1 226 ? 43.419 51.938 52.054 1.00 21.88 233 GLN C O 1
ATOM 12566 N N . ALA C 1 227 ? 45.519 51.832 51.228 1.00 21.65 234 ALA C N 1
ATOM 12567 C CA . ALA C 1 227 ? 45.162 51.307 49.918 1.00 21.81 234 ALA C CA 1
ATOM 12568 C C . ALA C 1 227 ? 44.328 50.030 50.014 1.00 24.95 234 ALA C C 1
ATOM 12569 O O . ALA C 1 227 ? 44.363 49.321 51.022 1.00 23.21 234 ALA C O 1
ATOM 12576 N N . VAL C 1 228 ? 43.573 49.769 48.949 1.00 19.21 235 VAL C N 1
ATOM 12577 C CA . VAL C 1 228 ? 42.753 48.563 48.849 1.00 19.01 235 VAL C CA 1
ATOM 12578 C C . VAL C 1 228 ? 43.479 47.487 48.034 1.00 21.73 235 VAL C C 1
ATOM 12579 O O . VAL C 1 228 ? 44.439 47.780 47.343 1.00 18.16 235 VAL C O 1
ATOM 12592 N N . TYR C 1 229 ? 43.002 46.243 48.107 1.00 18.57 236 TYR C N 1
ATOM 12593 C CA . TYR C 1 229 ? 43.490 45.173 47.230 1.00 20.87 236 TYR C CA 1
ATOM 12594 C C . TYR C 1 229 ? 42.517 45.002 46.074 1.00 17.32 236 TYR C C 1
ATOM 12595 O O . TYR C 1 229 ? 41.331 44.743 46.284 1.00 17.99 236 TYR C O 1
ATOM 12613 N N . PRO C 1 230 ? 43.004 45.133 44.834 1.00 15.89 237 PRO C N 1
ATOM 12614 C CA . PRO C 1 230 ? 42.137 44.942 43.662 1.00 17.66 237 PRO C CA 1
ATOM 12615 C C . PRO C 1 230 ? 42.047 43.486 43.235 1.00 18.70 237 PRO C C 1
ATOM 12616 O O . PRO C 1 230 ? 43.044 42.778 43.325 1.00 18.37 237 PRO C O 1
ATOM 12627 N N . PHE C 1 231 ? 40.870 43.081 42.765 1.00 17.40 238 PHE C N 1
ATOM 12628 C CA . PHE C 1 231 ? 40.591 41.718 42.300 1.00 17.13 238 PHE C CA 1
ATOM 12629 C C . PHE C 1 231 ? 40.043 41.734 40.883 1.00 23.43 238 PHE C C 1
ATOM 12630 O O . PHE C 1 231 ? 39.369 42.693 40.475 1.00 19.41 238 PHE C O 1
ATOM 12647 N N . ALA C 1 232 ? 40.276 40.642 40.167 1.00 19.67 239 ALA C N 1
ATOM 12648 C CA . ALA C 1 232 ? 39.630 40.368 38.896 1.00 18.51 239 ALA C CA 1
ATOM 12649 C C . ALA C 1 232 ? 38.955 38.994 38.893 1.00 21.68 239 ALA C C 1
ATOM 12650 O O . ALA C 1 232 ? 39.493 38.006 39.394 1.00 21.15 239 ALA C O 1
ATOM 12657 N N . VAL C 1 233 ? 37.748 38.952 38.328 1.00 17.92 240 VAL C N 1
ATOM 12658 C CA . VAL C 1 233 ? 37.086 37.700 38.029 1.00 18.02 240 VAL C CA 1
ATOM 12659 C C . VAL C 1 233 ? 37.344 37.405 36.559 1.00 21.31 240 VAL C C 1
ATOM 12660 O O . VAL C 1 233 ? 36.949 38.153 35.666 1.00 23.19 240 VAL C O 1
ATOM 12673 N N . ILE C 1 234 ? 38.049 36.314 36.320 1.00 20.73 241 ILE C N 1
ATOM 12674 C CA . ILE C 1 234 ? 38.570 36.042 35.002 1.00 22.09 241 ILE C CA 1
ATOM 12675 C C . ILE C 1 234 ? 38.005 34.724 34.481 1.00 20.31 241 ILE C C 1
ATOM 12676 O O . ILE C 1 234 ? 37.701 33.805 35.246 1.00 22.58 241 ILE C O 1
ATOM 12692 N N . MET C 1 235 ? 37.889 34.645 33.165 1.00 24.06 242 MET C N 1
ATOM 12693 C CA . MET C 1 235 ? 37.366 33.452 32.529 1.00 26.26 242 MET C CA 1
ATOM 12694 C C . MET C 1 235 ? 38.319 33.011 31.445 1.00 26.92 242 MET C C 1
ATOM 12695 O O . MET C 1 235 ? 38.903 33.833 30.723 1.00 23.57 242 MET C O 1
ATOM 12709 N N . ASN C 1 236 ? 38.466 31.702 31.340 1.00 25.21 243 ASN C N 1
ATOM 12710 C CA . ASN C 1 236 ? 39.176 31.104 30.229 1.00 32.29 243 ASN C CA 1
ATOM 12711 C C . ASN C 1 236 ? 38.574 31.583 28.896 1.00 37.34 243 ASN C C 1
ATOM 12712 O O . ASN C 1 236 ? 37.352 31.523 28.686 1.00 33.94 243 ASN C O 1
ATOM 12723 N N . ARG C 1 237 ? 39.436 32.090 28.011 1.00 35.38 244 ARG C N 1
ATOM 12724 C CA . ARG C 1 237 ? 39.000 32.672 26.738 1.00 37.79 244 ARG C CA 1
ATOM 12725 C C . ARG C 1 237 ? 38.192 31.702 25.863 1.00 35.08 244 ARG C C 1
ATOM 12726 O O . ARG C 1 237 ? 37.158 32.066 25.313 1.00 36.46 244 ARG C O 1
ATOM 12747 N N . GLU C 1 238 ? 38.672 30.472 25.740 1.00 38.37 245 GLU C N 1
ATOM 12748 C CA . GLU C 1 238 ? 38.004 29.468 24.932 1.00 38.37 245 GLU C CA 1
ATOM 12749 C C . GLU C 1 238 ? 36.644 29.132 25.530 1.00 39.09 245 GLU C C 1
ATOM 12750 O O . GLU C 1 238 ? 35.687 28.899 24.802 1.00 45.24 245 GLU C O 1
ATOM 12762 N N . ALA C 1 239 ? 36.557 29.121 26.859 1.00 34.36 246 ALA C N 1
ATOM 12763 C CA . ALA C 1 239 ? 35.297 28.812 27.525 1.00 33.47 246 ALA C CA 1
ATOM 12764 C C . ALA C 1 239 ? 34.285 29.931 27.290 1.00 35.41 246 ALA C C 1
ATOM 12765 O O . ALA C 1 239 ? 33.120 29.671 26.990 1.00 35.52 246 ALA C O 1
ATOM 12772 N N . TRP C 1 240 ? 34.739 31.177 27.421 1.00 30.66 247 TRP C N 1
ATOM 12773 C CA . TRP C 1 240 ? 33.905 32.347 27.136 1.00 31.60 247 TRP C CA 1
ATOM 12774 C C . TRP C 1 240 ? 33.396 32.312 25.717 1.00 37.05 247 TRP C C 1
ATOM 12775 O O . TRP C 1 240 ? 32.214 32.616 25.450 1.00 37.26 247 TRP C O 1
ATOM 12796 N N . GLU C 1 241 ? 34.290 31.950 24.798 1.00 35.47 248 GLU C N 1
ATOM 12797 C CA . GLU C 1 241 ? 33.949 31.952 23.375 1.00 39.89 248 GLU C CA 1
ATOM 12798 C C . GLU C 1 241 ? 32.938 30.874 23.000 1.00 35.48 248 GLU C C 1
ATOM 12799 O O . GLU C 1 241 ? 32.224 31.017 22.004 1.00 41.47 248 GLU C O 1
ATOM 12811 N N . ARG C 1 242 ? 32.834 29.823 23.806 1.00 41.00 249 ARG C N 1
ATOM 12812 C CA . ARG C 1 242 ? 31.815 28.794 23.564 1.00 44.28 249 ARG C CA 1
ATOM 12813 C C . ARG C 1 242 ? 30.414 29.240 24.006 1.00 44.39 249 ARG C C 1
ATOM 12814 O O . ARG C 1 242 ? 29.418 28.615 23.658 1.00 44.21 249 ARG C O 1
ATOM 12835 N N . LEU C 1 243 ? 30.324 30.316 24.779 1.00 38.81 250 LEU C N 1
ATOM 12836 C CA . LEU C 1 243 ? 29.015 30.780 25.227 1.00 38.04 250 LEU C CA 1
ATOM 12837 C C . LEU C 1 243 ? 28.242 31.384 24.055 1.00 42.52 250 LEU C C 1
ATOM 12838 O O . LEU C 1 243 ? 28.824 31.927 23.117 1.00 43.74 250 LEU C O 1
ATOM 12854 N N . SER C 1 244 ? 26.925 31.281 24.099 1.00 37.59 251 SER C N 1
ATOM 12855 C CA . SER C 1 244 ? 26.114 31.895 23.063 1.00 40.17 251 SER C CA 1
ATOM 12856 C C . SER C 1 244 ? 26.106 33.394 23.269 1.00 39.38 251 SER C C 1
ATOM 12857 O O . SER C 1 244 ? 26.291 33.877 24.399 1.00 36.19 251 SER C O 1
ATOM 12865 N N . PRO C 1 245 ? 25.888 34.142 22.183 1.00 42.23 252 PRO C N 1
ATOM 12866 C CA . PRO C 1 245 ? 25.763 35.600 22.265 1.00 44.33 252 PRO C CA 1
ATOM 12867 C C . PRO C 1 245 ? 24.782 36.067 23.347 1.00 37.80 252 PRO C C 1
ATOM 12868 O O . PRO C 1 245 ? 25.095 37.006 24.049 1.00 37.06 252 PRO C O 1
ATOM 12879 N N . ASP C 1 246 ? 23.615 35.443 23.484 1.00 35.51 253 ASP C N 1
ATOM 12880 C CA . ASP C 1 246 ? 22.687 35.892 24.528 1.00 39.94 253 ASP C CA 1
ATOM 12881 C C . ASP C 1 246 ? 23.252 35.638 25.937 1.00 35.16 253 ASP C C 1
ATOM 12882 O O . ASP C 1 246 ? 23.027 36.441 26.846 1.00 39.65 253 ASP C O 1
ATOM 12891 N N . VAL C 1 247 ? 23.985 34.540 26.125 1.00 36.14 254 VAL C N 1
ATOM 12892 C CA . VAL C 1 247 ? 24.631 34.283 27.422 1.00 30.24 254 VAL C CA 1
ATOM 12893 C C . VAL C 1 247 ? 25.760 35.309 27.684 1.00 29.25 254 VAL C C 1
ATOM 12894 O O . VAL C 1 247 ? 25.869 35.890 28.763 1.00 31.67 254 VAL C O 1
ATOM 12907 N N . GLN C 1 248 ? 26.607 35.531 26.694 1.00 29.84 255 GLN C N 1
ATOM 12908 C CA . GLN C 1 248 ? 27.675 36.514 26.844 1.00 29.16 255 GLN C CA 1
ATOM 12909 C C . GLN C 1 248 ? 27.117 37.883 27.219 1.00 29.34 255 GLN C C 1
ATOM 12910 O O . GLN C 1 248 ? 27.689 38.585 28.032 1.00 28.70 255 GLN C O 1
ATOM 12924 N N . GLN C 1 249 ? 25.990 38.249 26.620 1.00 34.22 256 GLN C N 1
ATOM 12925 C CA . GLN C 1 249 ? 25.356 39.529 26.904 1.00 31.76 256 GLN C CA 1
ATOM 12926 C C . GLN C 1 249 ? 24.902 39.610 28.335 1.00 29.70 256 GLN C C 1
ATOM 12927 O O . GLN C 1 249 ? 25.028 40.653 28.964 1.00 29.30 256 GLN C O 1
ATOM 12941 N N . VAL C 1 250 ? 24.344 38.519 28.845 1.00 29.93 257 VAL C N 1
ATOM 12942 C CA . VAL C 1 250 ? 23.930 38.484 30.241 1.00 28.31 257 VAL C CA 1
ATOM 12943 C C . VAL C 1 250 ? 25.129 38.683 31.156 1.00 26.73 257 VAL C C 1
ATOM 12944 O O . VAL C 1 250 ? 25.083 39.487 32.091 1.00 27.24 257 VAL C O 1
ATOM 12957 N N . LEU C 1 251 ? 26.202 37.948 30.895 1.00 26.14 258 LEU C N 1
ATOM 12958 C CA . LEU C 1 251 ? 27.395 38.031 31.751 1.00 24.76 258 LEU C CA 1
ATOM 12959 C C . LEU C 1 251 ? 28.006 39.442 31.713 1.00 24.72 258 LEU C C 1
ATOM 12960 O O . LEU C 1 251 ? 28.390 39.989 32.753 1.00 23.84 258 LEU C O 1
ATOM 12976 N N . ASP C 1 252 ? 28.088 40.045 30.529 1.00 25.83 259 ASP C N 1
ATOM 12977 C CA . ASP C 1 252 ? 28.631 41.408 30.426 1.00 27.80 259 ASP C CA 1
ATOM 12978 C C . ASP C 1 252 ? 27.717 42.423 31.103 1.00 32.68 259 ASP C C 1
ATOM 12979 O O . ASP C 1 252 ? 28.192 43.364 31.750 1.00 26.39 259 ASP C O 1
ATOM 12988 N N . GLY C 1 253 ? 26.410 42.210 30.949 1.00 27.15 260 GLY C N 1
ATOM 12989 C CA . GLY C 1 253 ? 25.395 43.046 31.559 1.00 29.39 260 GLY C CA 1
ATOM 12990 C C . GLY C 1 253 ? 25.385 43.032 33.072 1.00 26.52 260 GLY C C 1
ATOM 12991 O O . GLY C 1 253 ? 24.813 43.923 33.690 1.00 30.81 260 GLY C O 1
ATOM 12995 N N . LEU C 1 254 ? 26.010 42.023 33.674 1.00 27.52 261 LEU C N 1
ATOM 12996 C CA . LEU C 1 254 ? 26.034 41.893 35.126 1.00 24.23 261 LEU C CA 1
ATOM 12997 C C . LEU C 1 254 ? 27.269 42.575 35.733 1.00 25.81 261 LEU C C 1
ATOM 12998 O O . LEU C 1 254 ? 27.299 42.907 36.928 1.00 23.65 261 LEU C O 1
ATOM 13014 N N . ALA C 1 255 ? 28.265 42.827 34.894 1.00 23.38 262 ALA C N 1
ATOM 13015 C CA . ALA C 1 255 ? 29.601 43.206 35.374 1.00 23.80 262 ALA C CA 1
ATOM 13016 C C . ALA C 1 255 ? 29.666 44.454 36.280 1.00 23.21 262 ALA C C 1
ATOM 13017 O O . ALA C 1 255 ? 30.237 44.391 37.377 1.00 22.40 262 ALA C O 1
ATOM 13024 N N . ALA C 1 256 ? 29.126 45.589 35.816 1.00 23.73 263 ALA C N 1
ATOM 13025 C CA . ALA C 1 256 ? 29.225 46.828 36.582 1.00 24.01 263 ALA C CA 1
ATOM 13026 C C . ALA C 1 256 ? 28.346 46.785 37.824 1.00 25.63 263 ALA C C 1
ATOM 13027 O O . ALA C 1 256 ? 28.767 47.204 38.893 1.00 23.46 263 ALA C O 1
ATOM 13034 N N . GLU C 1 257 ? 27.118 46.282 37.692 1.00 24.40 264 GLU C N 1
ATOM 13035 C CA . GLU C 1 257 ? 26.260 46.133 38.854 1.00 24.64 264 GLU C CA 1
ATOM 13036 C C . GLU C 1 257 ? 26.944 45.299 39.933 1.00 23.06 264 GLU C C 1
ATOM 13037 O O . GLU C 1 257 ? 26.848 45.593 41.132 1.00 24.03 264 GLU C O 1
ATOM 13049 N N . HIS C 1 258 ? 27.589 44.219 39.508 1.00 22.19 265 HIS C N 1
ATOM 13050 C CA . HIS C 1 258 ? 28.175 43.309 40.481 1.00 21.10 265 HIS C CA 1
ATOM 13051 C C . HIS C 1 258 ?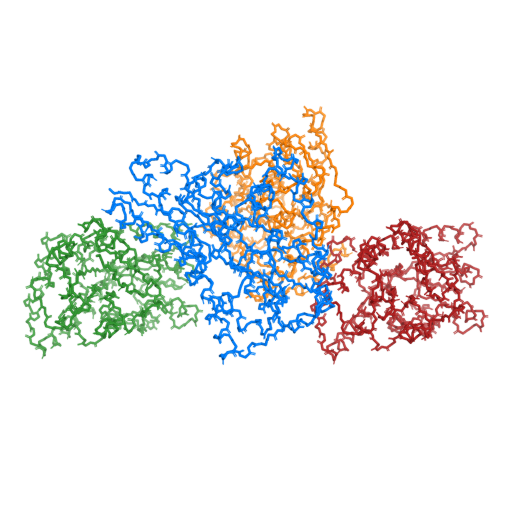 29.405 43.922 41.162 1.00 20.51 265 HIS C C 1
ATOM 13052 O O . HIS C 1 258 ? 29.625 43.714 42.355 1.00 20.32 265 HIS C O 1
ATOM 13067 N N . ALA C 1 259 ? 30.196 44.698 40.424 1.00 20.69 266 ALA C N 1
ATOM 13068 C CA . ALA C 1 259 ? 31.328 45.383 41.047 1.00 20.34 266 ALA C CA 1
ATOM 13069 C C . ALA C 1 259 ? 30.839 46.273 42.194 1.00 21.81 266 ALA C C 1
ATOM 13070 O O . ALA C 1 259 ? 31.348 46.186 43.335 1.00 20.33 266 ALA C O 1
ATOM 13077 N N . ALA C 1 260 ? 29.834 47.107 41.904 1.00 21.89 267 ALA C N 1
ATOM 13078 C CA . ALA C 1 260 ? 29.208 47.944 42.930 1.00 22.63 267 ALA C CA 1
ATOM 13079 C C . ALA C 1 260 ? 28.613 47.136 44.074 1.00 22.31 267 ALA C C 1
ATOM 13080 O O . ALA C 1 260 ? 28.823 47.478 45.243 1.00 23.54 267 ALA C O 1
ATOM 13087 N N . TRP C 1 261 ? 27.900 46.051 43.740 1.00 22.10 268 TRP C N 1
ATOM 13088 C CA . TRP C 1 261 ? 27.241 45.206 44.738 1.00 27.48 268 TRP C CA 1
ATOM 13089 C C . TRP C 1 261 ? 28.257 44.642 45.735 1.00 21.03 268 TRP C C 1
ATOM 13090 O O . TRP C 1 261 ? 28.052 44.629 46.953 1.00 22.50 268 TRP C O 1
ATOM 13111 N N . THR C 1 262 ? 29.366 44.171 45.191 1.00 20.38 269 THR C N 1
ATOM 13112 C CA . THR C 1 262 ? 30.414 43.580 45.996 1.00 22.93 269 THR C CA 1
ATOM 13113 C C . THR C 1 262 ? 30.993 44.574 47.014 1.00 19.59 269 THR C C 1
ATOM 13114 O O . THR C 1 262 ? 31.141 44.252 48.196 1.00 23.35 269 THR C O 1
ATOM 13125 N N . GLY C 1 263 ? 31.317 45.778 46.565 1.00 20.02 270 GLY C N 1
ATOM 13126 C CA . GLY C 1 263 ? 31.844 46.809 47.453 1.00 23.64 270 GLY C CA 1
ATOM 13127 C C . GLY C 1 263 ? 30.830 47.291 48.487 1.00 23.79 270 GLY C C 1
ATOM 13128 O O . GLY C 1 263 ? 31.168 47.517 49.660 1.00 26.51 270 GLY C O 1
ATOM 13132 N N . ARG C 1 264 ? 29.581 47.426 48.064 1.00 24.23 271 ARG C N 1
ATOM 13133 C CA . ARG C 1 264 ? 28.506 47.779 48.979 1.00 23.91 271 ARG C CA 1
ATOM 13134 C C . ARG C 1 264 ? 28.332 46.710 50.032 1.00 29.21 271 ARG C C 1
ATOM 13135 O O . ARG C 1 264 ? 28.192 47.013 51.222 1.00 29.29 271 ARG C O 1
ATOM 13156 N N . TYR C 1 265 ? 28.328 45.452 49.603 1.00 26.14 272 TYR C N 1
ATOM 13157 C CA . TYR C 1 265 ? 28.255 44.343 50.558 1.00 25.39 272 TYR C CA 1
ATOM 13158 C C . TYR C 1 265 ? 29.368 44.471 51.587 1.00 24.95 272 TYR C C 1
ATOM 13159 O O . TYR C 1 265 ? 29.133 44.360 52.790 1.00 22.64 272 TYR C O 1
ATOM 13177 N N . LEU C 1 266 ? 30.585 44.707 51.104 1.00 21.52 273 LEU C N 1
ATOM 13178 C CA . LEU C 1 266 ? 31.767 44.663 51.973 1.00 21.34 273 LEU C CA 1
ATOM 13179 C C . LEU C 1 266 ? 31.795 45.834 52.976 1.00 23.17 273 LEU C C 1
ATOM 13180 O O . LEU C 1 266 ? 32.061 45.634 54.151 1.00 28.34 273 LEU C O 1
ATOM 13196 N N . ASP C 1 267 ? 31.501 47.053 52.525 1.00 24.50 274 ASP C N 1
ATOM 13197 C CA . ASP C 1 267 ? 31.421 48.184 53.444 1.00 31.57 274 ASP C CA 1
ATOM 13198 C C . ASP C 1 267 ? 30.480 47.893 54.612 1.00 32.36 274 ASP C C 1
ATOM 13199 O O . ASP C 1 267 ? 30.829 48.126 55.762 1.00 33.46 274 ASP C O 1
ATOM 13208 N N . ALA C 1 268 ? 29.296 47.367 54.320 1.00 30.50 275 ALA C N 1
ATOM 13209 C CA . ALA C 1 268 ? 28.350 47.029 55.378 1.00 33.47 275 ALA C CA 1
ATOM 13210 C C . ALA C 1 268 ? 28.922 45.923 56.254 1.00 34.61 275 ALA C C 1
ATOM 13211 O O . ALA C 1 268 ? 28.799 45.961 57.486 1.00 41.55 275 ALA C O 1
ATOM 13218 N N . HIS C 1 269 ? 29.562 44.945 55.625 1.00 27.45 276 HIS C N 1
ATOM 13219 C CA . HIS C 1 269 ? 30.054 43.779 56.363 1.00 27.60 276 HIS C CA 1
ATOM 13220 C C . HIS C 1 269 ? 31.256 44.109 57.264 1.00 32.28 276 HIS C C 1
ATOM 13221 O O . HIS C 1 269 ? 31.475 43.469 58.292 1.00 24.64 276 HIS C O 1
ATOM 13236 N N . VAL C 1 270 ? 32.036 45.110 56.878 1.00 29.37 277 VAL C N 1
ATOM 13237 C CA . VAL C 1 270 ? 33.153 45.540 57.714 1.00 28.44 27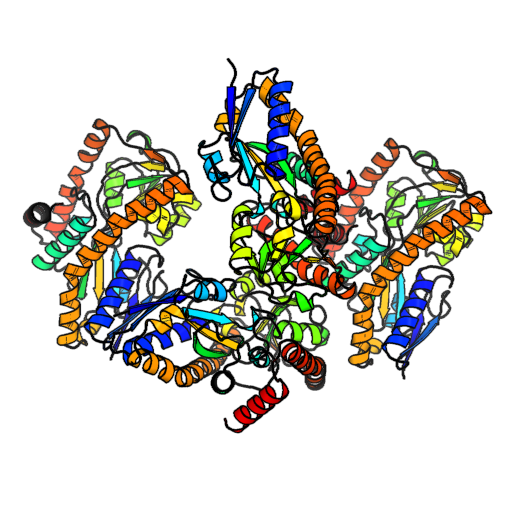7 VAL C CA 1
ATOM 13238 C C . VAL C 1 270 ? 32.631 46.056 59.074 1.00 29.67 277 VAL C C 1
ATOM 13239 O O . VAL C 1 270 ? 33.189 45.754 60.144 1.00 28.16 277 VAL C O 1
ATOM 13252 N N . GLN C 1 271 ? 31.542 46.809 59.027 1.00 29.80 278 GLN C N 1
ATOM 13253 C CA . GLN C 1 271 ? 30.905 47.291 60.250 1.00 36.02 278 GLN C CA 1
ATOM 13254 C C . GLN C 1 271 ? 30.393 46.139 61.110 1.00 35.09 278 GLN C C 1
ATOM 13255 O O . GLN C 1 271 ? 30.568 46.135 62.328 1.00 40.59 278 GLN C O 1
ATOM 13269 N N . ASP C 1 272 ? 29.756 45.164 60.472 1.00 32.89 279 ASP C N 1
ATOM 13270 C CA . ASP C 1 272 ? 29.189 44.032 61.194 1.00 35.62 279 ASP C CA 1
ATOM 13271 C C . ASP C 1 272 ? 30.317 43.230 61.822 1.00 34.98 279 ASP C C 1
ATOM 13272 O O . ASP C 1 272 ? 30.205 42.725 62.938 1.00 41.04 279 ASP C O 1
ATOM 13281 N N . SER C 1 273 ? 31.413 43.127 61.084 1.00 35.03 280 SER C N 1
ATOM 13282 C CA . SER C 1 273 ? 32.569 42.379 61.529 1.00 35.77 280 SER C CA 1
ATOM 13283 C C . SER C 1 273 ? 33.214 43.037 62.747 1.00 36.47 280 SER C C 1
ATOM 13284 O O . SER C 1 273 ? 33.416 42.379 63.760 1.00 42.90 280 SER C O 1
ATOM 13292 N N . MET C 1 274 ? 33.518 44.331 62.668 1.00 34.55 281 MET C N 1
ATOM 13293 C CA . MET C 1 274 ? 34.158 45.016 63.796 1.00 37.97 281 MET C CA 1
ATOM 13294 C C . MET C 1 274 ? 33.256 45.093 65.029 1.00 44.78 281 MET C C 1
ATOM 13295 O O . MET C 1 274 ? 33.728 44.951 66.169 1.00 45.33 281 MET C O 1
ATOM 13309 N N . ARG C 1 275 ? 31.960 45.294 64.809 1.00 42.86 282 ARG C N 1
ATOM 13310 C CA . ARG C 1 275 ? 31.000 45.285 65.906 1.00 40.40 282 ARG C CA 1
ATOM 13311 C C . ARG C 1 275 ? 31.108 43.963 66.658 1.00 43.85 282 ARG C C 1
ATOM 13312 O O . ARG C 1 275 ? 31.227 43.931 67.883 1.00 45.21 282 ARG C O 1
ATOM 13316 N N . TRP C 1 276 ? 31.068 42.875 65.902 1.00 41.13 283 TRP C N 1
ATOM 13317 C CA . TRP C 1 276 ? 31.188 41.532 66.452 1.00 39.00 283 TRP C CA 1
ATOM 13318 C C . TRP C 1 276 ? 32.526 41.358 67.159 1.00 43.07 283 TRP C C 1
ATOM 13319 O O . TRP C 1 276 ? 32.615 40.671 68.172 1.00 47.00 283 TRP C O 1
ATOM 13340 N N . ALA C 1 277 ? 33.566 41.988 66.624 1.00 45.04 284 ALA C N 1
ATOM 13341 C CA . ALA C 1 277 ? 34.918 41.815 67.150 1.00 43.62 284 ALA C CA 1
ATOM 13342 C C . ALA C 1 277 ? 35.094 42.504 68.500 1.00 41.62 284 ALA C C 1
ATOM 13343 O O . ALA C 1 277 ? 35.662 41.942 69.433 1.00 50.38 284 ALA C O 1
ATOM 13350 N N . GLU C 1 278 ? 34.602 43.728 68.595 1.00 45.20 285 GLU C N 1
ATOM 13351 C CA . GLU C 1 278 ? 34.741 44.510 69.812 1.00 48.44 285 GLU C CA 1
ATOM 13352 C C . GLU C 1 278 ? 33.890 43.923 70.937 1.00 52.29 285 GLU C C 1
ATOM 13353 O O . GLU C 1 278 ? 34.339 43.793 72.075 1.00 56.48 285 GLU C O 1
ATOM 13365 N N . GLU C 1 279 ? 32.668 43.540 70.613 1.00 53.51 286 GLU C N 1
ATOM 13366 C CA . GLU C 1 279 ? 31.751 43.078 71.638 1.00 61.46 286 GLU C CA 1
ATOM 13367 C C . GLU C 1 279 ? 32.028 41.633 72.053 1.00 60.16 286 GLU C C 1
ATOM 13368 O O . GLU C 1 279 ? 32.053 41.317 73.249 1.00 61.12 286 GLU C O 1
ATOM 13380 N N . LYS C 1 280 ? 32.248 40.757 71.076 1.00 57.53 287 LYS C N 1
ATOM 13381 C CA . LYS C 1 280 ? 32.388 39.334 71.370 1.00 58.21 287 LYS C CA 1
ATOM 13382 C C . LYS C 1 280 ? 33.827 38.887 71.600 1.00 53.62 287 LYS C C 1
ATOM 13383 O O . LYS C 1 280 ? 34.054 37.768 72.059 1.00 48.03 287 LYS C O 1
ATOM 13402 N N . HIS C 1 281 ? 34.798 39.750 71.303 1.00 54.96 288 HIS C N 1
ATOM 13403 C CA . HIS C 1 281 ? 36.204 39.392 71.498 1.00 52.02 288 HIS C CA 1
ATOM 13404 C C . HIS C 1 281 ? 37.074 40.492 72.090 1.00 44.74 288 HIS C C 1
ATOM 13405 O O . HIS C 1 281 ? 38.292 40.376 72.076 1.00 52.28 288 HIS C O 1
ATOM 13420 N N . GLY C 1 282 ? 36.455 41.550 72.594 1.00 41.30 289 GLY C N 1
ATOM 13421 C CA . GLY C 1 282 ? 37.167 42.600 73.312 1.00 44.07 289 GLY C CA 1
ATOM 13422 C C . GLY C 1 282 ? 38.246 43.299 72.499 1.00 47.20 289 GLY C C 1
ATOM 13423 O O . GLY C 1 282 ? 39.248 43.781 73.037 1.00 51.98 289 GLY C O 1
ATOM 13427 N N . VAL C 1 283 ? 38.035 43.363 71.195 1.00 40.15 290 VAL C N 1
ATOM 13428 C CA . VAL C 1 283 ? 39.014 43.963 70.291 1.00 42.36 290 VAL C CA 1
ATOM 13429 C C . VAL C 1 283 ? 39.072 45.476 70.506 1.00 49.25 290 VAL C C 1
ATOM 13430 O O . VAL C 1 283 ? 38.042 46.135 70.576 1.00 49.27 290 VAL C O 1
ATOM 13443 N N . GLN C 1 284 ? 40.286 46.011 70.613 1.00 47.44 291 GLN C N 1
ATOM 13444 C CA . GLN C 1 284 ? 40.489 47.428 70.865 1.00 47.53 291 GLN C CA 1
ATOM 13445 C C . GLN C 1 284 ? 41.005 48.135 69.607 1.00 47.48 291 GLN C C 1
ATOM 13446 O O . GLN C 1 284 ? 41.821 47.589 68.856 1.00 48.74 291 GLN C O 1
ATOM 13460 N N . VAL C 1 285 ? 40.512 49.350 69.390 1.00 42.33 292 VAL C N 1
ATOM 13461 C CA . VAL C 1 285 ? 40.823 50.142 68.203 1.00 38.46 292 VAL C CA 1
ATOM 13462 C C . VAL C 1 285 ? 41.633 51.377 68.598 1.00 39.60 292 VAL C C 1
ATOM 13463 O O . VAL C 1 285 ? 41.234 52.127 69.493 1.00 40.78 292 VAL C O 1
ATOM 13476 N N . HIS C 1 286 ? 42.759 51.596 67.923 1.00 41.00 293 HIS C N 1
ATOM 13477 C CA . HIS C 1 286 ? 43.619 52.750 68.199 1.00 41.77 293 HIS C CA 1
ATOM 13478 C C . HIS C 1 286 ? 43.723 53.685 66.998 1.00 40.91 293 HIS C C 1
ATOM 13479 O O . HIS C 1 286 ? 43.674 53.242 65.850 1.00 34.13 293 HIS C O 1
ATOM 13494 N N . THR C 1 287 ? 43.890 54.974 67.277 1.00 36.71 294 THR C N 1
ATOM 13495 C CA . THR C 1 287 ? 43.991 55.992 66.229 1.00 41.08 294 THR C CA 1
ATOM 13496 C C . THR C 1 287 ? 45.300 56.773 66.327 1.00 46.32 294 THR C C 1
ATOM 13497 O O . THR C 1 287 ? 45.688 57.239 67.405 1.00 49.27 294 THR C O 1
ATOM 13508 N N . LEU C 1 288 ? 45.971 56.929 65.190 1.00 41.68 295 LEU C N 1
ATOM 13509 C CA . LEU C 1 288 ? 47.252 57.626 65.149 1.00 43.67 295 LEU C CA 1
ATOM 13510 C C . LEU C 1 288 ? 47.077 59.141 65.138 1.00 44.83 295 LEU C C 1
ATOM 13511 O O . LEU C 1 288 ? 46.126 59.645 64.562 1.00 42.75 295 LEU C O 1
ATOM 13527 N N . PRO C 1 289 ? 48.004 59.876 65.782 1.00 44.33 296 PRO C N 1
ATOM 13528 C CA . PRO C 1 289 ? 47.949 61.340 65.750 1.00 43.16 296 PRO C CA 1
ATOM 13529 C C . PRO C 1 289 ? 48.143 61.868 64.337 1.00 46.08 296 PRO C C 1
ATOM 13530 O O . PRO C 1 289 ? 48.733 61.167 63.507 1.00 41.30 296 PRO C O 1
ATOM 13541 N N . GLU C 1 290 ? 47.684 63.096 64.095 1.00 52.96 297 GLU C N 1
ATOM 13542 C CA . GLU C 1 290 ? 47.757 63.730 62.785 1.00 59.53 297 GLU C CA 1
ATOM 13543 C C . GLU C 1 290 ? 49.175 63.721 62.223 1.00 58.52 297 GLU C C 1
ATOM 13544 O O . GLU C 1 290 ? 49.375 63.401 61.054 1.00 56.83 297 GLU C O 1
ATOM 13556 N N . GLU C 1 291 ? 50.150 64.088 63.056 1.00 46.40 298 GLU C N 1
ATOM 13557 C CA . GLU C 1 291 ? 51.542 64.192 62.617 1.00 50.75 298 GLU C CA 1
ATOM 13558 C C . GLU C 1 291 ? 52.030 62.867 62.050 1.00 51.92 298 GLU C C 1
ATOM 13559 O O . GLU C 1 291 ? 52.714 62.836 61.024 1.00 50.98 298 GLU C O 1
ATOM 13571 N N . ASP C 1 292 ? 51.685 61.776 62.725 1.00 50.73 299 ASP C N 1
ATOM 13572 C CA . ASP C 1 292 ? 52.093 60.449 62.275 1.00 47.69 299 ASP C CA 1
ATOM 13573 C C . ASP C 1 292 ? 51.407 60.112 60.954 1.00 44.63 299 ASP C C 1
ATOM 13574 O O . ASP C 1 292 ? 52.040 59.583 60.049 1.00 44.64 299 ASP C O 1
ATOM 13583 N N . ILE C 1 293 ? 50.123 60.447 60.842 1.00 46.37 300 ILE C N 1
ATOM 13584 C CA . ILE C 1 293 ? 49.373 60.232 59.604 1.00 46.29 300 ILE C CA 1
ATOM 13585 C C . ILE C 1 293 ? 49.999 60.994 58.437 1.00 49.80 300 ILE C C 1
ATOM 13586 O O . ILE C 1 293 ? 50.160 60.453 57.350 1.00 46.15 300 ILE C O 1
ATOM 13602 N N . ALA C 1 294 ? 50.354 62.254 58.671 1.00 58.23 301 ALA C N 1
ATOM 13603 C CA . ALA C 1 294 ? 50.979 63.072 57.640 1.00 49.67 301 ALA C CA 1
ATOM 13604 C C . ALA C 1 294 ? 52.348 62.507 57.256 1.00 43.95 301 ALA C C 1
ATOM 13605 O O . ALA C 1 294 ? 52.743 62.564 56.097 1.00 52.79 301 ALA C O 1
ATOM 13612 N N . ALA C 1 295 ? 53.067 61.941 58.219 1.00 38.40 302 ALA C N 1
ATOM 13613 C CA . ALA C 1 295 ? 54.393 61.398 57.923 1.00 41.76 302 ALA C CA 1
ATOM 13614 C C . ALA C 1 295 ? 54.285 60.113 57.094 1.00 39.77 302 ALA C C 1
ATOM 13615 O O . ALA C 1 295 ? 55.085 59.865 56.191 1.00 39.31 302 ALA C O 1
ATOM 13622 N N . MET C 1 296 ? 53.290 59.296 57.407 1.00 42.06 303 MET C N 1
ATOM 13623 C CA . MET C 1 296 ? 53.061 58.071 56.651 1.00 46.97 303 MET C CA 1
ATOM 13624 C C . MET C 1 296 ? 52.710 58.425 55.202 1.00 44.29 303 MET C C 1
ATOM 13625 O O . MET C 1 296 ? 53.229 57.828 54.251 1.00 43.58 303 MET C O 1
ATOM 13639 N N . ARG C 1 297 ? 51.863 59.434 55.047 1.00 36.78 304 ARG C N 1
ATOM 13640 C CA . ARG C 1 297 ? 51.394 59.841 53.736 1.00 43.67 304 ARG C CA 1
ATOM 13641 C C . ARG C 1 297 ? 52.559 60.378 52.918 1.00 43.93 304 ARG C C 1
ATOM 13642 O O . ARG C 1 297 ? 52.662 60.124 51.720 1.00 40.08 304 ARG C O 1
ATOM 13663 N N . ARG C 1 298 ? 53.445 61.119 53.567 1.00 41.44 305 ARG C N 1
ATOM 13664 C CA . ARG C 1 298 ? 54.601 61.646 52.862 1.00 41.59 305 ARG C CA 1
ATOM 13665 C C . ARG C 1 298 ? 55.499 60.498 52.410 1.00 38.77 305 ARG C C 1
ATOM 13666 O O . ARG C 1 298 ? 56.036 60.511 51.302 1.00 36.21 305 ARG C O 1
ATOM 13687 N N A SER C 1 299 ? 55.639 59.496 53.272 0.49 38.24 306 SER C N 1
ATOM 13688 N N B SER C 1 299 ? 55.640 59.492 53.268 0.51 38.31 306 SER C N 1
ATOM 13689 C CA A SER C 1 299 ? 56.589 58.410 53.053 0.49 38.52 306 SER C CA 1
ATOM 13690 C CA B SER C 1 299 ? 56.602 58.417 53.035 0.51 38.10 306 SER C CA 1
ATOM 13691 C C A SER C 1 299 ? 56.218 57.539 51.848 0.49 36.36 306 SER C C 1
ATOM 13692 C C B SER C 1 299 ? 56.219 57.535 51.845 0.51 36.36 306 SER C C 1
ATOM 13693 O O A SER C 1 299 ? 57.093 56.989 51.181 0.49 36.04 306 SER C O 1
ATOM 13694 O O B SER C 1 299 ? 57.089 56.971 51.182 0.51 36.06 306 SER C O 1
ATOM 13709 N N . VAL C 1 300 ? 54.925 57.417 51.574 1.00 31.71 307 VAL C N 1
ATOM 13710 C CA . VAL C 1 300 ? 54.460 56.538 50.502 1.00 30.27 307 VAL C CA 1
ATOM 13711 C C . VAL C 1 300 ? 54.493 57.169 49.120 1.00 32.19 307 VAL C C 1
ATOM 13712 O O . VAL C 1 300 ? 54.376 56.452 48.133 1.00 30.85 307 VAL C O 1
ATOM 13725 N N . GLN C 1 301 ? 54.664 58.489 49.040 1.00 34.82 308 GLN C N 1
ATOM 13726 C CA . GLN C 1 301 ? 54.551 59.202 47.758 1.00 40.56 308 GLN C CA 1
ATOM 13727 C C . GLN C 1 301 ? 55.502 58.682 46.651 1.00 35.72 308 GLN C C 1
ATOM 13728 O O . GLN C 1 301 ? 55.141 58.679 45.483 1.00 38.87 308 GLN C O 1
ATOM 13742 N N . PRO C 1 302 ? 56.720 58.242 47.010 1.00 31.74 309 PRO C N 1
ATOM 13743 C CA . PRO C 1 302 ? 57.587 57.694 45.953 1.00 38.58 309 PRO C CA 1
ATOM 13744 C C . PRO C 1 302 ? 57.051 56.416 45.272 1.00 36.03 309 PRO C C 1
ATOM 13745 O O . PRO C 1 302 ? 57.529 56.069 44.186 1.00 30.30 309 PRO C O 1
ATOM 13756 N N . LEU C 1 303 ? 56.096 55.722 45.889 1.00 31.46 310 LEU C N 1
ATOM 13757 C CA . LEU C 1 303 ? 55.523 54.542 45.255 1.00 33.71 310 LEU C CA 1
ATOM 13758 C C . LEU C 1 303 ? 54.741 54.920 43.993 1.00 32.76 310 LEU C C 1
ATOM 13759 O O . LEU C 1 303 ? 54.657 54.127 43.049 1.00 28.06 310 LEU C O 1
ATOM 13775 N N . PHE C 1 304 ? 54.152 56.114 43.984 1.00 29.87 311 PHE C N 1
ATOM 13776 C CA . PHE C 1 304 ? 53.441 56.582 42.794 1.00 33.02 311 PHE C CA 1
ATOM 13777 C C . PHE C 1 304 ? 54.436 56.700 41.653 1.00 30.78 311 PHE C C 1
ATOM 13778 O O . PHE C 1 304 ? 54.201 56.224 40.548 1.00 30.51 311 PHE C O 1
ATOM 13795 N N . ASP C 1 305 ? 55.566 57.331 41.950 1.00 32.13 312 ASP C N 1
ATOM 13796 C CA . ASP C 1 305 ? 56.635 57.502 40.989 1.00 37.20 312 ASP C CA 1
ATOM 13797 C C . ASP C 1 305 ? 57.110 56.146 40.440 1.00 30.81 312 ASP C C 1
ATOM 13798 O O . ASP C 1 305 ? 57.247 55.972 39.239 1.00 34.86 312 ASP C O 1
ATOM 13807 N N . ALA C 1 306 ? 57.342 55.182 41.321 1.00 29.69 313 ALA C N 1
ATOM 13808 C CA . ALA C 1 306 ? 57.809 53.865 40.903 1.00 34.06 313 ALA C CA 1
ATOM 13809 C C . ALA C 1 306 ? 56.768 53.094 40.099 1.00 28.52 313 ALA C C 1
ATOM 13810 O O . ALA C 1 306 ? 57.116 52.419 39.127 1.00 31.18 313 ALA C O 1
ATOM 13817 N N . TRP C 1 307 ? 55.495 53.169 40.510 1.00 28.04 314 TRP C N 1
ATOM 13818 C CA . TRP C 1 307 ? 54.414 52.610 39.692 1.00 27.91 314 TRP C CA 1
ATOM 13819 C C . TRP C 1 307 ? 54.445 53.218 38.278 1.00 30.62 314 TRP C C 1
ATOM 13820 O O . TRP C 1 307 ? 54.440 52.496 37.269 1.00 28.00 314 TRP C O 1
ATOM 13841 N N . ALA C 1 308 ? 54.521 54.548 38.206 1.00 28.70 315 ALA C N 1
ATOM 13842 C CA . ALA C 1 308 ? 54.448 55.236 36.926 1.00 29.28 315 ALA C CA 1
ATOM 13843 C C . ALA C 1 308 ? 55.602 54.827 36.011 1.00 31.47 315 ALA C C 1
ATOM 13844 O O . ALA C 1 308 ? 55.436 54.722 34.793 1.00 29.83 315 ALA C O 1
ATOM 13851 N N . GLN C 1 309 ? 56.766 54.590 36.613 1.00 39.15 316 GLN C N 1
ATOM 13852 C CA . GLN C 1 309 ? 57.963 54.171 35.874 1.00 44.94 316 GLN C CA 1
ATOM 13853 C C . GLN C 1 309 ? 57.826 52.839 35.186 1.00 35.11 316 GLN C C 1
ATOM 13854 O O . GLN C 1 309 ? 58.227 52.688 34.029 1.00 37.72 316 GLN C O 1
ATOM 13868 N N . ARG C 1 310 ? 57.349 51.849 35.932 1.00 33.33 317 ARG C N 1
ATOM 13869 C CA . ARG C 1 310 ? 57.140 50.521 35.370 1.00 31.77 317 ARG C CA 1
ATOM 13870 C C . ARG C 1 310 ? 56.051 50.581 34.306 1.00 32.78 317 ARG C C 1
ATOM 13871 O O . ARG C 1 310 ? 56.173 49.961 33.249 1.00 35.15 317 ARG C O 1
ATOM 13892 N N . ALA C 1 311 ? 54.978 51.324 34.585 1.00 38.26 318 ALA C N 1
ATOM 13893 C CA . ALA C 1 311 ? 53.864 51.420 33.642 1.00 28.61 318 ALA C CA 1
ATOM 13894 C C . ALA C 1 311 ? 54.346 52.008 32.319 1.00 41.74 318 ALA C C 1
ATOM 13895 O O . ALA C 1 311 ? 53.976 51.514 31.251 1.00 38.23 318 ALA C O 1
ATOM 13902 N N . ALA C 1 312 ? 55.172 53.060 32.388 1.00 29.85 319 ALA C N 1
ATOM 13903 C CA . ALA C 1 312 ? 55.700 53.675 31.181 1.00 31.59 319 ALA C CA 1
ATOM 13904 C C . ALA C 1 312 ? 56.652 52.721 30.455 1.00 30.96 319 ALA C C 1
ATOM 13905 O O . ALA C 1 312 ? 56.649 52.653 29.229 1.00 40.24 319 ALA C O 1
ATOM 13912 N N . ASP C 1 313 ? 57.455 51.986 31.211 1.00 36.71 320 ASP C N 1
ATOM 13913 C CA . ASP C 1 313 ? 58.343 50.975 30.629 1.00 31.74 320 ASP C CA 1
ATOM 13914 C C . ASP C 1 313 ? 57.520 50.014 29.782 1.00 43.55 320 ASP C C 1
ATOM 13915 O O . ASP C 1 313 ? 58.010 49.465 28.794 1.00 40.98 320 ASP C O 1
ATOM 13924 N N . LYS C 1 314 ? 56.262 49.818 30.185 1.00 54.82 321 LYS C N 1
ATOM 13925 C CA . LYS C 1 314 ? 55.368 48.877 29.529 1.00 49.84 321 LYS C CA 1
ATOM 13926 C C . LYS C 1 314 ? 54.426 49.527 28.522 1.00 45.21 321 LYS C C 1
ATOM 13927 O O . LYS C 1 314 ? 53.501 48.886 28.037 1.00 43.98 321 LYS C O 1
ATOM 13946 N N . GLY C 1 315 ? 54.636 50.794 28.204 1.00 44.33 322 GLY C N 1
ATOM 13947 C CA . GLY C 1 315 ? 53.902 51.398 27.107 1.00 38.91 322 GLY C CA 1
ATOM 13948 C C . GLY C 1 315 ? 52.694 52.226 27.504 1.00 41.81 322 GLY C C 1
ATOM 13949 O O . GLY C 1 315 ? 52.058 52.830 26.649 1.00 41.48 322 GLY C O 1
ATOM 13953 N N . ALA C 1 316 ? 52.386 52.263 28.794 1.00 32.44 323 ALA C N 1
ATOM 13954 C CA . ALA C 1 316 ? 51.217 52.981 29.294 1.00 31.58 323 ALA C CA 1
ATOM 13955 C C . ALA C 1 316 ? 51.520 54.463 29.544 1.00 31.74 323 ALA C C 1
ATOM 13956 O O . ALA C 1 316 ? 52.682 54.872 29.623 1.00 32.46 323 ALA C O 1
ATOM 13963 N N . ASP C 1 317 ? 50.472 55.274 29.640 1.00 44.29 324 ASP C N 1
ATOM 13964 C CA . ASP C 1 317 ? 50.635 56.693 29.947 1.00 40.58 324 ASP C CA 1
ATOM 13965 C C . ASP C 1 317 ? 50.131 56.893 31.365 1.00 38.84 324 ASP C C 1
ATOM 13966 O O . ASP C 1 317 ? 48.956 57.200 31.571 1.00 41.53 324 ASP C O 1
ATOM 13975 N N . PRO C 1 318 ? 51.019 56.710 32.353 1.00 33.56 325 PRO C N 1
ATOM 13976 C CA . PRO C 1 318 ? 50.534 56.601 33.729 1.00 30.51 325 PRO C CA 1
ATOM 13977 C C . PRO C 1 318 ? 49.954 57.918 34.200 1.00 34.36 325 PRO C C 1
ATOM 13978 O O . PRO C 1 318 ? 49.106 57.923 35.077 1.00 30.10 325 PRO C O 1
ATOM 13989 N N . ASP C 1 319 ? 50.401 59.027 33.623 1.00 31.18 326 ASP C N 1
ATOM 13990 C CA . ASP C 1 319 ? 49.855 60.310 34.035 1.00 31.34 326 ASP C CA 1
ATOM 13991 C C . ASP C 1 319 ? 48.407 60.454 33.590 1.00 36.22 326 ASP C C 1
ATOM 13992 O O . ASP C 1 319 ? 47.591 60.981 34.337 1.00 30.44 326 ASP C O 1
ATOM 14001 N N . ALA C 1 320 ? 48.088 59.956 32.401 1.00 30.55 327 ALA C N 1
ATOM 14002 C CA . ALA C 1 320 ? 46.711 59.993 31.941 1.00 30.07 327 ALA C CA 1
ATOM 14003 C C . ALA C 1 320 ? 45.890 59.029 32.776 1.00 31.59 327 ALA C C 1
ATOM 14004 O O . ALA C 1 320 ? 44.746 59.336 33.128 1.00 28.79 327 ALA C O 1
ATOM 14011 N N . VAL C 1 321 ? 46.467 57.859 33.073 1.00 31.85 328 VAL C N 1
ATOM 14012 C CA . VAL C 1 321 ? 45.773 56.829 33.854 1.00 28.45 328 VAL C CA 1
ATOM 14013 C C . VAL C 1 321 ? 45.397 57.445 35.191 1.00 33.97 328 VAL C C 1
ATOM 14014 O O . VAL C 1 321 ? 44.279 57.308 35.652 1.00 27.72 328 VAL C O 1
ATOM 14027 N N . MET C 1 322 ? 46.335 58.128 35.825 1.00 28.67 329 MET C N 1
ATOM 14028 C CA . MET C 1 322 ? 46.020 58.747 37.105 1.00 30.00 329 MET C CA 1
ATOM 14029 C C . MET C 1 322 ? 44.991 59.892 36.996 1.00 28.74 329 MET C C 1
ATOM 14030 O O . MET C 1 322 ? 44.223 60.123 37.940 1.00 28.61 329 MET C O 1
ATOM 14044 N N . ARG C 1 323 ? 44.993 60.632 35.882 1.00 29.05 330 ARG C N 1
ATOM 14045 C CA . ARG C 1 323 ? 44.008 61.690 35.721 1.00 29.21 330 ARG C CA 1
ATOM 14046 C C . ARG C 1 323 ? 42.629 61.063 35.626 1.00 34.27 330 ARG C C 1
ATOM 14047 O O . ARG C 1 323 ? 41.662 61.583 36.174 1.00 28.46 330 ARG C O 1
ATOM 14068 N N . THR C 1 324 ? 42.543 59.963 34.897 1.00 28.09 331 THR C N 1
ATOM 14069 C CA . THR C 1 324 ? 41.290 59.187 34.836 1.00 27.69 331 THR C CA 1
ATOM 14070 C C . THR C 1 324 ? 40.827 58.689 36.199 1.00 32.27 331 THR C C 1
ATOM 14071 O O . THR C 1 324 ? 39.642 58.765 36.535 1.00 27.01 331 THR C O 1
ATOM 14082 N N . VAL C 1 325 ? 41.755 58.145 36.985 1.00 27.21 332 VAL C N 1
ATOM 14083 C CA . VAL C 1 325 ? 41.398 57.686 38.300 1.00 27.10 332 VAL C CA 1
ATOM 14084 C C . VAL C 1 325 ? 40.863 58.852 39.144 1.00 27.59 332 VAL C C 1
ATOM 14085 O O . VAL C 1 325 ? 39.834 58.715 39.829 1.00 27.26 332 VAL C O 1
ATOM 14098 N N . ASP C 1 326 ? 41.560 59.988 39.100 1.00 27.90 333 ASP C N 1
ATOM 14099 C CA . ASP C 1 326 ? 41.145 61.140 39.888 1.00 28.74 333 ASP C CA 1
ATOM 14100 C C . ASP C 1 326 ? 39.766 61.579 39.433 1.00 28.22 333 ASP C C 1
ATOM 14101 O O . ASP C 1 326 ? 38.927 61.912 40.266 1.00 28.37 333 ASP C O 1
ATOM 14110 N N . ALA C 1 327 ? 39.547 61.578 38.123 1.00 28.05 334 ALA C N 1
ATOM 14111 C CA . ALA C 1 327 ? 38.256 62.005 37.569 1.00 28.07 334 ALA C CA 1
ATOM 14112 C C . ALA C 1 327 ? 37.133 61.061 37.991 1.00 27.58 334 ALA C C 1
ATOM 14113 O O . ALA C 1 327 ? 36.024 61.490 38.373 1.00 27.75 334 ALA C O 1
ATOM 14120 N N . LEU C 1 328 ? 37.388 59.761 37.866 1.00 27.11 335 LEU C N 1
ATOM 14121 C CA . LEU C 1 328 ? 36.341 58.776 38.124 1.00 26.81 335 LEU C CA 1
ATOM 14122 C C . LEU C 1 328 ? 36.067 58.765 39.612 1.00 26.93 335 LEU C C 1
ATOM 14123 O O . LEU C 1 328 ? 34.923 58.683 40.051 1.00 27.01 335 LEU C O 1
ATOM 14139 N N . LYS C 1 329 ? 37.125 58.865 40.396 1.00 27.11 336 LYS C N 1
ATOM 14140 C CA . LYS C 1 329 ? 36.969 58.916 41.838 1.00 27.45 336 LYS C CA 1
ATOM 14141 C C . LYS C 1 329 ? 36.056 60.092 42.209 1.00 27.87 336 LYS C C 1
ATOM 14142 O O . LYS C 1 329 ? 35.136 59.949 43.007 1.00 28.06 336 LYS C O 1
ATOM 14161 N N . ALA C 1 330 ? 36.304 61.242 41.613 1.00 30.38 337 ALA C N 1
ATOM 14162 C CA . ALA C 1 330 ? 35.483 62.434 41.879 1.00 41.14 337 ALA C CA 1
ATOM 14163 C C . ALA C 1 330 ? 34.033 62.165 41.539 1.00 46.02 337 ALA C C 1
ATOM 14164 O O . ALA C 1 330 ? 33.145 62.247 42.408 1.00 35.30 337 ALA C O 1
ATOM 14171 N N . GLN C 1 331 ? 33.789 61.824 40.274 1.00 28.16 338 GLN C N 1
ATOM 14172 C CA . GLN C 1 331 ? 32.440 61.605 39.823 1.00 28.16 338 GLN C CA 1
ATOM 14173 C C . GLN C 1 331 ? 31.702 60.599 40.697 1.00 28.02 338 GLN C C 1
ATOM 14174 O O . GLN C 1 331 ? 30.549 60.847 41.082 1.00 28.40 338 GLN C O 1
ATOM 14188 N N . TYR C 1 332 ? 32.356 59.475 41.016 1.00 28.59 339 TYR C N 1
ATOM 14189 C CA . TYR C 1 332 ? 31.705 58.322 41.675 1.00 35.60 339 TYR C CA 1
ATOM 14190 C C . TYR C 1 332 ? 31.689 58.440 43.211 1.00 43.68 339 TYR C C 1
ATOM 14191 O O . TYR C 1 332 ? 31.325 57.473 43.938 1.00 32.50 339 TYR C O 1
ATOM 14209 N N . GLY C 1 333 ? 32.053 59.639 43.676 1.00 41.62 340 GLY C N 1
ATOM 14210 C CA . GLY C 1 333 ? 31.960 60.014 45.075 1.00 42.85 340 GLY C CA 1
ATOM 14211 C C . GLY C 1 333 ? 32.869 59.216 45.991 1.00 39.75 340 GLY C C 1
ATOM 14212 O O . GLY C 1 333 ? 32.436 58.787 47.055 1.00 41.27 340 GLY C O 1
ATOM 14216 N N . GLY C 1 334 ? 34.128 59.035 45.593 1.00 32.97 341 GLY C N 1
ATOM 14217 C CA . GLY C 1 334 ? 35.098 58.290 46.394 1.00 29.20 341 GLY C CA 1
ATOM 14218 C C . GLY C 1 334 ? 35.983 59.133 47.307 1.00 40.93 341 GLY C C 1
ATOM 14219 O O . GLY C 1 334 ? 35.923 60.364 47.357 1.00 50.06 341 GLY C O 1
ATOM 14224 N N . PRO D 1 25 ? 21.417 -30.074 76.479 1.00 51.38 32 PRO D N 1
ATOM 14225 C CA . PRO D 1 25 ? 21.594 -30.304 77.918 1.00 50.02 32 PRO D CA 1
ATOM 14226 C C . PRO D 1 25 ? 23.056 -30.572 78.249 1.00 45.27 32 PRO D C 1
ATOM 14227 O O . PRO D 1 25 ? 23.442 -31.731 78.401 1.00 36.12 32 PRO D O 1
ATOM 14238 N N . VAL D 1 26 ? 23.869 -29.520 78.351 1.00 33.38 33 VAL D N 1
ATOM 14239 C CA . VAL D 1 26 ? 25.287 -29.733 78.603 1.00 23.82 33 VAL D CA 1
ATOM 14240 C C . VAL D 1 26 ? 25.633 -29.461 80.050 1.00 23.23 33 VAL D C 1
ATOM 14241 O O . VAL D 1 26 ? 25.016 -28.637 80.705 1.00 21.91 33 VAL D O 1
ATOM 14254 N N . THR D 1 27 ? 26.596 -30.208 80.557 1.00 19.72 34 THR D N 1
ATOM 14255 C CA . THR D 1 27 ? 27.049 -30.055 81.923 1.00 20.63 34 THR D CA 1
ATOM 14256 C C . THR D 1 27 ? 28.522 -29.694 81.916 1.00 23.12 34 THR D C 1
ATOM 14257 O O . THR D 1 27 ? 29.339 -30.395 81.339 1.00 26.56 34 THR D O 1
ATOM 14268 N N . LEU D 1 28 ? 28.822 -28.574 82.555 1.00 16.71 35 LEU D N 1
ATOM 14269 C CA . LEU D 1 28 ? 30.169 -28.029 82.620 1.00 16.51 35 LEU D CA 1
ATOM 14270 C C . LEU D 1 28 ? 30.788 -28.232 84.020 1.00 15.31 35 LEU D C 1
ATOM 14271 O O . LEU D 1 28 ? 30.150 -28.016 85.035 1.00 18.85 35 LEU D O 1
ATOM 14287 N N . ASN D 1 29 ? 32.049 -28.631 84.065 1.00 11.83 36 ASN D N 1
ATOM 14288 C CA . ASN D 1 29 ? 32.735 -28.844 85.330 1.00 12.03 36 ASN D CA 1
ATOM 14289 C C . ASN D 1 29 ? 33.460 -27.565 85.768 1.00 14.09 36 ASN D C 1
ATOM 14290 O O . ASN D 1 29 ? 34.289 -27.057 85.029 1.00 15.86 36 ASN D O 1
ATOM 14301 N N . TYR D 1 30 ? 33.182 -27.102 86.978 1.00 15.40 37 TYR D N 1
ATOM 14302 C CA . TYR D 1 30 ? 33.716 -25.847 87.476 1.00 13.43 37 TYR D CA 1
ATOM 14303 C C . TYR D 1 30 ? 34.567 -26.150 88.694 1.00 14.85 37 TYR D C 1
ATOM 14304 O O . TYR D 1 30 ? 34.052 -26.549 89.742 1.00 15.66 37 TYR D O 1
ATOM 14322 N N . ALA D 1 31 ? 35.879 -26.017 88.523 1.00 10.76 38 ALA D N 1
ATOM 14323 C CA . ALA D 1 31 ? 36.849 -26.220 89.590 1.00 10.35 38 ALA D CA 1
ATOM 14324 C C . ALA D 1 31 ? 37.077 -24.955 90.414 1.00 13.15 38 ALA D C 1
ATOM 14325 O O . ALA D 1 31 ? 37.134 -23.852 89.877 1.00 12.42 38 ALA D O 1
ATOM 14332 N N . ASN D 1 32 ? 37.260 -25.144 91.716 1.00 14.36 39 ASN D N 1
ATOM 14333 C CA . ASN D 1 32 ? 37.631 -24.080 92.605 1.00 12.67 39 ASN D CA 1
ATOM 14334 C C . ASN D 1 32 ? 38.579 -24.584 93.673 1.00 16.94 39 ASN D C 1
ATOM 14335 O O . ASN D 1 32 ? 38.723 -25.801 93.849 1.00 13.95 39 ASN D O 1
ATOM 14346 N N . PHE D 1 33 ? 39.250 -23.662 94.364 1.00 15.08 40 PHE D N 1
ATOM 14347 C CA . PHE D 1 33 ? 40.351 -24.061 95.247 1.00 15.84 40 PHE D CA 1
ATOM 14348 C C . PHE D 1 33 ? 40.121 -23.964 96.754 1.00 16.60 40 PHE D C 1
ATOM 14349 O O . PHE D 1 33 ? 40.650 -24.792 97.494 1.00 16.65 40 PHE D O 1
ATOM 14366 N N . PRO D 1 34 ? 39.341 -22.980 97.229 1.00 13.93 41 PRO D N 1
ATOM 14367 C CA . PRO D 1 34 ? 39.178 -22.882 98.680 1.00 13.29 41 PRO D CA 1
ATOM 14368 C C . PRO D 1 34 ? 37.965 -23.648 99.156 1.00 11.09 41 PRO D C 1
ATOM 14369 O O . PRO D 1 34 ? 37.227 -24.203 98.327 1.00 15.00 41 PRO D O 1
ATOM 14380 N N . PRO D 1 35 ? 37.750 -23.706 100.486 1.00 18.48 42 PRO D N 1
ATOM 14381 C CA . PRO D 1 35 ? 36.587 -24.428 101.017 1.00 16.09 42 PRO D CA 1
ATOM 14382 C C . PRO D 1 35 ? 35.260 -23.818 100.556 1.00 16.41 42 PRO D C 1
ATOM 14383 O O . PRO D 1 35 ? 35.155 -22.632 100.231 1.00 14.78 42 PRO D O 1
ATOM 14394 N N . ALA D 1 36 ? 34.241 -24.662 100.545 1.00 16.70 43 ALA D N 1
ATOM 14395 C CA . ALA D 1 36 ? 32.912 -24.299 100.053 1.00 17.85 43 ALA D CA 1
ATOM 14396 C C . ALA D 1 36 ? 32.307 -23.088 100.783 1.00 15.71 43 ALA D C 1
ATOM 14397 O O . ALA D 1 36 ? 31.553 -22.349 100.203 1.00 14.61 43 ALA D O 1
ATOM 14404 N N . SER D 1 37 ? 32.641 -22.909 102.054 1.00 18.86 44 SER D N 1
ATOM 14405 C CA . SER D 1 37 ? 32.099 -21.818 102.843 1.00 16.09 44 SER D CA 1
ATOM 14406 C C . SER D 1 37 ? 32.644 -20.431 102.440 1.00 16.95 44 SER D C 1
ATOM 14407 O O . SER D 1 37 ? 32.046 -19.416 102.822 1.00 14.96 44 SER D O 1
ATOM 14415 N N . THR D 1 38 ? 33.750 -20.393 101.688 1.00 14.02 45 THR D N 1
ATOM 14416 C CA . THR D 1 38 ? 34.439 -19.136 101.413 1.00 12.99 45 THR D CA 1
ATOM 14417 C C . THR D 1 38 ? 33.861 -18.453 100.176 1.00 12.91 45 THR D C 1
ATOM 14418 O O . THR D 1 38 ? 33.243 -19.094 99.318 1.00 13.67 45 THR D O 1
ATOM 14429 N N . PHE D 1 39 ? 34.118 -17.159 100.043 1.00 15.31 46 PHE D N 1
ATOM 14430 C CA . PHE D 1 39 ? 33.363 -16.362 99.097 1.00 15.27 46 PHE D CA 1
ATOM 14431 C C . PHE D 1 39 ? 33.656 -16.742 97.637 1.00 15.32 46 PHE D C 1
ATOM 14432 O O . PHE D 1 39 ? 32.781 -16.686 96.827 1.00 9.78 46 PHE D O 1
ATOM 14449 N N . PRO D 1 40 ? 34.874 -17.212 97.312 1.00 11.43 47 PRO D N 1
ATOM 14450 C CA . PRO D 1 40 ? 35.015 -17.604 95.904 1.00 14.16 47 PRO D CA 1
ATOM 14451 C C . PRO D 1 40 ? 34.165 -18.833 95.509 1.00 13.83 47 PRO D C 1
ATOM 14452 O O . PRO D 1 40 ? 33.838 -19.012 94.328 1.00 13.61 47 PRO D O 1
ATOM 14463 N N . CYS D 1 41 ? 33.900 -19.699 96.473 1.00 13.46 48 CYS D N 1
ATOM 14464 C CA . CYS D 1 41 ? 32.975 -20.816 96.266 1.00 12.68 48 CYS D CA 1
ATOM 14465 C C . CYS D 1 41 ? 31.498 -20.414 96.344 1.00 13.71 48 CYS D C 1
ATOM 14466 O O . CYS D 1 41 ? 30.697 -20.885 95.520 1.00 16.16 48 CYS D O 1
ATOM 14474 N N . ILE D 1 42 ? 31.129 -19.614 97.336 1.00 11.79 49 ILE D N 1
ATOM 14475 C CA . ILE D 1 42 ? 29.749 -19.045 97.394 1.00 13.21 49 ILE D CA 1
ATOM 14476 C C . ILE D 1 42 ? 29.377 -18.367 96.059 1.00 15.85 49 ILE D C 1
ATOM 14477 O O . ILE D 1 42 ? 28.278 -18.595 95.503 1.00 13.56 49 ILE D O 1
ATOM 14493 N N . GLN D 1 43 ? 30.302 -17.588 95.487 1.00 14.62 50 GLN D N 1
ATOM 14494 C CA . GLN D 1 43 ? 29.979 -16.879 94.260 1.00 11.08 50 GLN D CA 1
ATOM 14495 C C . GLN D 1 43 ? 29.837 -17.834 93.089 1.00 12.22 50 GLN D C 1
ATOM 14496 O O . GLN D 1 43 ? 28.993 -17.634 92.226 1.00 10.87 50 GLN D O 1
ATOM 14510 N N . MET D 1 44 ? 30.644 -18.888 93.079 1.00 12.03 51 MET D N 1
ATOM 14511 C CA . MET D 1 44 ? 30.536 -19.935 92.084 1.00 11.15 51 MET D CA 1
ATOM 14512 C C . MET D 1 44 ? 29.155 -20.624 92.114 1.00 13.30 51 MET D C 1
ATOM 14513 O O . MET D 1 44 ? 28.541 -20.863 91.056 1.00 10.18 51 MET D O 1
ATOM 14527 N N . GLU D 1 45 ? 28.671 -20.964 93.308 1.00 13.82 52 GLU D N 1
ATOM 14528 C CA . GLU D 1 45 ? 27.338 -21.591 93.445 1.00 13.91 52 GLU D CA 1
ATOM 14529 C C . GLU D 1 45 ? 26.215 -20.638 92.944 1.00 16.57 52 GLU D C 1
ATOM 14530 O O . GLU D 1 45 ? 25.256 -21.073 92.307 1.00 12.88 52 GLU D O 1
ATOM 14542 N N . GLN D 1 46 ? 26.373 -19.340 93.209 1.00 10.72 53 GLN D N 1
ATOM 14543 C CA . GLN D 1 46 ? 25.422 -18.316 92.733 1.00 12.35 53 GLN D CA 1
ATOM 14544 C C . GLN D 1 46 ? 25.416 -18.213 91.218 1.00 12.46 53 GLN D C 1
ATOM 14545 O O . GLN D 1 46 ? 24.344 -18.171 90.607 1.00 13.08 53 GLN D O 1
ATOM 14559 N N . TRP D 1 47 ? 26.607 -18.202 90.610 1.00 11.27 54 TRP D N 1
ATOM 14560 C CA . TRP D 1 47 ? 26.766 -18.105 89.167 1.00 15.06 54 TRP D CA 1
ATOM 14561 C C . TRP D 1 47 ? 26.133 -19.337 88.501 1.00 14.21 54 TRP D C 1
ATOM 14562 O O . TRP D 1 47 ? 25.367 -19.206 87.533 1.00 12.80 54 TRP D O 1
ATOM 14583 N N . ALA D 1 48 ? 26.470 -20.527 88.999 1.00 12.04 55 ALA D N 1
ATOM 14584 C CA . ALA D 1 48 ? 25.820 -21.761 88.527 1.00 11.38 55 ALA D CA 1
ATOM 14585 C C . ALA D 1 48 ? 24.320 -21.701 88.613 1.00 10.45 55 ALA D C 1
ATOM 14586 O O . ALA D 1 48 ? 23.636 -22.123 87.677 1.00 14.72 55 ALA D O 1
ATOM 14593 N N . HIS D 1 49 ? 23.796 -21.207 89.727 1.00 11.84 56 HIS D N 1
ATOM 14594 C CA . HIS D 1 49 ? 22.355 -21.095 89.899 1.00 15.44 56 HIS D CA 1
ATOM 14595 C C . HIS D 1 49 ? 21.783 -20.234 88.778 1.00 18.84 56 HIS D C 1
ATOM 14596 O O . HIS D 1 49 ? 20.767 -20.558 88.142 1.00 13.14 56 HIS D O 1
ATOM 14611 N N . GLU D 1 50 ? 22.433 -19.120 88.507 1.00 11.50 57 GLU D N 1
ATOM 14612 C CA . GLU D 1 50 ? 21.884 -18.219 87.490 1.00 11.55 57 GLU D CA 1
ATOM 14613 C C . GLU D 1 50 ? 22.000 -18.790 86.085 1.00 13.05 57 GLU D C 1
ATOM 14614 O O . GLU D 1 50 ? 21.132 -18.538 85.223 1.00 14.65 57 GLU D O 1
ATOM 14626 N N . VAL D 1 51 ? 23.056 -19.548 85.830 1.00 13.54 58 VAL D N 1
ATOM 14627 C CA . VAL D 1 51 ? 23.201 -20.183 84.522 1.00 15.41 58 VAL D CA 1
ATOM 14628 C C . VAL D 1 51 ? 22.083 -21.203 84.287 1.00 14.53 58 VAL D C 1
ATOM 14629 O O . VAL D 1 51 ? 21.508 -21.253 83.214 1.00 13.15 58 VAL D O 1
ATOM 14642 N N . ARG D 1 52 ? 21.809 -22.014 85.293 1.00 15.72 59 ARG D N 1
ATOM 14643 C CA . ARG D 1 52 ? 20.718 -23.004 85.188 1.00 17.01 59 ARG D CA 1
ATOM 14644 C C . ARG D 1 52 ? 19.377 -22.328 84.924 1.00 14.31 59 ARG D C 1
ATOM 14645 O O . ARG D 1 52 ? 18.602 -22.760 84.091 1.00 16.61 59 ARG D O 1
ATOM 14666 N N . THR D 1 53 ? 19.109 -21.271 85.673 1.00 16.28 60 THR D N 1
ATOM 14667 C CA . THR D 1 53 ? 17.854 -20.550 85.595 1.00 16.12 60 THR D CA 1
ATOM 14668 C C . THR D 1 53 ? 17.706 -19.881 84.236 1.00 16.34 60 THR D C 1
ATOM 14669 O O . THR D 1 53 ? 16.690 -20.019 83.571 1.00 17.38 60 THR D O 1
ATOM 14680 N N . ARG D 1 54 ? 18.738 -19.182 83.790 1.00 16.12 61 ARG D N 1
ATOM 14681 C CA . ARG D 1 54 ? 18.595 -18.366 82.592 1.00 17.94 61 ARG D CA 1
ATOM 14682 C C . ARG D 1 54 ? 18.669 -19.215 81.335 1.00 21.45 61 ARG D C 1
ATOM 14683 O O . ARG D 1 54 ? 18.177 -18.789 80.283 1.00 20.67 61 ARG D O 1
ATOM 14704 N N . THR D 1 55 ? 19.275 -20.410 81.434 1.00 18.43 62 THR D N 1
ATOM 14705 C CA . THR D 1 55 ? 19.212 -21.361 80.330 1.00 17.57 62 THR D CA 1
ATOM 14706 C C . THR D 1 55 ? 18.024 -22.309 80.431 1.00 21.97 62 THR D C 1
ATOM 14707 O O . THR D 1 55 ? 17.894 -23.223 79.628 1.00 20.14 62 THR D O 1
ATOM 14718 N N . ARG D 1 56 ? 17.143 -22.083 81.404 1.00 15.51 63 ARG D N 1
ATOM 14719 C CA . ARG D 1 56 ? 16.002 -22.964 81.611 1.00 15.10 63 ARG D CA 1
ATOM 14720 C C . ARG D 1 56 ? 16.405 -24.434 81.626 1.00 15.18 63 ARG D C 1
ATOM 14721 O O . ARG D 1 56 ? 15.755 -25.290 80.998 1.00 19.30 63 ARG D O 1
ATOM 14742 N N . GLY D 1 57 ? 17.451 -24.723 82.379 1.00 16.00 64 GLY D N 1
ATOM 14743 C CA . GLY D 1 57 ? 17.835 -26.098 82.622 1.00 17.71 64 GLY D CA 1
ATOM 14744 C C . GLY D 1 57 ? 18.687 -26.720 81.526 1.00 21.98 64 GLY D C 1
ATOM 14745 O O . GLY D 1 57 ? 19.113 -27.859 81.659 1.00 25.05 64 GLY D O 1
ATOM 14749 N N . LYS D 1 58 ? 18.954 -25.971 80.460 1.00 21.02 65 LYS D N 1
ATOM 14750 C CA . LYS D 1 58 ? 19.724 -26.478 79.318 1.00 28.79 65 LYS D CA 1
ATOM 14751 C C . LYS D 1 58 ? 21.213 -26.643 79.630 1.00 25.02 65 LYS D C 1
ATOM 14752 O O . LYS D 1 58 ? 21.887 -27.537 79.095 1.00 23.90 65 LYS D O 1
ATOM 14771 N N . VAL D 1 59 ? 21.730 -25.772 80.484 1.00 17.69 66 VAL D N 1
ATOM 14772 C CA . VAL D 1 59 ? 23.104 -25.877 80.956 1.00 19.62 66 VAL D CA 1
ATOM 14773 C C . VAL D 1 59 ? 23.138 -26.140 82.462 1.00 13.21 66 VAL D C 1
ATOM 14774 O O . VAL D 1 59 ? 22.435 -25.465 83.233 1.00 17.57 66 VAL D O 1
ATOM 14787 N N . ASP D 1 60 ? 23.873 -27.171 82.872 1.00 14.09 67 ASP D N 1
ATOM 14788 C CA . ASP D 1 60 ? 24.107 -27.433 84.287 1.00 15.74 67 ASP D CA 1
ATOM 14789 C C . ASP D 1 60 ? 25.586 -27.268 84.559 1.00 20.04 67 ASP D C 1
ATOM 14790 O O . ASP D 1 60 ? 26.406 -27.252 83.637 1.00 19.13 67 ASP D O 1
ATOM 14799 N N . VAL D 1 61 ? 25.908 -27.142 85.837 1.00 14.93 68 VAL D N 1
ATOM 14800 C CA . VAL D 1 61 ? 27.258 -26.912 86.277 1.00 12.12 68 VAL D CA 1
ATOM 14801 C C . VAL D 1 61 ? 27.525 -27.821 87.462 1.00 14.03 68 VAL D C 1
ATOM 14802 O O . VAL D 1 61 ? 26.770 -27.838 88.442 1.00 17.62 68 VAL D O 1
ATOM 14815 N N . LEU D 1 62 ? 28.570 -28.631 87.340 1.00 15.99 69 LEU D N 1
ATOM 14816 C CA . LEU D 1 62 ? 29.006 -29.478 88.443 1.00 15.78 69 LEU D CA 1
ATOM 14817 C C . LEU D 1 62 ? 30.212 -28.787 89.064 1.00 11.89 69 LEU D C 1
ATOM 14818 O O . LEU D 1 62 ? 31.205 -28.561 88.388 1.00 15.13 69 LEU D O 1
ATOM 14834 N N . THR D 1 63 ? 30.119 -28.454 90.343 1.00 15.49 70 THR D N 1
ATOM 14835 C CA . THR D 1 63 ? 31.158 -27.670 91.001 1.00 15.96 70 THR D CA 1
ATOM 14836 C C . THR D 1 63 ? 32.050 -28.582 91.835 1.00 15.52 70 THR D C 1
ATOM 14837 O O . THR D 1 63 ? 31.614 -29.643 92.335 1.00 14.81 70 THR D O 1
ATOM 14848 N N . TYR D 1 64 ? 33.310 -28.184 91.917 1.00 13.80 71 TYR D N 1
ATOM 14849 C CA . TYR D 1 64 ? 34.320 -28.912 92.673 1.00 12.84 71 TYR D CA 1
ATOM 14850 C C . TYR D 1 64 ? 35.051 -27.971 93.630 1.00 15.53 71 TYR D C 1
ATOM 14851 O O . TYR D 1 64 ? 36.195 -27.544 93.359 1.00 15.28 71 TYR D O 1
ATOM 14869 N N . PRO D 1 65 ? 34.379 -27.602 94.734 1.00 16.60 72 PRO D N 1
ATOM 14870 C CA . PRO D 1 65 ? 35.029 -26.739 95.729 1.00 18.16 72 PRO D CA 1
ATOM 14871 C C . PRO D 1 65 ? 36.179 -27.475 96.398 1.00 13.67 72 PRO D C 1
ATOM 14872 O O . PRO D 1 65 ? 36.264 -28.693 96.303 1.00 16.82 72 PRO D O 1
ATOM 14883 N N . GLY D 1 66 ? 37.075 -26.751 97.048 1.00 13.37 73 GLY D N 1
ATOM 14884 C CA . GLY D 1 66 ? 38.072 -27.370 97.920 1.00 16.29 73 GLY D CA 1
ATOM 14885 C C . GLY D 1 66 ? 39.235 -28.040 97.218 1.00 17.55 73 GLY D C 1
ATOM 14886 O O . GLY D 1 66 ? 39.932 -28.842 97.834 1.00 17.44 73 GLY D O 1
ATOM 14890 N N . GLY D 1 67 ? 39.435 -27.748 95.930 1.00 14.77 74 GLY D N 1
ATOM 14891 C CA . GLY D 1 67 ? 40.594 -28.257 95.216 1.00 17.54 74 GLY D CA 1
ATOM 14892 C C . GLY D 1 67 ? 40.541 -29.704 94.771 1.00 19.33 74 GLY D C 1
ATOM 14893 O O . GLY D 1 67 ? 41.579 -30.306 94.472 1.00 19.27 74 GLY D O 1
ATOM 14897 N N . THR D 1 68 ? 39.347 -30.287 94.721 1.00 17.46 75 THR D N 1
ATOM 14898 C CA . THR D 1 68 ? 39.234 -31.711 94.407 1.00 20.86 75 THR D CA 1
ATOM 14899 C C . THR D 1 68 ? 39.442 -32.037 92.920 1.00 21.82 75 THR D C 1
ATOM 14900 O O . THR D 1 68 ? 39.671 -33.182 92.536 1.00 21.90 75 THR D O 1
ATOM 14911 N N . LEU D 1 69 ? 39.353 -31.029 92.080 1.00 16.89 76 LEU D N 1
ATOM 14912 C CA . LEU D 1 69 ? 39.545 -31.236 90.656 1.00 15.46 76 LEU D CA 1
ATOM 14913 C C . LEU D 1 69 ? 40.832 -30.523 90.259 1.00 18.90 76 LEU D C 1
ATOM 14914 O O . LEU D 1 69 ? 41.743 -31.141 89.702 1.00 21.83 76 LEU D O 1
ATOM 14930 N N . LEU D 1 70 ? 40.874 -29.229 90.534 1.00 14.43 77 LEU D N 1
ATOM 14931 C CA . LEU D 1 70 ? 42.100 -28.426 90.390 1.00 17.38 77 LEU D CA 1
ATOM 14932 C C . LEU D 1 70 ? 42.260 -27.597 91.658 1.00 16.72 77 LEU D C 1
ATOM 14933 O O . LEU D 1 70 ? 41.273 -27.179 92.267 1.00 16.31 77 LEU D O 1
ATOM 14949 N N . GLY D 1 71 ? 43.509 -27.400 92.075 1.00 17.16 78 GLY D N 1
ATOM 14950 C CA . GLY D 1 71 ? 43.818 -26.591 93.238 1.00 16.79 78 GLY D CA 1
ATOM 14951 C C . GLY D 1 71 ? 44.255 -25.188 92.865 1.00 19.56 78 GLY D C 1
ATOM 14952 O O . GLY D 1 71 ? 44.094 -24.765 91.735 1.00 17.60 78 GLY D O 1
ATOM 14956 N N . ALA D 1 72 ? 44.828 -24.464 93.817 1.00 17.77 79 ALA D N 1
ATOM 14957 C CA . ALA D 1 72 ? 45.101 -23.044 93.633 1.00 21.32 79 ALA D CA 1
ATOM 14958 C C . ALA D 1 72 ? 46.129 -22.792 92.534 1.00 18.99 79 ALA D C 1
ATOM 14959 O O . ALA D 1 72 ? 46.054 -21.804 91.818 1.00 21.96 79 ALA D O 1
ATOM 14966 N N . ARG D 1 73 ? 47.131 -23.655 92.434 1.00 16.97 80 ARG D N 1
ATOM 14967 C CA . ARG D 1 73 ? 48.284 -23.320 91.615 1.00 21.32 80 ARG D CA 1
ATOM 14968 C C . ARG D 1 73 ? 48.230 -23.938 90.227 1.00 27.62 80 ARG D C 1
ATOM 14969 O O . ARG D 1 73 ? 48.825 -23.411 89.289 1.00 28.77 80 ARG D O 1
ATOM 14990 N N . ASN D 1 74 ? 47.486 -25.026 90.083 1.00 17.31 81 ASN D N 1
ATOM 14991 C CA . ASN D 1 74 ? 47.369 -25.658 88.778 1.00 20.32 81 ASN D CA 1
ATOM 14992 C C . ASN D 1 74 ? 46.029 -25.348 88.102 1.00 19.82 81 ASN D C 1
ATOM 14993 O O . ASN D 1 74 ? 45.700 -25.922 87.049 1.00 17.18 81 ASN D O 1
ATOM 15004 N N . MET D 1 75 ? 45.318 -24.384 88.678 1.00 17.48 82 MET D N 1
ATOM 15005 C CA . MET D 1 75 ? 43.999 -23.964 88.167 1.00 18.32 82 MET D CA 1
ATOM 15006 C C . MET D 1 75 ? 44.108 -23.415 86.763 1.00 14.82 82 MET D C 1
ATOM 15007 O O . MET D 1 75 ? 43.377 -23.860 85.862 1.00 16.19 82 MET D O 1
ATOM 15021 N N . LEU D 1 76 ? 45.032 -22.479 86.539 1.00 16.48 83 LEU D N 1
ATOM 15022 C CA . LEU D 1 76 ? 45.172 -21.904 85.201 1.00 16.65 83 LEU D CA 1
ATOM 15023 C C . LEU D 1 76 ? 45.546 -22.941 84.151 1.00 20.01 83 LEU D C 1
ATOM 15024 O O . LEU D 1 76 ? 44.923 -23.020 83.091 1.00 19.62 83 LEU D O 1
ATOM 15040 N N . ARG D 1 77 ? 46.560 -23.741 84.439 1.00 17.93 84 ARG D N 1
ATOM 15041 C CA . ARG D 1 77 ? 47.031 -24.738 83.508 1.00 21.95 84 ARG D CA 1
ATOM 15042 C C . ARG D 1 77 ? 45.961 -25.789 83.239 1.00 19.42 84 ARG D C 1
ATOM 15043 O O . ARG D 1 77 ? 45.816 -26.245 82.116 1.00 21.00 84 ARG D O 1
ATOM 15064 N N . GLY D 1 78 ? 45.197 -26.143 84.268 1.00 18.37 85 GLY D N 1
ATOM 15065 C CA . GLY D 1 78 ? 44.204 -27.200 84.162 1.00 16.02 85 GLY D CA 1
ATOM 15066 C C . GLY D 1 78 ? 42.993 -26.827 83.345 1.00 15.26 85 GLY D C 1
ATOM 15067 O O . GLY D 1 78 ? 42.391 -27.657 82.677 1.00 19.25 85 GLY D O 1
ATOM 15071 N N . VAL D 1 79 ? 42.613 -25.561 83.425 1.00 16.69 86 VAL D N 1
ATOM 15072 C CA . VAL D 1 79 ? 41.515 -25.060 82.605 1.00 16.26 86 VAL D CA 1
ATOM 15073 C C . VAL D 1 79 ? 41.998 -24.977 81.149 1.00 15.26 86 VAL D C 1
ATOM 15074 O O . VAL D 1 79 ? 41.292 -25.401 80.225 1.00 20.84 86 VAL D O 1
ATOM 15087 N N . MET D 1 80 ? 43.212 -24.474 80.932 1.00 15.47 87 MET D N 1
ATOM 15088 C CA . MET D 1 80 ? 43.742 -24.393 79.573 1.00 20.39 87 MET D CA 1
ATOM 15089 C C . MET D 1 80 ? 43.909 -25.781 78.929 1.00 25.94 87 MET D C 1
ATOM 15090 O O . MET D 1 80 ? 43.638 -25.953 77.745 1.00 25.60 87 MET D O 1
ATOM 15104 N N . SER D 1 81 ? 44.315 -26.775 79.713 1.00 20.15 88 SER D N 1
ATOM 15105 C CA . SER D 1 81 ? 44.493 -28.124 79.184 1.00 21.76 88 SER D CA 1
ATOM 15106 C C . SER D 1 81 ? 43.128 -28.843 79.012 1.00 21.29 88 SER D C 1
ATOM 15107 O O . SER D 1 81 ? 43.032 -29.895 78.367 1.00 28.72 88 SER D O 1
ATOM 15115 N N . GLY D 1 82 ? 42.083 -28.270 79.593 1.00 20.62 89 GLY D N 1
ATOM 15116 C CA . GLY D 1 82 ? 40.745 -28.828 79.517 1.00 25.88 89 GLY D CA 1
ATOM 15117 C C . GLY D 1 82 ? 40.406 -29.836 80.606 1.00 26.21 89 GLY D C 1
ATOM 15118 O O . GLY D 1 82 ? 39.353 -30.448 80.562 1.00 28.74 89 GLY D O 1
ATOM 15122 N N . GLN D 1 83 ? 41.283 -29.999 81.591 1.00 19.66 90 GLN D N 1
ATOM 15123 C CA . GLN D 1 83 ? 40.996 -30.835 82.747 1.00 20.01 90 GLN D CA 1
ATOM 15124 C C . GLN D 1 83 ? 39.742 -30.378 83.531 1.00 20.87 90 GLN D C 1
ATOM 15125 O O . GLN D 1 83 ? 39.046 -31.186 84.173 1.00 19.76 90 GLN D O 1
ATOM 15139 N N . ALA D 1 84 ? 39.471 -29.080 83.487 1.00 19.06 91 ALA D N 1
ATOM 15140 C CA . ALA D 1 84 ? 38.175 -28.534 83.904 1.00 17.18 91 ALA D CA 1
ATOM 15141 C C . ALA D 1 84 ? 37.696 -27.596 82.812 1.00 19.85 91 ALA D C 1
ATOM 15142 O O . ALA D 1 84 ? 38.517 -27.005 82.099 1.00 17.33 91 ALA D O 1
ATOM 15149 N N . ASP D 1 85 ? 36.375 -27.420 82.710 1.00 16.02 92 ASP D N 1
ATOM 15150 C CA . ASP D 1 85 ? 35.803 -26.465 81.759 1.00 14.89 92 ASP D CA 1
ATOM 15151 C C . ASP D 1 85 ? 35.961 -25.043 82.235 1.00 12.20 92 ASP D C 1
ATOM 15152 O O . ASP D 1 85 ? 36.273 -24.150 81.451 1.00 12.97 92 ASP D O 1
ATOM 15161 N N . ILE D 1 86 ? 35.719 -24.848 83.520 1.00 12.27 93 ILE D N 1
ATOM 15162 C CA . ILE D 1 86 ? 35.718 -23.540 84.129 1.00 14.96 93 ILE D CA 1
ATOM 15163 C C . ILE D 1 86 ? 36.520 -23.587 85.422 1.00 12.64 93 ILE D C 1
ATOM 15164 O O . ILE D 1 86 ? 36.544 -24.596 86.126 1.00 13.70 93 ILE D O 1
ATOM 15180 N N . GLY D 1 87 ? 37.204 -22.502 85.719 1.00 14.24 94 GLY D N 1
ATOM 15181 C CA . GLY D 1 87 ? 37.886 -22.393 86.974 1.00 12.49 94 GLY D CA 1
ATOM 15182 C C . GLY D 1 87 ? 37.928 -20.997 87.528 1.00 13.58 94 GLY D C 1
ATOM 15183 O O . GLY D 1 87 ? 37.554 -20.049 86.853 1.00 13.43 94 GLY D O 1
ATOM 15187 N N . CYS D 1 88 ? 38.377 -20.900 88.778 1.00 11.84 95 CYS D N 1
ATOM 15188 C CA . CYS D 1 88 ? 38.508 -19.621 89.462 1.00 12.25 95 CYS D CA 1
ATOM 15189 C C . CYS D 1 88 ? 39.950 -19.429 89.935 1.00 18.52 95 CYS D C 1
ATOM 15190 O O . CYS D 1 88 ? 40.498 -20.252 90.694 1.00 12.68 95 CYS D O 1
ATOM 15198 N N . ILE D 1 89 ? 40.579 -18.384 89.399 1.00 12.70 96 ILE D N 1
ATOM 15199 C CA . ILE D 1 89 ? 41.966 -18.068 89.705 1.00 12.77 96 ILE D CA 1
ATOM 15200 C C . ILE D 1 89 ? 42.097 -16.781 90.497 1.00 13.75 96 ILE D C 1
ATOM 15201 O O . ILE D 1 89 ? 41.401 -15.792 90.250 1.00 11.53 96 ILE D O 1
ATOM 15217 N N . SER D 1 90 ? 43.013 -16.798 91.468 1.00 12.02 97 SER D N 1
ATOM 15218 C CA . SER D 1 90 ? 43.406 -15.580 92.150 1.00 13.27 97 SER D CA 1
ATOM 15219 C C . SER D 1 90 ? 44.656 -15.049 91.433 1.00 13.12 97 SER D C 1
ATOM 15220 O O . SER D 1 90 ? 45.681 -15.727 91.387 1.00 15.28 97 SER D O 1
ATOM 15228 N N . LEU D 1 91 ? 44.558 -13.879 90.809 1.00 14.22 98 LEU D N 1
ATOM 15229 C CA . LEU D 1 91 ? 45.664 -13.391 89.954 1.00 14.78 98 LEU D CA 1
ATOM 15230 C C . LEU D 1 91 ? 47.001 -13.296 90.696 1.00 14.80 98 LEU D C 1
ATOM 15231 O O . LEU D 1 91 ? 48.059 -13.524 90.107 1.00 14.37 98 LEU D O 1
ATOM 15247 N N . ALA D 1 92 ? 46.955 -12.936 91.970 1.00 16.71 99 ALA D N 1
ATOM 15248 C CA . ALA D 1 92 ? 48.191 -12.810 92.775 1.00 18.50 99 ALA D CA 1
ATOM 15249 C C . ALA D 1 92 ? 48.987 -14.108 92.869 1.00 19.30 99 ALA D C 1
ATOM 15250 O O . ALA D 1 92 ? 50.152 -14.084 93.278 1.00 20.53 99 ALA D O 1
ATOM 15257 N N . TYR D 1 93 ? 48.364 -15.247 92.544 1.00 17.30 100 TYR D N 1
ATOM 15258 C CA . TYR D 1 93 ? 49.077 -16.536 92.630 1.00 22.50 100 TYR D CA 1
ATOM 15259 C C . TYR D 1 93 ? 49.946 -16.817 91.388 1.00 23.06 100 TYR D C 1
ATOM 15260 O O . TYR D 1 93 ? 50.643 -17.849 91.312 1.00 23.90 100 TYR D O 1
ATOM 15278 N N . HIS D 1 94 ? 49.914 -15.904 90.421 1.00 17.32 101 HIS D N 1
ATOM 15279 C CA . HIS D 1 94 ? 50.584 -16.121 89.130 1.00 22.53 101 HIS D CA 1
ATOM 15280 C C . HIS D 1 94 ? 51.494 -14.958 88.775 1.00 21.97 101 HIS D C 1
ATOM 15281 O O . HIS D 1 94 ? 51.213 -14.211 87.830 1.00 20.52 101 HIS D O 1
ATOM 15296 N N . PRO D 1 95 ? 52.603 -14.816 89.523 1.00 29.02 102 PRO D N 1
ATOM 15297 C CA . PRO D 1 95 ? 53.634 -13.800 89.290 1.00 25.42 102 PRO D CA 1
ATOM 15298 C C . PRO D 1 95 ? 54.010 -13.696 87.829 1.00 29.33 102 PRO D C 1
ATOM 15299 O O . PRO D 1 95 ? 54.259 -14.720 87.190 1.00 29.50 102 PRO D O 1
ATOM 15310 N N . GLY D 1 96 ? 54.005 -12.479 87.290 1.00 33.72 103 GLY D N 1
ATOM 15311 C CA . GLY D 1 96 ? 54.468 -12.264 85.931 1.00 29.09 103 GLY D CA 1
ATOM 15312 C C . GLY D 1 96 ? 53.457 -12.580 84.836 1.00 28.90 103 GLY D C 1
ATOM 15313 O O . GLY D 1 96 ? 53.661 -12.208 83.692 1.00 31.59 103 GLY D O 1
ATOM 15317 N N . VAL D 1 97 ? 52.356 -13.258 85.159 1.00 19.76 104 VAL D N 1
ATOM 15318 C CA . VAL D 1 97 ? 51.459 -13.732 84.100 1.00 17.72 104 VAL D CA 1
ATOM 15319 C C . VAL D 1 97 ? 50.446 -12.648 83.670 1.00 17.39 104 VAL D C 1
ATOM 15320 O O . VAL D 1 97 ? 49.956 -12.635 82.537 1.00 21.00 104 VAL D O 1
ATOM 15333 N N . PHE D 1 98 ? 50.147 -11.744 84.592 1.00 14.72 105 PHE D N 1
ATOM 15334 C CA . PHE D 1 98 ? 49.078 -10.755 84.389 1.00 13.67 105 PHE D CA 1
ATOM 15335 C C . PHE D 1 98 ? 49.617 -9.317 84.550 1.00 18.31 105 PHE D C 1
ATOM 15336 O O . PHE D 1 98 ? 49.236 -8.584 85.473 1.00 20.16 105 PHE D O 1
ATOM 15353 N N . PRO D 1 99 ? 50.488 -8.895 83.635 1.00 18.44 106 PRO D N 1
ATOM 15354 C CA . PRO D 1 99 ? 51.104 -7.573 83.886 1.00 22.73 106 PRO D CA 1
ATOM 15355 C C . PRO D 1 99 ? 50.116 -6.407 83.954 1.00 20.57 106 PRO D C 1
ATOM 15356 O O . PRO D 1 99 ? 50.327 -5.497 84.753 1.00 21.47 106 PRO D O 1
ATOM 15367 N N . VAL D 1 100 ? 49.061 -6.422 83.147 1.00 15.85 107 VAL D N 1
ATOM 15368 C CA . VAL D 1 100 ? 48.095 -5.339 83.167 1.00 18.30 107 VAL D CA 1
ATOM 15369 C C . VAL D 1 100 ? 47.113 -5.499 84.329 1.00 17.33 107 VAL D C 1
ATOM 15370 O O . VAL D 1 100 ? 47.002 -4.616 85.175 1.00 18.75 107 VAL D O 1
ATOM 15383 N N . MET D 1 101 ? 46.410 -6.629 84.398 1.00 15.90 108 MET D N 1
ATOM 15384 C CA . MET D 1 101 ? 45.351 -6.757 85.395 1.00 16.70 108 MET D CA 1
ATOM 15385 C C . MET D 1 101 ? 45.883 -6.809 86.820 1.00 14.18 108 MET D C 1
ATOM 15386 O O . MET D 1 101 ? 45.146 -6.537 87.785 1.00 13.29 108 MET D O 1
ATOM 15400 N N . SER D 1 102 ? 47.161 -7.139 86.976 1.00 15.61 109 SER D N 1
ATOM 15401 C CA . SER D 1 102 ? 47.767 -7.039 88.296 1.00 16.08 109 SER D CA 1
ATOM 15402 C C . SER D 1 102 ? 47.777 -5.606 88.871 1.00 15.51 109 SER D C 1
ATOM 15403 O O . SER D 1 102 ? 48.162 -5.420 90.020 1.00 18.53 109 SER D O 1
ATOM 15411 N N . VAL D 1 103 ? 47.344 -4.601 88.104 1.00 14.63 110 VAL D N 1
ATOM 15412 C CA . VAL D 1 103 ? 47.161 -3.263 88.638 1.00 17.94 110 VAL D CA 1
ATOM 15413 C C . VAL D 1 103 ? 46.230 -3.312 89.837 1.00 16.52 110 VAL D C 1
ATOM 15414 O O . VAL D 1 103 ? 46.301 -2.497 90.751 1.00 15.31 110 VAL D O 1
ATOM 15427 N N . PHE D 1 104 ? 45.295 -4.245 89.789 1.00 13.54 111 PHE D N 1
ATOM 15428 C CA . PHE D 1 104 ? 44.329 -4.399 90.859 1.00 12.39 111 PHE D CA 1
ATOM 15429 C C . PHE D 1 104 ? 44.822 -5.049 92.156 1.00 15.59 111 PHE D C 1
ATOM 15430 O O . PHE D 1 104 ? 44.045 -5.242 93.091 1.00 16.95 111 PHE D O 1
ATOM 15447 N N . GLU D 1 105 ? 46.118 -5.345 92.227 1.00 14.84 112 GLU D N 1
ATOM 15448 C CA . GLU D 1 105 ? 46.744 -5.780 93.459 1.00 14.47 112 GLU D CA 1
ATOM 15449 C C . GLU D 1 105 ? 47.453 -4.596 94.167 1.00 18.72 112 GLU D C 1
ATOM 15450 O O . GLU D 1 105 ? 48.008 -4.759 95.255 1.00 20.54 112 GLU D O 1
ATOM 15462 N N . LEU D 1 106 ? 47.461 -3.437 93.524 1.00 14.53 113 LEU D N 1
ATOM 15463 C CA . LEU D 1 106 ? 48.052 -2.243 94.111 1.00 15.88 113 LEU D CA 1
ATOM 15464 C C . LEU D 1 106 ? 47.035 -1.569 95.039 1.00 20.34 113 LEU D C 1
ATOM 15465 O O . LEU D 1 106 ? 45.835 -1.830 94.946 1.00 19.89 113 LEU D O 1
ATOM 15481 N N . PRO D 1 107 ? 47.511 -0.709 95.945 1.00 23.88 114 PRO D N 1
ATOM 15482 C CA . PRO D 1 107 ? 46.622 0.024 96.855 1.00 23.66 114 PRO D CA 1
ATOM 15483 C C . PRO D 1 107 ? 45.884 1.146 96.121 1.00 23.63 114 PRO D C 1
ATOM 15484 O O . PRO D 1 107 ? 46.298 2.295 96.167 1.00 21.15 114 PRO D O 1
ATOM 15495 N N . LEU D 1 108 ? 44.809 0.782 95.433 1.00 19.52 115 LEU D N 1
ATOM 15496 C CA . LEU D 1 108 ? 44.030 1.702 94.599 1.00 22.46 115 LEU D CA 1
ATOM 15497 C C . LEU D 1 108 ? 42.984 2.514 95.364 1.00 24.35 115 LEU D C 1
ATOM 15498 O O . LEU D 1 108 ? 42.292 3.353 94.784 1.00 21.88 115 LEU D O 1
ATOM 15514 N N . GLY D 1 109 ? 42.835 2.239 96.649 1.00 19.42 116 GLY D N 1
ATOM 15515 C CA . GLY D 1 109 ? 41.977 3.051 97.499 1.00 27.44 116 GLY D CA 1
ATOM 15516 C C . GLY D 1 109 ? 40.522 2.597 97.591 1.00 21.53 116 GLY D C 1
ATOM 15517 O O . GLY D 1 109 ? 39.685 3.276 98.167 1.00 18.39 116 GLY D O 1
ATOM 15521 N N . PHE D 1 110 ? 40.212 1.430 97.054 1.00 19.27 117 PHE D N 1
ATOM 15522 C CA . PHE D 1 110 ? 38.847 0.928 97.170 1.00 14.44 117 PHE D CA 1
ATOM 15523 C C . PHE D 1 110 ? 38.490 0.611 98.616 1.00 16.75 117 PHE D C 1
ATOM 15524 O O . PHE D 1 110 ? 39.302 0.075 99.378 1.00 15.65 117 PHE D O 1
ATOM 15541 N N . THR D 1 111 ? 37.244 0.899 98.983 1.00 16.67 118 THR D N 1
ATOM 15542 C CA . THR D 1 111 ? 36.766 0.589 100.328 1.00 17.51 118 THR D CA 1
ATOM 15543 C C . THR D 1 111 ? 35.653 -0.449 100.340 1.00 18.37 118 THR D C 1
ATOM 15544 O O . THR D 1 111 ? 35.102 -0.781 101.389 1.00 24.59 118 THR D O 1
ATOM 15555 N N . SER D 1 112 ? 35.299 -0.958 99.171 1.00 17.73 119 SER D N 1
ATOM 15556 C CA . SER D 1 112 ? 34.291 -2.000 99.120 1.00 19.35 119 SER D CA 1
ATOM 15557 C C . SER D 1 112 ? 34.593 -2.971 98.004 1.00 21.04 119 SER D C 1
ATOM 15558 O O . SER D 1 112 ? 35.095 -2.573 96.949 1.00 18.27 119 SER D O 1
ATOM 15566 N N . ALA D 1 113 ? 34.289 -4.241 98.236 1.00 17.83 120 ALA D N 1
ATOM 15567 C CA . ALA D 1 113 ? 34.448 -5.256 97.195 1.00 18.93 120 ALA D CA 1
ATOM 15568 C C . ALA D 1 113 ? 33.471 -5.032 96.058 1.00 15.24 120 ALA D C 1
ATOM 15569 O O . ALA D 1 113 ? 33.765 -5.383 94.935 1.00 17.20 120 ALA D O 1
ATOM 15576 N N . GLU D 1 114 ? 32.286 -4.495 96.350 1.00 16.58 121 GLU D N 1
ATOM 15577 C CA . GLU D 1 114 ? 31.309 -4.268 95.301 1.00 16.98 121 GLU D CA 1
ATOM 15578 C C . GLU D 1 114 ? 31.869 -3.319 94.245 1.00 16.50 121 GLU D C 1
ATOM 15579 O O . GLU D 1 114 ? 31.820 -3.618 93.049 1.00 17.05 121 GLU D O 1
ATOM 15591 N N . ALA D 1 115 ? 32.354 -2.160 94.685 1.00 15.69 122 ALA D N 1
ATOM 15592 C CA . ALA D 1 115 ? 32.947 -1.171 93.766 1.00 19.25 122 ALA D CA 1
ATOM 15593 C C . ALA D 1 115 ? 34.156 -1.738 93.049 1.00 14.47 122 ALA D C 1
ATOM 15594 O O . ALA D 1 115 ? 34.235 -1.662 91.833 1.00 13.64 122 ALA D O 1
ATOM 15601 N N . ALA D 1 116 ? 35.087 -2.310 93.805 1.00 15.92 123 ALA D N 1
ATOM 15602 C CA . ALA D 1 116 ? 36.291 -2.898 93.210 1.00 13.67 123 ALA D CA 1
ATOM 15603 C C . ALA D 1 116 ? 35.994 -3.987 92.175 1.00 12.80 123 ALA D C 1
ATOM 15604 O O . ALA D 1 116 ? 36.635 -4.016 91.125 1.00 12.89 123 ALA D O 1
ATOM 15611 N N . SER D 1 117 ? 35.035 -4.865 92.466 1.00 12.84 124 SER D N 1
ATOM 15612 C CA . SER D 1 117 ? 34.735 -5.981 91.561 1.00 15.15 124 SER D CA 1
ATOM 15613 C C . SER D 1 117 ? 34.158 -5.398 90.272 1.00 12.35 124 SER D C 1
ATOM 15614 O O . SER D 1 117 ? 34.501 -5.811 89.165 1.00 11.39 124 SER D O 1
ATOM 15622 N N . SER D 1 118 ? 33.260 -4.428 90.412 1.00 13.18 125 SER D N 1
ATOM 15623 C CA . SER D 1 118 ? 32.636 -3.809 89.244 1.00 13.83 125 SER D CA 1
ATOM 15624 C C . SER D 1 118 ? 33.649 -3.088 88.352 1.00 11.19 125 SER D C 1
ATOM 15625 O O . SER D 1 118 ? 33.609 -3.188 87.127 1.00 12.16 125 SER D O 1
ATOM 15633 N N . VAL D 1 119 ? 34.570 -2.379 88.975 1.00 11.80 126 VAL D N 1
ATOM 15634 C CA . VAL D 1 119 ? 35.541 -1.643 88.195 1.00 12.01 126 VAL D CA 1
ATOM 15635 C C . VAL D 1 119 ? 36.540 -2.590 87.535 1.00 11.27 126 VAL D C 1
ATOM 15636 O O . VAL D 1 119 ? 36.892 -2.403 86.376 1.00 13.61 126 VAL D O 1
ATOM 15649 N N . LEU D 1 120 ? 36.954 -3.634 88.259 1.00 13.96 127 LEU D N 1
ATOM 15650 C CA . LEU D 1 120 ? 37.825 -4.670 87.698 1.00 12.34 127 LEU D CA 1
ATOM 15651 C C . LEU D 1 120 ? 37.245 -5.257 86.431 1.00 12.02 127 LEU D C 1
ATOM 15652 O O . LEU D 1 120 ? 37.940 -5.356 85.422 1.00 11.35 127 LEU D O 1
ATOM 15668 N N . TRP D 1 121 ? 35.980 -5.666 86.487 1.00 11.40 128 TRP D N 1
ATOM 15669 C CA . TRP D 1 121 ? 35.313 -6.195 85.316 1.00 12.25 128 TRP D CA 1
ATOM 15670 C C . TRP D 1 121 ? 35.181 -5.177 84.163 1.00 11.42 128 TRP D C 1
ATOM 15671 O O . TRP D 1 121 ? 35.395 -5.533 82.974 1.00 11.00 128 TRP D O 1
ATOM 15692 N N . GLU D 1 122 ? 34.836 -3.917 84.465 1.00 13.93 129 GLU D N 1
ATOM 15693 C CA . GLU D 1 122 ? 34.744 -2.912 83.389 1.00 13.93 129 GLU D CA 1
ATOM 15694 C C . GLU D 1 122 ? 36.099 -2.633 82.714 1.00 14.96 129 GLU D C 1
ATOM 15695 O O . GLU D 1 122 ? 36.168 -2.471 81.494 1.00 14.85 129 GLU D O 1
ATOM 15707 N N . LEU D 1 123 ? 37.154 -2.596 83.522 1.00 13.68 130 LEU D N 1
ATOM 15708 C CA . LEU D 1 123 ? 38.531 -2.392 83.057 1.00 12.54 130 LEU D CA 1
ATOM 15709 C C . LEU D 1 123 ? 38.905 -3.531 82.115 1.00 15.14 130 LEU D C 1
ATOM 15710 O O . LEU D 1 123 ? 39.285 -3.294 80.960 1.00 13.44 130 LEU D O 1
ATOM 15726 N N . TYR D 1 124 ? 38.755 -4.767 82.596 1.00 15.96 131 TYR D N 1
ATOM 15727 C CA . TYR D 1 124 ? 39.007 -5.927 81.745 1.00 14.93 131 TYR D CA 1
ATOM 15728 C C . TYR D 1 124 ? 38.197 -5.853 80.446 1.00 17.10 131 TYR D C 1
ATOM 15729 O O . TYR D 1 124 ? 38.731 -6.016 79.351 1.00 15.88 131 TYR D O 1
ATOM 15747 N N . SER D 1 125 ? 36.897 -5.623 80.563 1.00 11.44 132 SER D N 1
ATOM 15748 C CA . SER D 1 125 ? 36.017 -5.644 79.407 1.00 16.58 132 SER D CA 1
ATOM 15749 C C . SER D 1 125 ? 36.382 -4.627 78.348 1.00 16.55 132 SER D C 1
ATOM 15750 O O . SER D 1 125 ? 36.221 -4.899 77.174 1.00 14.84 132 SER D O 1
ATOM 15758 N N . GLY D 1 126 ? 36.854 -3.452 78.762 1.00 19.25 133 GLY D N 1
ATOM 15759 C CA . GLY D 1 126 ? 37.247 -2.415 77.828 1.00 19.34 133 GLY D CA 1
ATOM 15760 C C . GLY D 1 126 ? 38.638 -2.575 77.256 1.00 19.17 133 GLY D C 1
ATOM 15761 O O . GLY D 1 126 ? 38.926 -2.010 76.215 1.00 21.97 133 GLY D O 1
ATOM 15765 N N . LEU D 1 127 ? 39.496 -3.374 77.890 1.00 16.29 134 LEU D N 1
ATOM 15766 C CA . LEU D 1 127 ? 40.884 -3.417 77.480 1.00 17.94 134 LEU D CA 1
ATOM 15767 C C . LEU D 1 127 ? 41.274 -4.788 76.894 1.00 22.72 134 LEU D C 1
ATOM 15768 O O . LEU D 1 127 ? 42.065 -4.846 75.947 1.00 25.93 134 LEU D O 1
ATOM 15784 N N . ARG D 1 128 ? 40.688 -5.861 77.442 1.00 20.67 135 ARG D N 1
ATOM 15785 C CA . ARG D 1 128 ? 40.919 -7.244 77.002 1.00 23.90 135 ARG D CA 1
ATOM 15786 C C . ARG D 1 128 ? 42.402 -7.501 76.725 1.00 23.73 135 ARG D C 1
ATOM 15787 O O . ARG D 1 128 ? 42.787 -7.874 75.614 1.00 22.47 135 ARG D O 1
ATOM 15808 N N . PRO D 1 129 ? 43.236 -7.313 77.749 1.00 23.79 136 PRO D N 1
ATOM 15809 C CA . PRO D 1 129 ? 44.681 -7.457 77.538 1.00 20.37 136 PRO D CA 1
ATOM 15810 C C . PRO D 1 129 ? 45.079 -8.895 77.104 1.00 19.04 136 PRO D C 1
ATOM 15811 O O . PRO D 1 129 ? 44.473 -9.893 77.515 1.00 22.40 136 PRO D O 1
ATOM 15822 N N . ALA D 1 130 ? 46.118 -8.962 76.283 1.00 18.40 137 ALA D N 1
ATOM 15823 C CA . ALA D 1 130 ? 46.604 -10.182 75.647 1.00 18.55 137 ALA D CA 1
ATOM 15824 C C . ALA D 1 130 ? 46.964 -11.275 76.628 1.00 23.33 137 ALA D C 1
ATOM 15825 O O . ALA D 1 130 ? 46.875 -12.460 76.307 1.00 22.65 137 ALA D O 1
ATOM 15832 N N . GLU D 1 131 ? 47.385 -10.876 77.815 1.00 17.41 138 GLU D N 1
ATOM 15833 C CA . GLU D 1 131 ? 47.751 -11.813 78.864 1.00 18.06 138 GLU D CA 1
ATOM 15834 C C . GLU D 1 131 ? 46.638 -12.825 79.163 1.00 20.31 138 GLU D C 1
ATOM 15835 O O . GLU D 1 131 ? 46.901 -13.926 79.628 1.00 20.51 138 GLU D O 1
ATOM 15847 N N . LEU D 1 132 ? 45.389 -12.465 78.895 1.00 19.37 139 LEU D N 1
ATOM 15848 C CA . LEU D 1 132 ? 44.293 -13.379 79.180 1.00 21.11 139 LEU D CA 1
ATOM 15849 C C . LEU D 1 132 ? 43.674 -14.004 77.926 1.00 16.25 139 LEU D C 1
ATOM 15850 O O . LEU D 1 132 ? 42.609 -14.619 78.017 1.00 22.73 139 LEU D O 1
ATOM 15866 N N . GLU D 1 133 ? 44.326 -13.853 76.766 1.00 18.99 140 GLU D N 1
ATOM 15867 C CA . GLU D 1 133 ? 43.706 -14.227 75.494 1.00 24.17 140 GLU D CA 1
ATOM 15868 C C . GLU D 1 133 ? 43.593 -15.742 75.297 1.00 19.21 140 GLU D C 1
ATOM 15869 O O . GLU D 1 133 ? 42.838 -16.193 74.458 1.00 23.17 140 GLU D O 1
ATOM 15881 N N . ARG D 1 134 ? 44.282 -16.541 76.104 1.00 18.51 141 ARG D N 1
ATOM 15882 C CA . ARG D 1 134 ? 44.286 -17.967 75.826 1.00 23.94 141 ARG D CA 1
ATOM 15883 C C . ARG D 1 134 ? 43.129 -18.684 76.532 1.00 24.20 141 ARG D C 1
ATOM 15884 O O . ARG D 1 134 ? 42.906 -19.881 76.337 1.00 22.71 141 ARG D O 1
ATOM 15905 N N . VAL D 1 135 ? 42.373 -17.928 77.321 1.00 16.10 142 VAL D N 1
ATOM 15906 C CA . VAL D 1 135 ? 41.170 -18.453 77.947 1.00 18.80 142 VAL D CA 1
ATOM 15907 C C . VAL D 1 135 ? 40.014 -17.526 77.623 1.00 18.79 142 VAL D C 1
ATOM 15908 O O . VAL D 1 135 ? 40.207 -16.376 77.186 1.00 16.14 142 VAL D O 1
ATOM 15921 N N . LYS D 1 136 ? 38.814 -18.015 77.839 1.00 14.15 143 LYS D N 1
ATOM 15922 C CA . LYS D 1 136 ? 37.639 -17.123 77.887 1.00 11.74 143 LYS D CA 1
ATOM 15923 C C . LYS D 1 136 ? 37.465 -16.596 79.304 1.00 12.26 143 LYS D C 1
ATOM 15924 O O . LYS D 1 136 ? 37.421 -17.389 80.262 1.00 14.50 143 LYS D O 1
ATOM 15943 N N . VAL D 1 137 ? 37.388 -15.266 79.467 1.00 10.96 144 VAL D N 1
ATOM 15944 C CA . VAL D 1 137 ? 37.144 -14.731 80.797 1.00 9.75 144 VAL D CA 1
ATOM 15945 C C . VAL D 1 137 ? 35.653 -14.519 80.974 1.00 12.34 144 VAL D C 1
ATOM 15946 O O . VAL D 1 137 ? 35.073 -13.692 80.269 1.00 12.28 144 VAL D O 1
ATOM 15959 N N . LEU D 1 138 ? 35.043 -15.281 81.898 1.00 11.08 145 LEU D N 1
ATOM 15960 C CA . LEU D 1 138 ? 33.584 -15.266 82.102 1.00 14.58 145 LEU D CA 1
ATOM 15961 C C . LEU D 1 138 ? 33.061 -14.102 82.946 1.00 9.59 145 LEU D C 1
ATOM 15962 O O . LEU D 1 138 ? 31.977 -13.526 82.665 1.00 13.80 145 LEU D O 1
ATOM 15978 N N . THR D 1 139 ? 33.822 -13.755 83.974 1.00 11.54 146 THR D N 1
ATOM 15979 C CA . THR D 1 139 ? 33.579 -12.619 84.842 1.00 11.14 146 THR D CA 1
ATOM 15980 C C . THR D 1 139 ? 34.826 -12.512 85.754 1.00 14.99 146 THR D C 1
ATOM 15981 O O . THR D 1 139 ? 35.736 -13.368 85.648 1.00 11.00 146 THR D O 1
ATOM 15992 N N . MET D 1 140 ? 34.876 -11.443 86.563 1.00 9.46 147 MET D N 1
ATOM 15993 C CA . MET D 1 140 ? 35.936 -11.143 87.537 1.00 8.84 147 MET D CA 1
ATOM 15994 C C . MET D 1 140 ? 35.331 -10.476 88.777 1.00 10.14 147 MET D C 1
ATOM 15995 O O . MET D 1 140 ? 34.221 -9.954 88.744 1.00 15.23 147 MET D O 1
ATOM 16009 N N . PHE D 1 141 ? 36.069 -10.521 89.869 1.00 12.97 148 PHE D N 1
ATOM 16010 C CA . PHE D 1 141 ? 35.661 -9.924 91.107 1.00 10.86 148 PHE D CA 1
ATOM 16011 C C . PHE D 1 141 ? 36.894 -9.807 91.978 1.00 11.57 148 PHE D C 1
ATOM 16012 O O . PHE D 1 141 ? 37.986 -10.344 91.622 1.00 13.95 148 PHE D O 1
ATOM 16029 N N . THR D 1 142 ? 36.721 -9.146 93.131 1.00 12.33 149 THR D N 1
ATOM 16030 C CA . THR D 1 142 ? 37.800 -8.976 94.116 1.00 14.37 149 THR D CA 1
ATOM 16031 C C . THR D 1 142 ? 37.384 -9.359 95.524 1.00 14.68 149 THR D C 1
ATOM 16032 O O . THR D 1 142 ? 36.219 -9.507 95.827 1.00 14.51 149 THR D O 1
ATOM 16043 N N . SER D 1 143 ? 38.355 -9.504 96.400 1.00 11.31 150 SER D N 1
ATOM 16044 C CA . SER D 1 143 ? 38.112 -9.566 97.817 1.00 11.73 150 SER D CA 1
ATOM 16045 C C . SER D 1 143 ? 37.763 -8.151 98.317 1.00 12.76 150 SER D C 1
ATOM 16046 O O . SER D 1 143 ? 37.734 -7.206 97.545 1.00 13.64 150 SER D O 1
ATOM 16054 N N . ALA D 1 144 ? 37.503 -8.017 99.613 1.00 14.98 151 ALA D N 1
ATOM 16055 C CA . ALA D 1 144 ? 37.322 -6.715 100.226 1.00 13.80 151 ALA D CA 1
ATOM 16056 C C . ALA D 1 144 ? 38.692 -6.185 100.635 1.00 18.61 151 ALA D C 1
ATOM 16057 O O . ALA D 1 144 ? 39.689 -6.890 100.499 1.00 18.54 151 ALA D O 1
ATOM 16064 N N . PRO D 1 145 ? 38.762 -4.947 101.121 1.00 17.26 152 PRO D N 1
ATOM 16065 C CA . PRO D 1 145 ? 40.093 -4.450 101.508 1.00 17.73 152 PRO D CA 1
ATOM 16066 C C . PRO D 1 145 ? 40.814 -5.327 102.535 1.00 18.74 152 PRO D C 1
ATOM 16067 O O . PRO D 1 145 ? 40.220 -5.860 103.469 1.00 23.17 152 PRO D O 1
ATOM 16078 N N . SER D 1 146 ? 42.120 -5.434 102.362 1.00 18.24 153 SER D N 1
ATOM 16079 C CA . SER D 1 146 ? 42.949 -6.236 103.235 1.00 17.97 153 SER D CA 1
ATOM 16080 C C . SER D 1 146 ? 43.202 -5.542 104.574 1.00 14.11 153 SER D C 1
ATOM 16081 O O . SER D 1 146 ? 43.388 -4.316 104.629 1.00 17.87 153 SER D O 1
ATOM 16089 N N . HIS D 1 147 ? 43.217 -6.354 105.635 1.00 20.13 154 HIS D N 1
ATOM 16090 C CA . HIS D 1 147 ? 43.586 -5.936 106.988 1.00 21.55 154 HIS D CA 1
ATOM 16091 C C . HIS D 1 147 ? 44.546 -6.971 107.551 1.00 23.87 154 HIS D C 1
ATOM 16092 O O . HIS D 1 147 ? 44.705 -8.045 106.972 1.00 22.62 154 HIS D O 1
ATOM 16107 N N . PHE D 1 148 ? 45.187 -6.663 108.668 1.00 22.24 155 PHE D N 1
ATOM 16108 C CA . PHE D 1 148 ? 46.015 -7.657 109.366 1.00 21.41 155 PHE D CA 1
ATOM 16109 C C . PHE D 1 148 ? 45.205 -8.495 110.354 1.00 24.95 155 PHE D C 1
ATOM 16110 O O . PHE D 1 148 ? 44.463 -7.961 111.175 1.00 24.61 155 PHE D O 1
ATOM 16127 N N . MET D 1 149 ? 45.364 -9.814 110.268 1.00 30.06 156 MET D N 1
ATOM 16128 C CA . MET D 1 149 ? 44.856 -10.728 111.280 1.00 28.55 156 MET D CA 1
ATOM 16129 C C . MET D 1 149 ? 46.091 -11.395 111.875 1.00 25.86 156 MET D C 1
ATOM 16130 O O . MET D 1 149 ? 46.876 -12.009 111.143 1.00 26.60 156 MET D O 1
ATOM 16144 N N . THR D 1 150 ? 46.284 -11.239 113.178 1.00 25.21 157 THR D N 1
ATOM 16145 C CA . THR D 1 150 ? 47.542 -11.637 113.822 1.00 28.24 157 THR D CA 1
ATOM 16146 C C . THR D 1 150 ? 47.344 -12.388 115.132 1.00 29.81 157 THR D C 1
ATOM 16147 O O . THR D 1 150 ? 46.316 -12.253 115.806 1.00 31.09 157 THR D O 1
ATOM 16158 N N . VAL D 1 151 ? 48.351 -13.173 115.503 1.00 27.01 158 VAL D N 1
ATOM 16159 C CA . VAL D 1 151 ? 48.276 -13.957 116.729 1.00 28.97 158 VAL D CA 1
ATOM 16160 C C . VAL D 1 151 ? 48.440 -13.082 117.979 1.00 33.30 158 VAL D C 1
ATOM 16161 O O . VAL D 1 151 ? 47.818 -13.339 119.022 1.00 30.13 158 VAL D O 1
ATOM 16174 N N . THR D 1 152 ? 49.291 -12.069 117.867 1.00 32.46 159 THR D N 1
ATOM 16175 C CA . THR D 1 152 ? 49.479 -11.094 118.930 1.00 36.43 159 THR D CA 1
ATOM 16176 C C . THR D 1 152 ? 49.033 -9.701 118.448 1.00 38.84 159 THR D C 1
ATOM 16177 O O . THR D 1 152 ? 48.978 -9.426 117.246 1.00 36.52 159 THR D O 1
ATOM 16188 N N . PRO D 1 153 ? 48.675 -8.826 119.384 1.00 38.23 160 PRO D N 1
ATOM 16189 C CA . PRO D 1 153 ? 48.219 -7.490 118.984 1.00 35.72 160 PRO D CA 1
ATOM 16190 C C . PRO D 1 153 ? 49.253 -6.646 118.220 1.00 37.17 160 PRO D C 1
ATOM 16191 O O . PRO D 1 153 ? 50.410 -6.560 118.615 1.00 38.02 160 PRO D O 1
ATOM 16202 N N . VAL D 1 154 ? 48.824 -6.038 117.118 1.00 36.74 161 VAL D N 1
ATOM 16203 C CA . VAL D 1 154 ? 49.664 -5.093 116.380 1.00 35.64 161 VAL D CA 1
ATOM 16204 C C . VAL D 1 154 ? 49.032 -3.705 116.468 1.00 34.31 161 VAL D C 1
ATOM 16205 O O . VAL D 1 154 ? 48.029 -3.421 115.808 1.00 33.43 161 VAL D O 1
ATOM 16218 N N . ARG D 1 155 ? 49.613 -2.845 117.296 1.00 34.15 162 ARG D N 1
ATOM 16219 C CA . ARG D 1 155 ? 49.025 -1.536 117.568 1.00 35.89 162 ARG D CA 1
ATOM 16220 C C . ARG D 1 155 ? 49.800 -0.394 116.924 1.00 37.72 162 ARG D C 1
ATOM 16221 O O . ARG D 1 155 ? 49.418 0.773 117.035 1.00 41.14 162 ARG D O 1
ATOM 16242 N N . SER D 1 156 ? 50.882 -0.730 116.238 1.00 37.25 163 SER D N 1
ATOM 16243 C CA . SER D 1 156 ? 51.660 0.277 115.538 1.00 40.19 163 SER D CA 1
ATOM 16244 C C . SER D 1 156 ? 52.512 -0.373 114.470 1.00 39.55 163 SER D C 1
ATOM 16245 O O . SER D 1 156 ? 52.691 -1.589 114.451 1.00 38.32 163 SER D O 1
ATOM 16253 N N . LEU D 1 157 ? 53.056 0.462 113.602 1.00 44.12 164 LEU D N 1
ATOM 16254 C CA . LEU D 1 157 ? 53.866 0.006 112.498 1.00 43.94 164 LEU D CA 1
ATOM 16255 C C . LEU D 1 157 ? 55.129 -0.660 113.031 1.00 42.43 164 LEU D C 1
ATOM 16256 O O . LEU D 1 157 ? 55.695 -1.541 112.384 1.00 41.37 164 LEU D O 1
ATOM 16272 N N . ARG D 1 158 ? 55.556 -0.243 114.220 1.00 43.75 165 ARG D N 1
ATOM 16273 C CA . ARG D 1 158 ? 56.743 -0.805 114.858 1.00 45.98 165 ARG D CA 1
ATOM 16274 C C . ARG D 1 158 ? 56.518 -2.253 115.267 1.00 38.85 165 ARG D C 1
ATOM 16275 O O . ARG D 1 158 ? 57.425 -3.062 115.189 1.00 42.30 165 ARG D O 1
ATOM 16296 N N . ASP D 1 159 ? 55.306 -2.578 115.705 1.00 43.34 166 ASP D N 1
ATOM 16297 C CA . ASP D 1 159 ? 54.975 -3.942 116.121 1.00 44.16 166 ASP D CA 1
ATOM 16298 C C . ASP D 1 159 ? 55.046 -4.893 114.929 1.00 40.67 166 ASP D C 1
ATOM 16299 O O . ASP D 1 159 ? 55.197 -6.105 115.070 1.00 34.28 166 ASP D O 1
ATOM 16308 N N . LEU D 1 160 ? 54.904 -4.331 113.742 1.00 35.02 167 LEU D N 1
ATOM 16309 C CA . LEU D 1 160 ? 54.838 -5.120 112.540 1.00 35.55 167 LEU D CA 1
ATOM 16310 C C . LEU D 1 160 ? 56.234 -5.494 112.067 1.00 35.19 167 LEU D C 1
ATOM 16311 O O . LEU D 1 160 ? 56.397 -6.403 111.258 1.00 34.47 167 LEU D O 1
ATOM 16327 N N . GLN D 1 161 ? 57.247 -4.781 112.550 1.00 36.22 168 GLN D N 1
ATOM 16328 C CA . GLN D 1 161 ? 58.563 -4.890 111.931 1.00 35.51 168 GLN D CA 1
ATOM 16329 C C . GLN D 1 161 ? 59.115 -6.290 112.134 1.00 40.46 168 GLN D C 1
ATOM 16330 O O . GLN D 1 161 ? 59.264 -6.748 113.260 1.00 41.60 168 GLN D O 1
ATOM 16344 N N . GLY D 1 162 ? 59.382 -6.986 111.032 1.00 41.97 169 GLY D N 1
ATOM 16345 C CA . GLY D 1 162 ? 59.983 -8.305 111.114 1.00 37.34 169 GLY D CA 1
ATOM 16346 C C . GLY D 1 162 ? 58.981 -9.407 111.372 1.00 39.55 169 GLY D C 1
ATOM 16347 O O . GLY D 1 162 ? 59.338 -10.579 111.366 1.00 44.00 169 GLY D O 1
ATOM 16351 N N . MET D 1 163 ? 57.719 -9.047 111.596 1.00 38.88 170 MET D N 1
ATOM 16352 C CA . MET D 1 163 ? 56.681 -10.054 111.798 1.00 37.57 170 MET D CA 1
ATOM 16353 C C . MET D 1 163 ? 56.370 -10.784 110.494 1.00 35.78 170 MET D C 1
ATOM 16354 O O . MET D 1 163 ? 56.163 -10.163 109.445 1.00 29.79 170 MET D O 1
ATOM 16368 N N . GLU D 1 164 ? 56.376 -12.110 110.575 1.00 31.09 171 GLU D N 1
ATOM 16369 C CA . GLU D 1 164 ? 56.069 -12.966 109.444 1.00 26.44 171 GLU D CA 1
ATOM 16370 C C . GLU D 1 164 ? 54.570 -12.932 109.167 1.00 25.19 171 GLU D C 1
ATOM 16371 O O . GLU D 1 164 ? 53.772 -13.423 109.971 1.00 27.05 171 GLU D O 1
ATOM 16383 N N . ILE D 1 165 ? 54.195 -12.367 108.022 1.00 25.33 172 ILE D N 1
ATOM 16384 C CA . ILE D 1 165 ? 52.787 -12.243 107.639 1.00 22.56 172 ILE D CA 1
ATOM 16385 C C . ILE D 1 165 ? 52.551 -12.800 106.246 1.00 21.41 172 ILE D C 1
ATOM 16386 O O . ILE D 1 165 ? 53.322 -12.541 105.301 1.00 21.59 172 ILE D O 1
ATOM 16402 N N . ARG D 1 166 ? 51.474 -13.567 106.110 1.00 27.37 173 ARG D N 1
ATOM 16403 C CA . ARG D 1 166 ? 51.080 -14.079 104.808 1.00 19.36 173 ARG D CA 1
ATOM 16404 C C . ARG D 1 166 ? 50.472 -13.040 103.874 1.00 21.68 173 ARG D C 1
ATOM 16405 O O . ARG D 1 166 ? 49.603 -12.244 104.284 1.00 20.55 173 ARG D O 1
ATOM 16426 N N . GLY D 1 167 ? 50.915 -13.105 102.611 1.00 20.06 174 GLY D N 1
ATOM 16427 C CA . GLY D 1 167 ? 50.317 -12.431 101.477 1.00 20.13 174 GLY D CA 1
ATOM 16428 C C . GLY D 1 167 ? 50.474 -13.267 100.217 1.00 20.96 174 GLY D C 1
ATOM 16429 O O . GLY D 1 167 ? 50.875 -14.429 100.275 1.00 18.68 174 GLY D O 1
ATOM 16433 N N . ALA D 1 168 ? 50.144 -12.689 99.065 1.00 17.02 175 ALA D N 1
ATOM 16434 C CA . ALA D 1 168 ? 50.531 -13.249 97.773 1.00 16.33 175 ALA D CA 1
ATOM 16435 C C . ALA D 1 168 ? 50.663 -12.122 96.795 1.00 17.12 175 ALA D C 1
ATOM 16436 O O . ALA D 1 168 ? 50.102 -11.058 97.000 1.00 19.47 175 ALA D O 1
ATOM 16443 N N . GLY D 1 169 ? 51.417 -12.364 95.728 1.00 19.92 176 GLY D N 1
ATOM 16444 C CA . GLY D 1 169 ? 51.608 -11.372 94.686 1.00 18.17 176 GLY D CA 1
ATOM 16445 C C . GLY D 1 169 ? 52.052 -10.011 95.210 1.00 24.61 176 GLY D C 1
ATOM 16446 O O . GLY D 1 169 ? 52.886 -9.895 96.113 1.00 23.65 176 GLY D O 1
ATOM 16450 N N . THR D 1 170 ? 51.450 -8.962 94.654 1.00 21.93 177 THR D N 1
ATOM 16451 C CA . THR D 1 170 ? 51.795 -7.599 95.049 1.00 18.17 177 THR D CA 1
ATOM 16452 C C . THR D 1 170 ? 51.413 -7.309 96.481 1.00 18.13 177 THR D C 1
ATOM 16453 O O . THR D 1 170 ? 51.991 -6.421 97.102 1.00 21.64 177 THR D O 1
ATOM 16464 N N . LEU D 1 171 ? 50.467 -8.064 97.042 1.00 19.13 178 LEU D N 1
ATOM 16465 C CA . LEU D 1 171 ? 50.157 -7.880 98.458 1.00 17.44 178 LEU D CA 1
ATOM 16466 C C . LEU D 1 171 ? 51.365 -8.234 99.386 1.00 18.20 178 LEU D C 1
ATOM 16467 O O . LEU D 1 171 ? 51.585 -7.621 100.453 1.00 19.55 178 LEU D O 1
ATOM 16483 N N . SER D 1 172 ? 52.183 -9.188 98.951 1.00 21.11 179 SER D N 1
ATOM 16484 C CA . SER D 1 172 ? 53.411 -9.500 99.674 1.00 23.22 179 SER D CA 1
ATOM 16485 C C . SER D 1 172 ? 54.473 -8.402 99.490 1.00 24.09 179 SER D C 1
ATOM 16486 O O . SER D 1 172 ? 55.183 -8.081 100.435 1.00 24.67 179 SER D O 1
ATOM 16494 N N . ALA D 1 173 ? 54.544 -7.796 98.300 1.00 19.53 180 ALA D N 1
ATOM 16495 C CA . ALA D 1 173 ? 55.415 -6.631 98.074 1.00 23.71 180 ALA D CA 1
ATOM 16496 C C . ALA D 1 173 ? 55.000 -5.460 98.982 1.00 21.28 180 ALA D C 1
ATOM 16497 O O . ALA D 1 173 ? 55.842 -4.733 99.531 1.00 25.10 180 ALA D O 1
ATOM 16504 N N . ILE D 1 174 ? 53.695 -5.292 99.179 1.00 20.44 181 ILE D N 1
ATOM 16505 C CA . ILE D 1 174 ? 53.205 -4.260 100.083 1.00 21.00 181 ILE D CA 1
ATOM 16506 C C . ILE D 1 174 ? 53.658 -4.519 101.530 1.00 24.12 181 ILE D C 1
ATOM 16507 O O . ILE D 1 174 ? 54.134 -3.619 102.230 1.00 26.72 181 ILE D O 1
ATOM 16523 N N . LEU D 1 175 ? 53.517 -5.758 101.968 1.00 25.02 182 LEU D N 1
ATOM 16524 C CA . LEU D 1 175 ? 53.962 -6.162 103.283 1.00 23.94 182 LEU D CA 1
ATOM 16525 C C . LEU D 1 175 ? 55.443 -5.857 103.465 1.00 26.18 182 LEU D C 1
ATOM 16526 O O . LEU D 1 175 ? 55.856 -5.352 104.512 1.00 30.11 182 LEU D O 1
ATOM 16542 N N . GLU D 1 176 ? 56.240 -6.154 102.444 1.00 31.58 183 GLU D N 1
ATOM 16543 C CA . GLU D 1 176 ? 57.676 -5.878 102.510 1.00 35.37 183 GLU D CA 1
ATOM 16544 C C . GLU D 1 176 ? 57.943 -4.383 102.710 1.00 32.95 183 GLU D C 1
ATOM 16545 O O . GLU D 1 176 ? 58.774 -4.003 103.532 1.00 32.50 183 GLU D O 1
ATOM 16557 N N . LYS D 1 177 ? 57.237 -3.533 101.964 1.00 25.99 184 LYS D N 1
ATOM 16558 C CA . LYS D 1 177 ? 57.426 -2.085 102.093 1.00 30.14 184 LYS D CA 1
ATOM 16559 C C . LYS D 1 177 ? 56.994 -1.574 103.473 1.00 35.48 184 LYS D C 1
ATOM 16560 O O . LYS D 1 177 ? 57.517 -0.581 103.959 1.00 33.81 184 LYS D O 1
ATOM 16579 N N . LEU D 1 178 ? 56.062 -2.268 104.114 1.00 29.39 185 LEU D N 1
ATOM 16580 C CA . LEU D 1 178 ? 55.597 -1.859 105.433 1.00 39.63 185 LEU D CA 1
ATOM 16581 C C . LEU D 1 178 ? 56.557 -2.324 106.526 1.00 46.60 185 LEU D C 1
ATOM 16582 O O . LEU D 1 178 ? 56.411 -1.959 107.692 1.00 45.07 185 LEU D O 1
ATOM 16598 N N . GLY D 1 179 ? 57.541 -3.127 106.147 1.00 43.98 186 GLY D N 1
ATOM 16599 C CA . GLY D 1 179 ? 58.540 -3.578 107.094 1.00 43.17 186 GLY D CA 1
ATOM 16600 C C . GLY D 1 179 ? 58.215 -4.935 107.676 1.00 36.79 186 GLY D C 1
ATOM 16601 O O . GLY D 1 179 ? 58.944 -5.427 108.530 1.00 40.35 186 GLY D O 1
ATOM 16605 N N . ALA D 1 180 ? 57.114 -5.547 107.232 1.00 34.42 187 ALA D N 1
ATOM 16606 C CA . ALA D 1 180 ? 56.827 -6.914 107.651 1.00 34.37 187 ALA D CA 1
ATOM 16607 C C . ALA D 1 180 ? 57.702 -7.849 106.831 1.00 32.40 187 ALA D C 1
ATOM 16608 O O . ALA D 1 180 ? 58.303 -7.426 105.836 1.00 33.86 187 ALA D O 1
ATOM 16615 N N . THR D 1 181 ? 57.797 -9.101 107.273 1.00 31.62 188 THR D N 1
ATOM 16616 C CA . THR D 1 181 ? 58.456 -10.157 106.513 1.00 33.48 188 THR D CA 1
ATOM 16617 C C . THR D 1 181 ? 57.387 -10.967 105.787 1.00 30.22 188 THR D C 1
ATOM 16618 O O . THR D 1 181 ? 56.667 -11.737 106.413 1.00 25.81 188 THR D O 1
ATOM 16629 N N . PRO D 1 182 ? 57.253 -10.779 104.467 1.00 30.47 189 PRO D N 1
ATOM 16630 C CA . PRO D 1 182 ? 56.144 -11.495 103.821 1.00 32.13 189 PRO D CA 1
ATOM 16631 C C . PRO D 1 182 ? 56.446 -12.975 103.606 1.00 29.97 189 PRO D C 1
ATOM 16632 O O . PRO D 1 182 ? 57.606 -13.338 103.388 1.00 27.82 189 PRO D O 1
ATOM 16643 N N . VAL D 1 183 ? 55.406 -13.805 103.675 1.00 22.58 190 VAL D N 1
ATOM 16644 C CA . VAL D 1 183 ? 55.492 -15.203 103.280 1.00 27.66 190 VAL D CA 1
ATOM 16645 C C . VAL D 1 183 ? 54.343 -15.461 102.316 1.00 26.59 190 VAL D C 1
ATOM 16646 O O . VAL D 1 183 ? 53.181 -15.341 102.701 1.00 25.06 190 VAL D O 1
ATOM 16659 N N . SER D 1 184 ? 54.667 -15.774 101.066 1.00 22.26 191 SER D N 1
ATOM 16660 C CA . SER D 1 184 ? 53.667 -15.875 100.019 1.00 26.33 191 SER D CA 1
ATOM 16661 C C . SER D 1 184 ? 53.161 -17.286 99.881 1.00 24.70 191 SER D C 1
ATOM 16662 O O . SER D 1 184 ? 53.949 -18.240 99.856 1.00 22.53 191 SER D O 1
ATOM 16670 N N . MET D 1 185 ? 51.841 -17.409 99.810 1.00 20.98 192 MET D N 1
ATOM 16671 C CA . MET D 1 185 ? 51.195 -18.713 99.689 1.00 21.09 192 MET D CA 1
ATOM 16672 C C . MET D 1 185 ? 49.732 -18.530 99.383 1.00 20.27 192 MET D C 1
ATOM 16673 O O . MET D 1 185 ? 49.131 -17.523 99.754 1.00 19.60 192 MET D O 1
ATOM 16687 N N . PRO D 1 186 ? 49.158 -19.516 98.708 1.00 20.44 193 PRO D N 1
ATOM 16688 C CA . PRO D 1 186 ? 47.726 -19.487 98.440 1.00 19.80 193 PRO D CA 1
ATOM 16689 C C . PRO D 1 186 ? 46.916 -19.759 99.711 1.00 19.53 193 PRO D C 1
ATOM 16690 O O . PRO D 1 186 ? 47.377 -20.383 100.686 1.00 20.01 193 PRO D O 1
ATOM 16701 N N . MET D 1 187 ? 45.675 -19.288 99.681 1.00 19.70 194 MET D N 1
ATOM 16702 C CA . MET D 1 187 ? 44.848 -19.267 100.875 1.00 20.80 194 MET D CA 1
ATOM 16703 C C . MET D 1 187 ? 44.704 -20.630 101.556 1.00 22.13 194 MET D C 1
ATOM 16704 O O . MET D 1 187 ? 44.769 -20.711 102.779 1.00 20.70 194 MET D O 1
ATOM 16718 N N . PRO D 1 188 ? 44.517 -21.705 100.775 1.00 19.73 195 PRO D N 1
ATOM 16719 C CA . PRO D 1 188 ? 44.264 -23.004 101.444 1.00 20.48 195 PRO D CA 1
ATOM 16720 C C . PRO D 1 188 ? 45.410 -23.454 102.345 1.00 27.98 195 PRO D C 1
ATOM 16721 O O . PRO D 1 188 ? 45.181 -24.235 103.272 1.00 28.17 195 PRO D O 1
ATOM 16732 N N . GLU D 1 189 ? 46.615 -22.954 102.104 1.00 21.24 196 GLU D N 1
ATOM 16733 C CA . GLU D 1 189 ? 47.769 -23.329 102.935 1.00 24.27 196 GLU D CA 1
ATOM 16734 C C . GLU D 1 189 ? 47.893 -22.501 104.226 1.00 21.88 196 GLU D C 1
ATOM 16735 O O . GLU D 1 189 ? 48.690 -22.827 105.122 1.00 22.35 196 GLU D O 1
ATOM 16747 N N . VAL D 1 190 ? 47.094 -21.453 104.368 1.00 20.79 197 VAL D N 1
ATOM 16748 C CA . VAL D 1 190 ? 47.345 -20.486 105.445 1.00 20.80 197 VAL D CA 1
ATOM 16749 C C . VAL D 1 190 ? 47.042 -21.034 106.863 1.00 25.63 197 VAL D C 1
ATOM 16750 O O . VAL D 1 190 ? 47.811 -20.810 107.794 1.00 27.08 197 VAL D O 1
ATOM 16763 N N . PRO D 1 191 ? 45.921 -21.748 107.038 1.00 23.66 198 PRO D N 1
ATOM 16764 C CA . PRO D 1 191 ? 45.640 -22.205 108.410 1.00 27.86 198 PRO D CA 1
ATOM 16765 C C . PRO D 1 191 ? 46.785 -23.029 109.042 1.00 30.72 198 PRO D C 1
ATOM 16766 O O . PRO D 1 191 ? 47.186 -22.806 110.203 1.00 26.24 198 PRO D O 1
ATOM 16777 N N . GLU D 1 192 ? 47.298 -23.975 108.266 1.00 25.71 199 GLU D N 1
ATOM 16778 C CA . GLU D 1 192 ? 48.415 -24.835 108.665 1.00 33.68 199 GLU D CA 1
ATOM 16779 C C . GLU D 1 192 ? 49.684 -24.030 108.933 1.00 34.96 199 GLU D C 1
ATOM 16780 O O . GLU D 1 192 ? 50.427 -24.329 109.867 1.00 41.13 199 GLU D O 1
ATOM 16792 N N . ALA D 1 193 ? 49.937 -23.017 108.104 1.00 25.86 200 ALA D N 1
ATOM 16793 C CA . ALA D 1 193 ? 51.088 -22.143 108.305 1.00 23.78 200 ALA D CA 1
ATOM 16794 C C . ALA D 1 193 ? 50.973 -21.388 109.628 1.00 34.26 200 ALA D C 1
ATOM 16795 O O . ALA D 1 193 ? 51.968 -21.170 110.303 1.00 28.41 200 ALA D O 1
ATOM 16802 N N . VAL D 1 194 ? 49.765 -20.964 109.991 1.00 32.23 201 VAL D N 1
ATOM 16803 C CA . VAL D 1 194 ? 49.603 -20.277 111.263 1.00 23.17 201 VAL D CA 1
ATOM 16804 C C . VAL D 1 194 ? 49.808 -21.270 112.394 1.00 24.24 201 VAL D C 1
ATOM 16805 O O . VAL D 1 194 ? 50.445 -20.960 113.399 1.00 33.57 201 VAL D O 1
ATOM 16818 N N . GLN D 1 195 ? 49.257 -22.468 112.221 1.00 31.09 202 GLN D N 1
ATOM 16819 C CA . GLN D 1 195 ? 49.288 -23.490 113.272 1.00 32.55 202 GLN D CA 1
ATOM 16820 C C . GLN D 1 195 ? 50.701 -23.954 113.550 1.00 35.32 202 GLN D C 1
ATOM 16821 O O . GLN D 1 195 ? 51.032 -24.261 114.692 1.00 33.78 202 GLN D O 1
ATOM 16835 N N . LYS D 1 196 ? 51.541 -23.979 112.514 1.00 35.04 203 LYS D N 1
ATOM 16836 C CA . LYS D 1 196 ? 52.930 -24.417 112.671 1.00 36.43 203 LYS D CA 1
ATOM 16837 C C . LYS D 1 196 ? 53.917 -23.289 112.998 1.00 34.06 203 LYS D C 1
ATOM 16838 O O . LYS D 1 196 ? 55.101 -23.538 113.176 1.00 41.08 203 LYS D O 1
ATOM 16857 N N . GLY D 1 197 ? 53.449 -22.051 113.051 1.00 33.10 204 GLY D N 1
ATOM 16858 C CA . GLY D 1 197 ? 54.308 -20.948 113.441 1.00 37.11 204 GLY D CA 1
ATOM 16859 C C . GLY D 1 197 ? 55.159 -20.385 112.319 1.00 38.54 204 GLY D C 1
ATOM 16860 O O . GLY D 1 197 ? 56.067 -19.581 112.555 1.00 37.14 204 GLY D O 1
ATOM 16864 N N . ILE D 1 198 ? 54.858 -20.803 111.096 1.00 31.63 205 ILE D N 1
ATOM 16865 C CA . ILE D 1 198 ? 55.532 -20.303 109.902 1.00 30.94 205 ILE D CA 1
ATOM 16866 C C . ILE D 1 198 ? 55.191 -18.831 109.662 1.00 27.93 205 ILE D C 1
ATOM 16867 O O . ILE D 1 198 ? 55.993 -18.065 109.126 1.00 28.73 205 ILE D O 1
ATOM 16883 N N . ILE D 1 199 ? 53.985 -18.444 110.055 1.00 26.56 206 ILE D N 1
ATOM 16884 C CA . ILE D 1 199 ? 53.547 -17.065 109.967 1.00 27.52 206 ILE D CA 1
ATOM 16885 C C . ILE D 1 199 ? 52.897 -16.727 111.291 1.00 26.14 206 ILE D C 1
ATOM 16886 O O . ILE D 1 199 ? 52.384 -17.621 111.970 1.00 29.30 206 ILE D O 1
ATOM 16902 N N . LYS D 1 200 ? 52.916 -15.446 111.655 1.00 29.23 207 LYS D N 1
ATOM 16903 C CA . LYS D 1 200 ? 52.215 -14.947 112.839 1.00 27.44 207 LYS D CA 1
ATOM 16904 C C . LYS D 1 200 ? 50.903 -14.212 112.517 1.00 28.82 207 LYS D C 1
ATOM 16905 O O . LYS D 1 200 ? 50.239 -13.674 113.423 1.00 26.76 207 LYS D O 1
ATOM 16924 N N . GLY D 1 201 ? 50.532 -14.173 111.241 1.00 27.31 208 GLY D N 1
ATOM 16925 C CA . GLY D 1 201 ? 49.316 -13.486 110.827 1.00 30.16 208 GLY D CA 1
ATOM 16926 C C . GLY D 1 201 ? 49.125 -13.552 109.324 1.00 30.87 208 GLY D C 1
ATOM 16927 O O . GLY D 1 201 ? 49.929 -14.146 108.620 1.00 25.93 208 GLY D O 1
ATOM 16931 N N . LEU D 1 202 ? 48.057 -12.942 108.829 1.00 24.27 209 LEU D N 1
ATOM 16932 C CA . LEU D 1 202 ? 47.785 -12.927 107.402 1.00 20.31 209 LEU D CA 1
ATOM 16933 C C . LEU D 1 202 ? 47.181 -11.595 107.020 1.00 20.01 209 LEU D C 1
ATOM 16934 O O . LEU D 1 202 ? 46.621 -10.897 107.854 1.00 24.49 209 LEU D O 1
ATOM 16950 N N . PHE D 1 203 ? 47.333 -11.267 105.747 1.00 18.59 210 PHE D N 1
ATOM 16951 C CA . PHE D 1 203 ? 46.982 -9.980 105.177 1.00 19.40 210 PHE D CA 1
ATOM 16952 C C . PHE D 1 203 ? 45.999 -10.180 104.027 1.00 20.61 210 PHE D C 1
ATOM 16953 O O . PHE D 1 203 ? 46.399 -10.457 102.899 1.00 21.62 210 PHE D O 1
ATOM 16970 N N . THR D 1 204 ? 44.714 -10.028 104.335 1.00 17.69 211 THR D N 1
ATOM 16971 C CA . THR D 1 204 ? 43.639 -10.209 103.384 1.00 20.63 211 THR D CA 1
ATOM 16972 C C . THR D 1 204 ? 42.343 -9.715 104.016 1.00 18.81 211 THR D C 1
ATOM 16973 O O . THR D 1 204 ? 42.367 -9.061 105.061 1.00 18.93 211 THR D O 1
ATOM 16984 N N . SER D 1 205 ? 41.208 -10.054 103.417 1.00 16.25 212 SER D N 1
ATOM 16985 C CA . SER D 1 205 ? 39.930 -9.532 103.916 1.00 16.17 212 SER D CA 1
ATOM 16986 C C . SER D 1 205 ? 39.334 -10.399 105.059 1.00 21.46 212 SER D C 1
ATOM 16987 O O . SER D 1 205 ? 39.702 -11.564 105.249 1.00 19.38 212 SER D O 1
ATOM 16995 N N . LEU D 1 206 ? 38.422 -9.810 105.825 1.00 21.15 213 LEU D N 1
ATOM 16996 C CA . LEU D 1 206 ? 38.083 -10.333 107.140 1.00 21.30 213 LEU D CA 1
ATOM 16997 C C . LEU D 1 206 ? 37.012 -11.403 107.128 1.00 21.67 213 LEU D C 1
ATOM 16998 O O . LEU D 1 206 ? 36.713 -11.971 108.163 1.00 24.04 213 LEU D O 1
ATOM 17014 N N . ASP D 1 207 ? 36.450 -11.679 105.956 1.00 19.98 214 ASP D N 1
ATOM 17015 C CA . ASP D 1 207 ? 35.533 -12.795 105.797 1.00 20.51 214 ASP D CA 1
ATOM 17016 C C . ASP D 1 207 ? 36.124 -14.119 106.316 1.00 21.16 214 ASP D C 1
ATOM 17017 O O . ASP D 1 207 ? 35.406 -14.962 106.844 1.00 19.88 214 ASP D O 1
ATOM 17026 N N . VAL D 1 208 ? 37.426 -14.299 106.169 1.00 19.79 215 VAL D N 1
ATOM 17027 C CA . VAL D 1 208 ? 38.046 -15.563 106.570 1.00 18.56 215 VAL D CA 1
ATOM 17028 C C . VAL D 1 208 ? 38.058 -15.797 108.073 1.00 22.42 215 VAL D C 1
ATOM 17029 O O . VAL D 1 208 ? 38.252 -16.932 108.510 1.00 20.36 215 VAL D O 1
ATOM 17042 N N . MET D 1 209 ? 37.810 -14.751 108.863 1.00 19.58 216 MET D N 1
ATOM 17043 C CA . MET D 1 209 ? 37.756 -14.906 110.308 1.00 21.08 216 MET D CA 1
ATOM 17044 C C . MET D 1 209 ? 36.681 -15.922 110.663 1.00 23.64 216 MET D C 1
ATOM 17045 O O . MET D 1 209 ? 36.862 -16.730 111.581 1.00 22.75 216 MET D O 1
ATOM 17059 N N . LYS D 1 210 ? 35.571 -15.881 109.936 1.00 20.21 217 LYS D N 1
ATOM 17060 C CA . LYS D 1 210 ? 34.516 -16.862 110.146 1.00 26.49 217 LYS D CA 1
ATOM 17061 C C . LYS D 1 210 ? 34.615 -18.005 109.139 1.00 21.66 217 LYS D C 1
ATOM 17062 O O . LYS D 1 210 ? 34.542 -19.151 109.509 1.00 22.99 217 LYS D O 1
ATOM 17081 N N . ASP D 1 211 ? 34.809 -17.690 107.865 1.00 20.00 218 ASP D N 1
ATOM 17082 C CA . ASP D 1 211 ? 34.665 -18.699 106.820 1.00 22.38 218 ASP D CA 1
ATOM 17083 C C . ASP D 1 211 ? 35.732 -19.789 106.865 1.00 24.95 218 ASP D C 1
ATOM 17084 O O . ASP D 1 211 ? 35.495 -20.918 106.411 1.00 21.81 218 ASP D O 1
ATOM 17093 N N . MET D 1 212 ? 36.905 -19.448 107.389 1.00 18.81 219 MET D N 1
ATOM 17094 C CA . MET D 1 212 ? 37.959 -20.440 107.635 1.00 24.51 219 MET D CA 1
ATOM 17095 C C . MET D 1 212 ? 38.388 -20.477 109.102 1.00 23.86 219 MET D C 1
ATOM 17096 O O . MET D 1 212 ? 39.466 -20.981 109.433 1.00 21.33 219 MET D O 1
ATOM 17110 N N . ASN D 1 213 ? 37.539 -19.936 109.967 1.00 18.28 220 ASN D N 1
ATOM 17111 C CA . ASN D 1 213 ? 37.757 -19.938 111.420 1.00 19.17 220 ASN D CA 1
ATOM 17112 C C . ASN D 1 213 ? 39.105 -19.368 111.890 1.00 29.59 220 ASN D C 1
ATOM 17113 O O . ASN D 1 213 ? 39.666 -19.808 112.899 1.00 26.54 220 ASN D O 1
ATOM 17124 N N . PHE D 1 214 ? 39.613 -18.360 111.197 1.00 30.48 221 PHE D N 1
ATOM 17125 C CA . PHE D 1 214 ? 40.793 -17.669 111.706 1.00 24.38 221 PHE D CA 1
ATOM 17126 C C . PHE D 1 214 ? 40.509 -16.928 113.016 1.00 29.31 221 PHE D C 1
ATOM 17127 O O . PHE D 1 214 ? 41.434 -16.605 113.756 1.00 31.57 221 PHE D O 1
ATOM 17144 N N . ALA D 1 215 ? 39.242 -16.688 113.334 1.00 27.57 222 ALA D N 1
ATOM 17145 C CA . ALA D 1 215 ? 38.919 -16.110 114.629 1.00 31.47 222 ALA D CA 1
ATOM 17146 C C . ALA D 1 215 ? 39.535 -16.958 115.754 1.00 35.53 222 ALA D C 1
ATOM 17147 O O . ALA D 1 215 ? 39.927 -16.429 116.788 1.00 29.10 222 ALA D O 1
ATOM 17154 N N . GLU D 1 216 ? 39.649 -18.267 115.539 1.00 30.82 223 GLU D N 1
ATOM 17155 C CA . GLU D 1 216 ? 40.234 -19.153 116.551 1.00 33.75 223 GLU D CA 1
ATOM 17156 C C . GLU D 1 216 ? 41.754 -19.280 116.451 1.00 38.47 223 GLU D C 1
ATOM 17157 O O . GLU D 1 216 ? 42.374 -19.868 117.310 1.00 41.64 223 GLU D O 1
ATOM 17169 N N . MET D 1 217 ? 42.356 -18.759 115.394 1.00 33.35 224 MET D N 1
ATOM 17170 C CA . MET D 1 217 ? 43.799 -18.862 115.241 1.00 34.32 224 MET D CA 1
ATOM 17171 C C . MET D 1 217 ? 44.473 -17.507 115.438 1.00 35.46 224 MET D C 1
ATOM 17172 O O . MET D 1 217 ? 45.591 -17.429 115.928 1.00 34.20 224 MET D O 1
ATOM 17186 N N . THR D 1 218 ? 43.791 -16.445 115.026 1.00 33.94 225 THR D N 1
ATOM 17187 C CA . THR D 1 218 ? 44.349 -15.100 115.057 1.00 28.55 225 THR D CA 1
ATOM 17188 C C . THR D 1 218 ? 43.289 -14.174 115.652 1.00 25.54 225 THR D C 1
ATOM 17189 O O . THR D 1 218 ? 42.361 -13.776 114.974 1.00 30.24 225 THR D O 1
ATOM 17200 N N . GLY D 1 219 ? 43.446 -13.865 116.934 1.00 25.68 226 GLY D N 1
ATOM 17201 C CA . GLY D 1 219 ? 42.416 -13.213 117.723 1.00 29.40 226 GLY D CA 1
ATOM 17202 C C . GLY D 1 219 ? 42.523 -11.704 117.725 1.00 32.14 226 GLY D C 1
ATOM 17203 O O . GLY D 1 219 ? 41.751 -11.026 118.419 1.00 33.27 226 GLY D O 1
ATOM 17207 N N . HIS D 1 220 ? 43.467 -11.184 116.943 1.00 26.74 227 HIS D N 1
ATOM 17208 C CA . HIS D 1 220 ? 43.693 -9.747 116.842 1.00 29.41 227 HIS D CA 1
ATOM 17209 C C . HIS D 1 220 ? 43.632 -9.271 115.396 1.00 29.58 227 HIS D C 1
ATOM 17210 O O . HIS D 1 220 ? 44.189 -9.889 114.500 1.00 29.80 227 HIS D O 1
ATOM 17225 N N . VAL D 1 221 ? 42.946 -8.159 115.183 1.00 25.45 228 VAL D N 1
ATOM 17226 C CA . VAL D 1 221 ? 42.812 -7.577 113.861 1.00 28.87 228 VAL D CA 1
ATOM 17227 C C . VAL D 1 221 ? 43.296 -6.141 113.923 1.00 26.75 228 VAL D C 1
ATOM 17228 O O . VAL D 1 221 ? 42.936 -5.403 114.840 1.00 31.46 228 VAL D O 1
ATOM 17241 N N . THR D 1 222 ? 44.108 -5.747 112.953 1.00 25.79 229 THR D N 1
ATOM 17242 C CA . THR D 1 222 ? 44.518 -4.351 112.825 1.00 26.91 229 THR D CA 1
ATOM 17243 C C . THR D 1 222 ? 44.057 -3.800 111.487 1.00 22.82 229 THR D C 1
ATOM 17244 O O . THR D 1 222 ? 44.369 -4.352 110.426 1.00 24.11 229 THR D O 1
ATOM 17255 N N . ARG D 1 223 ? 43.288 -2.724 111.552 1.00 28.69 230 ARG D N 1
ATOM 17256 C CA . ARG D 1 223 ? 42.792 -2.053 110.362 1.00 29.17 230 ARG D CA 1
ATOM 17257 C C . ARG D 1 223 ? 43.936 -1.546 109.461 1.00 33.22 230 ARG D C 1
ATOM 17258 O O . ARG D 1 223 ? 44.895 -0.968 109.958 1.00 33.19 230 ARG D O 1
ATOM 17279 N N . ALA D 1 224 ? 43.805 -1.719 108.142 1.00 25.03 231 ALA D N 1
ATOM 17280 C CA . ALA D 1 224 ? 44.810 -1.283 107.179 1.00 21.30 231 ALA D CA 1
ATOM 17281 C C . ALA D 1 224 ? 44.183 -0.659 105.948 1.00 25.57 231 ALA D C 1
ATOM 17282 O O . ALA D 1 224 ? 44.818 0.163 105.298 1.00 29.44 231 ALA D O 1
ATOM 17289 N N . ASP D 1 225 ? 42.956 -1.074 105.618 1.00 23.63 232 ASP D N 1
ATOM 17290 C CA . ASP D 1 225 ? 42.199 -0.556 104.475 1.00 24.54 232 ASP D CA 1
ATOM 17291 C C . ASP D 1 225 ? 43.063 -0.673 103.235 1.00 24.93 232 ASP D C 1
ATOM 17292 O O . ASP D 1 225 ? 43.158 0.244 102.416 1.00 27.17 232 ASP D O 1
ATOM 17301 N N . GLN D 1 226 ? 43.700 -1.822 103.097 1.00 22.74 233 GLN D N 1
ATOM 17302 C CA . GLN D 1 226 ? 44.693 -2.004 102.058 1.00 19.67 233 GLN D CA 1
ATOM 17303 C C . GLN D 1 226 ? 44.113 -2.633 100.803 1.00 20.66 233 GLN D C 1
ATOM 17304 O O . GLN D 1 226 ? 42.903 -2.834 100.699 1.00 16.74 233 GLN D O 1
ATOM 17318 N N . ALA D 1 227 ? 45.006 -2.930 99.871 1.00 17.71 234 ALA D N 1
ATOM 17319 C CA . ALA D 1 227 ? 44.671 -3.405 98.546 1.00 15.35 234 ALA D CA 1
ATOM 17320 C C . ALA D 1 227 ? 43.816 -4.671 98.596 1.00 16.99 234 ALA D C 1
ATOM 17321 O O . ALA D 1 227 ? 43.847 -5.396 99.582 1.00 17.29 234 ALA D O 1
ATOM 17328 N N . VAL D 1 228 ? 43.119 -4.942 97.500 1.00 15.07 235 VAL D N 1
ATOM 17329 C CA . VAL D 1 228 ? 42.275 -6.129 97.391 1.00 15.40 235 VAL D CA 1
ATOM 17330 C C . VAL D 1 228 ? 42.991 -7.182 96.568 1.00 16.89 235 VAL D C 1
ATOM 17331 O O . VAL D 1 228 ? 43.963 -6.875 95.911 1.00 13.15 235 VAL D O 1
ATOM 17344 N N . TYR D 1 229 ? 42.488 -8.415 96.589 1.00 13.08 236 TYR D N 1
ATOM 17345 C CA . TYR D 1 229 ? 42.962 -9.478 95.693 1.00 16.31 236 TYR D CA 1
ATOM 17346 C C . TYR D 1 229 ? 41.977 -9.655 94.539 1.00 11.51 236 TYR D C 1
ATOM 17347 O O . TYR D 1 229 ? 40.796 -9.922 94.779 1.00 14.85 236 TYR D O 1
ATOM 17365 N N . PRO D 1 230 ? 42.449 -9.529 93.294 1.00 12.87 237 PRO D N 1
ATOM 17366 C CA . PRO D 1 230 ? 41.569 -9.749 92.147 1.00 11.88 237 PRO D CA 1
ATOM 17367 C C . PRO D 1 230 ? 41.522 -11.219 91.689 1.00 16.79 237 PRO D C 1
ATOM 17368 O O . PRO D 1 230 ? 42.527 -11.981 91.756 1.00 13.70 237 PRO D O 1
ATOM 17379 N N . PHE D 1 231 ? 40.367 -11.598 91.174 1.00 11.08 238 PHE D N 1
ATOM 17380 C CA . PHE D 1 231 ? 40.110 -12.968 90.731 1.00 14.50 238 PHE D CA 1
ATOM 17381 C C . PHE D 1 231 ? 39.532 -12.937 89.314 1.00 13.77 238 PHE D C 1
ATOM 17382 O O . PHE D 1 231 ? 38.867 -11.960 88.913 1.00 10.41 238 PHE D O 1
ATOM 17399 N N . ALA D 1 232 ? 39.736 -14.022 88.574 1.00 10.95 239 ALA D N 1
ATOM 17400 C CA . ALA D 1 232 ? 39.067 -14.230 87.302 1.00 10.98 239 ALA D CA 1
ATOM 17401 C C . ALA D 1 232 ? 38.376 -15.579 87.303 1.00 12.12 239 ALA D C 1
ATOM 17402 O O . ALA D 1 232 ? 38.935 -16.578 87.799 1.00 14.38 239 ALA D O 1
ATOM 17409 N N . VAL D 1 233 ? 37.184 -15.603 86.706 1.00 9.97 240 VAL D N 1
ATOM 17410 C CA . VAL D 1 233 ? 36.516 -16.840 86.338 1.00 9.19 240 VAL D CA 1
ATOM 17411 C C . VAL D 1 233 ? 36.803 -17.102 84.867 1.00 9.92 240 VAL D C 1
ATOM 17412 O O . VAL D 1 233 ? 36.404 -16.347 83.959 1.00 11.66 240 VAL D O 1
ATOM 17425 N N . ILE D 1 234 ? 37.520 -18.188 84.629 1.00 10.34 241 ILE D N 1
ATOM 17426 C CA . ILE D 1 234 ? 38.021 -18.496 83.309 1.00 10.45 241 ILE D CA 1
ATOM 17427 C C . ILE D 1 234 ? 37.435 -19.794 82.752 1.00 10.30 241 ILE D C 1
ATOM 17428 O O . ILE D 1 234 ? 37.115 -20.712 83.484 1.00 13.14 241 ILE D O 1
ATOM 17444 N N . MET D 1 235 ? 37.310 -19.848 81.440 1.00 10.58 242 MET D N 1
ATOM 17445 C CA . MET D 1 235 ? 36.789 -21.033 80.790 1.00 14.28 242 MET D CA 1
ATOM 17446 C C . MET D 1 235 ? 37.720 -21.465 79.697 1.00 16.49 242 MET D C 1
ATOM 17447 O O . MET D 1 235 ? 38.276 -20.630 78.959 1.00 15.69 242 MET D O 1
ATOM 17461 N N . ASN D 1 236 ? 37.875 -22.779 79.579 1.00 15.14 243 ASN D N 1
ATOM 17462 C CA . ASN D 1 236 ? 38.591 -23.364 78.458 1.00 13.19 243 ASN D CA 1
ATOM 17463 C C . ASN D 1 236 ? 38.073 -22.821 77.140 1.00 19.20 243 ASN D C 1
ATOM 17464 O O . ASN D 1 236 ? 36.858 -22.815 76.894 1.00 15.54 243 ASN D O 1
ATOM 17475 N N . ARG D 1 237 ? 38.975 -22.360 76.277 1.00 16.69 244 ARG D N 1
ATOM 17476 C CA . ARG D 1 237 ? 38.555 -21.710 75.029 1.00 15.17 244 ARG D CA 1
ATOM 17477 C C . ARG D 1 237 ? 37.701 -22.640 74.135 1.00 19.78 244 ARG D C 1
ATOM 17478 O O . ARG D 1 237 ? 36.708 -22.223 73.565 1.00 19.91 244 ARG D O 1
ATOM 17482 N N . GLU D 1 238 ? 38.124 -23.889 74.009 1.00 19.02 245 GLU D N 1
ATOM 17483 C CA . GLU D 1 238 ? 37.473 -24.841 73.144 1.00 22.55 245 GLU D CA 1
ATOM 17484 C C . GLU D 1 238 ? 36.091 -25.186 73.695 1.00 22.96 245 GLU D C 1
ATOM 17485 O O . GLU D 1 238 ? 35.149 -25.320 72.930 1.00 24.85 245 GLU D O 1
ATOM 17497 N N . ALA D 1 239 ? 35.981 -25.306 75.020 1.00 17.00 246 ALA D N 1
ATOM 17498 C CA . ALA D 1 239 ? 34.696 -25.568 75.659 1.00 16.23 246 ALA D CA 1
ATOM 17499 C C . ALA D 1 239 ? 33.738 -24.386 75.460 1.00 23.26 246 ALA D C 1
ATOM 17500 O O . ALA D 1 239 ? 32.572 -24.587 75.163 1.00 20.30 246 ALA D O 1
ATOM 17507 N N . TRP D 1 240 ? 34.230 -23.163 75.634 1.00 17.39 247 TRP D N 1
ATOM 17508 C CA . TRP D 1 240 ? 33.424 -21.972 75.346 1.00 15.82 247 TRP D CA 1
ATOM 17509 C C . TRP D 1 240 ? 32.917 -21.963 73.894 1.00 18.69 247 TRP D C 1
ATOM 17510 O O . TRP D 1 240 ? 31.746 -21.671 73.631 1.00 17.72 247 TRP D O 1
ATOM 17531 N N . GLU D 1 241 ? 33.786 -22.27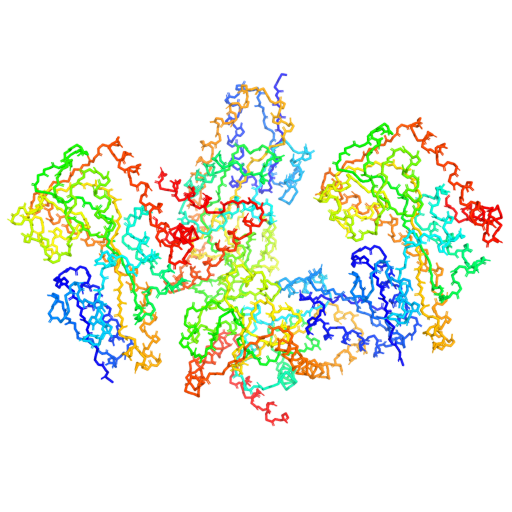8 72.943 1.00 20.80 248 GLU D N 1
ATOM 17532 C CA . GLU D 1 241 ? 33.385 -22.222 71.529 1.00 21.17 248 GLU D CA 1
ATOM 17533 C C . GLU D 1 241 ? 32.392 -23.345 71.125 1.00 22.60 248 GLU D C 1
ATOM 17534 O O . GLU D 1 241 ? 31.686 -23.218 70.107 1.00 27.12 248 GLU D O 1
ATOM 17546 N N . ARG D 1 242 ? 32.326 -24.428 71.911 1.00 24.60 249 ARG D N 1
ATOM 17547 C CA . ARG D 1 242 ? 31.324 -25.484 71.669 1.00 25.04 249 ARG D CA 1
ATOM 17548 C C . ARG D 1 242 ? 29.928 -25.097 72.162 1.00 22.34 249 ARG D C 1
ATOM 17549 O O . ARG D 1 242 ? 28.961 -25.780 71.862 1.00 25.67 249 ARG D O 1
ATOM 17570 N N . LEU D 1 243 ? 29.820 -24.029 72.943 1.00 22.81 250 LEU D N 1
ATOM 17571 C CA . LEU D 1 243 ? 28.524 -23.606 73.471 1.00 24.51 250 LEU D CA 1
ATOM 17572 C C . LEU D 1 243 ? 27.737 -22.936 72.361 1.00 26.77 250 LEU D C 1
ATOM 17573 O O . LEU D 1 243 ? 28.322 -22.297 71.483 1.00 24.12 250 LEU D O 1
ATOM 17589 N N . SER D 1 244 ? 26.416 -23.090 72.381 1.00 24.92 251 SER D N 1
ATOM 17590 C CA . SER D 1 244 ? 25.580 -22.475 71.353 1.00 25.43 251 SER D CA 1
ATOM 17591 C C . SER D 1 244 ? 25.588 -20.971 71.574 1.00 24.80 251 SER D C 1
ATOM 17592 O O . SER D 1 244 ? 25.760 -20.521 72.685 1.00 23.30 251 SER D O 1
ATOM 17600 N N . PRO D 1 245 ? 25.348 -20.190 70.514 1.00 25.43 252 PRO D N 1
ATOM 17601 C CA . PRO D 1 245 ? 25.354 -18.723 70.629 1.00 22.80 252 PRO D CA 1
ATOM 17602 C C . PRO D 1 245 ? 24.365 -18.245 71.679 1.00 26.31 252 PRO D C 1
ATOM 17603 O O . PRO D 1 245 ? 24.682 -17.309 72.408 1.00 21.47 252 PRO D O 1
ATOM 17614 N N . ASP D 1 246 ? 23.212 -18.909 71.795 1.00 22.58 253 ASP D N 1
ATOM 17615 C CA . ASP D 1 246 ? 22.205 -18.490 72.781 1.00 23.82 253 ASP D CA 1
ATOM 17616 C C . ASP D 1 246 ? 22.723 -18.676 74.197 1.00 21.70 253 ASP D C 1
ATOM 17617 O O . ASP D 1 246 ? 22.447 -17.865 75.099 1.00 20.55 253 ASP D O 1
ATOM 17626 N N . VAL D 1 247 ? 23.497 -19.734 74.404 1.00 20.04 254 VAL D N 1
ATOM 17627 C CA . VAL D 1 247 ? 24.079 -19.965 75.706 1.00 16.84 254 VAL D CA 1
ATOM 17628 C C . VAL D 1 247 ? 25.222 -18.988 75.999 1.00 15.67 254 VAL D C 1
ATOM 17629 O O . VAL D 1 247 ? 25.358 -18.466 77.106 1.00 16.74 254 VAL D O 1
ATOM 17642 N N . GLN D 1 248 ? 26.069 -18.774 75.013 1.00 21.60 255 GLN D N 1
ATOM 17643 C CA . GLN D 1 248 ? 27.121 -17.783 75.156 1.00 17.29 255 GLN D CA 1
ATOM 17644 C C . GLN D 1 248 ? 26.563 -16.405 75.577 1.00 18.21 255 GLN D C 1
ATOM 17645 O O . GLN D 1 248 ? 27.128 -15.707 76.431 1.00 14.63 255 GLN D O 1
ATOM 17659 N N . GLN D 1 249 ? 25.446 -16.029 74.956 1.00 15.32 256 GLN D N 1
ATOM 17660 C CA . GLN D 1 249 ? 24.792 -14.777 75.238 1.00 18.76 256 GLN D CA 1
ATOM 17661 C C . GLN D 1 249 ? 24.340 -14.712 76.671 1.00 16.41 256 GLN D C 1
ATOM 17662 O O . GLN D 1 249 ? 24.403 -13.643 77.292 1.00 16.56 256 GLN D O 1
ATOM 17676 N N . VAL D 1 250 ? 23.851 -15.833 77.197 1.00 20.22 257 VAL D N 1
ATOM 17677 C CA . VAL D 1 250 ? 23.437 -15.871 78.591 1.00 15.08 257 VAL D CA 1
ATOM 17678 C C . VAL D 1 250 ? 24.620 -15.686 79.551 1.00 16.30 257 VAL D C 1
ATOM 17679 O O . VAL D 1 250 ? 24.568 -14.850 80.474 1.00 13.85 257 VAL D O 1
ATOM 17692 N N . LEU D 1 251 ? 25.700 -16.436 79.326 1.00 17.24 258 LEU D N 1
ATOM 17693 C CA . LEU D 1 251 ? 26.881 -16.323 80.176 1.00 12.41 258 LEU D CA 1
ATOM 17694 C C . LEU D 1 251 ? 27.500 -14.909 80.099 1.00 13.61 258 LEU D C 1
ATOM 17695 O O . LEU D 1 251 ? 27.870 -14.354 81.122 1.00 14.11 258 LEU D O 1
ATOM 17711 N N . ASP D 1 252 ? 27.581 -14.322 78.906 1.00 13.07 259 ASP D N 1
ATOM 17712 C CA . ASP D 1 252 ? 28.102 -12.963 78.759 1.00 17.89 259 ASP D CA 1
ATOM 17713 C C . ASP D 1 252 ? 27.151 -11.955 79.440 1.00 17.40 259 ASP D C 1
ATOM 17714 O O . ASP D 1 252 ? 27.590 -11.003 80.095 1.00 15.32 259 ASP D O 1
ATOM 17723 N N . GLY D 1 253 ? 25.848 -12.189 79.307 1.00 17.88 260 GLY D N 1
ATOM 17724 C CA . GLY D 1 253 ? 24.860 -11.308 79.886 1.00 18.37 260 GLY D CA 1
ATOM 17725 C C . GLY D 1 253 ? 24.822 -11.369 81.406 1.00 15.75 260 GLY D C 1
ATOM 17726 O O . GLY D 1 253 ? 24.241 -10.491 82.034 1.00 18.11 260 GLY D O 1
ATOM 17730 N N . LEU D 1 254 ? 25.409 -12.406 81.990 1.00 16.82 261 LEU D N 1
ATOM 17731 C CA . LEU D 1 254 ? 25.492 -12.568 83.444 1.00 12.15 261 LEU D CA 1
ATOM 17732 C C . LEU D 1 254 ? 26.707 -11.852 84.075 1.00 16.08 261 LEU D C 1
ATOM 17733 O O . LEU D 1 254 ? 26.757 -11.588 85.278 1.00 11.95 261 LEU D O 1
ATOM 17749 N N . ALA D 1 255 ? 27.714 -11.561 83.268 1.00 14.06 262 ALA D N 1
ATOM 17750 C CA . ALA D 1 255 ? 29.035 -11.271 83.813 1.00 10.24 262 ALA D CA 1
ATOM 17751 C C . ALA D 1 255 ? 29.113 -10.058 84.731 1.00 11.31 262 ALA D C 1
ATOM 17752 O O . ALA D 1 255 ? 29.660 -10.141 85.840 1.00 12.09 262 ALA D O 1
ATOM 17759 N N . ALA D 1 256 ? 28.593 -8.923 84.277 1.00 12.17 263 ALA D N 1
ATOM 17760 C CA . ALA D 1 256 ? 28.705 -7.682 85.058 1.00 11.05 263 ALA D CA 1
ATOM 17761 C C . ALA D 1 256 ? 27.856 -7.714 86.343 1.00 11.33 263 ALA D C 1
ATOM 17762 O O . ALA D 1 256 ? 28.294 -7.271 87.407 1.00 15.73 263 ALA D O 1
ATOM 17769 N N . GLU D 1 257 ? 26.626 -8.212 86.235 1.00 11.94 264 GLU D N 1
ATOM 17770 C CA . GLU D 1 257 ? 25.709 -8.313 87.382 1.00 12.34 264 GLU D CA 1
ATOM 17771 C C . GLU D 1 257 ? 26.365 -9.183 88.420 1.00 11.73 264 GLU D C 1
ATOM 17772 O O . GLU D 1 257 ? 26.304 -8.913 89.626 1.00 12.46 264 GLU D O 1
ATOM 17784 N N . HIS D 1 258 ? 27.038 -10.238 87.953 1.00 13.08 265 HIS D N 1
ATOM 17785 C CA . HIS D 1 258 ? 27.637 -11.176 88.881 1.00 11.60 265 HIS D CA 1
ATOM 17786 C C . HIS D 1 258 ? 28.906 -10.643 89.576 1.00 10.18 265 HIS D C 1
ATOM 17787 O O . HIS D 1 258 ? 29.162 -10.956 90.752 1.00 13.27 265 HIS D O 1
ATOM 17802 N N . ALA D 1 259 ? 29.702 -9.868 88.858 1.00 10.56 266 ALA D N 1
ATOM 17803 C CA . ALA D 1 259 ? 30.816 -9.183 89.488 1.00 14.84 266 ALA D CA 1
ATOM 17804 C C . ALA D 1 259 ? 30.333 -8.312 90.661 1.00 14.66 266 ALA D C 1
ATOM 17805 O O . ALA D 1 259 ? 30.869 -8.406 91.773 1.00 12.41 266 ALA D O 1
ATOM 17812 N N . ALA D 1 260 ? 29.345 -7.449 90.412 1.00 11.00 267 ALA D N 1
ATOM 17813 C CA . ALA D 1 260 ? 28.739 -6.618 91.464 1.00 11.67 267 ALA D CA 1
ATOM 17814 C C . ALA D 1 260 ? 28.152 -7.477 92.582 1.00 11.85 267 ALA D C 1
ATOM 17815 O O . ALA D 1 260 ? 28.365 -7.224 93.768 1.00 13.11 267 ALA D O 1
ATOM 17822 N N . TRP D 1 261 ? 27.419 -8.516 92.216 1.00 12.22 268 TRP D N 1
ATOM 17823 C CA . TRP D 1 261 ? 26.769 -9.388 93.213 1.00 13.90 268 TRP D CA 1
ATOM 17824 C C . TRP D 1 261 ? 27.782 -9.962 94.176 1.00 12.55 268 TRP D C 1
ATOM 17825 O O . TRP D 1 261 ? 27.570 -10.020 95.396 1.00 12.06 268 TRP D O 1
ATOM 17846 N N . THR D 1 262 ? 28.901 -10.412 93.618 1.00 11.94 269 THR D N 1
ATOM 17847 C CA . THR D 1 262 ? 29.922 -11.064 94.420 1.00 11.57 269 THR D CA 1
ATOM 17848 C C . THR D 1 262 ? 30.505 -10.100 95.439 1.00 14.48 269 THR D C 1
ATOM 17849 O O . THR D 1 262 ? 30.625 -10.428 96.634 1.00 16.01 269 THR D O 1
ATOM 17860 N N . GLY D 1 263 ? 30.837 -8.898 94.974 1.00 16.13 270 GLY D N 1
ATOM 17861 C CA . GLY D 1 263 ? 31.386 -7.875 95.857 1.00 17.60 270 GLY D CA 1
ATOM 17862 C C . GLY D 1 263 ? 30.377 -7.407 96.898 1.00 15.18 270 GLY D C 1
ATOM 17863 O O . GLY D 1 263 ? 30.710 -7.206 98.082 1.00 15.13 270 GLY D O 1
ATOM 17867 N N . ARG D 1 264 ? 29.129 -7.270 96.477 1.00 14.73 271 ARG D N 1
ATOM 17868 C CA . ARG D 1 264 ? 28.052 -6.890 97.399 1.00 15.12 271 ARG D CA 1
ATOM 17869 C C . ARG D 1 264 ? 27.792 -7.960 98.482 1.00 18.25 271 ARG D C 1
ATOM 17870 O O . ARG D 1 264 ? 27.638 -7.637 99.656 1.00 17.93 271 ARG D O 1
ATOM 17891 N N . TYR D 1 265 ? 27.772 -9.225 98.086 1.00 15.26 272 TYR D N 1
ATOM 17892 C CA . TYR D 1 265 ? 27.711 -10.348 99.027 1.00 16.67 272 TYR D CA 1
ATOM 17893 C C . TYR D 1 265 ? 28.885 -10.242 100.016 1.00 20.40 272 TYR D C 1
ATOM 17894 O O . TYR D 1 265 ? 28.724 -10.351 101.233 1.00 16.99 272 TYR D O 1
ATOM 17912 N N . LEU D 1 266 ? 30.086 -10.019 99.489 1.00 18.79 273 LEU D N 1
ATOM 17913 C CA . LEU D 1 266 ? 31.271 -10.082 100.351 1.00 18.01 273 LEU D CA 1
ATOM 17914 C C . LEU D 1 266 ? 31.287 -8.920 101.339 1.00 18.68 273 LEU D C 1
ATOM 17915 O O . LEU D 1 266 ? 31.609 -9.103 102.506 1.00 18.88 273 LEU D O 1
ATOM 17931 N N . ASP D 1 267 ? 30.918 -7.725 100.890 1.00 17.17 274 ASP D N 1
ATOM 17932 C CA . ASP D 1 267 ? 30.913 -6.579 101.800 1.00 19.42 274 ASP D CA 1
ATOM 17933 C C . ASP D 1 267 ? 29.998 -6.842 103.001 1.00 19.48 274 ASP D C 1
ATOM 17934 O O . ASP D 1 267 ? 30.368 -6.601 104.148 1.00 25.21 274 ASP D O 1
ATOM 17943 N N . ALA D 1 268 ? 28.804 -7.350 102.741 1.00 18.27 275 ALA D N 1
ATOM 17944 C CA . ALA D 1 268 ? 27.882 -7.670 103.828 1.00 20.68 275 ALA D CA 1
ATOM 17945 C C . ALA D 1 268 ? 28.437 -8.784 104.695 1.00 23.82 275 ALA D C 1
ATOM 17946 O O . ALA D 1 268 ? 28.335 -8.734 105.915 1.00 22.93 275 ALA D O 1
ATOM 17953 N N . HIS D 1 269 ? 29.040 -9.785 104.066 1.00 16.33 276 HIS D N 1
ATOM 17954 C CA . HIS D 1 269 ? 29.449 -10.978 104.792 1.00 19.95 276 HIS D CA 1
ATOM 17955 C C . HIS D 1 269 ? 30.668 -10.698 105.703 1.00 23.60 276 HIS D C 1
ATOM 17956 O O . HIS D 1 269 ? 30.807 -11.302 106.764 1.00 20.38 276 HIS D O 1
ATOM 17971 N N . VAL D 1 270 ? 31.536 -9.780 105.280 1.00 19.85 277 VAL D N 1
ATOM 17972 C CA . VAL D 1 270 ? 32.638 -9.323 106.130 1.00 23.12 277 VAL D CA 1
ATOM 17973 C C . VAL D 1 270 ? 32.117 -8.786 107.460 1.00 21.43 277 VAL D C 1
ATOM 17974 O O . VAL D 1 270 ? 32.702 -9.055 108.518 1.00 21.15 277 VAL D O 1
ATOM 17987 N N . GLN D 1 271 ? 31.029 -8.021 107.399 1.00 21.04 278 GLN D N 1
ATOM 17988 C CA . GLN D 1 271 ? 30.434 -7.451 108.596 1.00 25.29 278 GLN D CA 1
ATOM 17989 C C . GLN D 1 271 ? 29.869 -8.558 109.468 1.00 26.41 278 GLN D C 1
ATOM 17990 O O . GLN D 1 271 ? 30.063 -8.555 110.687 1.00 24.82 278 GLN D O 1
ATOM 18004 N N . ASP D 1 272 ? 29.163 -9.506 108.850 1.00 25.75 279 ASP D N 1
ATOM 18005 C CA . ASP D 1 272 ? 28.602 -10.621 109.599 1.00 25.84 279 ASP D CA 1
ATOM 18006 C C . ASP D 1 272 ? 29.729 -11.421 110.225 1.00 20.91 279 ASP D C 1
ATOM 18007 O O . ASP D 1 272 ? 29.647 -11.843 111.376 1.00 25.08 279 ASP D O 1
ATOM 18016 N N . SER D 1 273 ? 30.795 -11.603 109.471 1.00 23.90 280 SER D N 1
ATOM 18017 C CA . SER D 1 273 ? 31.922 -12.390 109.948 1.00 21.99 280 SER D CA 1
ATOM 18018 C C . SER D 1 273 ? 32.611 -11.749 111.162 1.00 27.89 280 SER D C 1
ATOM 18019 O O . SER D 1 273 ? 32.954 -12.443 112.136 1.00 25.46 280 SER D O 1
ATOM 18027 N N . MET D 1 274 ? 32.808 -10.429 111.116 1.00 27.54 281 MET D N 1
ATOM 18028 C CA . MET D 1 274 ? 33.468 -9.742 112.212 1.00 23.53 281 MET D CA 1
ATOM 18029 C C . MET D 1 274 ? 32.576 -9.604 113.448 1.00 29.29 281 MET D C 1
ATOM 18030 O O . MET D 1 274 ? 33.062 -9.632 114.575 1.00 26.85 281 MET D O 1
ATOM 18044 N N . ARG D 1 275 ? 31.274 -9.457 113.237 1.00 26.17 282 ARG D N 1
ATOM 18045 C CA . ARG D 1 275 ? 30.310 -9.424 114.334 1.00 31.93 282 ARG D CA 1
ATOM 18046 C C . ARG D 1 275 ? 30.393 -10.761 115.089 1.00 32.67 282 ARG D C 1
ATOM 18047 O O . ARG D 1 275 ? 30.557 -10.807 116.314 1.00 33.31 282 ARG D O 1
ATOM 18068 N N . TRP D 1 276 ? 30.305 -11.848 114.338 1.00 28.24 283 TRP D N 1
ATOM 18069 C CA . TRP D 1 276 ? 30.478 -13.196 114.887 1.00 27.18 283 TRP D CA 1
ATOM 18070 C C . TRP D 1 276 ? 31.809 -13.344 115.636 1.00 30.27 283 TRP D C 1
ATOM 18071 O O . TRP D 1 276 ? 31.834 -13.759 116.799 1.00 36.96 283 TRP D O 1
ATOM 18092 N N . ALA D 1 277 ? 32.907 -12.988 114.977 1.00 30.56 284 ALA D N 1
ATOM 18093 C CA . ALA D 1 277 ? 34.240 -13.115 115.564 1.00 29.30 284 ALA D CA 1
ATOM 18094 C C . ALA D 1 277 ? 34.387 -12.334 116.865 1.00 31.23 284 ALA D C 1
ATOM 18095 O O . ALA D 1 277 ? 35.015 -12.807 117.816 1.00 31.80 284 ALA D O 1
ATOM 18102 N N . GLU D 1 278 ? 33.807 -11.139 116.908 1.00 29.94 285 GLU D N 1
ATOM 18103 C CA . GLU D 1 278 ? 33.978 -10.256 118.060 1.00 24.55 285 GLU D CA 1
ATOM 18104 C C . GLU D 1 278 ? 33.131 -10.662 119.251 1.00 35.02 285 GLU D C 1
ATOM 18105 O O . GLU D 1 278 ? 33.615 -10.688 120.379 1.00 39.53 285 GLU D O 1
ATOM 18117 N N . GLU D 1 279 ? 31.864 -10.964 119.016 1.00 35.95 286 GLU D N 1
ATOM 18118 C CA . GLU D 1 279 ? 30.966 -11.168 120.145 1.00 47.81 286 GLU D CA 1
ATOM 18119 C C . GLU D 1 279 ? 30.867 -12.641 120.547 1.00 48.81 286 GLU D C 1
ATOM 18120 O O . GLU D 1 279 ? 30.421 -12.961 121.645 1.00 53.47 286 GLU D O 1
ATOM 18132 N N . LYS D 1 280 ? 31.340 -13.530 119.683 1.00 47.85 287 LYS D N 1
ATOM 18133 C CA . LYS D 1 280 ? 31.376 -14.953 120.009 1.00 43.97 287 LYS D CA 1
ATOM 18134 C C . LYS D 1 280 ? 32.782 -15.538 120.219 1.00 44.98 287 LYS D C 1
ATOM 18135 O O . LYS D 1 280 ? 32.915 -16.657 120.733 1.00 42.24 287 LYS D O 1
ATOM 18154 N N . HIS D 1 281 ? 33.828 -14.802 119.852 1.00 42.58 288 HIS D N 1
ATOM 18155 C CA . HIS D 1 281 ? 35.185 -15.335 120.009 1.00 38.97 288 HIS D CA 1
ATOM 18156 C C . HIS D 1 281 ? 36.230 -14.348 120.516 1.00 29.98 288 HIS D C 1
ATOM 18157 O O . HIS D 1 281 ? 37.425 -14.593 120.412 1.00 36.46 288 HIS D O 1
ATOM 18172 N N . GLY D 1 282 ? 35.772 -13.239 121.081 1.00 38.54 289 GLY D N 1
ATOM 18173 C CA . GLY D 1 282 ? 36.652 -12.325 121.787 1.00 39.92 289 GLY D CA 1
ATOM 18174 C C . GLY D 1 282 ? 37.693 -11.627 120.935 1.00 38.64 289 GLY D C 1
ATOM 18175 O O . GLY D 1 282 ? 38.702 -11.153 121.461 1.00 36.58 289 GLY D O 1
ATOM 18179 N N . VAL D 1 283 ? 37.457 -11.556 119.624 1.00 32.83 290 VAL D N 1
ATOM 18180 C CA . VAL D 1 283 ? 38.397 -10.897 118.705 1.00 31.99 290 VAL D CA 1
ATOM 18181 C C . VAL D 1 283 ? 38.458 -9.397 119.000 1.00 38.56 290 VAL D C 1
ATOM 18182 O O . VAL D 1 283 ? 37.437 -8.754 119.221 1.00 38.39 290 VAL D O 1
ATOM 18195 N N . GLN D 1 284 ? 39.675 -8.867 119.040 1.00 32.64 291 GLN D N 1
ATOM 18196 C CA . GLN D 1 284 ? 39.923 -7.465 119.327 1.00 39.73 291 GLN D CA 1
ATOM 18197 C C . GLN D 1 284 ? 40.398 -6.794 118.045 1.00 39.85 291 GLN D C 1
ATOM 18198 O O . GLN D 1 284 ? 41.169 -7.388 117.293 1.00 33.23 291 GLN D O 1
ATOM 18212 N N . VAL D 1 285 ? 39.934 -5.570 117.800 1.00 36.45 292 VAL D N 1
ATOM 18213 C CA . VAL D 1 285 ? 40.305 -4.815 116.610 1.00 35.77 292 VAL D CA 1
ATOM 18214 C C . VAL D 1 285 ? 41.106 -3.578 117.023 1.00 35.97 292 VAL D C 1
ATOM 18215 O O . VAL D 1 285 ? 40.691 -2.817 117.904 1.00 37.72 292 VAL D O 1
ATOM 18228 N N . HIS D 1 286 ? 42.255 -3.376 116.393 1.00 34.27 293 HIS D N 1
ATOM 18229 C CA . HIS D 1 286 ? 43.106 -2.249 116.748 1.00 36.64 293 HIS D CA 1
ATOM 18230 C C . HIS D 1 286 ? 43.248 -1.307 115.569 1.00 39.96 293 HIS D C 1
ATOM 18231 O O . HIS D 1 286 ? 43.137 -1.712 114.407 1.00 33.22 293 HIS D O 1
ATOM 18246 N N . THR D 1 287 ? 43.509 -0.046 115.871 1.00 36.28 294 THR D N 1
ATOM 18247 C CA . THR D 1 287 ? 43.648 0.953 114.827 1.00 44.44 294 THR D CA 1
ATOM 18248 C C . THR D 1 287 ? 44.999 1.620 114.934 1.00 48.24 294 THR D C 1
ATOM 18249 O O . THR D 1 287 ? 45.418 2.002 116.021 1.00 51.90 294 THR D O 1
ATOM 18260 N N . LEU D 1 288 ? 45.673 1.764 113.799 1.00 41.63 295 LEU D N 1
ATOM 18261 C CA . LEU D 1 288 ? 46.989 2.394 113.768 1.00 42.61 295 LEU D CA 1
ATOM 18262 C C . LEU D 1 288 ? 46.862 3.902 113.932 1.00 42.97 295 LEU D C 1
ATOM 18263 O O . LEU D 1 288 ? 45.846 4.485 113.548 1.00 42.87 295 LEU D O 1
ATOM 18279 N N . PRO D 1 289 ? 47.901 4.543 114.489 1.00 44.27 296 PRO D N 1
ATOM 18280 C CA . PRO D 1 289 ? 47.887 6.007 114.572 1.00 46.71 296 PRO D CA 1
ATOM 18281 C C . PRO D 1 289 ? 48.031 6.671 113.195 1.00 49.61 296 PRO D C 1
ATOM 18282 O O . PRO D 1 289 ? 48.627 6.100 112.281 1.00 45.78 296 PRO D O 1
ATOM 18293 N N . GLU D 1 290 ? 47.471 7.871 113.069 1.00 50.56 297 GLU D N 1
ATOM 18294 C CA . GLU D 1 290 ? 47.555 8.670 111.852 1.00 45.24 297 GLU D CA 1
ATOM 18295 C C . GLU D 1 290 ? 48.968 8.717 111.272 1.00 45.68 297 GLU D C 1
ATOM 18296 O O . GLU D 1 290 ? 49.152 8.581 110.065 1.00 45.82 297 GLU D O 1
ATOM 18300 N N . GLU D 1 291 ? 49.961 8.912 112.132 1.00 50.19 298 GLU D N 1
ATOM 18301 C CA . GLU D 1 291 ? 51.341 9.093 111.676 1.00 56.34 298 GLU D CA 1
ATOM 18302 C C . GLU D 1 291 ? 51.857 7.827 110.989 1.00 56.45 298 GLU D C 1
ATOM 18303 O O . GLU D 1 291 ? 52.607 7.894 110.016 1.00 55.54 298 GLU D O 1
ATOM 18307 N N . ASP D 1 292 ? 51.436 6.674 111.492 1.00 56.96 299 ASP D N 1
ATOM 18308 C CA . ASP D 1 292 ? 51.859 5.400 110.937 1.00 53.46 299 ASP D CA 1
ATOM 18309 C C . ASP D 1 292 ? 51.138 5.131 109.622 1.00 48.76 299 ASP D C 1
ATOM 18310 O O . ASP D 1 292 ? 51.734 4.631 108.667 1.00 47.09 299 ASP D O 1
ATOM 18319 N N . ILE D 1 293 ? 49.848 5.450 109.578 1.00 45.68 300 ILE D N 1
ATOM 18320 C CA . ILE D 1 293 ? 49.067 5.313 108.350 1.00 43.56 300 ILE D CA 1
ATOM 18321 C C . ILE D 1 293 ? 49.669 6.156 107.238 1.00 39.07 300 ILE D C 1
ATOM 18322 O O . ILE D 1 293 ? 49.756 5.731 106.082 1.00 38.80 300 ILE D O 1
ATOM 18338 N N . ALA D 1 294 ? 50.109 7.355 107.593 1.00 42.10 301 ALA D N 1
ATOM 18339 C CA . ALA D 1 294 ? 50.706 8.244 106.620 1.00 47.69 301 ALA D CA 1
ATOM 18340 C C . ALA D 1 294 ? 51.980 7.620 106.072 1.00 43.49 301 ALA D C 1
ATOM 18341 O O . ALA D 1 294 ? 52.241 7.680 104.876 1.00 46.89 301 ALA D O 1
ATOM 18348 N N . ALA D 1 295 ? 52.775 7.023 106.956 1.00 44.42 302 ALA D N 1
ATOM 18349 C CA . ALA D 1 295 ? 54.075 6.482 106.564 1.00 45.55 302 ALA D CA 1
ATOM 18350 C C . ALA D 1 295 ? 53.907 5.224 105.731 1.00 43.40 302 ALA D C 1
ATOM 18351 O O . ALA D 1 295 ? 54.690 4.945 104.825 1.00 42.05 302 ALA D O 1
ATOM 18358 N N . MET D 1 296 ? 52.873 4.456 106.034 1.00 41.25 303 MET D N 1
ATOM 18359 C CA . MET D 1 296 ? 52.578 3.286 105.236 1.00 43.66 303 MET D CA 1
ATOM 18360 C C . MET D 1 296 ? 52.267 3.742 103.810 1.00 43.64 303 MET D C 1
ATOM 18361 O O . MET D 1 296 ? 52.821 3.206 102.846 1.00 39.58 303 MET D O 1
ATOM 18375 N N . ARG D 1 297 ? 51.422 4.764 103.691 1.00 41.56 304 ARG D N 1
ATOM 18376 C CA . ARG D 1 297 ? 51.018 5.287 102.391 1.00 46.29 304 ARG D CA 1
ATOM 18377 C C . ARG D 1 297 ? 52.226 5.683 101.529 1.00 37.67 304 ARG D C 1
ATOM 18378 O O . ARG D 1 297 ? 52.321 5.305 100.361 1.00 38.26 304 ARG D O 1
ATOM 18399 N N . ARG D 1 298 ? 53.163 6.438 102.080 1.00 38.71 305 ARG D N 1
ATOM 18400 C CA . ARG D 1 298 ? 54.319 6.795 101.267 1.00 39.38 305 ARG D CA 1
ATOM 18401 C C . ARG D 1 298 ? 55.229 5.584 101.008 1.00 41.43 305 ARG D C 1
ATOM 18402 O O . ARG D 1 298 ? 55.850 5.499 99.950 1.00 38.92 305 ARG D O 1
ATOM 18423 N N . SER D 1 299 ? 55.289 4.626 101.929 1.00 38.27 306 SER D N 1
ATOM 18424 C CA . SER D 1 299 ? 56.218 3.513 101.744 1.00 37.86 306 SER D CA 1
ATOM 18425 C C . SER D 1 299 ? 55.842 2.634 100.538 1.00 42.41 306 SER D C 1
ATOM 18426 O O . SER D 1 299 ? 56.710 1.998 99.927 1.00 36.79 306 SER D O 1
ATOM 18434 N N . VAL D 1 300 ? 54.554 2.612 100.191 1.00 41.76 307 VAL D N 1
ATOM 18435 C CA . VAL D 1 300 ? 54.069 1.752 99.109 1.00 38.28 307 VAL D CA 1
ATOM 18436 C C . VAL D 1 300 ? 54.145 2.403 97.730 1.00 37.05 307 VAL D C 1
ATOM 18437 O O . VAL D 1 300 ? 54.014 1.714 96.727 1.00 35.48 307 VAL D O 1
ATOM 18450 N N . GLN D 1 301 ? 54.362 3.712 97.667 1.00 27.64 308 GLN D N 1
ATOM 18451 C CA . GLN D 1 301 ? 54.227 4.436 96.402 1.00 33.15 308 GLN D CA 1
ATOM 18452 C C . GLN D 1 301 ? 55.128 3.911 95.274 1.00 27.03 308 GLN D C 1
ATOM 18453 O O . GLN D 1 301 ? 54.714 3.879 94.116 1.00 33.13 308 GLN D O 1
ATOM 18467 N N . PRO D 1 302 ? 56.355 3.497 95.599 1.00 26.14 309 PRO D N 1
ATOM 18468 C CA . PRO D 1 302 ? 57.261 2.904 94.601 1.00 32.56 309 PRO D CA 1
ATOM 18469 C C . PRO D 1 302 ? 56.702 1.671 93.885 1.00 30.08 309 PRO D C 1
ATOM 18470 O O . PRO D 1 302 ? 57.199 1.306 92.817 1.00 24.90 309 PRO D O 1
ATOM 18481 N N . LEU D 1 303 ? 55.703 1.010 94.470 1.00 26.19 310 LEU D N 1
ATOM 18482 C CA . LEU D 1 303 ? 55.126 -0.158 93.819 1.00 25.26 310 LEU D CA 1
ATOM 18483 C C . LEU D 1 303 ? 54.361 0.214 92.538 1.00 23.49 310 LEU D C 1
ATOM 18484 O O . LEU D 1 303 ? 54.276 -0.587 91.608 1.00 20.13 310 LEU D O 1
ATOM 18500 N N . PHE D 1 304 ? 53.811 1.421 92.472 1.00 23.19 311 PHE D N 1
ATOM 18501 C CA . PHE D 1 304 ? 53.108 1.843 91.262 1.00 25.61 311 PHE D CA 1
ATOM 18502 C C . PHE D 1 304 ? 54.054 1.882 90.055 1.00 19.05 311 PHE D C 1
ATOM 18503 O O . PHE D 1 304 ? 53.763 1.353 88.956 1.00 20.68 311 PHE D O 1
ATOM 18520 N N . ASP D 1 305 ? 55.196 2.504 90.286 1.00 21.52 312 ASP D N 1
ATOM 18521 C CA . ASP D 1 305 ? 56.255 2.609 89.310 1.00 25.48 312 ASP D CA 1
ATOM 18522 C C . ASP D 1 305 ? 56.727 1.239 88.825 1.00 24.68 312 ASP D C 1
ATOM 18523 O O . ASP D 1 305 ? 56.882 1.013 87.630 1.00 23.78 312 ASP D O 1
ATOM 18532 N N . ALA D 1 306 ? 56.964 0.329 89.762 1.00 20.34 313 ALA D N 1
ATOM 18533 C CA . ALA D 1 306 ? 57.401 -1.010 89.420 1.00 24.38 313 ALA D CA 1
ATOM 18534 C C . ALA D 1 306 ? 56.342 -1.711 88.582 1.00 23.58 313 ALA D C 1
ATOM 18535 O O . ALA D 1 306 ? 56.680 -2.364 87.593 1.00 19.77 313 ALA D O 1
ATOM 18542 N N . TRP D 1 307 ? 55.061 -1.579 88.964 1.00 19.67 314 TRP D N 1
ATOM 18543 C CA . TRP D 1 307 ? 53.976 -2.150 88.164 1.00 17.80 314 TRP D CA 1
ATOM 18544 C C . TRP D 1 307 ? 53.981 -1.547 86.746 1.00 19.22 314 TRP D C 1
ATOM 18545 O O . TRP D 1 307 ? 53.849 -2.256 85.744 1.00 17.15 314 TRP D O 1
ATOM 18566 N N . ALA D 1 308 ? 54.122 -0.233 86.657 1.00 18.90 315 ALA D N 1
ATOM 18567 C CA . ALA D 1 308 ? 54.093 0.451 85.357 1.00 16.64 315 ALA D CA 1
ATOM 18568 C C . ALA D 1 308 ? 55.242 0.008 84.458 1.00 21.71 315 ALA D C 1
ATOM 18569 O O . ALA D 1 308 ? 55.065 -0.170 83.240 1.00 19.21 315 ALA D O 1
ATOM 18576 N N . GLN D 1 309 ? 56.416 -0.192 85.061 1.00 19.95 316 GLN D N 1
ATOM 18577 C CA . GLN D 1 309 ? 57.611 -0.604 84.309 1.00 20.87 316 GLN D CA 1
ATOM 18578 C C . GLN D 1 309 ? 57.388 -1.943 83.660 1.00 22.35 316 GLN D C 1
ATOM 18579 O O . GLN D 1 309 ? 57.667 -2.115 82.470 1.00 25.57 316 GLN D O 1
ATOM 18593 N N . ARG D 1 310 ? 56.902 -2.891 84.454 1.00 22.80 317 ARG D N 1
ATOM 18594 C CA . ARG D 1 310 ? 56.643 -4.232 83.956 1.00 23.37 317 ARG D CA 1
ATOM 18595 C C . ARG D 1 310 ? 55.539 -4.215 82.913 1.00 23.38 317 ARG D C 1
ATOM 18596 O O . ARG D 1 310 ? 55.635 -4.943 81.940 1.00 22.34 317 ARG D O 1
ATOM 18617 N N . ALA D 1 311 ? 54.485 -3.407 83.118 1.00 19.79 318 ALA D N 1
ATOM 18618 C CA . ALA D 1 311 ? 53.402 -3.344 82.147 1.00 16.85 318 ALA D CA 1
ATOM 18619 C C . ALA D 1 311 ? 53.906 -2.809 80.820 1.00 19.50 318 ALA D C 1
ATOM 18620 O O . ALA D 1 311 ? 53.615 -3.372 79.775 1.00 20.91 318 ALA D O 1
ATOM 18627 N N . ALA D 1 312 ? 54.682 -1.724 80.850 1.00 18.82 319 ALA D N 1
ATOM 18628 C CA . ALA D 1 312 ? 55.191 -1.144 79.619 1.00 21.08 319 ALA D CA 1
ATOM 18629 C C . ALA D 1 312 ? 56.134 -2.104 78.910 1.00 23.49 319 ALA D C 1
ATOM 18630 O O . ALA D 1 312 ? 56.181 -2.137 77.674 1.00 22.53 319 ALA D O 1
ATOM 18637 N N . ASP D 1 313 ? 56.875 -2.884 79.695 1.00 29.06 320 ASP D N 1
ATOM 18638 C CA . ASP D 1 313 ? 57.817 -3.874 79.151 1.00 27.08 320 ASP D CA 1
ATOM 18639 C C . ASP D 1 313 ? 57.023 -4.873 78.309 1.00 31.51 320 ASP D C 1
ATOM 18640 O O . ASP D 1 313 ? 57.547 -5.492 77.381 1.00 30.87 320 ASP D O 1
ATOM 18649 N N . LYS D 1 314 ? 55.747 -5.025 78.643 1.00 28.68 321 LYS D N 1
ATOM 18650 C CA . LYS D 1 314 ? 54.879 -5.975 77.949 1.00 28.66 321 LYS D CA 1
ATOM 18651 C C . LYS D 1 314 ? 53.996 -5.322 76.896 1.00 25.81 321 LYS D C 1
ATOM 18652 O O . LYS D 1 314 ? 53.065 -5.937 76.405 1.00 30.90 321 LYS D O 1
ATOM 18671 N N . GLY D 1 315 ? 54.296 -4.080 76.543 1.00 23.36 322 GLY D N 1
ATOM 18672 C CA . GLY D 1 315 ? 53.608 -3.404 75.455 1.00 22.96 322 GLY D CA 1
ATOM 18673 C C . GLY D 1 315 ? 52.345 -2.652 75.828 1.00 22.90 322 GLY D C 1
ATOM 18674 O O . GLY D 1 315 ? 51.650 -2.117 74.965 1.00 26.20 322 GLY D O 1
ATOM 18678 N N . ALA D 1 316 ? 52.031 -2.602 77.115 1.00 21.31 323 ALA D N 1
ATOM 18679 C CA . ALA D 1 316 ? 50.843 -1.879 77.569 1.00 20.06 323 ALA D CA 1
ATOM 18680 C C . ALA D 1 316 ? 51.185 -0.426 77.853 1.00 23.71 323 ALA D C 1
ATOM 18681 O O . ALA D 1 316 ? 52.353 -0.041 77.847 1.00 18.44 323 ALA D O 1
ATOM 18688 N N . ASP D 1 317 ? 50.155 0.356 78.147 1.00 21.50 324 ASP D N 1
ATOM 18689 C CA . ASP D 1 317 ? 50.273 1.793 78.435 1.00 21.60 324 ASP D CA 1
ATOM 18690 C C . ASP D 1 317 ? 49.795 1.992 79.877 1.00 16.61 324 ASP D C 1
ATOM 18691 O O . ASP D 1 317 ? 48.618 2.237 80.144 1.00 17.09 324 ASP D O 1
ATOM 18700 N N . PRO D 1 318 ? 50.708 1.859 80.832 1.00 18.57 325 PRO D N 1
ATOM 18701 C CA . PRO D 1 318 ? 50.249 1.868 82.225 1.00 16.03 325 PRO D CA 1
ATOM 18702 C C . PRO D 1 318 ? 49.661 3.207 82.684 1.00 20.36 325 PRO D C 1
ATOM 18703 O O . PRO D 1 318 ? 48.802 3.178 83.559 1.00 17.20 325 PRO D O 1
ATOM 18714 N N . ASP D 1 319 ? 50.088 4.351 82.146 1.00 15.82 326 ASP D N 1
ATOM 18715 C CA . ASP D 1 319 ? 49.446 5.605 82.571 1.00 16.70 326 ASP D CA 1
ATOM 18716 C C . ASP D 1 319 ? 47.976 5.688 82.097 1.00 15.54 326 ASP D C 1
ATOM 18717 O O . ASP D 1 319 ? 47.096 6.186 82.814 1.00 15.21 326 ASP D O 1
ATOM 18726 N N . ALA D 1 320 ? 47.714 5.202 80.893 1.00 15.27 327 ALA D N 1
ATOM 18727 C CA . ALA D 1 320 ? 46.364 5.211 80.357 1.00 16.95 327 ALA D CA 1
ATOM 18728 C C . ALA D 1 320 ? 45.492 4.214 81.121 1.00 18.12 327 ALA D C 1
ATOM 18729 O O . ALA D 1 320 ? 44.338 4.475 81.417 1.00 15.41 327 ALA D O 1
ATOM 18736 N N . VAL D 1 321 ? 46.067 3.077 81.482 1.00 16.75 328 VAL D N 1
ATOM 18737 C CA . VAL D 1 321 ? 45.355 2.088 82.295 1.00 16.05 328 VAL D CA 1
ATOM 18738 C C . VAL D 1 321 ? 44.982 2.674 83.664 1.00 14.24 328 VAL D C 1
ATOM 18739 O O . VAL D 1 321 ? 43.846 2.528 84.137 1.00 15.07 328 VAL D O 1
ATOM 18752 N N . MET D 1 322 ? 45.919 3.391 84.287 1.00 17.29 329 MET D N 1
ATOM 18753 C CA . MET D 1 322 ? 45.633 3.972 85.599 1.00 16.21 329 MET D CA 1
ATOM 18754 C C . MET D 1 322 ? 44.600 5.107 85.495 1.00 16.53 329 MET D C 1
ATOM 18755 O O . MET D 1 322 ? 43.769 5.287 86.378 1.00 17.20 329 MET D O 1
ATOM 18769 N N . ARG D 1 323 ? 44.640 5.863 84.411 1.00 15.80 330 ARG D N 1
ATOM 18770 C CA . ARG D 1 323 ? 43.625 6.881 84.202 1.00 16.17 330 ARG D CA 1
ATOM 18771 C C . ARG D 1 323 ? 42.238 6.239 84.109 1.00 14.77 330 ARG D C 1
ATOM 18772 O O . ARG D 1 323 ? 41.254 6.760 84.638 1.00 16.89 330 ARG D O 1
ATOM 18793 N N . THR D 1 324 ? 42.159 5.132 83.393 1.00 14.82 331 THR D N 1
ATOM 18794 C CA . THR D 1 324 ? 40.907 4.408 83.222 1.00 14.26 331 THR D CA 1
ATOM 18795 C C . THR D 1 324 ? 40.401 3.900 84.559 1.00 16.87 331 THR D C 1
ATOM 18796 O O . THR D 1 324 ? 39.216 4.045 84.910 1.00 14.10 331 THR D O 1
ATOM 18807 N N . VAL D 1 325 ? 41.301 3.325 85.335 1.00 15.85 332 VAL D N 1
ATOM 18808 C CA . VAL D 1 325 ? 40.959 2.911 86.683 1.00 15.32 332 VAL D CA 1
ATOM 18809 C C . VAL D 1 325 ? 40.405 4.080 87.514 1.00 18.57 332 VAL D C 1
ATOM 18810 O O . VAL D 1 325 ? 39.365 3.940 88.128 1.00 15.82 332 VAL D O 1
ATOM 18823 N N . ASP D 1 326 ? 41.111 5.215 87.547 1.00 14.71 333 ASP D N 1
ATOM 18824 C CA . ASP D 1 326 ? 40.650 6.401 88.279 1.00 15.48 333 ASP D CA 1
ATOM 18825 C C . ASP D 1 326 ? 39.274 6.859 87.800 1.00 15.20 333 ASP D C 1
ATOM 18826 O O . ASP D 1 326 ? 38.426 7.242 88.603 1.00 19.50 333 ASP D O 1
ATOM 18835 N N . ALA D 1 327 ? 39.053 6.831 86.494 1.00 15.11 334 ALA D N 1
ATOM 18836 C CA . ALA D 1 327 ? 37.777 7.291 85.941 1.00 15.50 334 ALA D CA 1
ATOM 18837 C C . ALA D 1 327 ? 36.640 6.322 86.317 1.00 15.24 334 ALA D C 1
ATOM 18838 O O . ALA D 1 327 ? 35.548 6.743 86.757 1.00 16.10 334 ALA D O 1
ATOM 18845 N N . LEU D 1 328 ? 36.888 5.031 86.125 1.00 14.72 335 LEU D N 1
ATOM 18846 C CA . LEU D 1 328 ? 35.883 4.015 86.423 1.00 14.64 335 LEU D CA 1
ATOM 18847 C C . LEU D 1 328 ? 35.558 4.021 87.907 1.00 14.78 335 LEU D C 1
ATOM 18848 O O . LEU D 1 328 ? 34.394 3.927 88.287 1.00 15.22 335 LEU D O 1
ATOM 18864 N N . LYS D 1 329 ? 36.592 4.126 88.737 1.00 14.70 336 LYS D N 1
ATOM 18865 C CA . LYS D 1 329 ? 36.422 4.230 90.178 1.00 15.08 336 LYS D CA 1
ATOM 18866 C C . LYS D 1 329 ? 35.481 5.389 90.572 1.00 16.65 336 LYS D C 1
ATOM 18867 O O . LYS D 1 329 ? 34.567 5.234 91.389 1.00 17.86 336 LYS D O 1
ATOM 18886 N N . ALA D 1 330 ? 35.729 6.545 89.983 1.00 19.45 337 ALA D N 1
ATOM 18887 C CA . ALA D 1 330 ? 34.904 7.717 90.227 1.00 17.86 337 ALA D CA 1
ATOM 18888 C C . ALA D 1 330 ? 33.480 7.444 89.774 1.00 16.76 337 ALA D C 1
ATOM 18889 O O . ALA D 1 330 ? 32.519 7.638 90.538 1.00 18.61 337 ALA D O 1
ATOM 18896 N N . GLN D 1 331 ? 33.333 6.977 88.540 1.00 21.82 338 GLN D N 1
ATOM 18897 C CA . GLN D 1 331 ? 32.015 6.761 87.963 1.00 21.01 338 GLN D CA 1
ATOM 18898 C C . GLN D 1 331 ? 31.170 5.733 88.727 1.00 21.61 338 GLN D C 1
ATOM 18899 O O . GLN D 1 331 ? 29.969 5.935 88.951 1.00 22.30 338 GLN D O 1
ATOM 18913 N N . TYR D 1 332 ? 31.800 4.643 89.133 1.00 21.66 339 TYR D N 1
ATOM 18914 C CA . TYR D 1 332 ? 31.116 3.536 89.802 1.00 19.85 339 TYR D CA 1
ATOM 18915 C C . TYR D 1 332 ? 31.051 3.665 91.328 1.00 31.33 339 TYR D C 1
ATOM 18916 O O . TYR D 1 332 ? 30.659 2.721 92.023 1.00 37.14 339 TYR D O 1
ATOM 18934 N N . GLY D 1 333 ? 31.427 4.833 91.843 1.00 32.67 340 GLY D N 1
ATOM 18935 C CA . GLY D 1 333 ? 31.219 5.154 93.245 1.00 33.77 340 GLY D CA 1
ATOM 18936 C C . GLY D 1 333 ? 32.203 4.483 94.178 1.00 35.70 340 GLY D C 1
ATOM 18937 O O . GLY D 1 333 ? 31.923 4.287 95.360 1.00 35.81 340 GLY D O 1
ATOM 18941 N N . GLY D 1 334 ? 33.358 4.124 93.635 1.00 24.62 341 GLY D N 1
ATOM 18942 C CA . GLY D 1 334 ? 34.435 3.531 94.418 1.00 30.95 341 GLY D CA 1
ATOM 18943 C C . GLY D 1 334 ? 35.226 4.584 95.177 1.00 41.51 341 GLY D C 1
ATOM 18944 O O . GLY D 1 334 ? 35.988 4.259 96.107 1.00 33.42 341 GLY D O 1
#

CATH classification: 3.40.190.170

Nearest PDB structures (foldseek):
  4nap-assembly1_A  TM=1.002E+00  e=2.210E-62  Oleidesulfovibrio alaskensis G20
  4n6d-assembly1_A  TM=8.917E-01  e=1.559E-45  Maridesulfovibrio salexigens DSM 2638
  2cex-assembly2_B  TM=8.408E-01  e=6.110E-22  Haemophilus influenzae
  5ltc-assembly2_A  TM=7.532E-01  e=2.056E-20  Vibrio cholerae
  4n4u-assembly2_B  TM=7.716E-01  e=3.047E-19  Bordetella bronchiseptica RB50

Organism: Oleidesulfovibrio alaskensis (strain ATCC BAA-1058 / DSM 17464 / G20) (NCBI:txid207559)

B-factor: mean 29.45, std 14.38, range [8.17, 104.44]